Protein AF-0000000067803690 (afdb_homodimer)

Solvent-accessible surface area (backbone atoms only — not comparable to full-atom values): 45561 Å² total; per-residue (Å²): 141,76,80,72,77,78,73,77,78,78,71,78,72,67,68,57,68,39,46,37,79,93,49,88,48,45,44,51,63,52,48,53,53,52,41,44,42,42,36,65,80,57,32,68,56,40,72,75,34,67,67,48,54,52,50,51,50,52,50,36,63,46,26,74,36,67,56,51,33,51,54,39,54,74,66,46,42,67,60,34,46,52,67,36,52,83,74,57,81,52,63,69,59,50,25,46,53,40,39,30,51,28,44,35,26,72,36,65,71,44,38,58,54,52,74,70,32,62,68,47,50,51,59,59,54,56,48,62,75,54,86,52,58,64,39,39,35,24,48,40,51,25,53,40,37,38,55,76,66,46,52,73,70,51,47,51,52,49,55,52,51,35,61,75,63,42,42,48,62,43,51,43,48,45,27,54,69,56,82,51,61,70,39,43,53,43,50,51,51,31,52,37,43,46,50,69,68,41,53,36,90,92,35,35,68,62,36,41,73,58,59,63,52,67,59,46,63,50,16,51,38,43,33,50,44,44,46,69,60,76,38,35,88,80,46,52,69,69,57,50,52,48,50,51,52,44,52,51,50,42,50,47,58,56,59,68,37,79,81,36,44,74,53,37,56,85,36,46,65,50,53,44,51,50,51,25,53,51,44,48,52,52,32,43,34,43,67,72,66,63,44,89,56,79,64,53,42,58,50,37,48,49,46,43,52,44,36,63,66,67,62,63,74,75,63,52,72,45,56,42,45,42,39,51,53,46,49,50,48,50,51,51,52,57,50,40,58,73,72,69,53,87,64,57,70,77,56,43,57,56,47,50,53,48,46,64,59,38,46,34,40,37,26,41,43,46,49,51,49,58,60,66,46,54,69,74,55,31,55,63,56,41,65,75,41,55,89,49,39,68,61,39,56,70,43,45,87,44,68,70,61,50,51,51,38,50,51,52,50,49,52,61,73,66,48,82,81,125,141,76,80,73,76,79,74,79,79,78,71,78,74,68,69,58,69,40,45,37,80,94,49,87,49,45,43,52,64,53,47,52,52,52,42,43,45,42,36,64,79,57,32,70,58,42,74,74,35,66,67,47,54,52,50,52,50,52,48,36,63,46,26,74,36,66,57,50,33,51,54,40,55,75,66,45,43,66,60,36,46,52,66,35,52,82,75,58,80,51,63,68,61,51,25,45,53,38,39,30,52,27,44,35,25,71,35,64,70,45,38,60,54,51,74,69,32,62,66,48,49,52,58,58,54,55,46,63,74,53,88,51,58,66,38,38,37,25,48,40,50,28,52,38,37,39,55,75,66,45,52,72,72,52,48,51,51,48,53,53,51,34,61,74,62,42,40,46,61,42,50,42,47,46,26,52,68,56,81,51,61,69,39,43,54,43,50,50,51,30,53,34,43,45,51,68,65,39,53,36,90,91,35,34,68,61,34,42,75,59,59,64,52,66,57,45,63,48,17,50,40,44,32,48,43,43,46,68,61,76,38,37,88,80,45,52,68,68,58,50,52,48,51,51,52,45,52,50,51,41,51,48,58,56,58,66,36,78,81,36,45,74,52,38,54,86,36,46,64,51,52,44,52,51,50,24,56,50,44,48,53,51,32,42,35,44,67,72,65,63,44,88,56,77,64,54,42,56,50,38,48,49,48,44,52,44,36,62,66,68,61,62,70,75,62,53,72,43,58,41,46,44,38,50,51,45,49,51,48,51,53,51,51,58,49,40,56,73,76,70,54,86,65,57,69,79,55,45,56,56,46,51,54,48,48,62,58,38,46,33,40,38,26,41,41,45,49,52,50,57,59,66,46,54,71,74,55,33,55,62,54,42,66,73,41,55,88,50,40,70,64,38,58,71,42,45,88,46,66,70,60,50,50,51,39,50,51,54,50,49,53,61,74,65,48,83,80,126

pLDDT: mean 91.1, std 14.08, range [20.89, 98.88]

Foldseek 3Di:
DDPPPPPPPPVPPPVPDQDQDPDPDGPVLVVVLLVLLQDQVNVLVLLPDVVNLVSLQVVLVVLLDPRSLVVCVVVVSLVSCLSRVVSRDDLSVLLSVLSSLLSSLLDLVSLVVVLPVVSSLLVLLLCLQPPDLSSLLSSLSSLLSSLVNDDPVSLVSVLVSCVVNLNQVSLLCCLQPPLDLSSLLSSLVSLLSCLVRQCDPVRVVSCCVRHQALCNLVSLLNNLCSDVPVVVVVDDPVSNLVSLLSSLSSLLSNLPDLVSLVSNLVVLVSVLQSLLSSLVVVLCCCQVVVDFDLVLLVSLVSVLSNCVSNVDEDDCSSHVVSLVSVLVSLVVVVVVVVVPDDDDPVRVVVSVVSSLSNLLSSLSVNLSRLLRDDLVVNLVVCVVCVVCNVVSLVSYPDVVSSVSSVVSVVCNVPPPPD/DDPPPPPPPPPPPPVPDQDQDPDPDGPVLVVVLLVLLQDQVNVLVLLPDVVNLVSLQVVLVVLLDPRSLVVCVVVVSLVSCLSRVVSRDDLSVLLSVLSSLLSSLLDLVSLVVVLPVVSSLLVLLLCLQPPDLSSLLSSLSSLLSSLVNDDPVSLVSVLVSCVVNLNQVSLLCCLQPPLDLSSLLSSLVSLLSCLVRQCDPVRVVSCCVRHQALCNLVSLLNNLCSPVPVVVVVDDPVSNLSSLLSSLSSLLSNLPDLVSLVSNLVVLVSVLQSLLSSLVVVLCCCQVVVDFDLVLLVSLVSVLSNCVSNVDEDDCSSHVVSLVSVLVSLVVVVVVVVVPDDDPPVRVVVSVVSSLSNLLSSLSVNLSHLLRDDLVVNLVVCVVCVVCNVVSLVSYPDVVSSVSSVVSVVCNVPDPDD

Sequence (836 aa):
MKAEQMEDAETQNQVAGDVIGDTAYSERFVLKILLKLANLDTLKEDIKEKSFEDDICILWDMTTEKDVVLFLQKHEVLKLINFALPVIETSRIVEIFIGIIGNMCCQKEVVNVLMKMDDLLAILMCYINTDDSLVLVQLLRLVSSCLFLANDEEIETWMNLFATVEYSSALYFILKNSSHKDLLVTALENLNTLCSYCNTEKFRTKFYSHFVVEEALDCLTAAFTEITVNRKATCSKSKLERVQIVSLQIVLNFVGFENSLEMYESSKDNVTTLINIILRYYEEKLIVNKEIDSDLIDILVSTNTIVDALKITGSPENYFEPTYNMWNATSSIMKTDKDGSSFEENDKEELKDFIAKVRNPLAMLMCYYLANITEDNFYKVFEVVETIYEEVASWVNDEPLETNMSQRVTNYRTRPKDMKAEQMEDAETQNQVAGDVIGDTAYSERFVLKILLKLANLDTLKEDIKEKSFEDDICILWDMTTEKDVVLFLQKHEVLKLINFALPVIETSRIVEIFIGIIGNMCCQKEVVNVLMKMDDLLAILMCYINTDDSLVLVQLLRLVSSCLFLANDEEIETWMNLFATVEYSSALYFILKNSSHKDLLVTALENLNTLCSYCNTEKFRTKFYSHFVVEEALDCLTAAFTEITVNRKATCSKSKLERVQIVSLQIVLNFVGFENSLEMYESSKDNVTTLINIILRYYEEKLIVNKEIDSDLIDILVSTNTIVDALKITGSPENYFEPTYNMWNATSSIMKTDKDGSSFEENDKEELKDFIAKVRNPLAMLMCYYLANITEDNFYKVFEVVETIYEEVASWVNDEPLETNMSQRVTNYRTRPKD

InterPro domains:
  IPR016024 Armadillo-type fold [SSF48371] (92-282)
  IPR052464 Synovial Proliferation Regulator [PTHR23424] (16-212)

Structure (mmCIF, N/CA/C/O backbone):
data_AF-0000000067803690-model_v1
#
loop_
_entity.id
_entity.type
_entity.pdbx_description
1 polymer 'Uncharacterized protein LOC118273117'
#
loop_
_atom_site.group_PDB
_atom_site.id
_atom_site.type_symbol
_atom_site.label_atom_id
_atom_site.label_alt_id
_atom_site.label_comp_id
_atom_site.label_asym_id
_atom_site.label_entity_id
_atom_site.label_seq_id
_atom_site.pdbx_PDB_ins_code
_atom_site.Cartn_x
_atom_site.Cartn_y
_atom_site.Cartn_z
_atom_site.occupancy
_atom_site.B_iso_or_equiv
_atom_site.auth_seq_id
_atom_site.auth_comp_id
_atom_site.auth_asym_id
_atom_site.auth_atom_id
_atom_site.pdbx_PDB_model_num
ATOM 1 N N . MET A 1 1 ? 20.047 43.812 -13.383 1 24.41 1 MET A N 1
ATOM 2 C CA . MET A 1 1 ? 19.453 42.75 -12.609 1 24.41 1 MET A CA 1
ATOM 3 C C . MET A 1 1 ? 18.141 42.281 -13.234 1 24.41 1 MET A C 1
ATOM 5 O O . MET A 1 1 ? 17.078 42.844 -12.93 1 24.41 1 MET A O 1
ATOM 9 N N . LYS A 1 2 ? 18 41.781 -14.383 1 21.31 2 LYS A N 1
ATOM 10 C CA . LYS A 1 2 ? 17.078 41.75 -15.516 1 21.31 2 LYS A CA 1
ATOM 11 C C . LYS A 1 2 ? 16.031 40.656 -15.359 1 21.31 2 LYS A C 1
ATOM 13 O O . LYS A 1 2 ? 16.312 39.594 -14.797 1 21.31 2 LYS A O 1
ATOM 18 N N . ALA A 1 3 ? 14.789 41.062 -15.5 1 26.69 3 ALA A N 1
ATOM 19 C CA . ALA A 1 3 ? 13.516 40.344 -15.562 1 26.69 3 ALA A CA 1
ATOM 20 C C . ALA A 1 3 ? 13.633 39.062 -16.406 1 26.69 3 ALA A C 1
ATOM 22 O O . ALA A 1 3 ? 13.68 39.125 -17.625 1 26.69 3 ALA A O 1
ATOM 23 N N . GLU A 1 4 ? 14.547 38.25 -16.266 1 26.81 4 GLU A N 1
ATOM 24 C CA . GLU A 1 4 ? 14.484 37.188 -17.25 1 26.81 4 GLU A CA 1
ATOM 25 C C . GLU A 1 4 ? 13.062 36.656 -17.406 1 26.81 4 GLU A C 1
ATOM 27 O O . GLU A 1 4 ? 12.328 36.531 -16.422 1 26.81 4 GLU A O 1
ATOM 32 N N . GLN A 1 5 ? 12.414 36.812 -18.484 1 26.3 5 GLN A N 1
ATOM 33 C CA . GLN A 1 5 ? 11.109 36.5 -19.047 1 26.3 5 GLN A CA 1
ATOM 34 C C . GLN A 1 5 ? 10.664 35.094 -18.672 1 26.3 5 GLN A C 1
ATOM 36 O O . GLN A 1 5 ? 11.359 34.125 -18.953 1 26.3 5 GLN A O 1
ATOM 41 N N . MET A 1 6 ? 10.094 34.938 -17.531 1 28.81 6 MET A N 1
ATOM 42 C CA . MET A 1 6 ? 9.375 33.75 -17.078 1 28.81 6 MET A CA 1
ATOM 43 C C . MET A 1 6 ? 8.484 33.188 -18.188 1 28.81 6 MET A C 1
ATOM 45 O O . MET A 1 6 ? 7.484 33.812 -18.547 1 28.81 6 MET A O 1
ATOM 49 N N . GLU A 1 7 ? 9.016 32.781 -19.281 1 29.25 7 GLU A N 1
ATOM 50 C CA . GLU A 1 7 ? 8.336 32.094 -20.375 1 29.25 7 GLU A CA 1
ATOM 51 C C . GLU A 1 7 ? 7.207 31.203 -19.859 1 29.25 7 GLU A C 1
ATOM 53 O O . GLU A 1 7 ? 7.355 30.547 -18.828 1 29.25 7 GLU A O 1
ATOM 58 N N . ASP A 1 8 ? 5.941 31.375 -20.156 1 29.36 8 ASP A N 1
ATOM 59 C CA . ASP A 1 8 ? 4.59 30.828 -20.109 1 29.36 8 ASP A CA 1
ATOM 60 C C . ASP A 1 8 ? 4.582 29.344 -20.469 1 29.36 8 ASP A C 1
ATOM 62 O O . ASP A 1 8 ? 4.684 28.984 -21.641 1 29.36 8 ASP A O 1
ATOM 66 N N . ALA A 1 9 ? 5.402 28.484 -20 1 29.31 9 ALA A N 1
ATOM 67 C CA . ALA A 1 9 ? 5.23 27.078 -20.375 1 29.31 9 ALA A CA 1
ATOM 68 C C . ALA A 1 9 ? 3.752 26.703 -20.422 1 29.31 9 ALA A C 1
ATOM 70 O O . ALA A 1 9 ? 3.104 26.594 -19.375 1 29.31 9 ALA A O 1
ATOM 71 N N . GLU A 1 10 ? 2.83 27.047 -21.234 1 31.2 10 GLU A N 1
ATOM 72 C CA . GLU A 1 10 ? 1.603 26.484 -21.781 1 31.2 10 GLU A CA 1
ATOM 73 C C . GLU A 1 10 ? 1.677 24.969 -21.844 1 31.2 10 GLU A C 1
ATOM 75 O O . GLU A 1 10 ? 2.098 24.406 -22.859 1 31.2 10 GLU A O 1
ATOM 80 N N . THR A 1 11 ? 2.438 24.219 -21.125 1 33.41 11 THR A N 1
ATOM 81 C CA . THR A 1 11 ? 2.521 22.766 -21.094 1 33.41 11 THR A CA 1
ATOM 82 C C . THR A 1 11 ? 1.132 22.141 -21.188 1 33.41 11 THR A C 1
ATOM 84 O O . THR A 1 11 ? 0.309 22.312 -20.281 1 33.41 11 THR A O 1
ATOM 87 N N . GLN A 1 12 ? 0.449 22.125 -22.25 1 35.75 12 GLN A N 1
ATOM 88 C CA . GLN A 1 12 ? -0.685 21.297 -22.672 1 35.75 12 GLN A CA 1
ATOM 89 C C . GLN A 1 12 ? -0.687 19.953 -21.953 1 35.75 12 GLN A C 1
ATOM 91 O O . GLN A 1 12 ? 0.163 19.109 -22.203 1 35.75 12 GLN A O 1
ATOM 96 N N . ASN A 1 13 ? -0.812 19.797 -20.734 1 38.59 13 ASN A N 1
ATOM 97 C CA . ASN A 1 13 ? -0.945 18.656 -19.828 1 38.59 13 ASN A CA 1
ATOM 98 C C . ASN A 1 13 ? -1.802 17.562 -20.422 1 38.59 13 ASN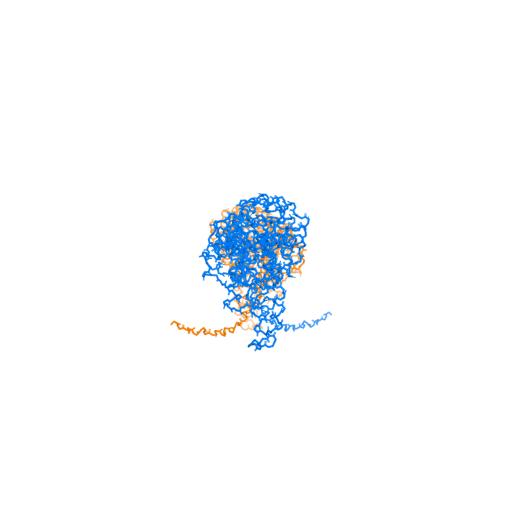 A C 1
ATOM 100 O O . ASN A 1 13 ? -3.031 17.609 -20.359 1 38.59 13 ASN A O 1
ATOM 104 N N . GLN A 1 14 ? -1.599 17.172 -21.547 1 43.47 14 GLN A N 1
ATOM 105 C CA . GLN A 1 14 ? -2.199 15.961 -22.078 1 43.47 14 GLN A CA 1
ATOM 106 C C . GLN A 1 14 ? -2.371 14.906 -20.984 1 43.47 14 GLN A C 1
ATOM 108 O O . GLN A 1 14 ? -1.399 14.523 -20.328 1 43.47 14 GLN A O 1
ATOM 113 N N . VAL A 1 15 ? -3.496 14.969 -20.312 1 53.59 15 VAL A N 1
ATOM 114 C CA . VAL A 1 15 ? -3.877 13.984 -19.312 1 53.59 15 VAL A CA 1
ATOM 115 C C . VAL A 1 15 ? -3.381 12.594 -19.719 1 53.59 15 VAL A C 1
ATOM 117 O O . VAL A 1 15 ? -3.75 12.094 -20.781 1 53.59 15 VAL A O 1
ATOM 120 N N . ALA A 1 16 ? -2.205 12.219 -19.406 1 63.28 16 ALA A N 1
ATOM 121 C CA . ALA A 1 16 ? -1.697 10.883 -19.703 1 63.28 16 ALA A CA 1
ATOM 122 C C . ALA A 1 16 ? -2.768 9.828 -19.469 1 63.28 16 ALA A C 1
ATOM 124 O O . ALA A 1 16 ? -3.572 9.945 -18.531 1 63.28 16 ALA A O 1
ATOM 125 N N . GLY A 1 17 ? -3.125 9 -20.5 1 78.19 17 GLY A N 1
ATOM 126 C CA . GLY A 1 17 ? -4.094 7.926 -20.375 1 78.19 17 GLY A CA 1
ATOM 127 C C . GLY A 1 17 ? -3.787 6.977 -19.234 1 78.19 17 GLY A C 1
ATOM 128 O O . GLY A 1 17 ? -2.627 6.824 -18.844 1 78.19 17 GLY A O 1
ATOM 129 N N . ASP A 1 18 ? -4.703 6.582 -18.5 1 87.06 18 ASP A N 1
ATOM 130 C CA . ASP A 1 18 ? -4.59 5.609 -17.422 1 87.06 18 ASP A CA 1
ATOM 131 C C . ASP A 1 18 ? -4.48 4.188 -17.969 1 87.06 18 ASP A C 1
ATOM 133 O O . ASP A 1 18 ? -5.438 3.418 -17.906 1 87.06 18 ASP A O 1
ATOM 137 N N . VAL A 1 19 ? -3.295 3.793 -18.594 1 88.56 19 VAL A N 1
ATOM 138 C CA . VAL A 1 19 ? -3.154 2.457 -19.156 1 88.56 19 VAL A CA 1
ATOM 139 C C . VAL A 1 19 ? -1.788 1.882 -18.797 1 88.56 19 VAL A C 1
ATOM 141 O O . VAL A 1 19 ? -0.837 2.629 -18.547 1 88.56 19 VAL A O 1
ATOM 144 N N . ILE A 1 20 ? -1.674 0.572 -18.797 1 92.44 20 ILE A N 1
ATOM 145 C CA . ILE A 1 20 ? -0.434 -0.141 -18.5 1 92.44 20 ILE A CA 1
ATOM 146 C C . ILE A 1 20 ? 0.258 -0.522 -19.812 1 92.44 20 ILE A C 1
ATOM 148 O O . ILE A 1 20 ? -0.232 -1.375 -20.562 1 92.44 20 ILE A O 1
ATOM 152 N N . GLY A 1 21 ? 1.359 0.07 -20.031 1 90.5 21 GLY A N 1
ATOM 153 C CA . GLY A 1 21 ? 2.088 -0.251 -21.25 1 90.5 21 GLY A CA 1
ATOM 154 C C . GLY A 1 21 ? 1.214 -0.238 -22.484 1 90.5 21 GLY A C 1
ATOM 155 O O . GLY A 1 21 ? 0.507 0.738 -22.75 1 90.5 21 GLY A O 1
ATOM 156 N N . ASP A 1 22 ? 1.166 -1.373 -23.219 1 88.31 22 ASP A N 1
ATOM 157 C CA . ASP A 1 22 ? 0.437 -1.455 -24.469 1 88.31 22 ASP A CA 1
ATOM 158 C C . ASP A 1 22 ? -0.917 -2.135 -24.281 1 88.31 22 ASP A C 1
ATOM 160 O O . ASP A 1 22 ? -1.544 -2.564 -25.25 1 88.31 22 ASP A O 1
ATOM 164 N N . THR A 1 23 ? -1.321 -2.232 -23.047 1 91.69 23 THR A N 1
ATOM 165 C CA . THR A 1 23 ? -2.611 -2.861 -22.797 1 91.69 23 THR A CA 1
ATOM 166 C C . THR A 1 23 ? -3.705 -1.81 -22.641 1 91.69 23 THR A C 1
ATOM 168 O O . THR A 1 23 ? -3.428 -0.608 -22.672 1 91.69 23 THR A O 1
ATOM 171 N N . ALA A 1 24 ? -4.91 -2.256 -22.484 1 89.38 24 ALA A N 1
ATOM 172 C CA . ALA A 1 24 ? -6.043 -1.365 -22.25 1 89.38 24 ALA A CA 1
ATOM 173 C C . ALA A 1 24 ? -6.406 -1.31 -20.766 1 89.38 24 ALA A C 1
ATOM 175 O O . ALA A 1 24 ? -7.352 -0.615 -20.391 1 89.38 24 ALA A O 1
ATOM 176 N N . TYR A 1 25 ? -5.586 -1.965 -19.969 1 91.94 25 TYR A N 1
ATOM 177 C CA . TYR A 1 25 ? -5.957 -2.072 -18.562 1 91.94 25 TYR A CA 1
ATOM 178 C C . TYR A 1 25 ? -5.535 -0.825 -17.797 1 91.94 25 TYR A C 1
ATOM 180 O O . TYR A 1 25 ? -4.477 -0.25 -18.062 1 91.94 25 TYR A O 1
ATOM 188 N N . SER A 1 26 ? -6.242 -0.423 -16.812 1 91.31 26 SER A N 1
ATOM 189 C CA . SER A 1 26 ? -6.039 0.778 -16.016 1 91.31 26 SER A CA 1
ATOM 190 C C . SER A 1 26 ? -4.953 0.563 -14.961 1 91.31 26 SER A C 1
ATOM 192 O O . SER A 1 26 ? -5.039 -0.365 -14.156 1 91.31 26 SER A O 1
ATOM 194 N N . GLU A 1 27 ? -4.02 1.468 -14.898 1 93.25 27 GLU A N 1
ATOM 195 C CA . GLU A 1 27 ? -3.004 1.441 -13.852 1 93.25 27 GLU A CA 1
ATOM 196 C C . GLU A 1 27 ? -3.613 1.728 -12.484 1 93.25 27 GLU A C 1
ATOM 198 O O . GLU A 1 27 ? -3.258 1.086 -11.492 1 93.25 27 GLU A O 1
ATOM 203 N N . ARG A 1 28 ? -4.492 2.684 -12.461 1 92.69 28 ARG A N 1
ATOM 204 C CA . ARG A 1 28 ? -5.129 3.092 -11.211 1 92.69 28 ARG A CA 1
ATOM 205 C C . ARG A 1 28 ? -5.871 1.926 -10.57 1 92.69 28 ARG A C 1
ATOM 207 O O . ARG A 1 28 ? -5.844 1.762 -9.352 1 92.69 28 ARG A O 1
ATOM 214 N N . PHE A 1 29 ? -6.547 1.227 -11.484 1 94.44 29 PHE A N 1
ATOM 215 C CA . PHE A 1 29 ? -7.305 0.079 -11 1 94.44 29 PHE A CA 1
ATOM 216 C C . PHE A 1 29 ? -6.402 -0.893 -10.25 1 94.44 29 PHE A C 1
ATOM 218 O O . PHE A 1 29 ? -6.719 -1.307 -9.133 1 94.44 29 PHE A O 1
ATOM 225 N N . VAL A 1 30 ? -5.273 -1.207 -10.805 1 96.88 30 VAL A N 1
ATOM 226 C CA . VAL A 1 30 ? -4.34 -2.172 -10.234 1 96.88 30 VAL A CA 1
ATOM 227 C C . VAL A 1 30 ? -3.717 -1.599 -8.969 1 96.88 30 VAL A C 1
ATOM 229 O O . VAL A 1 30 ? -3.621 -2.289 -7.949 1 96.88 30 VAL A O 1
ATOM 232 N N . LEU A 1 31 ? -3.314 -0.367 -8.953 1 95.62 31 LEU A N 1
ATOM 233 C CA . LEU A 1 31 ? -2.668 0.27 -7.809 1 95.62 31 LEU A CA 1
ATOM 234 C C . LEU A 1 31 ? -3.604 0.303 -6.602 1 95.62 31 LEU A C 1
ATOM 236 O O . LEU A 1 31 ? -3.158 0.158 -5.461 1 95.62 31 LEU A O 1
ATOM 240 N N . LYS A 1 32 ? -4.809 0.522 -6.863 1 94.56 32 LYS A N 1
ATOM 241 C CA . LYS A 1 32 ? -5.777 0.522 -5.773 1 94.56 32 LYS A CA 1
ATOM 242 C C . LYS A 1 32 ? -5.844 -0.844 -5.098 1 94.56 32 LYS A C 1
ATOM 244 O O . LYS A 1 32 ? -5.953 -0.931 -3.871 1 94.56 32 LYS A O 1
ATOM 249 N N . ILE A 1 33 ? -5.82 -1.893 -5.852 1 96.19 33 ILE A N 1
ATOM 250 C CA . ILE A 1 33 ? -5.816 -3.244 -5.301 1 96.19 33 ILE A CA 1
ATOM 251 C C . ILE A 1 33 ? -4.555 -3.459 -4.469 1 96.19 33 ILE A C 1
ATOM 253 O O . ILE A 1 33 ? -4.617 -4.004 -3.363 1 96.19 33 ILE A O 1
ATOM 257 N N . LEU A 1 34 ? -3.414 -3.045 -5.07 1 96.31 34 LEU A N 1
ATOM 258 C CA . LEU A 1 34 ? -2.146 -3.229 -4.367 1 96.31 34 LEU A CA 1
ATOM 259 C C . LEU A 1 34 ? -2.148 -2.482 -3.039 1 96.31 34 LEU A C 1
ATOM 261 O O . LEU A 1 34 ? -1.613 -2.979 -2.043 1 96.31 34 LEU A O 1
ATOM 265 N N . LEU A 1 35 ? -2.693 -1.34 -3.047 1 94.44 35 LEU A N 1
ATOM 266 C CA . LEU A 1 35 ? -2.773 -0.552 -1.821 1 94.44 35 LEU A CA 1
ATOM 267 C C . LEU A 1 35 ? -3.607 -1.269 -0.766 1 94.44 35 LEU A C 1
ATOM 269 O O . LEU A 1 35 ? -3.271 -1.244 0.42 1 94.44 35 LEU A O 1
ATOM 273 N N . LYS A 1 36 ? -4.691 -1.87 -1.193 1 93 36 LYS A N 1
ATOM 274 C CA . LYS A 1 36 ? -5.516 -2.645 -0.27 1 93 36 LYS A CA 1
ATOM 275 C C . LYS A 1 36 ? -4.734 -3.818 0.313 1 93 36 LYS A C 1
ATOM 277 O O . LYS A 1 36 ? -4.895 -4.156 1.488 1 93 36 LYS A O 1
ATOM 282 N N . LEU A 1 37 ? -3.885 -4.445 -0.464 1 93.75 37 LEU A N 1
ATOM 283 C CA . LEU A 1 37 ? -3.082 -5.578 -0.012 1 93.75 37 LEU A CA 1
ATOM 284 C C . LEU A 1 37 ? -2.023 -5.125 0.99 1 93.75 37 LEU A C 1
ATOM 286 O O . LEU A 1 37 ? -1.613 -5.902 1.856 1 93.75 37 LEU A O 1
ATOM 290 N N . ALA A 1 38 ? -1.619 -3.906 0.855 1 90.75 38 ALA A N 1
ATOM 291 C CA . ALA A 1 38 ? -0.505 -3.396 1.65 1 90.75 38 ALA A CA 1
ATOM 292 C C . ALA A 1 38 ? -0.966 -3 3.051 1 90.75 38 ALA A C 1
ATOM 294 O O . ALA A 1 38 ? -0.149 -2.852 3.961 1 90.75 38 ALA A O 1
ATOM 295 N N . ASN A 1 39 ? -2.229 -2.748 3.234 1 86.56 39 ASN A N 1
ATOM 296 C CA . ASN A 1 39 ? -2.779 -2.363 4.531 1 86.56 39 ASN A CA 1
ATOM 297 C C . ASN A 1 39 ? -3.557 -3.51 5.172 1 86.56 39 ASN A C 1
ATOM 299 O O . ASN A 1 39 ? -4.762 -3.648 4.949 1 86.56 39 ASN A O 1
ATOM 303 N N . LEU A 1 40 ? -2.967 -4.238 6.121 1 84.56 40 LEU A N 1
ATOM 304 C CA . LEU A 1 40 ? -3.525 -5.457 6.688 1 84.56 40 LEU A CA 1
ATOM 305 C C . LEU A 1 40 ? -4.793 -5.156 7.48 1 84.56 40 LEU A C 1
ATOM 307 O O . LEU A 1 40 ? -5.723 -5.969 7.504 1 84.56 40 LEU A O 1
ATOM 311 N N . ASP A 1 41 ? -4.836 -4.027 8.102 1 82.56 41 ASP A N 1
ATOM 312 C CA . ASP A 1 41 ? -5.996 -3.688 8.922 1 82.56 41 ASP A CA 1
ATOM 313 C C . ASP A 1 41 ? -7.25 -3.541 8.062 1 82.56 41 ASP A C 1
ATOM 315 O O . ASP A 1 41 ? -8.328 -4 8.445 1 82.56 41 ASP A O 1
ATOM 319 N N . THR A 1 42 ? -7.031 -2.994 6.973 1 85.69 42 THR A N 1
ATOM 320 C CA . THR A 1 42 ? -8.188 -2.797 6.102 1 85.69 42 THR A CA 1
ATOM 321 C C . THR A 1 42 ? -8.438 -4.039 5.25 1 85.69 42 THR A C 1
ATOM 323 O O . THR A 1 42 ? -9.578 -4.297 4.848 1 85.69 42 THR A O 1
ATOM 326 N N . LEU A 1 43 ? -7.398 -4.766 5.004 1 91.06 43 LEU A N 1
ATOM 327 C CA . LEU A 1 43 ? -7.523 -5.953 4.168 1 91.06 43 LEU A CA 1
ATOM 328 C C . LEU A 1 43 ? -8.453 -6.977 4.816 1 91.06 43 LEU A C 1
ATOM 330 O O . LEU A 1 43 ? -9.234 -7.637 4.125 1 91.06 43 LEU A O 1
ATOM 334 N N . LYS A 1 44 ? -8.414 -7.09 6.094 1 91.31 44 LYS A N 1
ATOM 335 C CA . LYS A 1 44 ? -9.234 -8.039 6.84 1 91.31 44 LYS A CA 1
ATOM 336 C C . LYS A 1 44 ? -10.719 -7.805 6.578 1 91.31 44 LYS A C 1
ATOM 338 O O . LYS A 1 44 ? -11.508 -8.758 6.551 1 91.31 44 LYS A O 1
ATOM 343 N N . GLU A 1 45 ? -11.008 -6.574 6.352 1 91.38 45 GLU A N 1
ATOM 344 C CA . GLU A 1 45 ? -12.398 -6.242 6.047 1 91.38 45 GLU A CA 1
ATOM 345 C C . GLU A 1 45 ? -12.688 -6.371 4.555 1 91.38 45 GLU A C 1
ATOM 347 O O . GLU A 1 45 ? -13.773 -6.793 4.16 1 91.38 45 GLU A O 1
ATOM 352 N N . ASP A 1 46 ? -11.766 -5.988 3.732 1 92.31 46 ASP A N 1
ATOM 353 C CA . ASP A 1 46 ? -11.93 -6.016 2.283 1 92.31 46 ASP A CA 1
ATOM 354 C C . ASP A 1 46 ? -12.164 -7.441 1.786 1 92.31 46 ASP A C 1
ATOM 356 O O . ASP A 1 46 ? -12.953 -7.66 0.864 1 92.31 46 ASP A O 1
ATOM 360 N N . ILE A 1 47 ? -11.5 -8.422 2.377 1 93.69 47 ILE A N 1
ATOM 361 C CA . ILE A 1 47 ? -11.539 -9.797 1.89 1 93.69 47 ILE A CA 1
ATOM 362 C C . ILE A 1 47 ? -12.93 -10.383 2.102 1 93.69 47 ILE A C 1
ATOM 364 O O . ILE A 1 47 ? -13.289 -11.383 1.476 1 93.69 47 ILE A O 1
ATOM 368 N N . LYS A 1 48 ? -13.727 -9.766 2.998 1 93.94 48 LYS A N 1
ATOM 369 C CA . LYS A 1 48 ? -15.086 -10.227 3.264 1 93.94 48 LYS A CA 1
ATOM 370 C C . LYS A 1 48 ? -16.062 -9.672 2.234 1 93.94 48 LYS A C 1
ATOM 372 O O . LYS A 1 48 ? -17.188 -10.148 2.129 1 93.94 48 LYS A O 1
ATOM 377 N N . GLU A 1 49 ? -15.617 -8.773 1.46 1 93.94 49 GLU A N 1
ATOM 378 C CA . GLU A 1 49 ? -16.484 -8.109 0.498 1 93.94 49 GLU A CA 1
ATOM 379 C C . GLU A 1 49 ? -16.391 -8.758 -0.879 1 93.94 49 GLU A C 1
ATOM 381 O O . GLU A 1 49 ? -15.289 -9.023 -1.371 1 93.94 49 GLU A O 1
ATOM 386 N N . LYS A 1 50 ? -17.516 -8.945 -1.531 1 95.12 50 LYS A N 1
ATOM 387 C CA . LYS A 1 50 ? -17.562 -9.516 -2.875 1 95.12 50 LYS A CA 1
ATOM 388 C C . LYS A 1 50 ? -16.859 -8.617 -3.883 1 95.12 50 LYS A C 1
ATOM 390 O O . LYS A 1 50 ? -16.25 -9.102 -4.836 1 95.12 50 LYS A O 1
ATOM 395 N N . SER A 1 51 ? -16.922 -7.324 -3.611 1 95.19 51 SER A N 1
ATOM 396 C CA . SER A 1 51 ? -16.312 -6.375 -4.531 1 95.19 51 SER A CA 1
ATOM 397 C C . SER A 1 51 ? -14.797 -6.574 -4.613 1 95.19 51 SER A C 1
ATOM 399 O O . SER A 1 51 ? -14.203 -6.438 -5.684 1 95.19 51 SER A O 1
ATOM 401 N N . PHE A 1 52 ? -14.227 -6.859 -3.521 1 96.25 52 PHE A N 1
ATOM 402 C CA . PHE A 1 52 ? -12.789 -7.117 -3.521 1 96.25 52 PHE A CA 1
ATOM 403 C C . PHE A 1 52 ? -12.469 -8.367 -4.328 1 96.25 52 PHE A C 1
ATOM 405 O O . PHE A 1 52 ? -11.539 -8.367 -5.141 1 96.25 52 PHE A O 1
ATOM 412 N N . GLU A 1 53 ? -13.227 -9.422 -4.051 1 96.81 53 GLU A N 1
ATOM 413 C CA . GLU A 1 53 ? -13.039 -10.656 -4.809 1 96.81 53 GLU A CA 1
ATOM 414 C C . GLU A 1 53 ? -13.164 -10.406 -6.309 1 96.81 53 GLU A C 1
ATOM 416 O O . GLU A 1 53 ? -12.344 -10.906 -7.09 1 96.81 53 GLU A O 1
ATOM 421 N N . ASP A 1 54 ? -14.164 -9.641 -6.688 1 97.19 54 ASP A N 1
ATOM 422 C CA . ASP A 1 54 ? -14.359 -9.312 -8.094 1 97.19 54 ASP A CA 1
ATOM 423 C C . ASP A 1 54 ? -13.141 -8.578 -8.664 1 97.19 54 ASP A C 1
ATOM 425 O O . ASP A 1 54 ? -12.711 -8.859 -9.781 1 97.19 54 ASP A O 1
ATOM 429 N N . ASP A 1 55 ? -12.641 -7.68 -7.887 1 96.75 55 ASP A N 1
ATOM 430 C CA . ASP A 1 55 ? -11.484 -6.898 -8.32 1 96.75 55 ASP A CA 1
ATOM 431 C C . ASP A 1 55 ? -10.273 -7.793 -8.547 1 96.75 55 ASP A C 1
ATOM 433 O O . ASP A 1 55 ? -9.578 -7.664 -9.562 1 96.75 55 ASP A O 1
ATOM 437 N N . ILE A 1 56 ? -9.977 -8.656 -7.625 1 98.12 56 ILE A N 1
ATOM 438 C CA . ILE A 1 56 ? -8.773 -9.477 -7.762 1 98.12 56 ILE A CA 1
ATOM 439 C C . ILE A 1 56 ? -8.992 -10.531 -8.844 1 98.12 56 ILE A C 1
ATOM 441 O O . ILE A 1 56 ? -8.031 -10.992 -9.469 1 98.12 56 ILE A O 1
ATOM 445 N N . CYS A 1 57 ? -10.211 -10.922 -9.109 1 97.81 57 CYS A N 1
ATOM 446 C CA . CYS A 1 57 ? -10.492 -11.781 -10.25 1 97.81 57 CYS A CA 1
ATOM 447 C C . CYS A 1 57 ? -10.117 -11.094 -11.555 1 97.81 57 CYS A C 1
ATOM 449 O O . CYS A 1 57 ? -9.531 -11.719 -12.445 1 97.81 57 CYS A O 1
ATOM 451 N N . ILE A 1 58 ? -10.531 -9.891 -11.633 1 97.75 58 ILE A N 1
ATOM 452 C CA . ILE A 1 58 ? -10.172 -9.109 -12.812 1 97.75 58 ILE A CA 1
ATOM 453 C C . ILE A 1 58 ? -8.648 -9.031 -12.938 1 97.75 58 ILE A C 1
ATOM 455 O O . ILE A 1 58 ? -8.102 -9.227 -14.023 1 97.75 58 ILE A O 1
ATOM 459 N N . LEU A 1 59 ? -8 -8.75 -11.812 1 98.19 59 LEU A N 1
ATOM 460 C CA . LEU A 1 59 ? -6.543 -8.688 -11.812 1 98.19 59 LEU A CA 1
ATOM 461 C C . LEU A 1 59 ? -5.941 -10.008 -12.289 1 98.19 59 LEU A C 1
ATOM 463 O O . LEU A 1 59 ? -4.969 -10.016 -13.047 1 98.19 59 LEU A O 1
ATOM 467 N N . TRP A 1 60 ? -6.488 -11.102 -11.875 1 98.25 60 TRP A N 1
ATOM 468 C CA . TRP A 1 60 ? -6.059 -12.43 -12.289 1 98.25 60 TRP A CA 1
ATOM 469 C C . TRP A 1 60 ? -6.078 -12.555 -13.812 1 98.25 60 TRP A C 1
ATOM 471 O O . TRP A 1 60 ? -5.086 -12.969 -14.414 1 98.25 60 TRP A O 1
ATOM 481 N N . ASP A 1 61 ? -7.129 -12.141 -14.367 1 97.38 61 ASP A N 1
ATOM 482 C CA . ASP A 1 61 ? -7.25 -12.188 -15.828 1 97.38 61 ASP A CA 1
ATOM 483 C C . ASP A 1 61 ? -6.207 -11.297 -16.484 1 97.38 61 ASP A C 1
ATOM 485 O O . ASP A 1 61 ? -5.641 -11.656 -17.531 1 97.38 61 ASP A O 1
ATOM 489 N N . MET A 1 62 ? -5.98 -10.219 -15.891 1 96.94 62 MET A N 1
ATOM 490 C CA . MET A 1 62 ? -5.043 -9.258 -16.453 1 96.94 62 MET A CA 1
ATOM 491 C C . MET A 1 62 ? -3.627 -9.82 -16.469 1 96.94 62 MET A C 1
ATOM 493 O O . MET A 1 62 ? -2.822 -9.461 -17.344 1 96.94 62 MET A O 1
ATOM 497 N N . THR A 1 63 ? -3.244 -10.641 -15.555 1 97.94 63 THR A N 1
ATOM 498 C CA . THR A 1 63 ? -1.869 -11.094 -15.359 1 97.94 63 THR A CA 1
ATOM 499 C C . THR A 1 63 ? -1.46 -12.078 -16.453 1 97.94 63 THR A C 1
ATOM 501 O O . THR A 1 63 ? -0.317 -12.539 -16.484 1 97.94 63 THR A O 1
ATOM 504 N N . THR A 1 64 ? -2.408 -12.453 -17.359 1 96.62 64 THR A N 1
ATOM 505 C CA . THR A 1 64 ? -2.018 -13.211 -18.547 1 96.62 64 THR A CA 1
ATOM 506 C C . THR A 1 64 ? -1.192 -12.344 -19.5 1 96.62 64 THR A C 1
ATOM 508 O O . THR A 1 64 ? -0.501 -12.867 -20.375 1 96.62 64 THR A O 1
ATOM 511 N N . GLU A 1 65 ? -1.25 -11.008 -19.312 1 95.25 65 GLU A N 1
ATOM 512 C CA . GLU A 1 65 ? -0.515 -10.055 -20.141 1 95.25 65 GLU A CA 1
ATOM 513 C C . GLU A 1 65 ? 0.849 -9.734 -19.547 1 95.25 65 GLU A C 1
ATOM 515 O O . GLU A 1 65 ? 0.937 -9.32 -18.391 1 95.25 65 GLU A O 1
ATOM 520 N N . LYS A 1 66 ? 1.785 -9.789 -20.406 1 96.25 66 LYS A N 1
ATOM 521 C CA . LYS A 1 66 ? 3.16 -9.594 -19.969 1 96.25 66 LYS A CA 1
ATOM 522 C C . LYS A 1 66 ? 3.35 -8.203 -19.359 1 96.25 66 LYS A C 1
ATOM 524 O O . LYS A 1 66 ? 4.008 -8.055 -18.328 1 96.25 66 LYS A O 1
ATOM 529 N N . ASP A 1 67 ? 2.822 -7.219 -19.953 1 96.5 67 ASP A N 1
ATOM 530 C CA . ASP A 1 67 ? 3 -5.848 -19.469 1 96.5 67 ASP A CA 1
ATOM 531 C C . ASP A 1 67 ? 2.418 -5.676 -18.078 1 96.5 67 ASP A C 1
ATOM 533 O O . ASP A 1 67 ? 2.955 -4.922 -17.266 1 96.5 67 ASP A O 1
ATOM 537 N N . VAL A 1 68 ? 1.307 -6.266 -17.812 1 97.12 68 VAL A N 1
ATOM 538 C CA . VAL A 1 68 ? 0.701 -6.195 -16.484 1 97.12 68 VAL A CA 1
ATOM 539 C C . VAL A 1 68 ? 1.613 -6.871 -15.469 1 97.12 68 VAL A C 1
ATOM 541 O O . VAL A 1 68 ? 1.818 -6.352 -14.367 1 97.12 68 VAL A O 1
ATOM 544 N N . VAL A 1 69 ? 2.184 -8.023 -15.875 1 97.75 69 VAL A N 1
ATOM 545 C CA . VAL A 1 69 ? 3.08 -8.773 -15 1 97.75 69 VAL A CA 1
ATOM 546 C C . VAL A 1 69 ? 4.289 -7.914 -14.641 1 97.75 69 VAL A C 1
ATOM 548 O O . VAL A 1 69 ? 4.684 -7.84 -13.477 1 97.75 69 VAL A O 1
ATOM 551 N N . LEU A 1 70 ? 4.828 -7.254 -15.625 1 96.88 70 LEU A N 1
ATOM 552 C CA . LEU A 1 70 ? 5.988 -6.402 -15.391 1 96.88 70 LEU A CA 1
ATOM 553 C C . LEU A 1 70 ? 5.625 -5.219 -14.5 1 96.88 70 LEU A C 1
ATOM 555 O O . LEU A 1 70 ? 6.422 -4.805 -13.656 1 96.88 70 LEU A O 1
ATOM 559 N N . PHE A 1 71 ? 4.543 -4.648 -14.742 1 96.81 71 PHE A N 1
ATOM 560 C CA . PHE A 1 71 ? 4.043 -3.559 -13.914 1 96.81 71 PHE A CA 1
ATOM 561 C C . PHE A 1 71 ? 3.918 -4 -12.461 1 96.81 71 PHE A C 1
ATOM 563 O O . PHE A 1 71 ? 4.32 -3.277 -11.547 1 96.81 71 PHE A O 1
ATOM 570 N N . LEU A 1 72 ? 3.318 -5.172 -12.188 1 97.75 72 LEU A N 1
ATOM 571 C CA . LEU A 1 72 ? 3.174 -5.719 -10.844 1 97.75 72 LEU A CA 1
ATOM 572 C C . LEU A 1 72 ? 4.535 -5.957 -10.203 1 97.75 72 LEU A C 1
ATOM 574 O O . LEU A 1 72 ? 4.723 -5.688 -9.008 1 97.75 72 LEU A O 1
ATOM 578 N N . GLN A 1 73 ? 5.445 -6.453 -11.016 1 96.12 73 GLN A N 1
ATOM 579 C CA . GLN A 1 73 ? 6.797 -6.695 -10.516 1 96.12 73 GLN A CA 1
ATOM 580 C C . GLN A 1 73 ? 7.457 -5.398 -10.062 1 96.12 73 GLN A C 1
ATOM 582 O O . GLN A 1 73 ? 8.18 -5.379 -9.062 1 96.12 73 GLN A O 1
ATOM 587 N N . LYS A 1 74 ? 7.262 -4.363 -10.836 1 93.75 74 LYS A N 1
ATOM 588 C CA . LYS A 1 74 ? 7.812 -3.053 -10.508 1 93.75 74 LYS A CA 1
ATOM 589 C C . LYS A 1 74 ? 7.344 -2.59 -9.133 1 93.75 74 LYS A C 1
ATOM 591 O O . LYS A 1 74 ? 8.07 -1.88 -8.43 1 93.75 74 LYS A O 1
ATOM 596 N N . HIS A 1 75 ? 6.188 -3.018 -8.75 1 93.44 75 HIS A N 1
ATOM 597 C CA . HIS A 1 75 ? 5.621 -2.594 -7.477 1 93.44 75 HIS A CA 1
ATOM 598 C C . HIS A 1 75 ? 5.738 -3.693 -6.426 1 93.44 75 HIS A C 1
ATOM 600 O O . HIS A 1 75 ? 5.031 -3.672 -5.414 1 93.44 75 HIS A O 1
ATOM 606 N N . GLU A 1 76 ? 6.555 -4.703 -6.625 1 94.25 76 GLU A N 1
ATOM 607 C CA . GLU A 1 76 ? 6.918 -5.75 -5.672 1 94.25 76 GLU A CA 1
ATOM 608 C C . GLU A 1 76 ? 5.676 -6.457 -5.133 1 94.25 76 GLU A C 1
ATOM 610 O O . GLU A 1 76 ? 5.527 -6.617 -3.918 1 94.25 76 GLU A O 1
ATOM 615 N N . VAL A 1 77 ? 4.848 -6.852 -6.004 1 96.62 77 VAL A N 1
ATOM 616 C CA . VAL A 1 77 ? 3.547 -7.414 -5.66 1 96.62 77 VAL A CA 1
ATOM 617 C C . VAL A 1 77 ? 3.734 -8.695 -4.855 1 96.62 77 VAL A C 1
ATOM 619 O O . VAL A 1 77 ? 2.93 -9.008 -3.973 1 96.62 77 VAL A O 1
ATOM 622 N N . LEU A 1 78 ? 4.75 -9.484 -5.133 1 97.38 78 LEU A N 1
ATOM 623 C CA . LEU A 1 78 ? 4.957 -10.734 -4.41 1 97.38 78 LEU A CA 1
ATOM 624 C C . LEU A 1 78 ? 5.172 -10.477 -2.922 1 97.38 78 LEU A C 1
ATOM 626 O O . LEU A 1 78 ? 4.723 -11.258 -2.082 1 97.38 78 LEU A O 1
ATOM 630 N N . LYS A 1 79 ? 5.914 -9.406 -2.615 1 94.94 79 LYS A N 1
ATOM 631 C CA . LYS A 1 79 ? 6.07 -9.031 -1.214 1 94.94 79 LYS A CA 1
ATOM 632 C C . LYS A 1 79 ? 4.723 -8.695 -0.579 1 94.94 79 LYS A C 1
ATOM 634 O O . LYS A 1 79 ? 4.465 -9.062 0.569 1 94.94 79 LYS A O 1
ATOM 639 N N . LEU A 1 80 ? 3.93 -7.969 -1.33 1 94.69 80 LEU A N 1
ATOM 640 C CA . LEU A 1 80 ? 2.609 -7.602 -0.832 1 94.69 80 LEU A CA 1
ATOM 641 C C . LEU A 1 80 ? 1.756 -8.844 -0.592 1 94.69 80 LEU A C 1
ATOM 643 O O . LEU A 1 80 ? 1.066 -8.938 0.426 1 94.69 80 LEU A O 1
ATOM 647 N N . ILE A 1 81 ? 1.809 -9.805 -1.493 1 96.69 81 ILE A N 1
ATOM 648 C CA . ILE A 1 81 ? 1.042 -11.039 -1.357 1 96.69 81 ILE A CA 1
ATOM 649 C C . ILE A 1 81 ? 1.564 -11.844 -0.169 1 96.69 81 ILE A C 1
ATOM 651 O O . ILE A 1 81 ? 0.783 -12.422 0.588 1 96.69 81 ILE A O 1
ATOM 655 N N . ASN A 1 82 ? 2.896 -11.891 -0.052 1 96.06 82 ASN A N 1
ATOM 656 C CA . ASN A 1 82 ? 3.506 -12.57 1.082 1 96.06 82 ASN A CA 1
ATOM 657 C C . ASN A 1 82 ? 2.98 -12.039 2.41 1 96.06 82 ASN A C 1
ATOM 659 O O . ASN A 1 82 ? 2.752 -12.805 3.348 1 96.06 82 ASN A O 1
ATOM 663 N N . PHE A 1 83 ? 2.777 -10.758 2.424 1 91.81 83 PHE A N 1
ATOM 664 C CA . PHE A 1 83 ? 2.279 -10.102 3.627 1 91.81 83 PHE A CA 1
ATOM 665 C C . PHE A 1 83 ? 0.798 -10.391 3.828 1 91.81 83 PHE A C 1
ATOM 667 O O . PHE A 1 83 ? 0.326 -10.477 4.965 1 91.81 83 PHE A O 1
ATOM 674 N N . ALA A 1 84 ? 0.067 -10.531 2.826 1 93.62 84 ALA A N 1
ATOM 675 C CA . ALA A 1 84 ? -1.391 -10.594 2.867 1 93.62 84 ALA A CA 1
ATOM 676 C C . ALA A 1 84 ? -1.867 -12.031 3.066 1 93.62 84 ALA A C 1
ATOM 678 O O . ALA A 1 84 ? -2.881 -12.273 3.729 1 93.62 84 ALA A O 1
ATOM 679 N N . LEU A 1 85 ? -1.231 -13.031 2.555 1 95.12 85 LEU A N 1
ATOM 680 C CA . LEU A 1 85 ? -1.698 -14.406 2.439 1 95.12 85 LEU A CA 1
ATOM 681 C C . LEU A 1 85 ? -2.002 -14.992 3.814 1 95.12 85 LEU A C 1
ATOM 683 O O . LEU A 1 85 ? -3.012 -15.68 3.992 1 95.12 85 LEU A O 1
ATOM 687 N N . PRO A 1 86 ? -1.172 -14.672 4.824 1 93.69 86 PRO A N 1
ATOM 688 C CA . PRO A 1 86 ? -1.423 -15.273 6.137 1 93.69 86 PRO A CA 1
ATOM 689 C C . PRO A 1 86 ? -2.754 -14.836 6.742 1 93.69 86 PRO A C 1
ATOM 691 O O . PRO A 1 86 ? -3.316 -15.539 7.586 1 93.69 86 PRO A O 1
ATOM 694 N N . VAL A 1 87 ? -3.285 -13.727 6.32 1 92.25 87 VAL A N 1
ATOM 695 C CA . VAL A 1 87 ? -4.52 -13.227 6.918 1 92.25 87 VAL A CA 1
ATOM 696 C C . VAL A 1 87 ? -5.715 -13.672 6.086 1 92.25 87 VAL A C 1
ATOM 698 O O . VAL A 1 87 ? -6.855 -13.633 6.555 1 92.25 87 VAL A O 1
ATOM 701 N N . ILE A 1 88 ? -5.469 -14.164 4.941 1 94.12 88 ILE A N 1
ATOM 702 C CA . ILE A 1 88 ? -6.523 -14.609 4.043 1 94.12 88 ILE A CA 1
ATOM 703 C C . ILE A 1 88 ? -6.953 -16.031 4.414 1 94.12 88 ILE A C 1
ATOM 705 O O . ILE A 1 88 ? -6.152 -16.969 4.344 1 94.12 88 ILE A O 1
ATOM 709 N N . GLU A 1 89 ? -8.172 -16.219 4.711 1 89.38 89 GLU A N 1
ATOM 710 C CA . GLU A 1 89 ? -8.633 -17.516 5.211 1 89.38 89 GLU A CA 1
ATOM 711 C C . GLU A 1 89 ? -9.562 -18.188 4.203 1 89.38 89 GLU A C 1
ATOM 713 O O . GLU A 1 89 ? -9.852 -19.375 4.328 1 89.38 89 GLU A O 1
ATOM 718 N N . THR A 1 90 ? -10.039 -17.531 3.24 1 93.88 90 THR A N 1
ATOM 719 C CA . THR A 1 90 ? -10.992 -18.078 2.287 1 93.88 90 THR A CA 1
ATOM 720 C C . THR A 1 90 ? -10.266 -18.734 1.117 1 93.88 90 THR A C 1
ATOM 722 O O . THR A 1 90 ? -9.383 -18.141 0.512 1 93.88 90 THR A O 1
ATOM 725 N N . SER A 1 91 ? -10.672 -19.906 0.781 1 96.5 91 SER A N 1
ATOM 726 C CA . SER A 1 91 ? -10.016 -20.703 -0.248 1 96.5 91 SER A CA 1
ATOM 727 C C . SER A 1 91 ? -10.102 -20.031 -1.611 1 96.5 91 SER A C 1
ATOM 729 O O . SER A 1 91 ? -9.156 -20.109 -2.406 1 96.5 91 SER A O 1
ATOM 731 N N . ARG A 1 92 ? -11.227 -19.375 -1.781 1 97.69 92 ARG A N 1
ATOM 732 C CA . ARG A 1 92 ? -11.43 -18.734 -3.078 1 97.69 92 ARG A CA 1
ATOM 733 C C . ARG A 1 92 ? -10.398 -17.641 -3.314 1 97.69 92 ARG A C 1
ATOM 735 O O . ARG A 1 92 ? -9.828 -17.531 -4.406 1 97.69 92 ARG A O 1
ATOM 742 N N . ILE A 1 93 ? -10.125 -16.859 -2.338 1 98.12 93 ILE A N 1
ATOM 743 C CA . ILE A 1 93 ? -9.164 -15.773 -2.467 1 98.12 93 ILE A CA 1
ATOM 744 C C . ILE A 1 93 ? -7.754 -16.344 -2.605 1 98.12 93 ILE A C 1
ATOM 746 O O . ILE A 1 93 ? -6.949 -15.852 -3.398 1 98.12 93 ILE A O 1
ATOM 750 N N . VAL A 1 94 ? -7.469 -17.406 -1.871 1 98.31 94 VAL A N 1
ATOM 751 C CA . VAL A 1 94 ? -6.172 -18.078 -1.974 1 98.31 94 VAL A CA 1
ATOM 752 C C . VAL A 1 94 ? -5.969 -18.594 -3.396 1 98.31 94 VAL A C 1
ATOM 754 O O . VAL A 1 94 ? -4.906 -18.391 -3.99 1 98.31 94 VAL A O 1
ATOM 757 N N . GLU A 1 95 ? -7.027 -19.219 -3.92 1 98.69 95 GLU A N 1
ATOM 758 C CA . GLU A 1 95 ? -6.992 -19.719 -5.293 1 98.69 95 GLU A CA 1
ATOM 759 C C . GLU A 1 95 ? -6.59 -18.609 -6.27 1 98.69 95 GLU A C 1
ATOM 761 O O . GLU A 1 95 ? -5.711 -18.812 -7.109 1 98.69 95 GLU A O 1
ATOM 766 N N . ILE A 1 96 ? -7.211 -17.469 -6.078 1 98.56 96 ILE A N 1
ATOM 767 C CA . ILE A 1 96 ? -7.004 -16.359 -6.988 1 98.56 96 ILE A CA 1
ATOM 768 C C . ILE A 1 96 ? -5.551 -15.883 -6.902 1 98.56 96 ILE A C 1
ATOM 770 O O . ILE A 1 96 ? -4.891 -15.695 -7.926 1 98.56 96 ILE A O 1
ATOM 774 N N . PHE A 1 97 ? -5.062 -15.719 -5.73 1 98.56 97 PHE A N 1
ATOM 775 C CA . PHE A 1 97 ? -3.717 -15.18 -5.578 1 98.56 97 PHE A CA 1
ATOM 776 C C . PHE A 1 97 ? -2.678 -16.172 -6.078 1 98.56 97 PHE A C 1
ATOM 778 O O . PHE A 1 97 ? -1.682 -15.789 -6.691 1 98.56 97 PHE A O 1
ATOM 785 N N . ILE A 1 98 ? -2.889 -17.469 -5.863 1 98.75 98 ILE A N 1
ATOM 786 C CA . ILE A 1 98 ? -1.958 -18.469 -6.398 1 98.75 98 ILE A CA 1
ATOM 787 C C . ILE A 1 98 ? -2.021 -18.453 -7.926 1 98.75 98 ILE A C 1
ATOM 789 O O . ILE A 1 98 ? -0.997 -18.609 -8.594 1 98.75 98 ILE A O 1
ATOM 793 N N . GLY A 1 99 ? -3.242 -18.297 -8.445 1 98.69 99 GLY A N 1
ATOM 794 C CA . GLY A 1 99 ? -3.391 -18.156 -9.883 1 98.69 99 GLY A CA 1
ATOM 795 C C . GLY A 1 99 ? -2.635 -16.969 -10.453 1 98.69 99 GLY A C 1
ATOM 796 O O . GLY A 1 99 ? -1.989 -17.078 -11.5 1 98.69 99 GLY A O 1
ATOM 797 N N . ILE A 1 100 ? -2.717 -15.875 -9.727 1 98.69 100 ILE A N 1
ATOM 798 C CA . ILE A 1 100 ? -1.997 -14.672 -10.141 1 98.69 100 ILE A CA 1
ATOM 799 C C . ILE A 1 100 ? -0.496 -14.953 -10.164 1 98.69 100 ILE A C 1
ATOM 801 O O . ILE A 1 100 ? 0.18 -14.688 -11.156 1 98.69 100 ILE A O 1
ATOM 805 N N . ILE A 1 101 ? 0.044 -15.508 -9.125 1 98.75 101 ILE A N 1
ATOM 806 C CA . ILE A 1 101 ? 1.467 -15.812 -9.031 1 98.75 101 ILE A CA 1
ATOM 807 C C . ILE A 1 101 ? 1.865 -16.766 -10.148 1 98.75 101 ILE A C 1
ATOM 809 O O . ILE A 1 101 ? 2.918 -16.609 -10.773 1 98.75 101 ILE A O 1
ATOM 813 N N . GLY A 1 102 ? 0.955 -17.797 -10.391 1 98.38 102 GLY A N 1
ATOM 814 C CA . GLY A 1 102 ? 1.223 -18.734 -11.461 1 98.38 102 GLY A CA 1
ATOM 815 C C . GLY A 1 102 ? 1.386 -18.062 -12.82 1 98.38 102 GLY A C 1
ATOM 816 O O . GLY A 1 102 ? 2.316 -18.391 -13.562 1 98.38 102 GLY A O 1
ATOM 817 N N . ASN A 1 103 ? 0.46 -17.141 -13.148 1 97.81 103 ASN A N 1
ATOM 818 C CA . ASN A 1 103 ? 0.564 -16.406 -14.398 1 97.81 103 ASN A CA 1
ATOM 819 C C . ASN A 1 103 ? 1.84 -15.562 -14.453 1 97.81 103 ASN A C 1
ATOM 821 O O . ASN A 1 103 ? 2.492 -15.484 -15.5 1 97.81 103 ASN A O 1
ATOM 825 N N . MET A 1 104 ? 2.176 -14.984 -13.336 1 98.12 104 MET A N 1
ATOM 826 C CA . MET A 1 104 ? 3.357 -14.133 -13.297 1 98.12 104 MET A CA 1
ATOM 827 C C . MET A 1 104 ? 4.629 -14.953 -13.492 1 98.12 104 MET A C 1
ATOM 829 O O . MET A 1 104 ? 5.598 -14.477 -14.086 1 98.12 104 MET A O 1
ATOM 833 N N . CYS A 1 105 ? 4.66 -16.172 -13.062 1 97.62 105 CYS A N 1
ATOM 834 C CA . CYS A 1 105 ? 5.844 -17.016 -13.078 1 97.62 105 CYS A CA 1
ATOM 835 C C . CYS A 1 105 ? 6.074 -17.609 -14.461 1 97.62 105 CYS A C 1
ATOM 837 O O . CYS A 1 105 ? 6.957 -18.453 -14.641 1 97.62 105 CYS A O 1
ATOM 839 N N . CYS A 1 106 ? 5.289 -17.219 -15.375 1 96.38 106 CYS A N 1
ATOM 840 C CA . CYS A 1 106 ? 5.617 -17.516 -16.766 1 96.38 106 CYS A CA 1
ATOM 841 C C . CYS A 1 106 ? 6.766 -16.641 -17.266 1 96.38 106 CYS A C 1
ATOM 843 O O . CYS A 1 106 ? 7.352 -16.922 -18.312 1 96.38 106 CYS A O 1
ATOM 845 N N . GLN A 1 107 ? 7.125 -15.602 -16.484 1 94.94 107 GLN A N 1
ATOM 846 C CA . GLN A 1 107 ? 8.289 -14.766 -16.75 1 94.94 107 GLN A CA 1
ATOM 847 C C . GLN A 1 107 ? 9.469 -15.156 -15.867 1 94.94 107 GLN A C 1
ATOM 849 O O . GLN A 1 107 ? 9.336 -15.219 -14.641 1 94.94 107 GLN A O 1
ATOM 854 N N . LYS A 1 108 ? 10.633 -15.289 -16.484 1 96.12 108 LYS A N 1
ATOM 855 C CA . LYS A 1 108 ? 11.82 -15.75 -15.773 1 96.12 108 LYS A CA 1
ATOM 856 C C . LYS A 1 108 ? 12.203 -14.766 -14.672 1 96.12 108 LYS A C 1
ATOM 858 O O . LYS A 1 108 ? 12.656 -15.18 -13.602 1 96.12 108 LYS A O 1
ATOM 863 N N . GLU A 1 109 ? 12.008 -13.555 -14.938 1 95.38 109 GLU A N 1
ATOM 864 C CA . GLU A 1 109 ? 12.359 -12.531 -13.961 1 95.38 109 GLU A CA 1
ATOM 865 C C . GLU A 1 109 ? 11.562 -12.695 -12.672 1 95.38 109 GLU A C 1
ATOM 867 O O . GLU A 1 109 ? 12.086 -12.484 -11.578 1 95.38 109 GLU A O 1
ATOM 872 N N . VAL A 1 110 ? 10.312 -13.07 -12.812 1 97.25 110 VAL A N 1
ATOM 873 C CA . VAL A 1 110 ? 9.445 -13.234 -11.648 1 97.25 110 VAL A CA 1
ATOM 874 C C . VAL A 1 110 ? 9.844 -14.492 -10.875 1 97.25 110 VAL A C 1
ATOM 876 O O . VAL A 1 110 ? 9.891 -14.484 -9.648 1 97.25 110 VAL A O 1
ATOM 879 N N . VAL A 1 111 ? 10.18 -15.57 -11.617 1 97.38 111 VAL A N 1
ATOM 880 C CA . VAL A 1 111 ? 10.633 -16.812 -10.984 1 97.38 111 VAL A CA 1
ATOM 881 C C . VAL A 1 111 ? 11.875 -16.531 -10.148 1 97.38 111 VAL A C 1
ATOM 883 O O . VAL A 1 111 ? 11.984 -17 -9.008 1 97.38 111 VAL A O 1
ATOM 886 N N . ASN A 1 112 ? 12.789 -15.719 -10.688 1 96.56 112 ASN A N 1
ATOM 887 C CA . ASN A 1 112 ? 14.016 -15.375 -9.977 1 96.56 112 ASN A CA 1
ATOM 888 C C . ASN A 1 112 ? 13.727 -14.68 -8.656 1 96.56 112 ASN A C 1
ATOM 890 O O . ASN A 1 112 ? 14.391 -14.93 -7.652 1 96.56 112 ASN A O 1
ATOM 894 N N . VAL A 1 113 ? 12.773 -13.82 -8.664 1 96.5 113 VAL A N 1
ATOM 895 C CA . VAL A 1 113 ? 12.406 -13.078 -7.461 1 96.5 113 VAL A CA 1
ATOM 896 C C . VAL A 1 113 ? 11.719 -14.016 -6.465 1 96.5 113 VAL A C 1
ATOM 898 O O . VAL A 1 113 ? 12.047 -14.008 -5.273 1 96.5 113 VAL A O 1
ATOM 901 N N . LEU A 1 114 ? 10.789 -14.844 -6.93 1 97.94 114 LEU A N 1
ATOM 902 C CA . LEU A 1 114 ? 10.047 -15.758 -6.07 1 97.94 114 LEU A CA 1
ATOM 903 C C . LEU A 1 114 ? 10.992 -16.734 -5.367 1 97.94 114 LEU A C 1
ATOM 905 O O . LEU A 1 114 ? 10.828 -17.016 -4.18 1 97.94 114 LEU A O 1
ATOM 909 N N . MET A 1 115 ? 11.992 -17.156 -6.094 1 97.5 115 MET A N 1
ATOM 910 C CA . MET A 1 115 ? 12.906 -18.188 -5.59 1 97.5 115 MET A CA 1
ATOM 911 C C . MET A 1 115 ? 13.742 -17.641 -4.438 1 97.5 115 MET A C 1
ATOM 913 O O . MET A 1 115 ? 14.336 -18.406 -3.678 1 97.5 115 MET A O 1
ATOM 917 N N . LYS A 1 116 ? 13.773 -16.344 -4.316 1 96.56 116 LYS A N 1
ATOM 918 C CA . LYS A 1 116 ? 14.531 -15.719 -3.232 1 96.56 116 LYS A CA 1
ATOM 919 C C . LYS A 1 116 ? 13.625 -15.406 -2.041 1 96.56 116 LYS A C 1
ATOM 921 O O . LYS A 1 116 ? 14.102 -14.914 -1.015 1 96.56 116 LYS A O 1
ATOM 926 N N . MET A 1 117 ? 12.375 -15.742 -2.176 1 96.94 117 MET A N 1
ATOM 927 C CA . MET A 1 117 ? 11.43 -15.453 -1.106 1 96.94 117 MET A CA 1
ATOM 928 C C . MET A 1 117 ? 11.047 -16.719 -0.356 1 96.94 117 MET A C 1
ATOM 930 O O . MET A 1 117 ? 9.945 -17.25 -0.523 1 96.94 117 MET A O 1
ATOM 934 N N . ASP A 1 118 ? 11.828 -17.125 0.609 1 96.94 118 ASP A N 1
ATOM 935 C CA . ASP A 1 118 ? 11.695 -18.391 1.326 1 96.94 118 ASP A CA 1
ATOM 936 C C . ASP A 1 118 ? 10.352 -18.484 2.045 1 96.94 118 ASP A C 1
ATOM 938 O O . ASP A 1 118 ? 9.703 -19.531 2.025 1 96.94 118 ASP A O 1
ATOM 942 N N . ASP A 1 119 ? 9.977 -17.391 2.609 1 96.69 119 ASP A N 1
ATOM 943 C CA . ASP A 1 119 ? 8.742 -17.406 3.379 1 96.69 119 ASP A CA 1
ATOM 944 C C . ASP A 1 119 ? 7.531 -17.641 2.473 1 96.69 119 ASP A C 1
ATOM 946 O O . ASP A 1 119 ? 6.664 -18.469 2.789 1 96.69 119 ASP A O 1
ATOM 950 N N . LEU A 1 120 ? 7.516 -16.906 1.417 1 97.88 120 LEU A N 1
ATOM 951 C CA . LEU A 1 120 ? 6.395 -17.062 0.496 1 97.88 120 LEU A CA 1
ATOM 952 C C . LEU A 1 120 ? 6.359 -18.469 -0.099 1 97.88 120 LEU A C 1
ATOM 954 O O . LEU A 1 120 ? 5.289 -19.062 -0.219 1 97.88 120 LEU A O 1
ATOM 958 N N . LEU A 1 121 ? 7.496 -18.984 -0.471 1 98.25 121 LEU A N 1
ATOM 959 C CA . LEU A 1 121 ? 7.582 -20.328 -1.021 1 98.25 121 LEU A CA 1
ATOM 960 C C . LEU A 1 121 ? 7.062 -21.359 -0.021 1 98.25 121 LEU A C 1
ATOM 962 O O . LEU A 1 121 ? 6.316 -22.266 -0.391 1 98.25 121 LEU A O 1
ATOM 966 N N . ALA A 1 122 ? 7.477 -21.156 1.188 1 97.31 122 ALA A N 1
ATOM 967 C CA . ALA A 1 122 ? 7.043 -22.078 2.234 1 97.31 122 ALA A CA 1
ATOM 968 C C . ALA A 1 122 ? 5.527 -22.047 2.4 1 97.31 122 ALA A C 1
ATOM 970 O O . ALA A 1 122 ? 4.887 -23.109 2.518 1 97.31 122 ALA A O 1
ATOM 971 N N . ILE A 1 123 ? 4.973 -20.875 2.406 1 97.56 123 ILE A N 1
ATOM 972 C CA . ILE A 1 123 ? 3.529 -20.719 2.555 1 97.56 123 ILE A CA 1
ATOM 973 C C . ILE A 1 123 ? 2.814 -21.391 1.384 1 97.56 123 ILE A C 1
ATOM 975 O O . ILE A 1 123 ? 1.861 -22.141 1.58 1 97.56 123 ILE A O 1
ATOM 979 N N . LEU A 1 124 ? 3.283 -21.141 0.184 1 98.44 124 LEU A N 1
ATOM 980 C CA . LEU A 1 124 ? 2.666 -21.688 -1.018 1 98.44 124 LEU A CA 1
ATOM 981 C C . LEU A 1 124 ? 2.715 -23.219 -1.001 1 98.44 124 LEU A C 1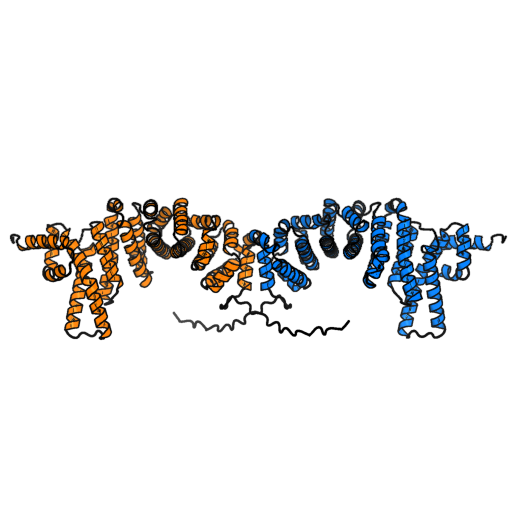
ATOM 983 O O . LEU A 1 124 ? 1.706 -23.875 -1.264 1 98.44 124 LEU A O 1
ATOM 987 N N . MET A 1 125 ? 3.818 -23.766 -0.65 1 98.25 125 MET A N 1
ATOM 988 C CA . MET A 1 125 ? 4.008 -25.203 -0.724 1 98.25 125 MET A CA 1
ATOM 989 C C . MET A 1 125 ? 3.158 -25.922 0.319 1 98.25 125 MET A C 1
ATOM 991 O O . MET A 1 125 ? 2.748 -27.062 0.114 1 98.25 125 MET A O 1
ATOM 995 N N . CYS A 1 126 ? 2.812 -25.234 1.341 1 97.5 126 CYS A N 1
ATOM 996 C CA . CYS A 1 126 ? 1.979 -25.828 2.379 1 97.5 126 CYS A CA 1
ATOM 997 C C . CYS A 1 126 ? 0.571 -26.094 1.86 1 97.5 126 CYS A C 1
ATOM 999 O O . CYS A 1 126 ? -0.121 -26.984 2.359 1 97.5 126 CYS A O 1
ATOM 1001 N N . TYR A 1 127 ? 0.198 -25.422 0.793 1 97.94 127 TYR A N 1
ATOM 1002 C CA . TYR A 1 127 ? -1.15 -25.562 0.257 1 97.94 127 TYR A CA 1
ATOM 1003 C C . TYR A 1 127 ? -1.309 -26.906 -0.459 1 97.94 127 TYR A C 1
ATOM 1005 O O . TYR A 1 127 ? -2.424 -27.312 -0.799 1 97.94 127 TYR A O 1
ATOM 1013 N N . ILE A 1 128 ? -0.232 -27.703 -0.621 1 98.62 128 ILE A N 1
ATOM 1014 C CA . ILE A 1 128 ? -0.325 -29.016 -1.251 1 98.62 128 ILE A CA 1
ATOM 1015 C C . ILE A 1 128 ? -1.166 -29.938 -0.381 1 98.62 128 ILE A C 1
ATOM 1017 O O . ILE A 1 128 ? -1.718 -30.922 -0.872 1 98.62 128 ILE A O 1
ATOM 1021 N N . ASN A 1 129 ? -1.339 -29.578 0.824 1 97.12 129 ASN A N 1
ATOM 1022 C CA . ASN A 1 129 ? -2.062 -30.438 1.759 1 97.12 129 ASN A CA 1
ATOM 1023 C C . ASN A 1 129 ? -3.482 -29.922 1.994 1 97.12 129 ASN A C 1
ATOM 1025 O O . ASN A 1 129 ? -4.176 -30.406 2.895 1 97.12 129 ASN A O 1
ATOM 1029 N N . THR A 1 130 ? -3.891 -28.953 1.242 1 97 130 THR A N 1
ATOM 1030 C CA . THR A 1 130 ? -5.254 -28.453 1.359 1 97 130 THR A CA 1
ATOM 1031 C C . THR A 1 130 ? -6.246 -29.422 0.733 1 97 130 THR A C 1
ATOM 1033 O O . THR A 1 130 ? -5.867 -30.266 -0.077 1 97 130 THR A O 1
ATOM 1036 N N . ASP A 1 131 ? -7.5 -29.328 1.164 1 96.12 131 ASP A N 1
ATOM 1037 C CA . ASP A 1 131 ? -8.547 -30.172 0.585 1 96.12 131 ASP A CA 1
ATOM 1038 C C . ASP A 1 131 ? -9.289 -29.438 -0.525 1 96.12 131 ASP A C 1
ATOM 1040 O O . ASP A 1 131 ? -10.195 -30 -1.147 1 96.12 131 ASP A O 1
ATOM 1044 N N . ASP A 1 132 ? -8.906 -28.203 -0.781 1 97.69 132 ASP A N 1
ATOM 1045 C CA . ASP A 1 132 ? -9.586 -27.422 -1.812 1 97.69 132 ASP A CA 1
ATOM 1046 C C . ASP A 1 132 ? -8.992 -27.703 -3.191 1 97.69 132 ASP A C 1
ATOM 1048 O O . ASP A 1 132 ? -7.867 -27.312 -3.484 1 97.69 132 ASP A O 1
ATOM 1052 N N . SER A 1 133 ? -9.75 -28.328 -4.098 1 98.31 133 SER A N 1
ATOM 1053 C CA . SER A 1 133 ? -9.273 -28.797 -5.398 1 98.31 133 SER A CA 1
ATOM 1054 C C . SER A 1 133 ? -8.828 -27.625 -6.27 1 98.31 133 SER A C 1
ATOM 1056 O O . SER A 1 133 ? -7.855 -27.734 -7.02 1 98.31 133 SER A O 1
ATOM 1058 N N . LEU A 1 134 ? -9.516 -26.5 -6.176 1 98.25 134 LEU A N 1
ATOM 1059 C CA . LEU A 1 134 ? -9.203 -25.359 -7.035 1 98.25 134 LEU A CA 1
ATOM 1060 C C . LEU A 1 134 ? -7.883 -24.719 -6.629 1 98.25 134 LEU A C 1
ATOM 1062 O O . LEU A 1 134 ? -7.117 -24.266 -7.484 1 98.25 134 LEU A O 1
ATOM 1066 N N . VAL A 1 135 ? -7.617 -24.672 -5.344 1 98.62 135 VAL A N 1
ATOM 1067 C CA . VAL A 1 135 ? -6.336 -24.172 -4.855 1 98.62 135 VAL A CA 1
ATOM 1068 C C . VAL A 1 135 ? -5.211 -25.094 -5.32 1 98.62 135 VAL A C 1
ATOM 1070 O O . VAL A 1 135 ? -4.168 -24.625 -5.785 1 98.62 135 VAL A O 1
ATOM 1073 N N . LEU A 1 136 ? -5.465 -26.375 -5.242 1 98.88 136 LEU A N 1
ATOM 1074 C CA . LEU A 1 136 ? -4.477 -27.359 -5.652 1 98.88 136 LEU A CA 1
ATOM 1075 C C . LEU A 1 136 ? -4.168 -27.234 -7.141 1 98.88 136 LEU A C 1
ATOM 1077 O O . LEU A 1 136 ? -3.01 -27.344 -7.551 1 98.88 136 LEU A O 1
ATOM 1081 N N . VAL A 1 137 ? -5.219 -27.031 -7.922 1 98.81 137 VAL A N 1
ATOM 1082 C CA . VAL A 1 137 ? -5.02 -26.875 -9.359 1 98.81 137 VAL A CA 1
ATOM 1083 C C . VAL A 1 137 ? -4.047 -25.719 -9.617 1 98.81 137 VAL A C 1
ATOM 1085 O O . VAL A 1 137 ? -3.096 -25.875 -10.391 1 98.81 137 VAL A O 1
ATOM 1088 N N . GLN A 1 138 ? -4.254 -24.609 -8.953 1 98.69 138 GLN A N 1
ATOM 1089 C CA . GLN A 1 138 ? -3.41 -23.438 -9.164 1 98.69 138 GLN A CA 1
ATOM 1090 C C . GLN A 1 138 ? -1.994 -23.672 -8.648 1 98.69 138 GLN A C 1
ATOM 1092 O O . GLN A 1 138 ? -1.02 -23.234 -9.258 1 98.69 138 GLN A O 1
ATOM 1097 N N . LEU A 1 139 ? -1.885 -24.344 -7.516 1 98.81 139 LEU A N 1
ATOM 1098 C CA . LEU A 1 139 ? -0.572 -24.625 -6.945 1 98.81 139 LEU A CA 1
ATOM 1099 C C . LEU A 1 139 ? 0.256 -25.5 -7.879 1 98.81 139 LEU A C 1
ATOM 1101 O O . LEU A 1 139 ? 1.433 -25.219 -8.117 1 98.81 139 LEU A O 1
ATOM 1105 N N . LEU A 1 140 ? -0.358 -26.531 -8.391 1 98.88 140 LEU A N 1
ATOM 1106 C CA . LEU A 1 140 ? 0.35 -27.453 -9.281 1 98.88 140 LEU A CA 1
ATOM 1107 C C . LEU A 1 140 ? 0.776 -26.75 -10.562 1 98.88 140 LEU A C 1
ATOM 1109 O O . LEU A 1 140 ? 1.875 -26.984 -11.07 1 98.88 140 LEU A O 1
ATOM 1113 N N . ARG A 1 141 ? -0.129 -25.922 -11.062 1 98.5 141 ARG A N 1
ATOM 1114 C CA . ARG A 1 141 ? 0.221 -25.125 -12.242 1 98.5 141 ARG A CA 1
ATOM 1115 C C . ARG A 1 141 ? 1.412 -24.219 -11.953 1 98.5 141 ARG A C 1
ATOM 1117 O O . ARG A 1 141 ? 2.312 -24.078 -12.789 1 98.5 141 ARG A O 1
ATOM 1124 N N . LEU A 1 142 ? 1.38 -23.578 -10.812 1 98.69 142 LEU A N 1
ATOM 1125 C CA . LEU A 1 142 ? 2.457 -22.688 -10.414 1 98.69 142 LEU A CA 1
ATOM 1126 C C . LEU A 1 142 ? 3.787 -23.422 -10.344 1 98.69 142 LEU A C 1
ATOM 1128 O O . LEU A 1 142 ? 4.793 -22.953 -10.883 1 98.69 142 LEU A O 1
ATOM 1132 N N . VAL A 1 143 ? 3.799 -24.578 -9.711 1 98.69 143 VAL A N 1
ATOM 1133 C CA . VAL A 1 143 ? 5.008 -25.391 -9.555 1 98.69 143 VAL A CA 1
ATOM 1134 C C . VAL A 1 143 ? 5.551 -25.781 -10.93 1 98.69 143 VAL A C 1
ATOM 1136 O O . VAL A 1 143 ? 6.75 -25.656 -11.188 1 98.69 143 VAL A O 1
ATOM 1139 N N . SER A 1 144 ? 4.656 -26.203 -11.805 1 98.31 144 SER A N 1
ATOM 1140 C CA . SER A 1 144 ? 5.07 -26.594 -13.141 1 98.31 144 SER A CA 1
ATOM 1141 C C . SER A 1 144 ? 5.684 -25.422 -13.906 1 98.31 144 SER A C 1
ATOM 1143 O O . SER A 1 144 ? 6.715 -25.578 -14.562 1 98.31 144 SER A O 1
ATOM 1145 N N . SER A 1 145 ? 5.047 -24.266 -13.812 1 97.06 145 SER A N 1
ATOM 1146 C CA . SER A 1 145 ? 5.543 -23.078 -14.5 1 97.06 145 SER A CA 1
ATOM 1147 C C . SER A 1 145 ? 6.945 -22.703 -14.023 1 97.06 145 SER A C 1
ATOM 1149 O O . SER A 1 145 ? 7.805 -22.344 -14.828 1 97.06 145 SER A O 1
ATOM 1151 N N . CYS A 1 146 ? 7.18 -22.812 -12.797 1 97.69 146 CYS A N 1
ATOM 1152 C CA . CYS A 1 146 ? 8.477 -22.484 -12.227 1 97.69 146 CYS A CA 1
ATOM 1153 C C . CYS A 1 146 ? 9.539 -23.484 -12.648 1 97.69 146 CYS A C 1
ATOM 1155 O O . CYS A 1 146 ? 10.664 -23.109 -12.977 1 97.69 146 CYS A O 1
ATOM 1157 N N . LEU A 1 147 ? 9.211 -24.766 -12.68 1 97.5 147 LEU A N 1
ATOM 1158 C CA . LEU A 1 147 ? 10.164 -25.797 -13.055 1 97.5 147 LEU A CA 1
ATOM 1159 C C . LEU A 1 147 ? 10.594 -25.641 -14.516 1 97.5 147 LEU A C 1
ATOM 1161 O O . LEU A 1 147 ? 11.758 -25.875 -14.852 1 97.5 147 LEU A O 1
ATOM 1165 N N . PHE A 1 148 ? 9.672 -25.203 -15.305 1 96.06 148 PHE A N 1
ATOM 1166 C CA . PHE A 1 148 ? 9.945 -25.016 -16.734 1 96.06 148 PHE A CA 1
ATOM 1167 C C . PHE A 1 148 ? 11.062 -24 -16.938 1 96.06 148 PHE A C 1
ATOM 1169 O O . PHE A 1 148 ? 11.852 -24.125 -17.875 1 96.06 148 PHE A O 1
ATOM 1176 N N . LEU A 1 149 ? 11.164 -23.094 -16.016 1 95.81 149 LEU A N 1
ATOM 1177 C CA . LEU A 1 149 ? 12.086 -21.984 -16.203 1 95.81 149 LEU A CA 1
ATOM 1178 C C . LEU A 1 149 ? 13.25 -22.078 -15.219 1 95.81 149 LEU A C 1
ATOM 1180 O O . LEU A 1 149 ? 14.133 -21.219 -15.219 1 95.81 149 LEU A O 1
ATOM 1184 N N . ALA A 1 150 ? 13.344 -23.109 -14.438 1 95.62 150 ALA A N 1
ATOM 1185 C CA . ALA A 1 150 ? 14.273 -23.188 -13.312 1 95.62 150 ALA A CA 1
ATOM 1186 C C . ALA A 1 150 ? 15.672 -23.594 -13.789 1 95.62 150 ALA A C 1
ATOM 1188 O O . ALA A 1 150 ? 15.812 -24.422 -14.688 1 95.62 150 ALA A O 1
ATOM 1189 N N . ASN A 1 151 ? 16.688 -22.953 -13.281 1 95.75 151 ASN A N 1
ATOM 1190 C CA . ASN A 1 151 ? 18.047 -23.438 -13.43 1 95.75 151 ASN A CA 1
ATOM 1191 C C . ASN A 1 151 ? 18.391 -24.5 -12.391 1 95.75 151 ASN A C 1
ATOM 1193 O O . ASN A 1 151 ? 17.531 -24.859 -11.57 1 95.75 151 ASN A O 1
ATOM 1197 N N . ASP A 1 152 ? 19.547 -24.984 -12.398 1 96.12 152 ASP A N 1
ATOM 1198 C CA . ASP A 1 152 ? 19.922 -26.109 -11.547 1 96.12 152 ASP A CA 1
ATOM 1199 C C . ASP A 1 152 ? 19.797 -25.734 -10.07 1 96.12 152 ASP A C 1
ATOM 1201 O O . ASP A 1 152 ? 19.328 -26.547 -9.258 1 96.12 152 ASP A O 1
ATOM 1205 N N . GLU A 1 153 ? 20.25 -24.578 -9.75 1 96.19 153 GLU A N 1
ATOM 1206 C CA . GLU A 1 153 ? 20.172 -24.141 -8.359 1 96.19 153 GLU A CA 1
ATOM 1207 C C . GLU A 1 153 ? 18.734 -24.047 -7.883 1 96.19 153 GLU A C 1
ATOM 1209 O O . GLU A 1 153 ? 18.422 -24.438 -6.754 1 96.19 153 GLU A O 1
ATOM 1214 N N . GLU A 1 154 ? 17.922 -23.562 -8.742 1 96.75 154 GLU A N 1
ATOM 1215 C CA . GLU A 1 154 ? 16.5 -23.422 -8.406 1 96.75 154 GLU A CA 1
ATOM 1216 C C . GLU A 1 154 ? 15.82 -24.781 -8.297 1 96.75 154 GLU A C 1
ATOM 1218 O O . GLU A 1 154 ? 14.953 -24.984 -7.449 1 96.75 154 GLU A O 1
ATOM 1223 N N . ILE A 1 155 ? 16.203 -25.75 -9.18 1 97.56 155 ILE A N 1
ATOM 1224 C CA . ILE A 1 155 ? 15.648 -27.094 -9.102 1 97.56 155 ILE A CA 1
ATOM 1225 C C . ILE A 1 155 ? 16.016 -27.719 -7.758 1 97.56 155 ILE A C 1
ATOM 1227 O O . ILE A 1 155 ? 15.18 -28.391 -7.133 1 97.56 155 ILE A O 1
ATOM 1231 N N . GLU A 1 156 ? 17.203 -27.438 -7.312 1 96.62 156 GLU A N 1
ATOM 1232 C CA . GLU A 1 156 ? 17.625 -27.953 -6.008 1 96.62 156 GLU A CA 1
ATOM 1233 C C . GLU A 1 156 ? 16.734 -27.391 -4.895 1 96.62 156 GLU A C 1
ATOM 1235 O O . GLU A 1 156 ? 16.328 -28.125 -3.992 1 96.62 156 GLU A O 1
ATOM 1240 N N . THR A 1 157 ? 16.469 -26.125 -4.988 1 97 157 THR A N 1
ATOM 1241 C CA . THR A 1 157 ? 15.602 -25.484 -4.004 1 97 157 THR A CA 1
ATOM 1242 C C . THR A 1 157 ? 14.211 -26.109 -4.012 1 97 157 THR A C 1
ATOM 1244 O O . THR A 1 157 ? 13.656 -26.406 -2.953 1 97 157 THR A O 1
ATOM 1247 N N . TRP A 1 158 ? 13.711 -26.359 -5.203 1 97.56 158 TRP A N 1
ATOM 1248 C CA . TRP A 1 158 ? 12.398 -26.969 -5.336 1 97.56 158 TRP A CA 1
ATOM 1249 C C . TRP A 1 158 ? 12.406 -28.375 -4.742 1 97.56 158 TRP A C 1
ATOM 1251 O O . TRP A 1 158 ? 11.477 -28.766 -4.023 1 97.56 158 TRP A O 1
ATOM 1261 N N . MET A 1 159 ? 13.43 -29.141 -5.004 1 97.31 159 MET A N 1
ATOM 1262 C CA . MET A 1 159 ? 13.531 -30.5 -4.508 1 97.31 159 MET A CA 1
ATOM 1263 C C . MET A 1 159 ? 13.531 -30.531 -2.982 1 97.31 159 MET A C 1
ATOM 1265 O O . MET A 1 159 ? 12.93 -31.406 -2.371 1 97.31 159 MET A O 1
ATOM 1269 N N . ASN A 1 160 ? 14.227 -29.578 -2.42 1 97 160 ASN A N 1
ATOM 1270 C CA . ASN A 1 160 ? 14.242 -29.469 -0.964 1 97 160 ASN A CA 1
ATOM 1271 C C . ASN A 1 160 ? 12.867 -29.109 -0.412 1 97 160 ASN A C 1
ATOM 1273 O O . ASN A 1 160 ? 12.453 -29.641 0.621 1 97 160 ASN A O 1
ATOM 1277 N N . LEU A 1 161 ? 12.156 -28.266 -1.08 1 97.62 161 LEU A N 1
ATOM 1278 C CA . LEU A 1 161 ? 10.812 -27.875 -0.668 1 97.62 161 LEU A CA 1
ATOM 1279 C C . LEU A 1 161 ? 9.852 -29.062 -0.771 1 97.62 161 LEU A C 1
ATOM 1281 O O . LEU A 1 161 ? 9 -29.234 0.099 1 97.62 161 LEU A O 1
ATOM 1285 N N . PHE A 1 162 ? 9.992 -29.828 -1.816 1 98.06 162 PHE A N 1
ATOM 1286 C CA . PHE A 1 162 ? 9.156 -31.016 -1.994 1 98.06 162 PHE A CA 1
ATOM 1287 C C . PHE A 1 162 ? 9.305 -31.969 -0.814 1 98.06 162 PHE A C 1
ATOM 1289 O O . PHE A 1 162 ? 8.32 -32.5 -0.322 1 98.06 162 PHE A O 1
ATOM 1296 N N . ALA A 1 163 ? 10.539 -32.125 -0.441 1 96.88 163 ALA A N 1
ATOM 1297 C CA . ALA A 1 163 ? 10.812 -33 0.679 1 96.88 163 ALA A CA 1
ATOM 1298 C C . ALA A 1 163 ? 10.195 -32.469 1.97 1 96.88 163 ALA A C 1
ATOM 1300 O O . ALA A 1 163 ? 9.633 -33.25 2.758 1 96.88 163 ALA A O 1
ATOM 1301 N N . THR A 1 164 ? 10.258 -31.234 2.166 1 96.94 164 THR A N 1
ATOM 1302 C CA . THR A 1 164 ? 9.82 -30.594 3.406 1 96.94 164 THR A CA 1
ATOM 1303 C C . THR A 1 164 ? 8.32 -30.766 3.604 1 96.94 164 THR A C 1
ATOM 1305 O O . THR A 1 164 ? 7.855 -30.984 4.727 1 96.94 164 THR A O 1
ATOM 1308 N N . VAL A 1 165 ? 7.535 -30.734 2.529 1 97.75 165 VAL A N 1
ATOM 1309 C CA . VAL A 1 165 ? 6.086 -30.75 2.678 1 97.75 165 VAL A CA 1
ATOM 1310 C C . VAL A 1 165 ? 5.535 -32.125 2.271 1 97.75 165 VAL A C 1
ATOM 1312 O O . VAL A 1 165 ? 4.324 -32.281 2.148 1 97.75 165 VAL A O 1
ATOM 1315 N N . GLU A 1 166 ? 6.406 -33.062 1.98 1 97.69 166 GLU A N 1
ATOM 1316 C CA . GLU A 1 166 ? 6.004 -34.375 1.49 1 97.69 166 GLU A CA 1
ATOM 1317 C C . GLU A 1 166 ? 5.133 -34.25 0.241 1 97.69 166 GLU A C 1
ATOM 1319 O O . GLU A 1 166 ? 4.035 -34.812 0.187 1 97.69 166 GLU A O 1
ATOM 1324 N N . TYR A 1 167 ? 5.641 -33.625 -0.676 1 98.38 167 TYR A N 1
ATOM 1325 C CA . TYR A 1 167 ? 4.941 -33.25 -1.9 1 98.38 167 TYR A CA 1
ATOM 1326 C C . TYR A 1 167 ? 4.504 -34.5 -2.672 1 98.38 167 TYR A C 1
ATOM 1328 O O . TYR A 1 167 ? 3.385 -34.562 -3.182 1 98.38 167 TYR A O 1
ATOM 1336 N N . SER A 1 168 ? 5.375 -35.5 -2.789 1 98.38 168 SER A N 1
ATOM 1337 C CA . SER A 1 168 ? 5.07 -36.719 -3.535 1 98.38 168 SER A CA 1
ATOM 1338 C C . SER A 1 168 ? 3.893 -37.469 -2.916 1 98.38 168 SER A C 1
ATOM 1340 O O . SER A 1 168 ? 2.979 -37.875 -3.625 1 98.38 168 SER A O 1
ATOM 1342 N N . SER A 1 169 ? 3.914 -37.531 -1.634 1 98.19 169 SER A N 1
ATOM 1343 C CA . SER A 1 169 ? 2.82 -38.219 -0.946 1 98.19 169 SER A CA 1
ATOM 1344 C C . SER A 1 169 ? 1.487 -37.531 -1.206 1 98.19 169 SER A C 1
ATOM 1346 O O . SER A 1 169 ? 0.468 -38.188 -1.419 1 98.19 169 SER A O 1
ATOM 1348 N N . ALA A 1 170 ? 1.557 -36.25 -1.104 1 98.44 170 ALA A N 1
ATOM 1349 C CA . ALA A 1 170 ? 0.343 -35.469 -1.344 1 98.44 170 ALA A CA 1
ATOM 1350 C C . ALA A 1 170 ? -0.129 -35.625 -2.787 1 98.44 170 ALA A C 1
ATOM 1352 O O . ALA A 1 170 ? -1.326 -35.781 -3.043 1 98.44 170 ALA A O 1
ATOM 1353 N N . LEU A 1 171 ? 0.757 -35.594 -3.707 1 98.62 171 LEU A N 1
ATOM 1354 C CA . LEU A 1 171 ? 0.438 -35.719 -5.125 1 98.62 171 LEU A CA 1
ATOM 1355 C C . LEU A 1 171 ? -0.181 -37.062 -5.43 1 98.62 171 LEU A C 1
ATOM 1357 O O . LEU A 1 171 ? -1.187 -37.156 -6.141 1 98.62 171 LEU A O 1
ATOM 1361 N N . TYR A 1 172 ? 0.374 -38.125 -4.902 1 98.62 172 TYR A N 1
ATOM 1362 C CA . TYR A 1 172 ? -0.151 -39.469 -5.137 1 98.62 172 TYR A CA 1
ATOM 1363 C C . TYR A 1 172 ? -1.501 -39.656 -4.453 1 98.62 172 TYR A C 1
ATOM 1365 O O . TYR A 1 172 ? -2.371 -40.344 -4.965 1 98.62 172 TYR A O 1
ATOM 1373 N N . PHE A 1 173 ? -1.637 -39.031 -3.34 1 98.44 173 PHE A N 1
ATOM 1374 C CA . PHE A 1 173 ? -2.941 -39.031 -2.689 1 98.44 173 PHE A CA 1
ATOM 1375 C C . PHE A 1 173 ? -4.004 -38.406 -3.59 1 98.44 173 PHE A C 1
ATOM 1377 O O . PHE A 1 173 ? -5.109 -38.938 -3.709 1 98.44 173 PHE A O 1
ATOM 1384 N N . ILE A 1 174 ? -3.695 -37.312 -4.188 1 98.56 174 ILE A N 1
ATOM 1385 C CA . ILE A 1 174 ? -4.598 -36.625 -5.102 1 98.56 174 ILE A CA 1
ATOM 1386 C C . ILE A 1 174 ? -4.938 -37.562 -6.277 1 98.56 174 ILE A C 1
ATOM 1388 O O . ILE A 1 174 ? -6.109 -37.719 -6.613 1 98.56 174 ILE A O 1
ATOM 1392 N N . LEU A 1 175 ? -3.973 -38.156 -6.891 1 98.62 175 LEU A N 1
ATOM 1393 C CA . LEU A 1 175 ? -4.152 -39 -8.07 1 98.62 175 LEU A CA 1
ATOM 1394 C C . LEU A 1 175 ? -5.023 -40.188 -7.746 1 98.62 175 LEU A C 1
ATOM 1396 O O . LEU A 1 175 ? -5.84 -40.625 -8.57 1 98.62 175 LEU A O 1
ATOM 1400 N N . LYS A 1 176 ? -4.887 -40.656 -6.586 1 98.12 176 LYS A N 1
ATOM 1401 C CA . LYS A 1 176 ? -5.574 -41.906 -6.207 1 98.12 176 LYS A CA 1
ATOM 1402 C C . LYS A 1 176 ? -7.008 -41.625 -5.773 1 98.12 176 LYS A C 1
ATOM 1404 O O . LYS A 1 176 ? -7.906 -42.438 -6.02 1 98.12 176 LYS A O 1
ATOM 1409 N N . ASN A 1 177 ? -7.215 -40.438 -5.172 1 96.81 177 ASN A N 1
ATOM 1410 C CA . ASN A 1 177 ? -8.461 -40.312 -4.418 1 96.81 177 ASN A CA 1
ATOM 1411 C C . ASN A 1 177 ? -9.344 -39.188 -5 1 96.81 177 ASN A C 1
ATOM 1413 O O . ASN A 1 177 ? -10.523 -39.094 -4.66 1 96.81 177 ASN A O 1
ATOM 1417 N N . SER A 1 178 ? -8.867 -38.406 -5.871 1 95.88 178 SER A N 1
ATOM 1418 C CA . SER A 1 178 ? -9.664 -37.281 -6.387 1 95.88 178 SER A CA 1
ATOM 1419 C C . SER A 1 178 ? -10.57 -37.75 -7.523 1 95.88 178 SER A C 1
ATOM 1421 O O . SER A 1 178 ? -10.258 -38.688 -8.234 1 95.88 178 SER A O 1
ATOM 1423 N N . SER A 1 179 ? -11.664 -37.094 -7.629 1 93.56 179 SER A N 1
ATOM 1424 C CA . SER A 1 179 ? -12.539 -37.281 -8.789 1 93.56 179 SER A CA 1
ATOM 1425 C C . SER A 1 179 ? -12.68 -36 -9.586 1 93.56 179 SER A C 1
ATOM 1427 O O . SER A 1 179 ? -13.445 -35.938 -10.547 1 93.56 179 SER A O 1
ATOM 1429 N N . HIS A 1 180 ? -12.039 -35.031 -9.156 1 94.75 180 HIS A N 1
ATOM 1430 C CA . HIS A 1 180 ? -12.07 -33.75 -9.844 1 94.75 180 HIS A CA 1
ATOM 1431 C C . HIS A 1 180 ? -11.227 -33.781 -11.117 1 94.75 180 HIS A C 1
ATOM 1433 O O . HIS A 1 180 ? -9.992 -33.75 -11.047 1 94.75 180 HIS A O 1
ATOM 1439 N N . LYS A 1 181 ? -11.836 -33.688 -12.172 1 95.44 181 LYS A N 1
ATOM 1440 C CA . LYS A 1 181 ? -11.203 -33.938 -13.461 1 95.44 181 LYS A CA 1
ATOM 1441 C C . LYS A 1 181 ? -10.039 -32.969 -13.688 1 95.44 181 LYS A C 1
ATOM 1443 O O . LYS A 1 181 ? -8.93 -33.406 -14.023 1 95.44 181 LYS A O 1
ATOM 1448 N N . ASP A 1 182 ? -10.32 -31.703 -13.523 1 95.62 182 ASP A N 1
ATOM 1449 C CA . ASP A 1 182 ? -9.289 -30.703 -13.789 1 95.62 182 ASP A CA 1
ATOM 1450 C C . ASP A 1 182 ? -8.102 -30.875 -12.852 1 95.62 182 ASP A C 1
ATOM 1452 O O . ASP A 1 182 ? -6.953 -30.641 -13.242 1 95.62 182 ASP A O 1
ATOM 1456 N N . LEU A 1 183 ? -8.383 -31.234 -11.609 1 98.12 183 LEU A N 1
ATOM 1457 C CA . LEU A 1 183 ? -7.297 -31.469 -10.664 1 98.12 183 LEU A CA 1
ATOM 1458 C C . LEU A 1 183 ? -6.465 -32.688 -11.094 1 98.12 183 LEU A C 1
ATOM 1460 O O . LEU A 1 183 ? -5.234 -32.625 -11.055 1 98.12 183 LEU A O 1
ATOM 1464 N N . LEU A 1 184 ? -7.117 -33.688 -11.5 1 98.25 184 LEU A N 1
ATOM 1465 C CA . LEU A 1 184 ? -6.422 -34.906 -11.922 1 98.25 184 LEU A CA 1
ATOM 1466 C C . LEU A 1 184 ? -5.547 -34.625 -13.141 1 98.25 184 LEU A C 1
ATOM 1468 O O . LEU A 1 184 ? -4.398 -35.062 -13.195 1 98.25 184 LEU A O 1
ATOM 1472 N N . VAL A 1 185 ? -6.121 -33.938 -14.125 1 97.94 185 VAL A N 1
ATOM 1473 C CA . VAL A 1 185 ? -5.363 -33.625 -15.328 1 97.94 185 VAL A CA 1
ATOM 1474 C C . VAL A 1 185 ? -4.137 -32.781 -14.969 1 97.94 185 VAL A C 1
ATOM 1476 O O . VAL A 1 185 ? -3.025 -33.094 -15.422 1 97.94 185 VAL A O 1
ATOM 1479 N N . THR A 1 186 ? -4.352 -31.797 -14.148 1 98.25 186 THR A N 1
ATOM 1480 C CA . THR A 1 186 ? -3.258 -30.906 -13.758 1 98.25 186 THR A CA 1
ATOM 1481 C C . THR A 1 186 ? -2.217 -31.672 -12.938 1 98.25 186 THR A C 1
ATOM 1483 O O . THR A 1 186 ? -1.018 -31.406 -13.055 1 98.25 186 THR A O 1
ATOM 1486 N N . ALA A 1 187 ? -2.664 -32.594 -12.086 1 98.75 187 ALA A N 1
ATOM 1487 C CA . ALA A 1 187 ? -1.761 -33.375 -11.273 1 98.75 187 ALA A CA 1
ATOM 1488 C C . ALA A 1 187 ? -0.896 -34.281 -12.141 1 98.75 187 ALA A C 1
ATOM 1490 O O . ALA A 1 187 ? 0.306 -34.438 -11.906 1 98.75 187 ALA A O 1
ATOM 1491 N N . LEU A 1 188 ? -1.499 -34.875 -13.133 1 98.69 188 LEU A N 1
ATOM 1492 C CA . LEU A 1 188 ? -0.742 -35.719 -14.055 1 98.69 188 LEU A CA 1
ATOM 1493 C C . LEU A 1 188 ? 0.282 -34.875 -14.828 1 98.69 188 LEU A C 1
ATOM 1495 O O . LEU A 1 188 ? 1.428 -35.312 -14.992 1 98.69 188 LEU A O 1
ATOM 1499 N N . GLU A 1 189 ? -0.158 -33.781 -15.242 1 98.38 189 GLU A N 1
ATOM 1500 C CA . GLU A 1 189 ? 0.751 -32.906 -15.969 1 98.38 189 GLU A CA 1
ATOM 1501 C C . GLU A 1 189 ? 1.897 -32.438 -15.07 1 98.38 189 GLU A C 1
ATOM 1503 O O . GLU A 1 189 ? 3.039 -32.344 -15.523 1 98.38 189 GLU A O 1
ATOM 1508 N N . ASN A 1 190 ? 1.572 -32.125 -13.883 1 98.75 190 ASN A N 1
ATOM 1509 C CA . ASN A 1 190 ? 2.611 -31.719 -12.938 1 98.75 190 ASN A CA 1
ATOM 1510 C C . ASN A 1 190 ? 3.611 -32.844 -12.695 1 98.75 190 ASN A C 1
ATOM 1512 O O . ASN A 1 190 ? 4.82 -32.625 -12.672 1 98.75 190 ASN A O 1
ATOM 1516 N N . LEU A 1 191 ? 3.109 -34.062 -12.469 1 98.81 191 LEU A N 1
ATOM 1517 C CA . LEU A 1 191 ? 3.99 -35.188 -12.273 1 98.81 191 LEU A CA 1
ATOM 1518 C C . LEU A 1 191 ? 4.895 -35.406 -13.484 1 98.81 191 LEU A C 1
ATOM 1520 O O . LEU A 1 191 ? 6.074 -35.719 -13.344 1 98.81 191 LEU A O 1
ATOM 1524 N N . ASN A 1 192 ? 4.332 -35.25 -14.641 1 98.5 192 ASN A N 1
ATOM 1525 C CA . ASN A 1 192 ? 5.133 -35.344 -15.859 1 98.5 192 ASN A CA 1
ATOM 1526 C C . ASN A 1 192 ? 6.223 -34.281 -15.898 1 98.5 192 ASN A C 1
ATOM 1528 O O . ASN A 1 192 ? 7.344 -34.562 -16.344 1 98.5 192 ASN A O 1
ATOM 1532 N N . THR A 1 193 ? 5.875 -33.094 -15.516 1 98.31 193 THR A N 1
ATOM 1533 C CA . THR A 1 193 ? 6.848 -32 -15.453 1 98.31 193 THR A CA 1
ATOM 1534 C C . THR A 1 193 ? 7.965 -32.344 -14.469 1 98.31 193 THR A C 1
ATOM 1536 O O . THR A 1 193 ? 9.141 -32.094 -14.75 1 98.31 193 THR A O 1
ATOM 1539 N N . LEU A 1 194 ? 7.59 -32.875 -13.336 1 98.62 194 LEU A N 1
ATOM 1540 C CA . LEU A 1 194 ? 8.578 -33.312 -12.344 1 98.62 194 LEU A CA 1
ATOM 1541 C C . LEU A 1 194 ? 9.516 -34.344 -12.93 1 98.62 194 LEU A C 1
ATOM 1543 O O . LEU A 1 194 ? 10.734 -34.25 -12.75 1 98.62 194 LEU A O 1
ATOM 1547 N N . CYS A 1 195 ? 8.977 -35.281 -13.656 1 98.19 195 CYS A N 1
ATOM 1548 C CA . CYS A 1 195 ? 9.781 -36.312 -14.305 1 98.19 195 CYS A CA 1
ATOM 1549 C C . CYS A 1 195 ? 10.75 -35.688 -15.312 1 98.19 195 CYS A C 1
ATOM 1551 O O . CYS A 1 195 ? 11.906 -36.094 -15.398 1 98.19 195 CYS A O 1
ATOM 1553 N N . SER A 1 196 ? 10.281 -34.719 -16 1 97.12 196 SER A N 1
ATOM 1554 C CA . SER A 1 196 ? 11.055 -34.156 -17.094 1 97.12 196 SER A CA 1
ATOM 1555 C C . SER A 1 196 ? 12.164 -33.25 -16.562 1 97.12 196 SER A C 1
ATOM 1557 O O . SER A 1 196 ? 13.25 -33.188 -17.141 1 97.12 196 SER A O 1
ATOM 1559 N N . TYR A 1 197 ? 11.914 -32.594 -15.438 1 96.81 197 TYR A N 1
ATOM 1560 C CA . TYR A 1 197 ? 12.836 -31.531 -15.055 1 96.81 197 TYR A CA 1
ATOM 1561 C C . TYR A 1 197 ? 13.594 -31.906 -13.789 1 96.81 197 TYR A C 1
ATOM 1563 O O . TYR A 1 197 ? 14.672 -31.359 -13.516 1 96.81 197 TYR A O 1
ATOM 1571 N N . CYS A 1 198 ? 13.07 -32.812 -13.078 1 97.38 198 CYS A N 1
ATOM 1572 C CA . CYS A 1 198 ? 13.727 -33.188 -11.82 1 97.38 198 CYS A CA 1
ATOM 1573 C C . CYS A 1 198 ? 14.453 -34.5 -11.945 1 97.38 198 CYS A C 1
ATOM 1575 O O . CYS A 1 198 ? 15.32 -34.844 -11.125 1 97.38 198 CYS A O 1
ATOM 1577 N N . ASN A 1 199 ? 14.094 -35.312 -12.914 1 96.69 199 ASN A N 1
ATOM 1578 C CA . ASN A 1 199 ? 14.805 -36.562 -13.18 1 96.69 199 ASN A CA 1
ATOM 1579 C C . ASN A 1 199 ? 15.938 -36.375 -14.172 1 96.69 199 ASN A C 1
ATOM 1581 O O . ASN A 1 199 ? 15.891 -36.875 -15.289 1 96.69 199 ASN A O 1
ATOM 1585 N N . THR A 1 200 ? 16.875 -35.656 -13.758 1 95.38 200 THR A N 1
ATOM 1586 C CA . THR A 1 200 ? 18.094 -35.406 -14.531 1 95.38 200 THR A CA 1
ATOM 1587 C C . THR A 1 200 ? 19.297 -36.094 -13.891 1 95.38 200 THR A C 1
ATOM 1589 O O . THR A 1 200 ? 19.203 -36.594 -12.758 1 95.38 200 THR A O 1
ATOM 1592 N N . GLU A 1 201 ? 20.375 -36.094 -14.602 1 94.25 201 GLU A N 1
ATOM 1593 C CA . GLU A 1 201 ? 21.578 -36.719 -14.086 1 94.25 201 GLU A CA 1
ATOM 1594 C C . GLU A 1 201 ? 21.969 -36.156 -12.727 1 94.25 201 GLU A C 1
ATOM 1596 O O . GLU A 1 201 ? 22.359 -36.906 -11.82 1 94.25 201 GLU A O 1
ATOM 1601 N N . LYS A 1 202 ? 21.812 -34.906 -12.57 1 95.62 202 LYS A N 1
ATOM 1602 C CA . LYS A 1 202 ? 22.25 -34.188 -11.367 1 95.62 202 LYS A CA 1
ATOM 1603 C C . LYS A 1 202 ? 21.328 -34.5 -10.188 1 95.62 202 LYS A C 1
ATOM 1605 O O . LYS A 1 202 ? 21.766 -34.531 -9.039 1 95.62 202 LYS A O 1
ATOM 1610 N N . PHE A 1 203 ? 20.031 -34.75 -10.508 1 96.75 203 PHE A N 1
ATOM 1611 C CA . PHE A 1 203 ? 19.062 -34.812 -9.414 1 96.75 203 PHE A CA 1
ATOM 1612 C C . PHE A 1 203 ? 18.391 -36.188 -9.391 1 96.75 203 PHE A C 1
ATOM 1614 O O . PHE A 1 203 ? 17.422 -36.406 -8.664 1 96.75 203 PHE A O 1
ATOM 1621 N N . ARG A 1 204 ? 18.844 -37.156 -10.07 1 95.44 204 ARG A N 1
ATOM 1622 C CA . ARG A 1 204 ? 18.234 -38.469 -10.281 1 95.44 204 ARG A CA 1
ATOM 1623 C C . ARG A 1 204 ? 18.047 -39.188 -8.961 1 95.44 204 ARG A C 1
ATOM 1625 O O . ARG A 1 204 ? 17 -39.781 -8.719 1 95.44 204 ARG A O 1
ATOM 1632 N N . THR A 1 205 ? 19.062 -39.125 -8.094 1 95.31 205 THR A N 1
ATOM 1633 C CA . THR A 1 205 ? 19.016 -39.812 -6.812 1 95.31 205 THR A CA 1
ATOM 1634 C C . THR A 1 205 ? 17.938 -39.219 -5.91 1 95.31 205 THR A C 1
ATOM 1636 O O . THR A 1 205 ? 17.172 -39.938 -5.277 1 95.31 205 THR A O 1
ATOM 1639 N N . LYS A 1 206 ? 17.922 -37.938 -5.883 1 95.75 206 LYS A N 1
ATOM 1640 C CA . LYS A 1 206 ? 16.922 -37.25 -5.07 1 95.75 206 LYS A CA 1
ATOM 1641 C C . LYS A 1 206 ? 15.516 -37.5 -5.605 1 95.75 206 LYS A C 1
ATOM 1643 O O . LYS A 1 206 ? 14.578 -37.719 -4.832 1 95.75 206 LYS A O 1
ATOM 1648 N N . PHE A 1 207 ? 15.414 -37.469 -6.898 1 97.62 207 PHE A N 1
ATOM 1649 C CA . PHE A 1 207 ? 14.133 -37.719 -7.531 1 97.62 207 PHE A CA 1
ATOM 1650 C C . PHE A 1 207 ? 13.648 -39.125 -7.191 1 97.62 207 PHE A C 1
ATOM 1652 O O . PHE A 1 207 ? 12.484 -39.344 -6.832 1 97.62 207 PHE A O 1
ATOM 1659 N N . TYR A 1 208 ? 14.531 -40.062 -7.316 1 96.69 208 TYR A N 1
ATOM 1660 C CA . TYR A 1 208 ? 14.219 -41.438 -7.012 1 96.69 208 TYR A CA 1
ATOM 1661 C C . TYR A 1 208 ? 13.719 -41.594 -5.578 1 96.69 208 TYR A C 1
ATOM 1663 O O . TYR A 1 208 ? 12.695 -42.219 -5.328 1 96.69 208 TYR A O 1
ATOM 1671 N N . SER A 1 209 ? 14.414 -40.969 -4.664 1 95.44 209 SER A N 1
ATOM 1672 C CA . SER A 1 209 ? 14.094 -41.094 -3.244 1 95.44 209 SER A CA 1
ATOM 1673 C C . SER A 1 209 ? 12.734 -40.5 -2.926 1 95.44 209 SER A C 1
ATOM 1675 O O . SER A 1 209 ? 12.016 -41 -2.049 1 95.44 209 SER A O 1
ATOM 1677 N N . HIS A 1 210 ? 12.312 -39.531 -3.682 1 96 210 HIS A N 1
ATOM 1678 C CA . HIS A 1 210 ? 11.117 -38.781 -3.32 1 96 210 HIS A CA 1
ATOM 1679 C C . HIS A 1 210 ? 9.898 -39.25 -4.109 1 96 210 HIS A C 1
ATOM 1681 O O . HIS A 1 210 ? 8.781 -39.281 -3.584 1 96 210 HIS A O 1
ATOM 1687 N N . PHE A 1 211 ? 10.125 -39.594 -5.367 1 97.62 211 PHE A N 1
ATOM 1688 C CA . PHE A 1 211 ? 8.961 -39.75 -6.238 1 97.62 211 PHE A CA 1
ATOM 1689 C C . PHE A 1 211 ? 8.797 -41.188 -6.695 1 97.62 211 PHE A C 1
ATOM 1691 O O . PHE A 1 211 ? 7.715 -41.594 -7.125 1 97.62 211 PHE A O 1
ATOM 1698 N N . VAL A 1 212 ? 9.844 -41.938 -6.664 1 97.38 212 VAL A N 1
ATOM 1699 C CA . VAL A 1 212 ? 9.758 -43.344 -7.098 1 97.38 212 VAL A CA 1
ATOM 1700 C C . VAL A 1 212 ? 9.398 -44.219 -5.91 1 97.38 212 VAL A C 1
ATOM 1702 O O . VAL A 1 212 ? 10.273 -44.688 -5.176 1 97.38 212 VAL A O 1
ATOM 1705 N N . VAL A 1 213 ? 8.18 -44.469 -5.762 1 96.19 213 VAL A N 1
ATOM 1706 C CA . VAL A 1 213 ? 7.676 -45.25 -4.652 1 96.19 213 VAL A CA 1
ATOM 1707 C C . VAL A 1 213 ? 6.781 -46.375 -5.188 1 96.19 213 VAL A C 1
ATOM 1709 O O . VAL A 1 213 ? 6.328 -46.312 -6.332 1 96.19 213 VAL A O 1
ATOM 1712 N N . GLU A 1 214 ? 6.441 -47.281 -4.414 1 95.56 214 GLU A N 1
ATOM 1713 C CA . GLU A 1 214 ? 5.758 -48.5 -4.816 1 95.56 214 GLU A CA 1
ATOM 1714 C C . GLU A 1 214 ? 4.371 -48.219 -5.375 1 95.56 214 GLU A C 1
ATOM 1716 O O . GLU A 1 214 ? 3.938 -48.844 -6.344 1 95.56 214 GLU A O 1
ATOM 1721 N N . GLU A 1 215 ? 3.678 -47.281 -4.82 1 96.62 215 GLU A N 1
ATOM 1722 C CA . GLU A 1 215 ? 2.283 -47.062 -5.184 1 96.62 215 GLU A CA 1
ATOM 1723 C C . GLU A 1 215 ? 2.166 -46.062 -6.332 1 96.62 215 GLU A C 1
ATOM 1725 O O . GLU A 1 215 ? 1.067 -45.812 -6.828 1 96.62 215 GLU A O 1
ATOM 1730 N N . ALA A 1 216 ? 3.25 -45.531 -6.797 1 97.75 216 ALA A N 1
ATOM 1731 C CA . ALA A 1 216 ? 3.238 -44.438 -7.758 1 97.75 216 ALA A CA 1
ATOM 1732 C C . ALA A 1 216 ? 2.457 -44.812 -9.016 1 97.75 216 ALA A C 1
ATOM 1734 O O . ALA A 1 216 ? 1.56 -44.062 -9.438 1 97.75 216 ALA A O 1
ATOM 1735 N N . LEU A 1 217 ? 2.729 -45.969 -9.594 1 98.06 217 LEU A N 1
ATOM 1736 C CA . LEU A 1 217 ? 2.088 -46.375 -10.836 1 98.06 217 LEU A CA 1
ATOM 1737 C C . LEU A 1 217 ? 0.614 -46.688 -10.609 1 98.06 217 LEU A C 1
ATOM 1739 O O . LEU A 1 217 ? -0.219 -46.469 -11.492 1 98.06 217 LEU A O 1
ATOM 1743 N N . ASP A 1 218 ? 0.301 -47.219 -9.438 1 98.19 218 ASP A N 1
ATOM 1744 C CA . ASP A 1 218 ? -1.097 -47.469 -9.109 1 98.19 218 ASP A CA 1
ATOM 1745 C C . ASP A 1 218 ? -1.896 -46.156 -9.023 1 98.19 218 ASP A C 1
ATOM 1747 O O . ASP A 1 218 ? -3.033 -46.094 -9.492 1 98.19 218 ASP A O 1
ATOM 1751 N N . CYS A 1 219 ? -1.308 -45.219 -8.383 1 98.38 219 CYS A N 1
ATOM 1752 C CA . CYS A 1 219 ? -1.954 -43.906 -8.266 1 98.38 219 CYS A CA 1
ATOM 1753 C C . CYS A 1 219 ? -2.133 -43.25 -9.633 1 98.38 219 CYS A C 1
ATOM 1755 O O . CYS A 1 219 ? -3.191 -42.719 -9.93 1 98.38 219 CYS A O 1
ATOM 1757 N N . LEU A 1 220 ? -1.102 -43.375 -10.445 1 98.5 220 LEU A N 1
ATOM 1758 C CA . LEU A 1 220 ? -1.146 -42.844 -11.805 1 98.5 220 LEU A CA 1
ATOM 1759 C C . LEU A 1 220 ? -2.268 -43.5 -12.602 1 98.5 220 LEU A C 1
ATOM 1761 O O . LEU A 1 220 ? -3.061 -42.812 -13.25 1 98.5 220 LEU A O 1
ATOM 1765 N N . THR A 1 221 ? -2.369 -44.812 -12.539 1 98.25 221 THR A N 1
ATOM 1766 C CA . THR A 1 221 ? -3.357 -45.531 -13.328 1 98.25 221 THR A CA 1
ATOM 1767 C C . THR A 1 221 ? -4.77 -45.25 -12.82 1 98.25 221 THR A C 1
ATOM 1769 O O . THR A 1 221 ? -5.719 -45.188 -13.602 1 98.25 221 THR A O 1
ATOM 1772 N N . ALA A 1 222 ? -4.848 -45.094 -11.531 1 98.19 222 ALA A N 1
ATOM 1773 C CA . ALA A 1 222 ? -6.148 -44.75 -10.969 1 98.19 222 ALA A CA 1
ATOM 1774 C C . ALA A 1 222 ? -6.66 -43.438 -11.539 1 98.19 222 ALA A C 1
ATOM 1776 O O . ALA A 1 222 ? -7.816 -43.344 -11.953 1 98.19 222 ALA A O 1
ATOM 1777 N N . ALA A 1 223 ? -5.844 -42.438 -11.539 1 98.25 223 ALA A N 1
ATOM 1778 C CA . ALA A 1 223 ? -6.207 -41.125 -12.078 1 98.25 223 ALA A CA 1
ATOM 1779 C C . ALA A 1 223 ? -6.508 -41.219 -13.57 1 98.25 223 ALA A C 1
ATOM 1781 O O . ALA A 1 223 ? -7.492 -40.656 -14.047 1 98.25 223 ALA A O 1
ATOM 1782 N N . PHE A 1 224 ? -5.68 -41.938 -14.273 1 98.06 224 PHE A N 1
ATOM 1783 C CA . PHE A 1 224 ? -5.84 -42.156 -15.711 1 98.06 224 PHE A CA 1
ATOM 1784 C C . PHE A 1 224 ? -7.191 -42.812 -16.016 1 98.06 224 PHE A C 1
ATOM 1786 O O . PHE A 1 224 ? -7.922 -42.344 -16.891 1 98.06 224 PHE A O 1
ATOM 1793 N N . THR A 1 225 ? -7.477 -43.812 -15.289 1 97.31 225 THR A N 1
ATOM 1794 C CA . THR A 1 225 ? -8.719 -44.531 -15.516 1 97.31 225 THR A CA 1
ATOM 1795 C C . THR A 1 225 ? -9.93 -43.656 -15.188 1 97.31 225 THR A C 1
ATOM 1797 O O . THR A 1 225 ? -10.938 -43.688 -15.898 1 97.31 225 THR A O 1
ATOM 1800 N N . GLU A 1 226 ? -9.789 -42.906 -14.18 1 96.81 226 GLU A N 1
ATOM 1801 C CA . GLU A 1 226 ? -10.875 -42 -13.805 1 96.81 226 GLU A CA 1
ATOM 1802 C C . GLU A 1 226 ? -11.195 -41.031 -14.938 1 96.81 226 GLU A C 1
ATOM 1804 O O . GLU A 1 226 ? -12.367 -40.781 -15.234 1 96.81 226 GLU A O 1
ATOM 1809 N N . ILE A 1 227 ? -10.227 -40.5 -15.625 1 96.88 227 ILE A N 1
ATOM 1810 C CA . ILE A 1 227 ? -10.398 -39.5 -16.656 1 96.88 227 ILE A CA 1
ATOM 1811 C C . ILE A 1 227 ? -10.844 -40.156 -17.953 1 96.88 227 ILE A C 1
ATOM 1813 O O . ILE A 1 227 ? -11.789 -39.688 -18.594 1 96.88 227 ILE A O 1
ATOM 1817 N N . THR A 1 228 ? -10.211 -41.25 -18.375 1 96.31 228 THR A N 1
ATOM 1818 C CA . THR A 1 228 ? -10.328 -41.812 -19.719 1 96.31 228 THR A CA 1
ATOM 1819 C C . THR A 1 228 ? -11.484 -42.812 -19.797 1 96.31 228 THR A C 1
ATOM 1821 O O . THR A 1 228 ? -11.961 -43.125 -20.891 1 96.31 228 THR A O 1
ATOM 1824 N N . VAL A 1 229 ? -11.891 -43.281 -18.609 1 95.19 229 VAL A N 1
ATOM 1825 C CA . VAL A 1 229 ? -12.945 -44.281 -18.625 1 95.19 229 VAL A CA 1
ATOM 1826 C C . VAL A 1 229 ? -14.188 -43.75 -17.922 1 95.19 229 VAL A C 1
ATOM 1828 O O . VAL A 1 229 ? -15.242 -43.594 -18.531 1 95.19 229 VAL A O 1
ATOM 1831 N N . ASN A 1 230 ? -14.008 -43.375 -16.688 1 94.62 230 ASN A N 1
ATOM 1832 C CA . ASN A 1 230 ? -15.164 -43 -15.875 1 94.62 230 ASN A CA 1
ATOM 1833 C C . ASN A 1 230 ? -15.711 -41.625 -16.281 1 94.62 230 ASN A C 1
ATOM 1835 O O . ASN A 1 230 ? -16.922 -41.406 -16.219 1 94.62 230 ASN A O 1
ATOM 1839 N N . ARG A 1 231 ? -14.852 -40.781 -16.734 1 91.75 231 ARG A N 1
ATOM 1840 C CA . ARG A 1 231 ? -15.281 -39.406 -17.047 1 91.75 231 ARG A CA 1
ATOM 1841 C C . ARG A 1 231 ? -14.977 -39.062 -18.5 1 91.75 231 ARG A C 1
ATOM 1843 O O . ARG A 1 231 ? -14.75 -37.906 -18.828 1 91.75 231 ARG A O 1
ATOM 1850 N N . LYS A 1 232 ? -14.914 -39.969 -19.328 1 90.31 232 LYS A N 1
ATOM 1851 C CA . LYS A 1 232 ? -14.539 -39.812 -20.734 1 90.31 232 LYS A CA 1
ATOM 1852 C C . LYS A 1 232 ? -15.484 -38.844 -21.453 1 90.31 232 LYS A C 1
ATOM 1854 O O . LYS A 1 232 ? -15.055 -38 -22.25 1 90.31 232 LYS A O 1
ATOM 1859 N N . ALA A 1 233 ? -16.719 -38.875 -21.094 1 90 233 ALA A N 1
ATOM 1860 C CA . ALA A 1 233 ? -17.75 -38.125 -21.781 1 90 233 ALA A CA 1
ATOM 1861 C C . ALA A 1 233 ? -17.609 -36.625 -21.516 1 90 233 ALA A C 1
ATOM 1863 O O . ALA A 1 233 ? -18.031 -35.781 -22.328 1 90 233 ALA A O 1
ATOM 1864 N N . THR A 1 234 ? -17 -36.281 -20.453 1 90.06 234 THR A N 1
ATOM 1865 C CA . THR A 1 234 ? -16.906 -34.906 -20.062 1 90.06 234 THR A CA 1
ATOM 1866 C C . THR A 1 234 ? -15.539 -34.312 -20.453 1 90.06 234 THR A C 1
ATOM 1868 O O . THR A 1 234 ? -15.242 -33.156 -20.172 1 90.06 234 THR A O 1
ATOM 1871 N N . CYS A 1 235 ? -14.766 -35.094 -21.141 1 90.56 235 CYS A N 1
ATOM 1872 C CA . CYS A 1 235 ? -13.422 -34.656 -21.516 1 90.56 235 CYS A CA 1
ATOM 1873 C C . CYS A 1 235 ? -13.336 -34.375 -23 1 90.56 235 CYS A C 1
ATOM 1875 O O . CYS A 1 235 ? -13.852 -35.125 -23.828 1 90.56 235 CYS A O 1
ATOM 1877 N N . SER A 1 236 ? -12.805 -33.281 -23.312 1 92.69 236 SER A N 1
ATOM 1878 C CA . SER A 1 236 ? -12.555 -33 -24.719 1 92.69 236 SER A CA 1
ATOM 1879 C C . SER A 1 236 ? -11.555 -33.969 -25.328 1 92.69 236 SER A C 1
ATOM 1881 O O . SER A 1 236 ? -10.734 -34.531 -24.609 1 92.69 236 SER A O 1
ATOM 1883 N N . LYS A 1 237 ? -11.602 -34.062 -26.578 1 93.25 237 LYS A N 1
ATOM 1884 C CA . LYS A 1 237 ? -10.688 -34.969 -27.297 1 93.25 237 LYS A CA 1
ATOM 1885 C C . LYS A 1 237 ? -9.234 -34.562 -27.031 1 93.25 237 LYS A C 1
ATOM 1887 O O . LYS A 1 237 ? -8.391 -35.438 -26.797 1 93.25 237 LYS A O 1
ATOM 1892 N N . SER A 1 238 ? -8.945 -33.344 -27.125 1 93.5 238 SER A N 1
ATOM 1893 C CA . SER A 1 238 ? -7.582 -32.875 -26.953 1 93.5 238 SER A CA 1
ATOM 1894 C C . SER A 1 238 ? -7.059 -33.156 -25.562 1 93.5 238 SER A C 1
ATOM 1896 O O . SER A 1 238 ? -5.906 -33.562 -25.391 1 93.5 238 SER A O 1
ATOM 1898 N N . LYS A 1 239 ? -7.891 -33 -24.594 1 93.94 239 LYS A N 1
ATOM 1899 C CA . LYS A 1 239 ? -7.504 -33.25 -23.203 1 93.94 239 LYS A CA 1
ATOM 1900 C C . LYS A 1 239 ? -7.289 -34.75 -22.984 1 93.94 239 LYS A C 1
ATOM 1902 O O . LYS A 1 239 ? -6.363 -35.156 -22.266 1 93.94 239 LYS A O 1
ATOM 1907 N N . LEU A 1 240 ? -8.172 -35.469 -23.516 1 95.19 240 LEU A N 1
ATOM 1908 C CA . LEU A 1 240 ? -8.086 -36.938 -23.406 1 95.19 240 LEU A CA 1
ATOM 1909 C C . LEU A 1 240 ? -6.777 -37.438 -24 1 95.19 240 LEU A C 1
ATOM 1911 O O . LEU A 1 240 ? -6.09 -38.281 -23.391 1 95.19 240 LEU A O 1
ATOM 1915 N N . GLU A 1 241 ? -6.426 -37 -25.141 1 96.31 241 GLU A N 1
ATOM 1916 C CA . GLU A 1 241 ? -5.195 -37.406 -25.797 1 96.31 241 GLU A CA 1
ATOM 1917 C C . GLU A 1 241 ? -3.965 -36.969 -25.031 1 96.31 241 GLU A C 1
ATOM 1919 O O . GLU A 1 241 ? -2.973 -37.688 -24.938 1 96.31 241 GLU A O 1
ATOM 1924 N N . ARG A 1 242 ? -4.082 -35.812 -24.5 1 95.31 242 ARG A N 1
ATOM 1925 C CA . ARG A 1 242 ? -2.979 -35.281 -23.688 1 95.31 242 ARG A CA 1
ATOM 1926 C C . ARG A 1 242 ? -2.734 -36.156 -22.469 1 95.31 242 ARG A C 1
ATOM 1928 O O . ARG A 1 242 ? -1.588 -36.469 -22.141 1 95.31 242 ARG A O 1
ATOM 1935 N N . VAL A 1 243 ? -3.791 -36.531 -21.797 1 97.31 243 VAL A N 1
ATOM 1936 C CA . VAL A 1 243 ? -3.699 -37.344 -20.609 1 97.31 243 VAL A CA 1
ATOM 1937 C C . VAL A 1 243 ? -3.066 -38.688 -20.953 1 97.31 243 VAL A C 1
ATOM 1939 O O . VAL A 1 243 ? -2.252 -39.219 -20.203 1 97.31 243 VAL A O 1
ATOM 1942 N N . GLN A 1 244 ? -3.449 -39.25 -22.078 1 97.31 244 GLN A N 1
ATOM 1943 C CA . GLN A 1 244 ? -2.91 -40.531 -22.516 1 97.31 244 GLN A CA 1
ATOM 1944 C C . GLN A 1 244 ? -1.406 -40.438 -22.75 1 97.31 244 GLN A C 1
ATOM 1946 O O . GLN A 1 244 ? -0.646 -41.281 -22.281 1 97.31 244 GLN A O 1
ATOM 1951 N N . ILE A 1 245 ? -1.019 -39.406 -23.406 1 96.62 245 ILE A N 1
ATOM 1952 C CA . ILE A 1 245 ? 0.388 -39.219 -23.75 1 96.62 245 ILE A CA 1
ATOM 1953 C C . ILE A 1 245 ? 1.202 -38.969 -22.484 1 96.62 245 ILE A C 1
ATOM 1955 O O . ILE A 1 245 ? 2.236 -39.625 -22.266 1 96.62 245 ILE A O 1
ATOM 1959 N N . VAL A 1 246 ? 0.726 -38.156 -21.641 1 97.88 246 VAL A N 1
ATOM 1960 C CA . VAL A 1 246 ? 1.425 -37.781 -20.422 1 97.88 246 VAL A CA 1
ATOM 1961 C C . VAL A 1 246 ? 1.554 -38.969 -19.5 1 97.88 246 VAL A C 1
ATOM 1963 O O . VAL A 1 246 ? 2.611 -39.188 -18.906 1 97.88 246 VAL A O 1
ATOM 1966 N N . SER A 1 247 ? 0.493 -39.719 -19.359 1 98.38 247 SER A N 1
ATOM 1967 C CA . SER A 1 247 ? 0.502 -40.906 -18.484 1 98.38 247 SER A CA 1
ATOM 1968 C C . SER A 1 247 ? 1.521 -41.938 -18.953 1 98.38 247 SER A C 1
ATOM 1970 O O . SER A 1 247 ? 2.25 -42.5 -18.141 1 98.38 247 SER A O 1
ATOM 1972 N N . LEU A 1 248 ? 1.546 -42.094 -20.219 1 97.88 248 LEU A N 1
ATOM 1973 C CA . LEU A 1 248 ? 2.494 -43.062 -20.781 1 97.88 248 LEU A CA 1
ATOM 1974 C C . LEU A 1 248 ? 3.93 -42.594 -20.547 1 97.88 248 LEU A C 1
ATOM 1976 O O . LEU A 1 248 ? 4.805 -43.406 -20.234 1 97.88 248 LEU A O 1
ATOM 1980 N N . GLN A 1 249 ? 4.156 -41.344 -20.703 1 97.19 249 GLN A N 1
ATOM 1981 C CA . GLN A 1 249 ? 5.477 -40.781 -20.484 1 97.19 249 GLN A CA 1
ATOM 1982 C C . GLN A 1 249 ? 5.918 -40.938 -19.031 1 97.19 249 GLN A C 1
ATOM 1984 O O . GLN A 1 249 ? 7.094 -41.188 -18.766 1 97.19 249 GLN A O 1
ATOM 1989 N N . ILE A 1 250 ? 5.027 -40.781 -18.141 1 98.44 250 ILE A N 1
ATOM 1990 C CA . ILE A 1 250 ? 5.332 -40.938 -16.719 1 98.44 250 ILE A CA 1
ATOM 1991 C C . ILE A 1 250 ? 5.73 -42.375 -16.438 1 98.44 250 ILE A C 1
ATOM 1993 O O . ILE A 1 250 ? 6.723 -42.625 -15.742 1 98.44 250 ILE A O 1
ATOM 1997 N N . VAL A 1 251 ? 4.969 -43.344 -16.984 1 98.12 251 VAL A N 1
ATOM 1998 C CA . VAL A 1 251 ? 5.297 -44.75 -16.797 1 98.12 251 VAL A CA 1
ATOM 1999 C C . VAL A 1 251 ? 6.703 -45.031 -17.328 1 98.12 251 VAL A C 1
ATOM 2001 O O . VAL A 1 251 ? 7.504 -45.688 -16.672 1 98.12 251 VAL A O 1
ATOM 2004 N N . LEU A 1 252 ? 6.914 -44.5 -18.5 1 97.06 252 LEU A N 1
ATOM 2005 C CA . LEU A 1 252 ? 8.219 -44.719 -19.125 1 97.06 252 LEU A CA 1
ATOM 2006 C C . LEU A 1 252 ? 9.336 -44.188 -18.234 1 97.06 252 LEU A C 1
ATOM 2008 O O . LEU A 1 252 ? 10.383 -44.844 -18.109 1 97.06 252 LEU A O 1
ATOM 2012 N N . ASN A 1 253 ? 9.141 -43.062 -17.625 1 96.69 253 ASN A N 1
ATOM 2013 C CA . ASN A 1 253 ? 10.125 -42.469 -16.719 1 96.69 253 ASN A CA 1
ATOM 2014 C C . ASN A 1 253 ? 10.352 -43.375 -15.492 1 96.69 253 ASN A C 1
ATOM 2016 O O . ASN A 1 253 ? 11.492 -43.594 -15.086 1 96.69 253 ASN A O 1
ATOM 2020 N N . PHE A 1 254 ? 9.297 -43.875 -14.914 1 97.31 254 PHE A N 1
ATOM 2021 C CA . PHE A 1 254 ? 9.383 -44.594 -13.664 1 97.31 254 PHE A CA 1
ATOM 2022 C C . PHE A 1 254 ? 10 -45.969 -13.891 1 97.31 254 PHE A C 1
ATOM 2024 O O . PHE A 1 254 ? 10.742 -46.469 -13.039 1 97.31 254 PHE A O 1
ATOM 2031 N N . VAL A 1 255 ? 9.789 -46.594 -15.039 1 94.81 255 VAL A N 1
ATOM 2032 C CA . VAL A 1 255 ? 10.328 -47.906 -15.297 1 94.81 255 VAL A CA 1
ATOM 2033 C C . VAL A 1 255 ? 11.781 -47.781 -15.758 1 94.81 255 VAL A C 1
ATOM 2035 O O . VAL A 1 255 ? 12.477 -48.812 -15.914 1 94.81 255 VAL A O 1
ATOM 2038 N N . GLY A 1 256 ? 12.234 -46.594 -15.984 1 93.5 256 GLY A N 1
ATOM 2039 C CA . GLY A 1 256 ? 13.602 -46.344 -16.406 1 93.5 256 GLY A CA 1
ATOM 2040 C C . GLY A 1 256 ? 14.617 -46.5 -15.297 1 93.5 256 GLY A C 1
ATOM 2041 O O . GLY A 1 256 ? 15.828 -46.531 -15.547 1 93.5 256 GLY A O 1
ATOM 2042 N N . PHE A 1 257 ? 14.094 -46.656 -14.109 1 93.06 257 PHE A N 1
ATOM 2043 C CA . PHE A 1 257 ? 14.984 -46.938 -12.984 1 93.06 257 PHE A CA 1
ATOM 2044 C C . PHE A 1 257 ? 15.195 -48.438 -12.789 1 93.06 257 PHE A C 1
ATOM 2046 O O . PHE A 1 257 ? 14.227 -49.188 -12.719 1 93.06 257 PHE A O 1
ATOM 2053 N N . GLU A 1 258 ? 16.391 -48.875 -12.805 1 82.88 258 GLU A N 1
ATOM 2054 C CA . GLU A 1 258 ? 16.703 -50.312 -12.719 1 82.88 258 GLU A CA 1
ATOM 2055 C C . GLU A 1 258 ? 16.109 -50.906 -11.445 1 82.88 258 GLU A C 1
ATOM 2057 O O . GLU A 1 258 ? 15.523 -52 -11.477 1 82.88 258 GLU A O 1
ATOM 2062 N N . ASN A 1 259 ? 16.25 -50.281 -10.367 1 86.5 259 ASN A N 1
ATOM 2063 C CA . ASN A 1 259 ? 15.797 -50.812 -9.086 1 86.5 259 ASN A CA 1
ATOM 2064 C C . ASN A 1 259 ? 14.281 -50.688 -8.922 1 86.5 259 ASN A C 1
ATOM 2066 O O . ASN A 1 259 ? 13.711 -51.188 -7.961 1 86.5 259 ASN A O 1
ATOM 2070 N N . SER A 1 260 ? 13.656 -50.062 -9.93 1 88.06 260 SER A N 1
ATOM 2071 C CA . SER A 1 260 ? 12.227 -49.812 -9.781 1 88.06 260 SER A CA 1
ATOM 2072 C C . SER A 1 260 ? 11.406 -50.969 -10.312 1 88.06 260 SER A C 1
ATOM 2074 O O . SER A 1 260 ? 10.227 -51.125 -9.992 1 88.06 260 SER A O 1
ATOM 2076 N N . LEU A 1 261 ? 11.906 -51.844 -11.07 1 90.38 261 LEU A N 1
ATOM 2077 C CA . LEU A 1 261 ? 11.18 -52.906 -11.75 1 90.38 261 LEU A CA 1
ATOM 2078 C C . LEU A 1 261 ? 10.617 -53.906 -10.742 1 90.38 261 LEU A C 1
ATOM 2080 O O . LEU A 1 261 ? 9.469 -54.344 -10.867 1 90.38 261 LEU A O 1
ATOM 2084 N N . GLU A 1 262 ? 11.453 -54.219 -9.805 1 92 262 GLU A N 1
ATOM 2085 C CA . GLU A 1 262 ? 10.977 -55.125 -8.766 1 92 262 GLU A CA 1
ATOM 2086 C C . GLU A 1 262 ? 9.859 -54.469 -7.949 1 92 262 GLU A C 1
ATOM 2088 O O . GLU A 1 262 ? 8.891 -55.125 -7.578 1 92 262 GLU A O 1
ATOM 2093 N N . MET A 1 263 ? 10 -53.25 -7.793 1 93.69 263 MET A N 1
ATOM 2094 C CA . MET A 1 263 ? 9.055 -52.469 -6.992 1 93.69 263 MET A CA 1
ATOM 2095 C C . MET A 1 263 ? 7.695 -52.406 -7.68 1 93.69 263 MET A C 1
ATOM 2097 O O . MET A 1 263 ? 6.656 -52.438 -7.012 1 93.69 263 MET A O 1
ATOM 2101 N N . TYR A 1 264 ? 7.699 -52.375 -8.977 1 95.31 264 TYR A N 1
ATOM 2102 C CA . TYR A 1 264 ? 6.465 -52.156 -9.719 1 95.31 264 TYR A CA 1
ATOM 2103 C C . TYR A 1 264 ? 5.895 -53.469 -10.219 1 95.31 264 TYR A C 1
ATOM 2105 O O . TYR A 1 264 ? 4.996 -53.5 -11.07 1 95.31 264 TYR A O 1
ATOM 2113 N N . GLU A 1 265 ? 6.352 -54.594 -9.719 1 93.56 265 GLU A N 1
ATOM 2114 C CA . GLU A 1 265 ? 5.844 -55.906 -10.109 1 93.56 265 GLU A CA 1
ATOM 2115 C C . GLU A 1 265 ? 4.352 -56.031 -9.812 1 93.56 265 GLU A C 1
ATOM 2117 O O . GLU A 1 265 ? 3.596 -56.594 -10.609 1 93.56 265 GLU A O 1
ATOM 2122 N N . SER A 1 266 ? 3.973 -55.5 -8.719 1 94 266 SER A N 1
ATOM 2123 C CA . SER A 1 266 ? 2.578 -55.594 -8.305 1 94 266 SER A CA 1
ATOM 2124 C C . SER A 1 266 ? 1.694 -54.656 -9.102 1 94 266 SER A C 1
ATOM 2126 O O . SER A 1 266 ? 0.47 -54.812 -9.117 1 94 266 SER A O 1
ATOM 2128 N N . SER A 1 267 ? 2.33 -53.719 -9.766 1 95.56 267 SER A N 1
ATOM 2129 C CA . SER A 1 267 ? 1.575 -52.688 -10.508 1 95.56 267 SER A CA 1
ATOM 2130 C C . SER A 1 267 ? 1.453 -53.062 -11.977 1 95.56 267 SER A C 1
ATOM 2132 O O . SER A 1 267 ? 0.845 -52.344 -12.766 1 95.56 267 SER A O 1
ATOM 2134 N N . LYS A 1 268 ? 1.938 -54.188 -12.398 1 94.81 268 LYS A N 1
ATOM 2135 C CA . LYS A 1 268 ? 2.01 -54.594 -13.789 1 94.81 268 LYS A CA 1
ATOM 2136 C C . LYS A 1 268 ? 0.623 -54.656 -14.422 1 94.81 268 LYS A C 1
ATOM 2138 O O . LYS A 1 268 ? 0.442 -54.25 -15.57 1 94.81 268 LYS A O 1
ATOM 2143 N N . ASP A 1 269 ? -0.285 -55.156 -13.703 1 95.19 269 ASP A N 1
ATOM 2144 C CA . ASP A 1 269 ? -1.64 -55.281 -14.227 1 95.19 269 ASP A CA 1
ATOM 2145 C C . ASP A 1 269 ? -2.244 -53.906 -14.523 1 95.19 269 ASP A C 1
ATOM 2147 O O . ASP A 1 269 ? -2.93 -53.719 -15.531 1 95.19 269 ASP A O 1
ATOM 2151 N N . ASN A 1 270 ? -2.018 -53.062 -13.586 1 96.5 270 ASN A N 1
ATOM 2152 C CA . ASN A 1 270 ? -2.531 -51.719 -13.766 1 96.5 270 ASN A CA 1
ATOM 2153 C C . ASN A 1 270 ? -1.897 -51.031 -14.969 1 96.5 270 ASN A C 1
ATOM 2155 O O . ASN A 1 270 ? -2.586 -50.344 -15.742 1 96.5 270 ASN A O 1
ATOM 2159 N N . VAL A 1 271 ? -0.623 -51.188 -15.148 1 97.25 271 VAL A N 1
ATOM 2160 C CA . VAL A 1 271 ? 0.082 -50.594 -16.281 1 97.25 271 VAL A CA 1
ATOM 2161 C C . VAL A 1 271 ? -0.417 -51.219 -17.578 1 97.25 271 VAL A C 1
ATOM 2163 O O . VAL A 1 271 ? -0.583 -50.531 -18.594 1 97.25 271 VAL A O 1
ATOM 2166 N N . THR A 1 272 ? -0.701 -52.531 -17.547 1 96.69 272 THR A N 1
ATOM 2167 C CA . THR A 1 272 ? -1.241 -53.219 -18.703 1 96.69 272 THR A CA 1
ATOM 2168 C C . THR A 1 272 ? -2.59 -52.625 -19.109 1 96.69 272 THR A C 1
ATOM 2170 O O . THR A 1 272 ? -2.848 -52.438 -20.297 1 96.69 272 THR A O 1
ATOM 2173 N N . THR A 1 273 ? -3.373 -52.406 -18.125 1 96.12 273 THR A N 1
ATOM 2174 C CA . THR A 1 273 ? -4.68 -51.812 -18.375 1 96.12 273 THR A CA 1
ATOM 2175 C C . THR A 1 273 ? -4.531 -50.438 -19.016 1 96.12 273 THR A C 1
ATOM 2177 O O . THR A 1 273 ? -5.266 -50.125 -19.953 1 96.12 273 THR A O 1
ATOM 2180 N N . LEU A 1 274 ? -3.617 -49.656 -18.484 1 97.56 274 LEU A N 1
ATOM 2181 C CA . LEU A 1 274 ? -3.346 -48.344 -19.016 1 97.56 274 LEU A CA 1
ATOM 2182 C C . LEU A 1 274 ? -2.941 -48.406 -20.484 1 97.56 274 LEU A C 1
ATOM 2184 O O . LEU A 1 274 ? -3.496 -47.688 -21.328 1 97.56 274 LEU A O 1
ATOM 2188 N N . ILE A 1 275 ? -2.041 -49.312 -20.812 1 97.38 275 ILE A N 1
ATOM 2189 C CA . ILE A 1 275 ? -1.552 -49.5 -22.172 1 97.38 275 ILE A CA 1
ATOM 2190 C C . ILE A 1 275 ? -2.703 -49.938 -23.078 1 97.38 275 ILE A C 1
ATOM 2192 O O . ILE A 1 275 ? -2.844 -49.406 -24.203 1 97.38 275 ILE A O 1
ATOM 2196 N N . ASN A 1 276 ? -3.512 -50.781 -22.625 1 97.31 276 ASN A N 1
ATOM 2197 C CA . ASN A 1 276 ? -4.645 -51.281 -23.391 1 97.31 276 ASN A CA 1
ATOM 2198 C C . ASN A 1 276 ? -5.602 -50.156 -23.781 1 97.31 276 ASN A C 1
ATOM 2200 O O . ASN A 1 276 ? -6.023 -50.062 -24.938 1 97.31 276 ASN A O 1
ATOM 2204 N N . ILE A 1 277 ? -5.918 -49.406 -22.797 1 97.19 277 ILE A N 1
ATOM 2205 C CA . ILE A 1 277 ? -6.852 -48.312 -23.031 1 97.19 277 ILE A CA 1
ATOM 2206 C C . ILE A 1 277 ? -6.293 -47.344 -24.078 1 97.19 277 ILE A C 1
ATOM 2208 O O . ILE A 1 277 ? -7.016 -46.938 -24.984 1 97.19 277 ILE A O 1
ATOM 2212 N N . ILE A 1 278 ? -5.008 -47.031 -24.016 1 97.88 278 ILE A N 1
ATOM 2213 C CA . ILE A 1 278 ? -4.367 -46.125 -24.938 1 97.88 278 ILE A CA 1
ATOM 2214 C C . ILE A 1 278 ? -4.352 -46.719 -26.344 1 97.88 278 ILE A C 1
ATOM 2216 O O . ILE A 1 278 ? -4.738 -46.062 -27.312 1 97.88 278 ILE A O 1
ATOM 2220 N N . LEU A 1 279 ? -3.979 -47.969 -26.469 1 97.56 279 LEU A N 1
ATOM 2221 C CA . LEU A 1 279 ? -3.873 -48.594 -27.781 1 97.56 279 LEU A CA 1
ATOM 2222 C C . LEU A 1 279 ? -5.25 -48.75 -28.406 1 97.56 279 LEU A C 1
ATOM 2224 O O . LEU A 1 279 ? -5.398 -48.594 -29.625 1 97.56 279 LEU A O 1
ATOM 2228 N N . ARG A 1 280 ? -6.246 -49.094 -27.641 1 96.88 280 ARG A N 1
ATOM 2229 C CA . ARG A 1 280 ? -7.598 -49.188 -28.188 1 96.88 280 ARG A CA 1
ATOM 2230 C C . ARG A 1 280 ? -8.094 -47.844 -28.719 1 96.88 280 ARG A C 1
ATOM 2232 O O . ARG A 1 280 ? -8.789 -47.812 -29.734 1 96.88 280 ARG A O 1
ATOM 2239 N N . TYR A 1 281 ? -7.797 -46.844 -28 1 96.06 281 TYR A N 1
ATOM 2240 C CA . TYR A 1 281 ? -8.18 -45.5 -28.422 1 96.06 281 TYR A CA 1
ATOM 2241 C C . TYR A 1 281 ? -7.578 -45.188 -29.781 1 96.06 281 TYR A C 1
ATOM 2243 O O . TYR A 1 281 ? -8.281 -44.719 -30.688 1 96.06 281 TYR A O 1
ATOM 2251 N N . TYR A 1 282 ? -6.344 -45.438 -29.984 1 95.94 282 TYR A N 1
ATOM 2252 C CA . TYR A 1 282 ? -5.672 -45.062 -31.219 1 95.94 282 TYR A CA 1
ATOM 2253 C C . TYR A 1 282 ? -5.977 -46.094 -32.312 1 95.94 282 TYR A C 1
ATOM 2255 O O . TYR A 1 282 ? -5.902 -45.75 -33.5 1 95.94 282 TYR A O 1
ATOM 2263 N N . GLU A 1 283 ? -6.277 -47.281 -31.922 1 96.62 283 GLU A N 1
ATOM 2264 C CA . GLU A 1 283 ? -6.816 -48.219 -32.875 1 96.62 283 GLU A CA 1
ATOM 2265 C C . GLU A 1 283 ? -8.094 -47.688 -33.531 1 96.62 283 GLU A C 1
ATOM 2267 O O . GLU A 1 283 ? -8.219 -47.719 -34.75 1 96.62 283 GLU A O 1
ATOM 2272 N N . GLU A 1 284 ? -8.977 -47.344 -32.688 1 95.38 284 GLU A N 1
ATOM 2273 C CA . GLU A 1 284 ? -10.234 -46.781 -33.156 1 95.38 284 GLU A CA 1
ATOM 2274 C C . GLU A 1 284 ? -9.992 -45.531 -34.031 1 95.38 284 GLU A C 1
ATOM 2276 O O . GLU A 1 284 ? -10.641 -45.344 -35.062 1 95.38 284 GLU A O 1
ATOM 2281 N N . LYS A 1 285 ? -9.133 -44.719 -33.562 1 94.31 285 LYS A N 1
ATOM 2282 C CA . LYS A 1 285 ? -8.812 -43.5 -34.312 1 94.31 285 LYS A CA 1
ATOM 2283 C C . LYS A 1 285 ? -8.273 -43.812 -35.688 1 94.31 285 LYS A C 1
ATOM 2285 O O . LYS A 1 285 ? -8.641 -43.156 -36.656 1 94.31 285 LYS A O 1
ATOM 2290 N N . LEU A 1 286 ? -7.441 -44.812 -35.812 1 92.75 286 LEU A N 1
ATOM 2291 C CA . LEU A 1 286 ? -6.805 -45.156 -37.062 1 92.75 286 LEU A CA 1
ATOM 2292 C C . LEU A 1 286 ? -7.777 -45.938 -37.969 1 92.75 286 LEU A C 1
ATOM 2294 O O . LEU A 1 286 ? -7.871 -45.656 -39.156 1 92.75 286 LEU A O 1
ATOM 2298 N N . ILE A 1 287 ? -8.555 -46.844 -37.375 1 93.62 287 ILE A N 1
ATOM 2299 C CA . ILE A 1 287 ? -9.32 -47.781 -38.188 1 93.62 287 ILE A CA 1
ATOM 2300 C C . ILE A 1 287 ? -10.727 -47.25 -38.438 1 93.62 287 ILE A C 1
ATOM 2302 O O . ILE A 1 287 ? -11.219 -47.281 -39.562 1 93.62 287 ILE A O 1
ATOM 2306 N N . VAL A 1 288 ? -11.305 -46.812 -37.406 1 92.56 288 VAL A N 1
ATOM 2307 C CA . VAL A 1 288 ? -12.695 -46.344 -37.531 1 92.56 288 VAL A CA 1
ATOM 2308 C C . VAL A 1 288 ? -12.742 -44.906 -38 1 92.56 288 VAL A C 1
ATOM 2310 O O . VAL A 1 288 ? -13.43 -44.594 -38.969 1 92.56 288 VAL A O 1
ATOM 2313 N N . ASN A 1 289 ? -12.031 -44.062 -37.344 1 91.81 289 ASN A N 1
ATOM 2314 C CA . ASN A 1 289 ? -12.094 -42.625 -37.688 1 91.81 289 ASN A CA 1
ATOM 2315 C C . ASN A 1 289 ? -11.227 -42.312 -38.906 1 91.81 289 ASN A C 1
ATOM 2317 O O . ASN A 1 289 ? -11.352 -41.219 -39.5 1 91.81 289 ASN A O 1
ATOM 2321 N N . LYS A 1 290 ? -10.336 -43.188 -39.25 1 89 290 LYS A N 1
ATOM 2322 C CA . LYS A 1 290 ? -9.438 -43.031 -40.406 1 89 290 LYS A CA 1
ATOM 2323 C C . LYS A 1 290 ? -8.594 -41.75 -40.25 1 89 290 LYS A C 1
ATOM 2325 O O . LYS A 1 290 ? -8.461 -41 -41.219 1 89 290 LYS A O 1
ATOM 2330 N N . GLU A 1 291 ? -8.219 -41.562 -39.031 1 90.75 291 GLU A N 1
ATOM 2331 C CA . GLU A 1 291 ? -7.387 -40.406 -38.688 1 90.75 291 GLU A CA 1
ATOM 2332 C C . GLU A 1 291 ? -5.953 -40.812 -38.406 1 90.75 291 GLU A C 1
ATOM 2334 O O . GLU A 1 291 ? -5.719 -41.688 -37.562 1 90.75 291 GLU A O 1
ATOM 2339 N N . ILE A 1 292 ? -5.055 -40.125 -39.031 1 89.25 292 ILE A N 1
ATOM 2340 C CA . ILE A 1 292 ? -3.639 -40.375 -38.781 1 89.25 292 ILE A CA 1
ATOM 2341 C C . ILE A 1 292 ? -3.129 -39.406 -37.688 1 89.25 292 ILE A C 1
ATOM 2343 O O . ILE A 1 292 ? -3.377 -38.219 -37.75 1 89.25 292 ILE A O 1
ATOM 2347 N N . ASP A 1 293 ? -2.504 -39.938 -36.781 1 92.5 293 ASP A N 1
ATOM 2348 C CA . ASP A 1 293 ? -1.956 -39.188 -35.656 1 92.5 293 ASP A CA 1
ATOM 2349 C C . ASP A 1 293 ? -0.499 -39.562 -35.406 1 92.5 293 ASP A C 1
ATOM 2351 O O . ASP A 1 293 ? -0.205 -40.688 -35 1 92.5 293 ASP A O 1
ATOM 2355 N N . SER A 1 294 ? 0.356 -38.656 -35.562 1 93 294 SER A N 1
ATOM 2356 C CA . SER A 1 294 ? 1.787 -38.906 -35.438 1 93 294 SER A CA 1
ATOM 2357 C C . SER A 1 294 ? 2.146 -39.281 -34 1 93 294 SER A C 1
ATOM 2359 O O . SER A 1 294 ? 3.191 -39.906 -33.75 1 93 294 SER A O 1
ATOM 2361 N N . ASP A 1 295 ? 1.267 -39 -33.031 1 95.06 295 ASP A N 1
ATOM 2362 C CA . ASP A 1 295 ? 1.517 -39.375 -31.625 1 95.06 295 ASP A CA 1
ATOM 2363 C C . ASP A 1 295 ? 1.55 -40.875 -31.453 1 95.06 295 ASP A C 1
ATOM 2365 O O . ASP A 1 295 ? 2.137 -41.375 -30.5 1 95.06 295 ASP A O 1
ATOM 2369 N N . LEU A 1 296 ? 0.864 -41.562 -32.406 1 96.19 296 LEU A N 1
ATOM 2370 C CA . LEU A 1 296 ? 0.8 -43 -32.312 1 96.19 296 LEU A CA 1
ATOM 2371 C C . LEU A 1 296 ? 2.195 -43.625 -32.406 1 96.19 296 LEU A C 1
ATOM 2373 O O . LEU A 1 296 ? 2.465 -44.625 -31.766 1 96.19 296 LEU A O 1
ATOM 2377 N N . ILE A 1 297 ? 3.074 -43 -33.125 1 96 297 ILE A N 1
ATOM 2378 C CA . ILE A 1 297 ? 4.438 -43.5 -33.281 1 96 297 ILE A CA 1
ATOM 2379 C C . ILE A 1 297 ? 5.125 -43.531 -31.906 1 96 297 ILE A C 1
ATOM 2381 O O . ILE A 1 297 ? 5.645 -44.562 -31.484 1 96 297 ILE A O 1
ATOM 2385 N N . ASP A 1 298 ? 5.09 -42.438 -31.25 1 96 298 ASP A N 1
ATOM 2386 C CA . ASP A 1 298 ? 5.723 -42.312 -29.938 1 96 298 ASP A CA 1
ATOM 2387 C C . ASP A 1 298 ? 5.055 -43.25 -28.922 1 96 298 ASP A C 1
ATOM 2389 O O . ASP A 1 298 ? 5.715 -43.781 -28.031 1 96 298 ASP A O 1
ATOM 2393 N N . ILE A 1 299 ? 3.762 -43.312 -29.016 1 97.38 299 ILE A N 1
ATOM 2394 C CA . ILE A 1 299 ? 2.998 -44.188 -28.109 1 97.38 299 ILE A CA 1
ATOM 2395 C C . ILE A 1 299 ? 3.463 -45.625 -28.266 1 97.38 299 ILE A C 1
ATOM 2397 O O . ILE A 1 299 ? 3.709 -46.312 -27.266 1 97.38 299 ILE A O 1
ATOM 2401 N N . LEU A 1 300 ? 3.637 -46.031 -29.5 1 97.56 300 LEU A N 1
ATOM 2402 C CA . LEU A 1 300 ? 4.051 -47.406 -29.766 1 97.56 300 LEU A CA 1
ATOM 2403 C C . LEU A 1 300 ? 5.48 -47.656 -29.297 1 97.56 300 LEU A C 1
ATOM 2405 O O . LEU A 1 300 ? 5.781 -48.688 -28.703 1 97.56 300 LEU A O 1
ATOM 2409 N N . VAL A 1 301 ? 6.309 -46.75 -29.594 1 96.69 301 VAL A N 1
ATOM 2410 C CA . VAL A 1 301 ? 7.703 -46.875 -29.188 1 96.69 301 VAL A CA 1
ATOM 2411 C C . VAL A 1 301 ? 7.793 -46.938 -27.656 1 96.69 301 VAL A C 1
ATOM 2413 O O . VAL A 1 301 ? 8.5 -47.781 -27.109 1 96.69 301 VAL A O 1
ATOM 2416 N N . SER A 1 302 ? 7.102 -46.062 -26.969 1 97 302 SER A N 1
ATOM 2417 C CA . SER A 1 302 ? 7.082 -46.062 -25.516 1 97 302 SER A CA 1
ATOM 2418 C C . SER A 1 302 ? 6.504 -47.344 -24.953 1 97 302 SER A C 1
ATOM 2420 O O . SER A 1 302 ? 7.02 -47.906 -23.969 1 97 302 SER A O 1
ATOM 2422 N N . THR A 1 303 ? 5.426 -47.812 -25.578 1 97.31 303 THR A N 1
ATOM 2423 C CA . THR A 1 303 ? 4.793 -49.031 -25.141 1 97.31 303 THR A CA 1
ATOM 2424 C C . THR A 1 303 ? 5.762 -50.219 -25.266 1 97.31 303 THR A C 1
ATOM 2426 O O . THR A 1 303 ? 5.828 -51.062 -24.375 1 97.31 303 THR A O 1
ATOM 2429 N N . ASN A 1 304 ? 6.52 -50.25 -26.375 1 96.44 304 ASN A N 1
ATOM 2430 C CA . ASN A 1 304 ? 7.527 -51.281 -26.562 1 96.44 304 ASN A CA 1
ATOM 2431 C C . ASN A 1 304 ? 8.523 -51.312 -25.406 1 96.44 304 ASN A C 1
ATOM 2433 O O . ASN A 1 304 ? 8.828 -52.375 -24.875 1 96.44 304 ASN A O 1
ATOM 2437 N N . THR A 1 305 ? 8.969 -50.188 -25.031 1 95.94 305 THR A N 1
ATOM 2438 C CA . THR A 1 305 ? 9.961 -50.062 -23.969 1 95.94 305 THR A CA 1
ATOM 2439 C C . THR A 1 305 ? 9.367 -50.5 -22.625 1 95.94 305 THR A C 1
ATOM 2441 O O . THR A 1 305 ? 10.016 -51.219 -21.859 1 95.94 305 THR A O 1
ATOM 2444 N N . ILE A 1 306 ? 8.148 -50.094 -22.359 1 96.38 306 ILE A N 1
ATOM 2445 C CA . ILE A 1 306 ? 7.496 -50.375 -21.078 1 96.38 306 ILE A CA 1
ATOM 2446 C C . ILE A 1 306 ? 7.23 -51.875 -20.984 1 96.38 306 ILE A C 1
ATOM 2448 O O . ILE A 1 306 ? 7.504 -52.5 -19.938 1 96.38 306 ILE A O 1
ATOM 2452 N N . VAL A 1 307 ? 6.707 -52.469 -22.047 1 95.19 307 VAL A N 1
ATOM 2453 C CA . VAL A 1 307 ? 6.367 -53.875 -22.078 1 95.19 307 VAL A CA 1
ATOM 2454 C C . VAL A 1 307 ? 7.629 -54.719 -21.891 1 95.19 307 VAL A C 1
ATOM 2456 O O . VAL A 1 307 ? 7.609 -55.719 -21.188 1 95.19 307 VAL A O 1
ATOM 2459 N N . ASP A 1 308 ? 8.664 -54.312 -22.516 1 93.06 308 ASP A N 1
ATOM 2460 C CA . ASP A 1 308 ? 9.938 -55 -22.375 1 93.06 308 ASP A CA 1
ATOM 2461 C C . ASP A 1 308 ? 10.492 -54.875 -20.953 1 93.06 308 ASP A C 1
ATOM 2463 O O . ASP A 1 308 ? 10.953 -55.875 -20.375 1 93.06 308 ASP A O 1
ATOM 2467 N N . ALA A 1 309 ? 10.422 -53.719 -20.391 1 93.62 309 ALA A N 1
ATOM 2468 C CA . ALA A 1 309 ? 10.984 -53.438 -19.078 1 93.62 309 ALA A CA 1
ATOM 2469 C C . ALA A 1 309 ? 10.227 -54.219 -17.984 1 93.62 309 ALA A C 1
ATOM 2471 O O . ALA A 1 309 ? 10.844 -54.812 -17.094 1 93.62 309 ALA A O 1
ATOM 2472 N N . LEU A 1 310 ? 8.945 -54.188 -18.078 1 93.44 310 LEU A N 1
ATOM 2473 C CA . LEU A 1 310 ? 8.133 -54.781 -17.016 1 93.44 310 LEU A CA 1
ATOM 2474 C C . LEU A 1 310 ? 7.812 -56.25 -17.328 1 93.44 310 LEU A C 1
ATOM 2476 O O . LEU A 1 310 ? 7.203 -56.938 -16.516 1 93.44 310 LEU A O 1
ATOM 2480 N N . LYS A 1 311 ? 8.18 -56.688 -18.547 1 90.88 311 LYS A N 1
ATOM 2481 C CA . LYS A 1 311 ? 7.926 -58.062 -19 1 90.88 311 LYS A CA 1
ATOM 2482 C C . LYS A 1 311 ? 6.438 -58.375 -18.953 1 90.88 311 LYS A C 1
ATOM 2484 O O . LYS A 1 311 ? 6.031 -59.375 -18.359 1 90.88 311 LYS A O 1
ATOM 2489 N N . ILE A 1 312 ? 5.758 -57.5 -19.531 1 91.81 312 ILE A N 1
ATOM 2490 C CA . ILE A 1 312 ? 4.305 -57.625 -19.547 1 91.81 312 ILE A CA 1
ATOM 2491 C C . ILE A 1 312 ? 3.902 -58.656 -20.594 1 91.81 312 ILE A C 1
ATOM 2493 O O . ILE A 1 312 ? 4.273 -58.562 -21.766 1 91.81 312 ILE A O 1
ATOM 2497 N N . THR A 1 313 ? 3.203 -59.562 -20.141 1 85.38 313 THR A N 1
ATOM 2498 C CA . THR A 1 313 ? 2.598 -60.594 -20.984 1 85.38 313 THR A CA 1
ATOM 2499 C C . THR A 1 313 ? 1.143 -60.812 -20.578 1 85.38 313 THR A C 1
ATOM 2501 O O . THR A 1 313 ? 0.548 -60 -19.875 1 85.38 313 THR A O 1
ATOM 2504 N N . GLY A 1 314 ? 0.399 -61.656 -21.062 1 82.69 314 GLY A N 1
ATOM 2505 C CA . GLY A 1 314 ? -0.989 -61.906 -20.719 1 82.69 314 GLY A CA 1
ATOM 2506 C C . GLY A 1 314 ? -1.863 -62.188 -21.938 1 82.69 314 GLY A C 1
ATOM 2507 O O . GLY A 1 314 ? -1.422 -62.812 -22.891 1 82.69 314 GLY A O 1
ATOM 2508 N N . SER A 1 315 ? -3.049 -61.719 -21.688 1 90.69 315 SER A N 1
ATOM 2509 C CA . SER A 1 315 ? -4.004 -62 -22.75 1 90.69 315 SER A CA 1
ATOM 2510 C C . SER A 1 315 ? -3.674 -61.188 -24.016 1 90.69 315 SER A C 1
ATOM 2512 O O . SER A 1 315 ? -3.244 -60.031 -23.922 1 90.69 315 SER A O 1
ATOM 2514 N N . PRO A 1 316 ? -3.771 -61.812 -25.125 1 91.81 316 PRO A N 1
ATOM 2515 C CA . PRO A 1 316 ? -3.514 -61.094 -26.375 1 91.81 316 PRO A CA 1
ATOM 2516 C C . PRO A 1 316 ? -4.371 -59.812 -26.516 1 91.81 316 PRO A C 1
ATOM 2518 O O . PRO A 1 316 ? -3.996 -58.906 -27.234 1 91.81 316 PRO A O 1
ATOM 2521 N N . GLU A 1 317 ? -5.418 -59.812 -25.781 1 91.75 317 GLU A N 1
ATOM 2522 C CA . GLU A 1 317 ? -6.324 -58.656 -25.859 1 91.75 317 GLU A CA 1
ATOM 2523 C C . GLU A 1 317 ? -5.691 -57.406 -25.25 1 91.75 317 GLU A C 1
ATOM 2525 O O . GLU A 1 317 ? -6.102 -56.281 -25.547 1 91.75 317 GLU A O 1
ATOM 2530 N N . ASN A 1 318 ? -4.723 -57.594 -24.375 1 90.06 318 ASN A N 1
ATOM 2531 C CA . ASN A 1 318 ? -4.125 -56.5 -23.625 1 90.06 318 ASN A CA 1
ATOM 2532 C C . ASN A 1 318 ? -3.439 -55.5 -24.562 1 90.06 318 ASN A C 1
ATOM 2534 O O . ASN A 1 318 ? -3.758 -54.312 -24.547 1 90.06 318 ASN A O 1
ATOM 2538 N N . TYR A 1 319 ? -2.51 -56.062 -25.328 1 93.62 319 TYR A N 1
ATOM 2539 C CA . TYR A 1 319 ? -1.883 -55.094 -26.234 1 93.62 319 TYR A CA 1
ATOM 2540 C C . TYR A 1 319 ? -1.595 -55.719 -27.594 1 93.62 319 TYR A C 1
ATOM 2542 O O . TYR A 1 319 ? -1.418 -55.031 -28.578 1 93.62 319 TYR A O 1
ATOM 2550 N N . PHE A 1 320 ? -1.644 -57 -27.75 1 95.69 320 PHE A N 1
ATOM 2551 C CA . PHE A 1 320 ? -1.341 -57.656 -29.016 1 95.69 320 PHE A CA 1
ATOM 2552 C C . PHE A 1 320 ? -2.457 -57.438 -30.016 1 95.69 320 PHE A C 1
ATOM 2554 O O . PHE A 1 320 ? -2.193 -57.062 -31.172 1 95.69 320 PHE A O 1
ATOM 2561 N N . GLU A 1 321 ? -3.662 -57.656 -29.609 1 96 321 GLU A N 1
ATOM 2562 C CA . GLU A 1 321 ? -4.801 -57.594 -30.516 1 96 321 GLU A CA 1
ATOM 2563 C C . GLU A 1 321 ? -4.902 -56.188 -31.141 1 96 321 GLU A C 1
ATOM 2565 O O . GLU A 1 321 ? -5.008 -56.062 -32.375 1 96 321 GLU A O 1
ATOM 2570 N N . PRO A 1 322 ? -4.879 -55.188 -30.297 1 96.94 322 PRO A N 1
ATOM 2571 C CA . PRO A 1 322 ? -4.93 -53.875 -30.922 1 96.94 322 PRO A CA 1
ATOM 2572 C C . PRO A 1 322 ? -3.734 -53.625 -31.828 1 96.94 322 PRO A C 1
ATOM 2574 O O . PRO A 1 322 ? -3.875 -52.938 -32.875 1 96.94 322 PRO A O 1
ATOM 2577 N N . THR A 1 323 ? -2.586 -54.062 -31.484 1 97.12 323 THR A N 1
ATOM 2578 C CA . THR A 1 323 ? -1.393 -53.906 -32.312 1 97.12 323 THR A CA 1
ATOM 2579 C C . THR A 1 323 ? -1.559 -54.625 -33.625 1 97.12 323 THR A C 1
ATOM 2581 O O . THR A 1 323 ? -1.245 -54.062 -34.688 1 97.12 323 THR A O 1
ATOM 2584 N N . TYR A 1 324 ? -2.086 -55.781 -33.562 1 96.94 324 TYR A N 1
ATOM 2585 C CA . TYR A 1 324 ? -2.35 -56.594 -34.75 1 96.94 324 TYR A CA 1
ATOM 2586 C C . TYR A 1 324 ? -3.354 -55.906 -35.656 1 96.94 324 TYR A C 1
ATOM 2588 O O . TYR A 1 324 ? -3.162 -55.844 -36.875 1 96.94 324 TYR A O 1
ATOM 2596 N N . ASN A 1 325 ? -4.359 -55.438 -35.094 1 96.75 325 ASN A N 1
ATOM 2597 C CA . ASN A 1 325 ? -5.387 -54.75 -35.875 1 96.75 325 ASN A CA 1
ATOM 2598 C C . ASN A 1 325 ? -4.828 -53.531 -36.562 1 96.75 325 ASN A C 1
ATOM 2600 O O . ASN A 1 325 ? -5.168 -53.25 -37.719 1 96.75 325 ASN A O 1
ATOM 2604 N N . MET A 1 326 ? -4.02 -52.812 -35.844 1 96.31 326 MET A N 1
ATOM 2605 C CA . MET A 1 326 ? -3.418 -51.625 -36.438 1 96.31 326 MET A CA 1
ATOM 2606 C C . MET A 1 326 ? -2.436 -52 -37.562 1 96.31 326 MET A C 1
ATOM 2608 O O . MET A 1 326 ? -2.338 -51.312 -38.562 1 96.31 326 MET A O 1
ATOM 2612 N N . TRP A 1 327 ? -1.72 -53.062 -37.344 1 96.06 327 TRP A N 1
ATOM 2613 C CA . TRP A 1 327 ? -0.841 -53.594 -38.375 1 96.06 327 TRP A CA 1
ATOM 2614 C C . TRP A 1 327 ? -1.626 -53.875 -39.656 1 96.06 327 TRP A C 1
ATOM 2616 O O . TRP A 1 327 ? -1.235 -53.469 -40.75 1 96.06 327 TRP A O 1
ATOM 2626 N N . ASN A 1 328 ? -2.736 -54.531 -39.531 1 95.19 328 ASN A N 1
ATOM 2627 C CA . ASN A 1 328 ? -3.574 -54.906 -40.656 1 95.19 328 ASN A CA 1
ATOM 2628 C C . ASN A 1 328 ? -4.121 -53.656 -41.375 1 95.19 328 ASN A C 1
ATOM 2630 O O . ASN A 1 328 ? -4.219 -53.625 -42.594 1 95.19 328 ASN A O 1
ATOM 2634 N N . ALA A 1 329 ? -4.445 -52.781 -40.562 1 93.69 329 ALA A N 1
ATOM 2635 C CA . ALA A 1 329 ? -4.961 -51.562 -41.125 1 93.69 329 ALA A CA 1
ATOM 2636 C C . ALA A 1 329 ? -3.904 -50.844 -41.969 1 93.69 329 ALA A C 1
ATOM 2638 O O . ALA A 1 329 ? -4.207 -50.344 -43.062 1 93.69 329 ALA A O 1
ATOM 2639 N N . THR A 1 330 ? -2.729 -50.812 -41.5 1 92.5 330 THR A N 1
ATOM 2640 C CA . THR A 1 330 ? -1.659 -50.156 -42.25 1 92.5 330 THR A CA 1
ATOM 2641 C C . THR A 1 330 ? -1.369 -50.938 -43.531 1 92.5 330 THR A C 1
ATOM 2643 O O . THR A 1 330 ? -1.053 -50.344 -44.562 1 92.5 330 THR A O 1
ATOM 2646 N N . SER A 1 331 ? -1.484 -52.219 -43.5 1 90 331 SER A N 1
ATOM 2647 C CA . SER A 1 331 ? -1.292 -53.062 -44.688 1 90 331 SER A CA 1
ATOM 2648 C C . SER A 1 331 ? -2.383 -52.781 -45.719 1 90 331 SER A C 1
ATOM 2650 O O . SER A 1 331 ? -2.104 -52.719 -46.938 1 90 331 SER A O 1
ATOM 2652 N N . SER A 1 332 ? -3.561 -52.656 -45.312 1 88.31 332 SER A N 1
ATOM 2653 C CA . SER A 1 332 ? -4.691 -52.406 -46.188 1 88.31 332 SER A CA 1
ATOM 2654 C C . SER A 1 332 ? -4.57 -51.031 -46.844 1 88.31 332 SER A C 1
ATOM 2656 O O . SER A 1 332 ? -4.977 -50.875 -48 1 88.31 332 SER A O 1
ATOM 2658 N N . ILE A 1 333 ? -4.117 -50.125 -46.062 1 83.75 333 ILE A N 1
ATOM 2659 C CA . ILE A 1 333 ? -3.951 -48.781 -46.562 1 83.75 333 ILE A CA 1
ATOM 2660 C C . ILE A 1 333 ? -2.869 -48.75 -47.656 1 83.75 333 ILE A C 1
ATOM 2662 O O . ILE A 1 333 ? -3.01 -48.094 -48.688 1 83.75 333 ILE A O 1
ATOM 2666 N N . MET A 1 334 ? -1.834 -49.438 -47.406 1 79.44 334 MET A N 1
ATOM 2667 C CA . MET A 1 334 ? -0.74 -49.531 -48.375 1 79.44 334 MET A CA 1
ATOM 2668 C C . MET A 1 334 ? -1.204 -50.219 -49.656 1 79.44 334 MET A C 1
ATOM 2670 O O . MET A 1 334 ? -0.802 -49.812 -50.75 1 79.44 334 MET A O 1
ATOM 2674 N N . LYS A 1 335 ? -2.102 -51.125 -49.625 1 80.12 335 LYS A N 1
ATOM 2675 C CA . LYS A 1 335 ? -2.604 -51.812 -50.812 1 80.12 335 LYS A CA 1
ATOM 2676 C C . LYS A 1 335 ? -3.576 -50.969 -51.594 1 80.12 335 LYS A C 1
ATOM 2678 O O . LYS A 1 335 ? -3.562 -50.969 -52.844 1 80.12 335 LYS A O 1
ATOM 2683 N N . THR A 1 336 ? -4.441 -50.25 -50.938 1 70.88 336 THR A N 1
ATOM 2684 C CA . THR A 1 336 ? -5.402 -49.406 -51.625 1 70.88 336 THR A CA 1
ATOM 2685 C C . THR A 1 336 ? -4.691 -48.25 -52.344 1 70.88 336 THR A C 1
ATOM 2687 O O . THR A 1 336 ? -5.125 -47.812 -53.406 1 70.88 336 THR A O 1
ATOM 2690 N N . ASP A 1 337 ? -3.74 -47.688 -51.75 1 62.38 337 ASP A N 1
ATOM 2691 C CA . ASP A 1 337 ? -2.979 -46.594 -52.375 1 62.38 337 ASP A CA 1
ATOM 2692 C C . ASP A 1 337 ? -2.311 -47.094 -53.656 1 62.38 337 ASP A C 1
ATOM 2694 O O . ASP A 1 337 ? -2.223 -46.375 -54.656 1 62.38 337 ASP A O 1
ATOM 2698 N N . LYS A 1 338 ? -1.865 -48.312 -53.688 1 59.81 338 LYS A N 1
ATOM 2699 C CA . LYS A 1 338 ? -1.271 -48.875 -54.875 1 59.81 338 LYS A CA 1
ATOM 2700 C C . LYS A 1 338 ? -2.322 -49.094 -55.969 1 59.81 338 LYS A C 1
ATOM 2702 O O . LYS A 1 338 ? -2.039 -48.906 -57.156 1 59.81 338 LYS A O 1
ATOM 2707 N N . ASP A 1 339 ? -3.609 -49.344 -55.531 1 55.59 339 ASP A N 1
ATOM 2708 C CA . ASP A 1 339 ? -4.652 -49.625 -56.531 1 55.59 339 ASP A CA 1
ATOM 2709 C C . ASP A 1 339 ? -5.449 -48.375 -56.875 1 55.59 339 ASP A C 1
ATOM 2711 O O . ASP A 1 339 ? -6.469 -48.438 -57.562 1 55.59 339 ASP A O 1
ATOM 2715 N N . GLY A 1 340 ? -5.008 -46.938 -56.688 1 52.12 340 GLY A N 1
ATOM 2716 C CA . GLY A 1 340 ? -5.594 -45.719 -57.188 1 52.12 340 GLY A CA 1
ATOM 2717 C C . GLY A 1 340 ? -6.488 -45.031 -56.156 1 52.12 340 GLY A C 1
ATOM 2718 O O . GLY A 1 340 ? -7.395 -44.281 -56.5 1 52.12 340 GLY A O 1
ATOM 2719 N N . SER A 1 341 ? -6.484 -45.312 -54.906 1 48.34 341 SER A N 1
ATOM 2720 C CA . SER A 1 341 ? -7.52 -44.812 -54 1 48.34 341 SER A CA 1
ATOM 2721 C C . SER A 1 341 ? -7.395 -43.312 -53.812 1 48.34 341 SER A C 1
ATOM 2723 O O . SER A 1 341 ? -6.352 -42.719 -54.094 1 48.34 341 SER A O 1
ATOM 2725 N N . SER A 1 342 ? -8.594 -42.625 -53.219 1 49.41 342 SER A N 1
ATOM 2726 C CA . SER A 1 342 ? -9.227 -41.312 -53.125 1 49.41 342 SER A CA 1
ATOM 2727 C C . SER A 1 342 ? -8.383 -40.344 -52.281 1 49.41 342 SER A C 1
ATOM 2729 O O . SER A 1 342 ? -8.812 -39.219 -52 1 49.41 342 SER A O 1
ATOM 2731 N N . PHE A 1 343 ? -7.32 -40.719 -51.656 1 51.56 343 PHE A N 1
ATOM 2732 C CA . PHE A 1 343 ? -6.734 -39.656 -50.844 1 51.56 343 PHE A CA 1
ATOM 2733 C C . PHE A 1 343 ? -6.004 -38.656 -51.75 1 51.56 343 PHE A C 1
ATOM 2735 O O . PHE A 1 343 ? -5.469 -39 -52.781 1 51.56 343 PHE A O 1
ATOM 2742 N N . GLU A 1 344 ? -6.297 -37.375 -51.688 1 53.72 344 GLU A N 1
ATOM 2743 C CA . GLU A 1 344 ? -5.559 -36.344 -52.406 1 53.72 344 GLU A CA 1
ATOM 2744 C C . GLU A 1 344 ? -4.055 -36.562 -52.312 1 53.72 344 GLU A C 1
ATOM 2746 O O . GLU A 1 344 ? -3.574 -37.125 -51.312 1 53.72 344 GLU A O 1
ATOM 2751 N N . GLU A 1 345 ? -3.234 -36.406 -53.312 1 52.53 345 GLU A N 1
ATOM 2752 C CA . GLU A 1 345 ? -1.814 -36.656 -53.531 1 52.53 345 GLU A CA 1
ATOM 2753 C C . GLU A 1 345 ? -0.98 -36.312 -52.312 1 52.53 345 GLU A C 1
ATOM 2755 O O . GLU A 1 345 ? -0.089 -37.062 -51.906 1 52.53 345 GLU A O 1
ATOM 2760 N N . ASN A 1 346 ? -1.079 -35.062 -51.875 1 53.72 346 ASN A N 1
ATOM 2761 C CA . ASN A 1 346 ? -0.322 -34.562 -50.719 1 53.72 346 ASN A CA 1
ATOM 2762 C C . ASN A 1 346 ? -0.603 -35.375 -49.469 1 53.72 346 ASN A C 1
ATOM 2764 O O . ASN A 1 346 ? 0.299 -35.625 -48.656 1 53.72 346 ASN A O 1
ATOM 2768 N N . ASP A 1 347 ? -1.812 -35.938 -49.438 1 67.88 347 ASP A N 1
ATOM 2769 C CA . ASP A 1 347 ? -2.271 -36.75 -48.312 1 67.88 347 ASP A CA 1
ATOM 2770 C C . ASP A 1 347 ? -1.686 -38.156 -48.375 1 67.88 347 ASP A C 1
ATOM 2772 O O . ASP A 1 347 ? -1.39 -38.781 -47.344 1 67.88 347 ASP A O 1
ATOM 2776 N N . LYS A 1 348 ? -1.093 -38.375 -49.469 1 71.38 348 LYS A N 1
ATOM 2777 C CA . LYS A 1 348 ? -0.575 -39.719 -49.688 1 71.38 348 LYS A CA 1
ATOM 2778 C C . LYS A 1 348 ? 0.853 -39.844 -49.188 1 71.38 348 LYS A C 1
ATOM 2780 O O . LYS A 1 348 ? 1.204 -40.875 -48.594 1 71.38 348 LYS A O 1
ATOM 2785 N N . GLU A 1 349 ? 1.641 -38.875 -49.469 1 79.38 349 GLU A N 1
ATOM 2786 C CA . GLU A 1 349 ? 3.023 -38.906 -49 1 79.38 349 GLU A CA 1
ATOM 2787 C C . GLU A 1 349 ? 3.09 -38.938 -47.5 1 79.38 349 GLU A C 1
ATOM 2789 O O . GLU A 1 349 ? 3.902 -39.656 -46.906 1 79.38 349 GLU A O 1
ATOM 2794 N N . GLU A 1 350 ? 2.275 -38.156 -46.875 1 83.44 350 GLU A N 1
ATOM 2795 C CA . GLU A 1 350 ? 2.234 -38.094 -45.438 1 83.44 350 GLU A CA 1
ATOM 2796 C C . GLU A 1 350 ? 1.781 -39.438 -44.844 1 83.44 350 GLU A C 1
ATOM 2798 O O . GLU A 1 350 ? 2.285 -39.875 -43.812 1 83.44 350 GLU A O 1
ATOM 2803 N N . LEU A 1 351 ? 0.929 -39.969 -45.625 1 85.12 351 LEU A N 1
ATOM 2804 C CA . LEU A 1 351 ? 0.407 -41.281 -45.188 1 85.12 351 LEU A CA 1
ATOM 2805 C C . LEU A 1 351 ? 1.474 -42.344 -45.312 1 85.12 351 LEU A C 1
ATOM 2807 O O . LEU A 1 351 ? 1.625 -43.188 -44.438 1 85.12 351 LEU A O 1
ATOM 2811 N N . LYS A 1 352 ? 2.207 -42.312 -46.344 1 86.38 352 LYS A N 1
ATOM 2812 C CA . LYS A 1 352 ? 3.281 -43.281 -46.531 1 86.38 352 LYS A CA 1
ATOM 2813 C C . LYS A 1 352 ? 4.367 -43.125 -45.469 1 86.38 352 LYS A C 1
ATOM 2815 O O . LYS A 1 352 ? 4.895 -44.125 -45 1 86.38 352 LYS A O 1
ATOM 2820 N N . ASP A 1 353 ? 4.652 -41.969 -45.25 1 91.25 353 ASP A N 1
ATOM 2821 C CA . ASP A 1 353 ? 5.66 -41.719 -44.25 1 91.25 353 ASP A CA 1
ATOM 2822 C C . ASP A 1 353 ? 5.199 -42.188 -42.875 1 91.25 353 ASP A C 1
ATOM 2824 O O . ASP A 1 353 ? 5.984 -42.75 -42.094 1 91.25 353 ASP A O 1
ATOM 2828 N N . PHE A 1 354 ? 3.965 -41.938 -42.594 1 92.5 354 PHE A N 1
ATOM 2829 C CA . PHE A 1 354 ? 3.377 -42.375 -41.344 1 92.5 354 PHE A CA 1
ATOM 2830 C C . PHE A 1 354 ? 3.43 -43.906 -41.219 1 92.5 354 PHE A C 1
ATOM 2832 O O . PHE A 1 354 ? 3.852 -44.438 -40.219 1 92.5 354 PHE A O 1
ATOM 2839 N N . ILE A 1 355 ? 3.031 -44.562 -42.188 1 91 355 ILE A N 1
ATOM 2840 C CA . ILE A 1 355 ? 2.979 -46 -42.188 1 91 355 ILE A CA 1
ATOM 2841 C C . ILE A 1 355 ? 4.387 -46.562 -42.031 1 91 355 ILE A C 1
ATOM 2843 O O . ILE A 1 355 ? 4.602 -47.531 -41.281 1 91 355 ILE A O 1
ATOM 2847 N N . ALA A 1 356 ? 5.277 -45.969 -42.656 1 90.56 356 ALA A N 1
ATOM 2848 C CA . ALA A 1 356 ? 6.668 -46.438 -42.562 1 90.56 356 ALA A CA 1
ATOM 2849 C C . ALA A 1 356 ? 7.184 -46.312 -41.125 1 90.56 356 ALA A C 1
ATOM 2851 O O . ALA A 1 356 ? 7.973 -47.156 -40.688 1 90.56 356 ALA A O 1
ATOM 2852 N N . LYS A 1 357 ? 6.73 -45.375 -40.469 1 94.69 357 LYS A N 1
ATOM 2853 C CA . LYS A 1 357 ? 7.254 -45.094 -39.125 1 94.69 357 LYS A CA 1
ATOM 2854 C C . LYS A 1 357 ? 6.543 -45.938 -38.062 1 94.69 357 LYS A C 1
ATOM 2856 O O . LYS A 1 357 ? 7.102 -46.219 -37 1 94.69 357 LYS A O 1
ATOM 2861 N N . VAL A 1 358 ? 5.309 -46.375 -38.375 1 95.75 358 VAL A N 1
ATOM 2862 C CA . VAL A 1 358 ? 4.547 -47.094 -37.375 1 95.75 358 VAL A CA 1
ATOM 2863 C C . VAL A 1 358 ? 4.781 -48.594 -37.5 1 95.75 358 VAL A C 1
ATOM 2865 O O . VAL A 1 358 ? 4.57 -49.375 -36.562 1 95.75 358 VAL A O 1
ATOM 2868 N N . ARG A 1 359 ? 5.234 -49.062 -38.625 1 95.06 359 ARG A N 1
ATOM 2869 C CA . ARG A 1 359 ? 5.336 -50.469 -38.938 1 95.06 359 ARG A CA 1
ATOM 2870 C C . ARG A 1 359 ? 6.34 -51.156 -38 1 95.06 359 ARG A C 1
ATOM 2872 O O . ARG A 1 359 ? 6.059 -52.25 -37.469 1 95.06 359 ARG A O 1
ATOM 2879 N N . ASN A 1 360 ? 7.418 -50.531 -37.875 1 96.12 360 ASN A N 1
ATOM 2880 C CA . ASN A 1 360 ? 8.453 -51.125 -37.031 1 96.12 360 ASN A CA 1
ATOM 2881 C C . ASN A 1 360 ? 7.984 -51.281 -35.594 1 96.12 360 ASN A C 1
ATOM 2883 O O . ASN A 1 360 ? 8.023 -52.375 -35.031 1 96.12 360 ASN A O 1
ATOM 2887 N N . PRO A 1 361 ? 7.551 -50.219 -34.969 1 97.38 361 PRO A N 1
ATOM 2888 C CA . PRO A 1 361 ? 7.117 -50.375 -33.594 1 97.38 361 PRO A CA 1
ATOM 2889 C C . PRO A 1 361 ? 5.949 -51.375 -33.469 1 97.38 361 PRO A C 1
ATOM 2891 O O . PRO A 1 361 ? 5.836 -52.062 -32.438 1 97.38 361 PRO A O 1
ATOM 2894 N N . LEU A 1 362 ? 5.074 -51.406 -34.406 1 97.62 362 LEU A N 1
ATOM 2895 C CA . LEU A 1 362 ? 3.998 -52.406 -34.375 1 97.62 362 LEU A CA 1
ATOM 2896 C C . LEU A 1 362 ? 4.559 -53.812 -34.438 1 97.62 362 LEU A C 1
ATOM 2898 O O . LEU A 1 362 ? 4.141 -54.688 -33.656 1 97.62 362 LEU A O 1
ATOM 2902 N N . ALA A 1 363 ? 5.457 -54 -35.375 1 96.88 363 ALA A N 1
ATOM 2903 C CA . ALA A 1 363 ? 6.09 -55.312 -35.5 1 96.88 363 ALA A CA 1
ATOM 2904 C C . ALA A 1 363 ? 6.809 -55.719 -34.219 1 96.88 363 ALA A C 1
ATOM 2906 O O . ALA A 1 363 ? 6.711 -56.875 -33.812 1 96.88 363 ALA A O 1
ATOM 2907 N N . MET A 1 364 ? 7.508 -54.812 -33.688 1 96.25 364 MET A N 1
ATOM 2908 C CA . MET A 1 364 ? 8.25 -55.062 -32.469 1 96.25 364 MET A CA 1
ATOM 2909 C C . MET A 1 364 ? 7.32 -55.531 -31.344 1 96.25 364 MET A C 1
ATOM 2911 O O . MET A 1 364 ? 7.617 -56.469 -30.625 1 96.25 364 MET A O 1
ATOM 2915 N N . LEU A 1 365 ? 6.238 -54.844 -31.172 1 96.06 365 LEU A N 1
ATOM 2916 C CA . LEU A 1 365 ? 5.285 -55.156 -30.109 1 96.06 365 LEU A CA 1
ATOM 2917 C C . LEU A 1 365 ? 4.684 -56.531 -30.297 1 96.06 365 LEU A C 1
ATOM 2919 O O . LEU A 1 365 ? 4.531 -57.312 -29.344 1 96.06 365 LEU A O 1
ATOM 2923 N N . MET A 1 366 ? 4.34 -56.781 -31.516 1 95.62 366 MET A N 1
ATOM 2924 C CA . MET A 1 366 ? 3.76 -58.094 -31.812 1 95.62 366 MET A CA 1
ATOM 2925 C C . MET A 1 366 ? 4.758 -59.219 -31.547 1 95.62 366 MET A C 1
ATOM 2927 O O . MET A 1 366 ? 4.414 -60.219 -30.906 1 95.62 366 MET A O 1
ATOM 2931 N N . CYS A 1 367 ? 5.941 -59.031 -32.031 1 94.81 367 CYS A N 1
ATOM 2932 C CA . CYS A 1 367 ? 6.965 -60.062 -31.859 1 94.81 367 CYS A CA 1
ATOM 2933 C C . CYS A 1 367 ? 7.359 -60.219 -30.391 1 94.81 367 CYS A C 1
ATOM 2935 O O . CYS A 1 367 ? 7.652 -61.312 -29.938 1 94.81 367 CYS A O 1
ATOM 2937 N N . TYR A 1 368 ? 7.363 -59.125 -29.703 1 93.81 368 TYR A N 1
ATOM 2938 C CA . TYR A 1 368 ? 7.648 -59.219 -28.281 1 93.81 368 TYR A CA 1
ATOM 2939 C C . TYR A 1 368 ? 6.617 -60.094 -27.562 1 93.81 368 TYR A C 1
ATOM 2941 O O . TYR A 1 368 ? 6.969 -60.938 -26.719 1 93.81 368 TYR A O 1
ATOM 2949 N N . TYR A 1 369 ? 5.371 -59.844 -27.875 1 94.75 369 TYR A N 1
ATOM 2950 C CA . TYR A 1 369 ? 4.305 -60.625 -27.266 1 94.75 369 TYR A CA 1
ATOM 2951 C C . TYR A 1 369 ? 4.48 -62.125 -27.578 1 94.75 369 TYR A C 1
ATOM 2953 O O . TYR A 1 369 ? 4.441 -62.938 -26.672 1 94.75 369 TYR A O 1
ATOM 2961 N N . LEU A 1 370 ? 4.738 -62.406 -28.812 1 94.12 370 LEU A N 1
ATOM 2962 C CA . LEU A 1 370 ? 4.836 -63.781 -29.281 1 94.12 370 LEU A CA 1
ATOM 2963 C C . LEU A 1 370 ? 6.066 -64.5 -28.688 1 94.12 370 LEU A C 1
ATOM 2965 O O . LEU A 1 370 ? 6.047 -65.688 -28.422 1 94.12 370 LEU A O 1
ATOM 2969 N N . ALA A 1 371 ? 7.047 -63.719 -28.469 1 93.06 371 ALA A N 1
ATOM 2970 C CA . ALA A 1 371 ? 8.297 -64.25 -27.953 1 93.06 371 ALA A CA 1
ATOM 2971 C C . ALA A 1 371 ? 8.188 -64.625 -26.469 1 93.06 371 ALA A C 1
ATOM 2973 O O . ALA A 1 371 ? 8.945 -65.438 -25.969 1 93.06 371 ALA A O 1
ATOM 2974 N N . ASN A 1 372 ? 7.211 -64.062 -25.766 1 91.06 372 ASN A N 1
ATOM 2975 C CA . ASN A 1 372 ? 7.254 -64.125 -24.312 1 91.06 372 ASN A CA 1
ATOM 2976 C C . ASN A 1 372 ? 6.02 -64.875 -23.766 1 91.06 372 ASN A C 1
ATOM 2978 O O . ASN A 1 372 ? 5.918 -65.062 -22.547 1 91.06 372 ASN A O 1
ATOM 2982 N N . ILE A 1 373 ? 5.09 -65.25 -24.578 1 90.75 373 ILE A N 1
ATOM 2983 C CA . ILE A 1 373 ? 3.912 -66 -24.109 1 90.75 373 ILE A CA 1
ATOM 2984 C C . ILE A 1 373 ? 4.23 -67.5 -24.016 1 90.75 373 ILE A C 1
ATOM 2986 O O . ILE A 1 373 ? 5.246 -67.938 -24.531 1 90.75 373 ILE A O 1
ATOM 2990 N N . THR A 1 374 ? 3.381 -68.188 -23.297 1 89.25 374 THR A N 1
ATOM 2991 C CA . THR A 1 374 ? 3.576 -69.625 -23.109 1 89.25 374 THR A CA 1
ATOM 2992 C C . THR A 1 374 ? 3.447 -70.312 -24.453 1 89.25 374 THR A C 1
ATOM 2994 O O . THR A 1 374 ? 2.811 -69.812 -25.375 1 89.25 374 THR A O 1
ATOM 2997 N N . GLU A 1 375 ? 3.969 -71.5 -24.562 1 88.81 375 GLU A N 1
ATOM 2998 C CA . GLU A 1 375 ? 3.994 -72.25 -25.797 1 88.81 375 GLU A CA 1
ATOM 2999 C C . GLU A 1 375 ? 2.58 -72.562 -26.281 1 88.81 375 GLU A C 1
ATOM 3001 O O . GLU A 1 375 ? 2.289 -72.5 -27.469 1 88.81 375 GLU A O 1
ATOM 3006 N N . ASP A 1 376 ? 1.768 -73 -25.422 1 88.06 376 ASP A N 1
ATOM 3007 C CA . ASP A 1 376 ? 0.394 -73.312 -25.812 1 88.06 376 ASP A CA 1
ATOM 3008 C C . ASP A 1 376 ? -0.321 -72.062 -26.359 1 88.06 376 ASP A C 1
ATOM 3010 O O . ASP A 1 376 ? -1.046 -72.188 -27.359 1 88.06 376 ASP A O 1
ATOM 3014 N N . ASN A 1 377 ? -0.042 -71 -25.75 1 90.5 377 ASN A N 1
ATOM 3015 C CA . ASN A 1 377 ? -0.666 -69.75 -26.188 1 90.5 377 ASN A CA 1
ATOM 3016 C C . ASN A 1 377 ? -0.033 -69.25 -27.484 1 90.5 377 ASN A C 1
ATOM 3018 O O . ASN A 1 377 ? -0.712 -68.688 -28.312 1 90.5 377 ASN A O 1
ATOM 3022 N N . PHE A 1 378 ? 1.193 -69.562 -27.562 1 93.44 378 PHE A N 1
ATOM 3023 C CA . PHE A 1 378 ? 1.899 -69.188 -28.781 1 93.44 378 PHE A CA 1
ATOM 3024 C C . PHE A 1 378 ? 1.273 -69.812 -30 1 93.44 378 PHE A C 1
ATOM 3026 O O . PHE A 1 378 ? 1.021 -69.188 -31.016 1 93.44 378 PHE A O 1
ATOM 3033 N N . TYR A 1 379 ? 0.948 -71 -29.938 1 91.75 379 TYR A N 1
ATOM 3034 C CA . TYR A 1 379 ? 0.399 -71.75 -31.078 1 91.75 379 TYR A CA 1
ATOM 3035 C C . TYR A 1 379 ? -0.966 -71.188 -31.469 1 91.75 379 TYR A C 1
ATOM 3037 O O . TYR A 1 379 ? -1.259 -71.062 -32.656 1 91.75 379 TYR A O 1
ATOM 3045 N N . LYS A 1 380 ? -1.685 -70.875 -30.516 1 91.62 380 LYS A N 1
ATOM 3046 C CA . LYS A 1 380 ? -3.025 -70.375 -30.766 1 91.62 380 LYS A CA 1
ATOM 3047 C C . LYS A 1 380 ? -2.965 -69 -31.438 1 91.62 380 LYS A C 1
ATOM 3049 O O . LYS A 1 380 ? -3.674 -68.75 -32.406 1 91.62 380 LYS A O 1
ATOM 3054 N N . VAL A 1 381 ? -2.082 -68.125 -30.938 1 93.75 381 VAL A N 1
ATOM 3055 C CA . VAL A 1 381 ? -2.008 -66.75 -31.438 1 93.75 381 VAL A CA 1
ATOM 3056 C C . VAL A 1 381 ? -1.271 -66.75 -32.781 1 93.75 381 VAL A C 1
ATOM 3058 O O . VAL A 1 381 ? -1.64 -66 -33.688 1 93.75 381 VAL A O 1
ATOM 3061 N N . PHE A 1 382 ? -0.312 -67.625 -32.875 1 94.06 382 PHE A N 1
ATOM 3062 C CA . PHE A 1 382 ? 0.506 -67.625 -34.094 1 94.06 382 PHE A CA 1
ATOM 3063 C C . PHE A 1 382 ? -0.292 -68.125 -35.281 1 94.06 382 PHE A C 1
ATOM 3065 O O . PHE A 1 382 ? -0.057 -67.688 -36.406 1 94.06 382 PHE A O 1
ATOM 3072 N N . GLU A 1 383 ? -1.222 -68.938 -35.062 1 92.62 383 GLU A N 1
ATOM 3073 C CA . GLU A 1 383 ? -2.07 -69.438 -36.125 1 92.62 383 GLU A CA 1
ATOM 3074 C C . GLU A 1 383 ? -2.766 -68.312 -36.875 1 92.62 383 GLU A C 1
ATOM 3076 O O . GLU A 1 383 ? -2.947 -68.375 -38.094 1 92.62 383 GLU A O 1
ATOM 3081 N N . VAL A 1 384 ? -3.039 -67.312 -36.156 1 90.94 384 VAL A N 1
ATOM 3082 C CA . VAL A 1 384 ? -3.779 -66.188 -36.688 1 90.94 384 VAL A CA 1
ATOM 3083 C C . VAL A 1 384 ? -2.834 -65.25 -37.469 1 90.94 384 VAL A C 1
ATOM 3085 O O . VAL A 1 384 ? -3.234 -64.625 -38.469 1 90.94 384 VAL A O 1
ATOM 3088 N N . VAL A 1 385 ? -1.569 -65.25 -37.062 1 93.31 385 VAL A N 1
ATOM 3089 C CA . VAL A 1 385 ? -0.681 -64.25 -37.656 1 93.31 385 VAL A CA 1
ATOM 3090 C C . VAL A 1 385 ? 0.313 -64.938 -38.594 1 93.31 385 VAL A C 1
ATOM 3092 O O . VAL A 1 385 ? 1.171 -64.25 -39.188 1 93.31 385 VAL A O 1
ATOM 3095 N N . GLU A 1 386 ? 0.115 -66.188 -38.781 1 93.25 386 GLU A N 1
ATOM 3096 C CA . GLU A 1 386 ? 1.077 -66.938 -39.562 1 93.25 386 GLU A CA 1
ATOM 3097 C C . GLU A 1 386 ? 1.217 -66.375 -40.969 1 93.25 386 GLU A C 1
ATOM 3099 O O . GLU A 1 386 ? 2.322 -66.312 -41.5 1 93.25 386 GLU A O 1
ATOM 3104 N N . THR A 1 387 ? 0.096 -65.875 -41.531 1 92.88 387 THR A N 1
ATOM 3105 C CA . THR A 1 387 ? 0.078 -65.438 -42.906 1 92.88 387 THR A CA 1
ATOM 3106 C C . THR A 1 387 ? 0.862 -64.125 -43.062 1 92.88 387 THR A C 1
ATOM 3108 O O . THR A 1 387 ? 1.356 -63.844 -44.156 1 92.88 387 THR A O 1
ATOM 3111 N N . ILE A 1 388 ? 1.004 -63.438 -42 1 93.5 388 ILE A N 1
ATOM 3112 C CA . ILE A 1 388 ? 1.653 -62.156 -42.156 1 93.5 388 ILE A CA 1
ATOM 3113 C C . ILE A 1 388 ? 2.996 -62.156 -41.406 1 93.5 388 ILE A C 1
ATOM 3115 O O . ILE A 1 388 ? 3.705 -61.156 -41.375 1 93.5 388 ILE A O 1
ATOM 3119 N N . TYR A 1 389 ? 3.361 -63.219 -40.844 1 94.44 389 TYR A N 1
ATOM 3120 C CA . TYR A 1 389 ? 4.516 -63.281 -39.969 1 94.44 389 TYR A CA 1
ATOM 3121 C C . TYR A 1 389 ? 5.793 -62.906 -40.688 1 94.44 389 TYR A C 1
ATOM 3123 O O . TYR A 1 389 ? 6.633 -62.188 -40.156 1 94.44 389 TYR A O 1
ATOM 3131 N N . GLU A 1 390 ? 5.949 -63.375 -41.938 1 92.88 390 GLU A N 1
ATOM 3132 C CA . GLU A 1 390 ? 7.18 -63.062 -42.688 1 92.88 390 GLU A CA 1
ATOM 3133 C C . GLU A 1 390 ? 7.352 -61.562 -42.906 1 92.88 390 GLU A C 1
ATOM 3135 O O . GLU A 1 390 ? 8.461 -61.062 -42.781 1 92.88 390 GLU A O 1
ATOM 3140 N N . GLU A 1 391 ? 6.316 -61 -43.188 1 94.19 391 GLU A N 1
ATOM 3141 C CA . GLU A 1 391 ? 6.363 -59.562 -43.344 1 94.19 391 GLU A CA 1
ATOM 3142 C C . GLU A 1 391 ? 6.668 -58.844 -42.031 1 94.19 391 GLU A C 1
ATOM 3144 O O . GLU A 1 391 ? 7.469 -57.906 -42 1 94.19 391 GLU A O 1
ATOM 3149 N N . VAL A 1 392 ? 5.973 -59.219 -40.969 1 95.25 392 VAL A N 1
ATOM 3150 C CA . VAL A 1 392 ? 6.168 -58.625 -39.656 1 95.25 392 VAL A CA 1
ATOM 3151 C C . VAL A 1 392 ? 7.625 -58.781 -39.219 1 95.25 392 VAL A C 1
ATOM 3153 O O . VAL A 1 392 ? 8.258 -57.844 -38.75 1 95.25 392 VAL A O 1
ATOM 3156 N N . ALA A 1 393 ? 8.133 -59.969 -39.375 1 93.69 393 ALA A N 1
ATOM 3157 C CA . ALA A 1 393 ? 9.5 -60.281 -38.969 1 93.69 393 ALA A CA 1
ATOM 3158 C C . ALA A 1 393 ? 10.508 -59.406 -39.719 1 93.69 393 ALA A C 1
ATOM 3160 O O . ALA A 1 393 ? 11.555 -59.062 -39.156 1 93.69 393 ALA A O 1
ATOM 3161 N N . SER A 1 394 ? 10.164 -59.031 -40.906 1 93.88 394 SER A N 1
ATOM 3162 C CA . SER A 1 394 ? 11.086 -58.25 -41.719 1 93.88 394 SER A CA 1
ATOM 3163 C C . SER A 1 394 ? 11.227 -56.844 -41.156 1 93.88 394 SER A C 1
ATOM 3165 O O . SER A 1 394 ? 12.18 -56.125 -41.5 1 93.88 394 SER A O 1
ATOM 3167 N N . TRP A 1 395 ? 10.32 -56.438 -40.344 1 94.12 395 TRP A N 1
ATOM 3168 C CA . TRP A 1 395 ? 10.328 -55.094 -39.812 1 94.12 395 TRP A CA 1
ATOM 3169 C C . TRP A 1 395 ? 10.961 -55.062 -38.406 1 94.12 395 TRP A C 1
ATOM 3171 O O . TRP A 1 395 ? 11.148 -54 -37.844 1 94.12 395 TRP A O 1
ATOM 3181 N N . VAL A 1 396 ? 11.297 -56.188 -37.844 1 94.06 396 VAL A N 1
ATOM 3182 C CA . VAL A 1 396 ? 11.891 -56.25 -36.531 1 94.06 396 VAL A CA 1
ATOM 3183 C C . VAL A 1 396 ? 13.398 -56.031 -36.625 1 94.06 396 VAL A C 1
ATOM 3185 O O . VAL A 1 396 ? 14.086 -56.688 -37.406 1 94.06 396 VAL A O 1
ATOM 3188 N N . ASN A 1 397 ? 13.875 -55.094 -35.969 1 91.06 397 ASN A N 1
ATOM 3189 C CA . ASN A 1 397 ? 15.305 -54.781 -35.969 1 91.06 397 ASN A CA 1
ATOM 3190 C C . ASN A 1 397 ? 15.961 -55.156 -34.656 1 91.06 397 ASN A C 1
ATOM 3192 O O . ASN A 1 397 ? 16.844 -54.438 -34.156 1 91.06 397 ASN A O 1
ATOM 3196 N N . ASP A 1 398 ? 15.617 -56.156 -34.031 1 91.5 398 ASP A N 1
ATOM 3197 C CA . ASP A 1 398 ? 16.156 -56.719 -32.781 1 91.5 398 ASP A CA 1
ATOM 3198 C C . ASP A 1 398 ? 16.562 -58.156 -32.938 1 91.5 398 ASP A C 1
ATOM 3200 O O . ASP A 1 398 ? 15.719 -59.062 -32.906 1 91.5 398 ASP A O 1
ATOM 3204 N N . GLU A 1 399 ? 17.828 -58.406 -32.906 1 89.88 399 GLU A N 1
ATOM 3205 C CA . GLU A 1 399 ? 18.391 -59.719 -33.281 1 89.88 399 GLU A CA 1
ATOM 3206 C C . GLU A 1 399 ? 17.969 -60.781 -32.281 1 89.88 399 GLU A C 1
ATOM 3208 O O . GLU A 1 399 ? 17.531 -61.875 -32.656 1 89.88 399 GLU A O 1
ATOM 3213 N N . PRO A 1 400 ? 18.141 -60.469 -31.062 1 92.12 400 PRO A N 1
ATOM 3214 C CA . PRO A 1 400 ? 17.719 -61.469 -30.094 1 92.12 400 PRO A CA 1
ATOM 3215 C C . PRO A 1 400 ? 16.234 -61.844 -30.219 1 92.12 400 PRO A C 1
ATOM 3217 O O . PRO A 1 400 ? 15.867 -63 -30.094 1 92.12 400 PRO A O 1
ATOM 3220 N N . LEU A 1 401 ? 15.453 -60.875 -30.391 1 91.88 401 LEU A N 1
ATOM 3221 C CA . LEU A 1 401 ? 14.016 -61.094 -30.531 1 91.88 401 LEU A CA 1
ATOM 3222 C C . LEU A 1 401 ? 13.727 -61.906 -31.797 1 91.88 401 LEU A C 1
ATOM 3224 O O . LEU A 1 401 ? 12.898 -62.812 -31.781 1 91.88 401 LEU A O 1
ATOM 3228 N N . GLU A 1 402 ? 14.422 -61.562 -32.844 1 90.81 402 GLU A N 1
ATOM 3229 C CA . GLU A 1 402 ? 14.25 -62.25 -34.125 1 90.81 402 GLU A CA 1
ATOM 3230 C C . GLU A 1 402 ? 14.641 -63.719 -34 1 90.81 402 GLU A C 1
ATOM 3232 O O . GLU A 1 402 ? 13.961 -64.625 -34.531 1 90.81 402 GLU A O 1
ATOM 3237 N N . THR A 1 403 ? 15.695 -63.938 -33.312 1 91.88 403 THR A N 1
ATOM 3238 C CA . THR A 1 403 ? 16.203 -65.312 -33.125 1 91.88 403 THR A CA 1
ATOM 3239 C C . THR A 1 403 ? 15.227 -66.125 -32.312 1 91.88 403 THR A C 1
ATOM 3241 O O . THR A 1 403 ? 14.93 -67.25 -32.656 1 91.88 403 THR A O 1
ATOM 3244 N N . ASN A 1 404 ? 14.82 -65.562 -31.312 1 92.06 404 ASN A N 1
ATOM 3245 C CA . ASN A 1 404 ? 13.852 -66.25 -30.453 1 92.06 404 ASN A CA 1
ATOM 3246 C C . ASN A 1 404 ? 12.57 -66.625 -31.203 1 92.06 404 ASN A C 1
ATOM 3248 O O . ASN A 1 404 ? 12.047 -67.75 -31.078 1 92.06 404 ASN A O 1
ATOM 3252 N N . MET A 1 405 ? 12.102 -65.625 -31.953 1 91.25 405 MET A N 1
ATOM 3253 C CA . MET A 1 405 ? 10.883 -65.875 -32.75 1 91.25 405 MET A CA 1
ATOM 3254 C C . MET A 1 405 ? 11.078 -66.938 -33.812 1 91.25 405 MET A C 1
ATOM 3256 O O . MET A 1 405 ? 10.203 -67.75 -34 1 91.25 405 MET A O 1
ATOM 3260 N N . SER A 1 406 ? 12.195 -66.812 -34.438 1 90.56 406 SER A N 1
ATOM 3261 C CA . SER A 1 406 ? 12.492 -67.812 -35.469 1 90.56 406 SER A CA 1
ATOM 3262 C C . SER A 1 406 ? 12.492 -69.188 -34.906 1 90.56 406 SER A C 1
ATOM 3264 O O . SER A 1 406 ? 12 -70.125 -35.562 1 90.56 406 SER A O 1
ATOM 3266 N N . GLN A 1 407 ? 13.039 -69.375 -33.781 1 93 407 GLN A N 1
ATOM 3267 C CA . GLN A 1 407 ? 13.078 -70.688 -33.156 1 93 407 GLN A CA 1
ATOM 3268 C C . GLN A 1 407 ? 11.68 -71.125 -32.781 1 93 407 GLN A C 1
ATOM 3270 O O . GLN A 1 407 ? 11.344 -72.312 -33.031 1 93 407 GLN A O 1
ATOM 3275 N N . ARG A 1 408 ? 10.875 -70.312 -32.281 1 93.38 408 ARG A N 1
ATOM 3276 C CA . ARG A 1 408 ? 9.516 -70.688 -31.891 1 93.38 408 ARG A CA 1
ATOM 3277 C C . ARG A 1 408 ? 8.672 -71 -33.125 1 93.38 408 ARG A C 1
ATOM 3279 O O . ARG A 1 408 ? 7.852 -71.938 -33.062 1 93.38 408 ARG A O 1
ATOM 3286 N N . VAL A 1 409 ? 8.906 -70.25 -34.156 1 93 409 VAL A N 1
ATOM 3287 C CA . VAL A 1 409 ? 8.164 -70.5 -35.375 1 93 409 VAL A CA 1
ATOM 3288 C C . VAL A 1 409 ? 8.57 -71.812 -36 1 93 409 VAL A C 1
ATOM 3290 O O . VAL A 1 409 ? 7.719 -72.562 -36.5 1 93 409 VAL A O 1
ATOM 3293 N N . THR A 1 410 ? 9.883 -72.125 -35.906 1 92.5 410 THR A N 1
ATOM 3294 C CA . THR A 1 410 ? 10.375 -73.375 -36.406 1 92.5 410 THR A CA 1
ATOM 3295 C C . THR A 1 410 ? 9.766 -74.562 -35.625 1 92.5 410 THR A C 1
ATOM 3297 O O . THR A 1 410 ? 9.352 -75.562 -36.219 1 92.5 410 THR A O 1
ATOM 3300 N N . ASN A 1 411 ? 9.719 -74.375 -34.375 1 91.62 411 ASN A N 1
ATOM 3301 C CA . ASN A 1 411 ? 9.109 -75.438 -33.531 1 91.62 411 ASN A CA 1
ATOM 3302 C C . ASN A 1 411 ? 7.629 -75.625 -33.844 1 91.62 411 ASN A C 1
ATOM 3304 O O . ASN A 1 411 ? 7.121 -76.75 -33.812 1 91.62 411 ASN A O 1
ATOM 3308 N N . TYR A 1 412 ? 6.973 -74.5 -34.094 1 91.94 412 TYR A N 1
ATOM 3309 C CA . TYR A 1 412 ? 5.559 -74.5 -34.469 1 91.94 412 TYR A CA 1
ATOM 3310 C C . TYR A 1 412 ? 5.344 -75.25 -35.781 1 91.94 412 TYR A C 1
ATOM 3312 O O . TYR A 1 412 ? 4.434 -76.062 -35.906 1 91.94 412 TYR A O 1
ATOM 3320 N N . ARG A 1 413 ? 6.133 -75 -36.719 1 90.75 413 ARG A N 1
ATOM 3321 C CA . ARG A 1 413 ? 5.957 -75.5 -38.062 1 90.75 413 ARG A CA 1
ATOM 3322 C C . ARG A 1 413 ? 6.375 -76.938 -38.156 1 90.75 413 ARG A C 1
ATOM 3324 O O . ARG A 1 413 ? 5.887 -77.688 -39 1 90.75 413 ARG A O 1
ATOM 3331 N N . THR A 1 414 ? 7.227 -77.5 -37.188 1 89.81 414 THR A N 1
ATOM 3332 C CA . THR A 1 414 ? 7.73 -78.875 -37.25 1 89.81 414 THR A CA 1
ATOM 3333 C C . THR A 1 414 ? 6.98 -79.75 -36.25 1 89.81 414 THR A C 1
ATOM 3335 O O . THR A 1 414 ? 7.277 -80.938 -36.125 1 89.81 414 THR A O 1
ATOM 3338 N N . ARG A 1 415 ? 6.082 -79.25 -35.625 1 84.44 415 ARG A N 1
ATOM 3339 C CA . ARG A 1 415 ? 5.359 -80 -34.625 1 84.44 415 ARG A CA 1
ATOM 3340 C C . ARG A 1 415 ? 4.492 -81.125 -35.281 1 84.44 415 ARG A C 1
ATOM 3342 O O . ARG A 1 415 ? 3.969 -80.875 -36.375 1 84.44 415 ARG A O 1
ATOM 3349 N N . PRO A 1 416 ? 4.453 -82.375 -34.656 1 76.12 416 PRO A N 1
ATOM 3350 C CA . PRO A 1 416 ? 3.586 -83.438 -35.188 1 76.12 416 PRO A CA 1
ATOM 3351 C C . PRO A 1 416 ? 2.111 -83 -35.219 1 76.12 416 PRO A C 1
ATOM 3353 O O . PRO A 1 416 ? 1.631 -82.438 -34.25 1 76.12 416 PRO A O 1
ATOM 3356 N N . LYS A 1 417 ? 1.591 -82.75 -36.375 1 65.31 417 LYS A N 1
ATOM 3357 C CA . LYS A 1 417 ? 0.172 -82.438 -36.531 1 65.31 417 LYS A CA 1
ATOM 3358 C C . LYS A 1 417 ? -0.699 -83.562 -35.938 1 65.31 417 LYS A C 1
ATOM 3360 O O . LYS A 1 417 ? -0.53 -84.75 -36.281 1 65.31 417 LYS A O 1
ATOM 3365 N N . ASP A 1 418 ? -1.062 -83.5 -34.594 1 48.12 418 ASP A N 1
ATOM 3366 C CA . ASP A 1 418 ? -2.045 -84.5 -34.25 1 48.12 418 ASP A CA 1
ATOM 3367 C C . ASP A 1 418 ? -3.279 -84.375 -35.125 1 48.12 418 ASP A C 1
ATOM 3369 O O . ASP A 1 418 ? -3.672 -83.312 -35.531 1 48.12 418 ASP A O 1
ATOM 3373 N N . MET B 1 1 ? -33.875 -23.75 -28.766 1 24.2 1 MET B N 1
ATOM 3374 C CA . MET B 1 1 ? -32.719 -23.484 -27.938 1 24.2 1 MET B CA 1
ATOM 3375 C C . MET B 1 1 ? -31.797 -22.438 -28.594 1 24.2 1 MET B C 1
ATOM 3377 O O . MET B 1 1 ? -30.906 -22.781 -29.375 1 24.2 1 MET B O 1
ATOM 3381 N N . LYS B 1 2 ? -32.156 -21.234 -28.812 1 20.89 2 LYS B N 1
ATOM 3382 C CA . LYS B 1 2 ? -31.891 -20.172 -29.766 1 20.89 2 LYS B CA 1
ATOM 3383 C C . LYS B 1 2 ? -30.656 -19.359 -29.391 1 20.89 2 LYS B C 1
ATOM 3385 O O . LYS B 1 2 ? -30.375 -19.172 -28.203 1 20.89 2 LYS B O 1
ATOM 3390 N N . ALA B 1 3 ? -29.766 -19.188 -30.328 1 27.47 3 ALA B N 1
ATOM 3391 C CA . ALA B 1 3 ? -28.578 -18.359 -30.438 1 27.47 3 ALA B CA 1
ATOM 3392 C C . ALA B 1 3 ? -28.828 -16.969 -29.859 1 27.47 3 ALA B C 1
ATOM 3394 O O . ALA B 1 3 ? -29.516 -16.141 -30.453 1 27.47 3 ALA B O 1
ATOM 3395 N N . GLU B 1 4 ? -29.328 -16.75 -28.719 1 26.89 4 GLU B N 1
ATOM 3396 C CA . GLU B 1 4 ? -29.531 -15.328 -28.469 1 26.89 4 GLU B CA 1
ATOM 3397 C C . GLU B 1 4 ? -28.297 -14.523 -28.844 1 26.89 4 GLU B C 1
ATOM 3399 O O . GLU B 1 4 ? -27.172 -14.953 -28.594 1 26.89 4 GLU B O 1
ATOM 3404 N N . GLN B 1 5 ? -28.297 -13.688 -29.797 1 26.55 5 GLN B N 1
ATOM 3405 C CA . GLN B 1 5 ? -27.422 -12.758 -30.484 1 26.55 5 GLN B CA 1
ATOM 3406 C C . GLN B 1 5 ? -26.578 -11.969 -29.5 1 26.55 5 GLN B C 1
ATOM 3408 O O . GLN B 1 5 ? -27.109 -11.289 -28.625 1 26.55 5 GLN B O 1
ATOM 3413 N N . MET B 1 6 ? -25.516 -12.516 -29.031 1 29.16 6 MET B N 1
ATOM 3414 C CA . MET B 1 6 ? -24.484 -11.859 -28.219 1 29.16 6 MET B CA 1
ATOM 3415 C C . MET B 1 6 ? -24.156 -10.484 -28.766 1 29.16 6 MET B C 1
ATOM 3417 O O . MET B 1 6 ? -23.594 -10.375 -29.859 1 29.16 6 MET B O 1
ATOM 3421 N N . GLU B 1 7 ? -25.016 -9.531 -28.672 1 29.33 7 GLU B N 1
ATOM 3422 C CA . GLU B 1 7 ? -24.844 -8.141 -29.062 1 29.33 7 GLU B CA 1
ATOM 3423 C C . GLU B 1 7 ? -23.438 -7.652 -28.766 1 29.33 7 GLU B C 1
ATOM 3425 O O . GLU B 1 7 ? -22.859 -7.984 -27.734 1 29.33 7 GLU B O 1
ATOM 3430 N N . ASP B 1 8 ? -22.578 -7.234 -29.672 1 29.75 8 ASP B N 1
ATOM 3431 C CA . ASP B 1 8 ? -21.312 -6.551 -29.938 1 29.75 8 ASP B CA 1
ATOM 3432 C C . ASP B 1 8 ? -21.203 -5.281 -29.094 1 29.75 8 ASP B C 1
ATOM 3434 O O . ASP B 1 8 ? -21.766 -4.246 -29.438 1 29.75 8 ASP B O 1
ATOM 3438 N N . ALA B 1 9 ? -21.531 -5.207 -27.828 1 29.95 9 ALA B N 1
ATOM 3439 C CA . ALA B 1 9 ? -21.344 -3.957 -27.094 1 29.95 9 ALA B CA 1
ATOM 3440 C C . ALA B 1 9 ? -20.016 -3.289 -27.469 1 29.95 9 ALA B C 1
ATOM 3442 O O . ALA B 1 9 ? -18.938 -3.803 -27.156 1 29.95 9 ALA B O 1
ATOM 3443 N N . GLU B 1 10 ? -19.719 -2.596 -28.5 1 31.36 10 GLU B N 1
ATOM 3444 C CA . GLU B 1 10 ? -18.812 -1.534 -28.922 1 31.36 10 GLU B CA 1
ATOM 3445 C C . GLU B 1 10 ? -18.484 -0.593 -27.766 1 31.36 10 GLU B C 1
ATOM 3447 O O . GLU B 1 10 ? -19.188 0.401 -27.547 1 31.36 10 GLU B O 1
ATOM 3452 N N . THR B 1 11 ? -18.516 -0.891 -26.5 1 33.31 11 THR B N 1
ATOM 3453 C CA . THR B 1 11 ? -18.156 -0.038 -25.375 1 33.31 11 THR B CA 1
ATOM 3454 C C . THR B 1 11 ? -16.891 0.767 -25.688 1 33.31 11 THR B C 1
ATOM 3456 O O . THR B 1 11 ? -15.812 0.198 -25.859 1 33.31 11 THR B O 1
ATOM 3459 N N . GLN B 1 12 ? -16.875 1.753 -26.484 1 35.53 12 GLN B N 1
ATOM 3460 C CA . GLN B 1 12 ? -15.945 2.863 -26.641 1 35.53 12 GLN B CA 1
ATOM 3461 C C . GLN B 1 12 ? -15.242 3.166 -25.312 1 35.53 12 GLN B C 1
ATOM 3463 O O . GLN B 1 12 ? -15.852 3.674 -24.375 1 35.53 12 GLN B O 1
ATOM 3468 N N . ASN B 1 13 ? -14.469 2.402 -24.703 1 38.47 13 ASN B N 1
ATOM 3469 C CA . ASN B 1 13 ? -13.602 2.469 -23.531 1 38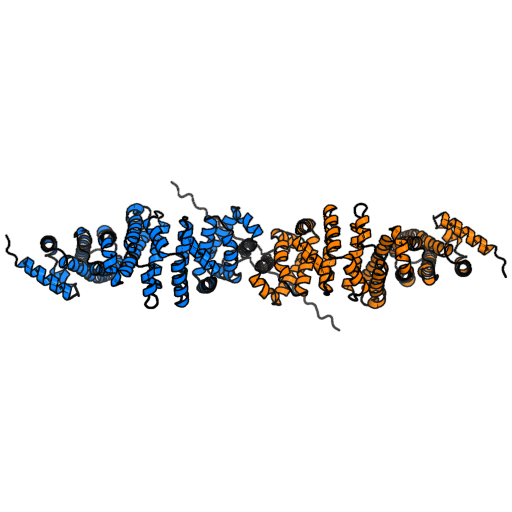.47 13 ASN B CA 1
ATOM 3470 C C . ASN B 1 13 ? -12.914 3.826 -23.422 1 38.47 13 ASN B C 1
ATOM 3472 O O . ASN B 1 13 ? -11.875 4.051 -24.047 1 38.47 13 ASN B O 1
ATOM 3476 N N . GLN B 1 14 ? -13.555 4.867 -23.547 1 43.59 14 GLN B N 1
ATOM 3477 C CA . GLN B 1 14 ? -13 6.176 -23.203 1 43.59 14 GLN B CA 1
ATOM 3478 C C . GLN B 1 14 ? -12.055 6.082 -22.016 1 43.59 14 GLN B C 1
ATOM 3480 O O . GLN B 1 14 ? -12.438 5.598 -20.953 1 43.59 14 GLN B O 1
ATOM 3485 N N . VAL B 1 15 ? -10.805 5.871 -22.297 1 53.66 15 VAL B N 1
ATOM 3486 C CA . VAL B 1 15 ? -9.734 5.84 -21.297 1 53.66 15 VAL B CA 1
ATOM 3487 C C . VAL B 1 15 ? -9.992 6.887 -20.219 1 53.66 15 VAL B C 1
ATOM 3489 O O . VAL B 1 15 ? -10.109 8.078 -20.516 1 53.66 15 VAL B O 1
ATOM 3492 N N . ALA B 1 16 ? -10.703 6.602 -19.203 1 63.72 16 ALA B N 1
ATOM 3493 C CA . ALA B 1 16 ? -10.938 7.535 -18.094 1 63.72 16 ALA B CA 1
ATOM 3494 C C . ALA B 1 16 ? -9.664 8.312 -17.766 1 63.72 16 ALA B C 1
ATOM 3496 O O . ALA B 1 16 ? -8.562 7.77 -17.844 1 63.72 16 ALA B O 1
ATOM 3497 N N . GLY B 1 17 ? -9.711 9.703 -17.812 1 78.38 17 GLY B N 1
ATOM 3498 C CA . GLY B 1 17 ? -8.57 10.547 -17.484 1 78.38 17 GLY B CA 1
ATOM 3499 C C . GLY B 1 17 ? -7.996 10.258 -16.109 1 78.38 17 GLY B C 1
ATOM 3500 O O . GLY B 1 17 ? -8.703 9.781 -15.219 1 78.38 17 GLY B O 1
ATOM 3501 N N . ASP B 1 18 ? -6.77 10.211 -15.961 1 87.06 18 ASP B N 1
ATOM 3502 C CA . ASP B 1 18 ? -6.055 10.023 -14.695 1 87.06 18 ASP B CA 1
ATOM 3503 C C . ASP B 1 18 ? -6.062 11.312 -13.867 1 87.06 18 ASP B C 1
ATOM 3505 O O . ASP B 1 18 ? -5.047 12 -13.773 1 87.06 18 ASP B O 1
ATOM 3509 N N . VAL B 1 19 ? -7.242 11.719 -13.258 1 88.62 19 VAL B N 1
ATOM 3510 C CA . VAL B 1 19 ? -7.309 12.953 -12.484 1 88.62 19 VAL B CA 1
ATOM 3511 C C . VAL B 1 19 ? -8.094 12.719 -11.195 1 88.62 19 VAL B C 1
ATOM 3513 O O . VAL B 1 19 ? -8.938 11.82 -11.133 1 88.62 19 VAL B O 1
ATOM 3516 N N . ILE B 1 20 ? -7.855 13.539 -10.203 1 92.44 20 ILE B N 1
ATOM 3517 C CA . ILE B 1 20 ? -8.539 13.477 -8.914 1 92.44 20 ILE B CA 1
ATOM 3518 C C . ILE B 1 20 ? -9.68 14.484 -8.883 1 92.44 20 ILE B C 1
ATOM 3520 O O . ILE B 1 20 ? -9.445 15.695 -8.867 1 92.44 20 ILE B O 1
ATOM 3524 N N . GLY B 1 21 ? -10.852 13.984 -8.844 1 90.56 21 GLY B N 1
ATOM 3525 C CA . GLY B 1 21 ? -11.992 14.883 -8.797 1 90.56 21 GLY B CA 1
ATOM 3526 C C . GLY B 1 21 ? -11.914 16 -9.828 1 90.56 21 GLY B C 1
ATOM 3527 O O . GLY B 1 21 ? -11.719 15.734 -11.016 1 90.56 21 GLY B O 1
ATOM 3528 N N . ASP B 1 22 ? -11.953 17.25 -9.359 1 88.31 22 ASP B N 1
ATOM 3529 C CA . ASP B 1 22 ? -11.984 18.406 -10.258 1 88.31 22 ASP B CA 1
ATOM 3530 C C . ASP B 1 22 ? -10.602 19.047 -10.375 1 88.31 22 ASP B C 1
ATOM 3532 O O . ASP B 1 22 ? -10.477 20.188 -10.836 1 88.31 22 ASP B O 1
ATOM 3536 N N . THR B 1 23 ? -9.609 18.312 -9.945 1 91.62 23 THR B N 1
ATOM 3537 C CA . THR B 1 23 ? -8.258 18.859 -10.031 1 91.62 23 THR B CA 1
ATOM 3538 C C . THR B 1 23 ? -7.551 18.344 -11.281 1 91.62 23 THR B C 1
ATOM 3540 O O . THR B 1 23 ? -8.094 17.531 -12.023 1 91.62 23 THR B O 1
ATOM 3543 N N . ALA B 1 24 ? -6.359 18.844 -11.508 1 89.38 24 ALA B N 1
ATOM 3544 C CA . ALA B 1 24 ? -5.539 18.391 -12.625 1 89.38 24 ALA B CA 1
ATOM 3545 C C . ALA B 1 24 ? -4.5 17.375 -12.164 1 89.38 24 ALA B C 1
ATOM 3547 O O . ALA B 1 24 ? -3.703 16.891 -12.969 1 89.38 24 ALA B O 1
ATOM 3548 N N . TYR B 1 25 ? -4.598 17 -10.906 1 91.94 25 TYR B N 1
ATOM 3549 C CA . TYR B 1 25 ? -3.545 16.141 -10.367 1 91.94 25 TYR B CA 1
ATOM 3550 C C . TYR B 1 25 ? -3.811 14.68 -10.695 1 91.94 25 TYR B C 1
ATOM 3552 O O . TYR B 1 25 ? -4.961 14.234 -10.695 1 91.94 25 TYR B O 1
ATOM 3560 N N . SER B 1 26 ? -2.838 13.906 -10.906 1 91.44 26 SER B N 1
ATOM 3561 C CA . SER B 1 26 ? -2.895 12.5 -11.297 1 91.44 26 SER B CA 1
ATOM 3562 C C . SER B 1 26 ? -3.191 11.609 -10.102 1 91.44 26 SER B C 1
ATOM 3564 O O . SER B 1 26 ? -2.469 11.633 -9.102 1 91.44 26 SER B O 1
ATOM 3566 N N . GLU B 1 27 ? -4.152 10.742 -10.25 1 93.19 27 GLU B N 1
ATOM 3567 C CA . GLU B 1 27 ? -4.445 9.742 -9.227 1 93.19 27 GLU B CA 1
ATOM 3568 C C . GLU B 1 27 ? -3.318 8.719 -9.117 1 93.19 27 GLU B C 1
ATOM 3570 O O . GLU B 1 27 ? -2.939 8.32 -8.016 1 93.19 27 GLU B O 1
ATOM 3575 N N . ARG B 1 28 ? -2.824 8.312 -10.25 1 92.69 28 ARG B N 1
ATOM 3576 C CA . ARG B 1 28 ? -1.77 7.305 -10.297 1 92.69 28 ARG B CA 1
ATOM 3577 C C . ARG B 1 28 ? -0.532 7.773 -9.539 1 92.69 28 ARG B C 1
ATOM 3579 O O . ARG B 1 28 ? 0.113 6.984 -8.844 1 92.69 28 ARG B O 1
ATOM 3586 N N . PHE B 1 29 ? -0.267 9.055 -9.797 1 94.5 29 PHE B N 1
ATOM 3587 C CA . PHE B 1 29 ? 0.894 9.633 -9.133 1 94.5 29 PHE B CA 1
ATOM 3588 C C . PHE B 1 29 ? 0.78 9.484 -7.621 1 94.5 29 PHE B C 1
ATOM 3590 O O . PHE B 1 29 ? 1.717 9.023 -6.965 1 94.5 29 PHE B O 1
ATOM 3597 N N . VAL B 1 30 ? -0.347 9.797 -7.074 1 96.88 30 VAL B N 1
ATOM 3598 C CA . VAL B 1 30 ? -0.579 9.766 -5.633 1 96.88 30 VAL B CA 1
ATOM 3599 C C . VAL B 1 30 ? -0.586 8.32 -5.141 1 96.88 30 VAL B C 1
ATOM 3601 O O . VAL B 1 30 ? 0.031 8 -4.121 1 96.88 30 VAL B O 1
ATOM 3604 N N . LEU B 1 31 ? -1.22 7.418 -5.828 1 95.62 31 LEU B N 1
ATOM 3605 C CA . LEU B 1 31 ? -1.328 6.016 -5.43 1 95.62 31 LEU B CA 1
ATOM 3606 C C . LEU B 1 31 ? 0.047 5.359 -5.379 1 95.62 31 LEU B C 1
ATOM 3608 O O . LEU B 1 31 ? 0.302 4.516 -4.52 1 95.62 31 LEU B O 1
ATOM 3612 N N . LYS B 1 32 ? 0.847 5.707 -6.27 1 94.56 32 LYS B N 1
ATOM 3613 C CA . LYS B 1 32 ? 2.201 5.164 -6.262 1 94.56 32 LYS B CA 1
ATOM 3614 C C . LYS B 1 32 ? 2.949 5.566 -4.996 1 94.56 32 LYS B C 1
ATOM 3616 O O . LYS B 1 32 ? 3.688 4.762 -4.422 1 94.56 32 LYS B O 1
ATOM 3621 N N . ILE B 1 33 ? 2.809 6.781 -4.57 1 96.19 33 ILE B N 1
ATOM 3622 C CA . ILE B 1 33 ? 3.432 7.25 -3.336 1 96.19 33 ILE B CA 1
ATOM 3623 C C . ILE B 1 33 ? 2.875 6.465 -2.148 1 96.19 33 ILE B C 1
ATOM 3625 O O . ILE B 1 33 ? 3.629 6.027 -1.277 1 96.19 33 ILE B O 1
ATOM 3629 N N . LEU B 1 34 ? 1.532 6.348 -2.143 1 96.31 34 LEU B N 1
ATOM 3630 C CA . LEU B 1 34 ? 0.896 5.641 -1.037 1 96.31 34 LEU B CA 1
ATOM 3631 C C . LEU B 1 34 ? 1.386 4.195 -0.962 1 96.31 34 LEU B C 1
ATOM 3633 O O . LEU B 1 34 ? 1.58 3.658 0.13 1 96.31 34 LEU B O 1
ATOM 3637 N N . LEU B 1 35 ? 1.541 3.604 -2.072 1 94.44 35 LEU B N 1
ATOM 3638 C CA . LEU B 1 35 ? 2.029 2.23 -2.119 1 94.44 35 LEU B CA 1
ATOM 3639 C C . LEU B 1 35 ? 3.436 2.135 -1.537 1 94.44 35 LEU B C 1
ATOM 3641 O O . LEU B 1 35 ? 3.758 1.174 -0.833 1 94.44 35 LEU B O 1
ATOM 3645 N N . LYS B 1 36 ? 4.262 3.098 -1.861 1 93.06 36 LYS B N 1
ATOM 3646 C CA . LYS B 1 36 ? 5.605 3.133 -1.296 1 93.06 36 LYS B CA 1
ATOM 3647 C C . LYS B 1 36 ? 5.562 3.268 0.223 1 93.06 36 LYS B C 1
ATOM 3649 O O . LYS B 1 36 ? 6.383 2.674 0.929 1 93.06 36 LYS B O 1
ATOM 3654 N N . LEU B 1 37 ? 4.621 4.02 0.752 1 93.75 37 LEU B N 1
ATOM 3655 C CA . LEU B 1 37 ? 4.48 4.215 2.191 1 93.75 37 LEU B CA 1
ATOM 3656 C C . LEU B 1 37 ? 4.008 2.934 2.869 1 93.75 37 LEU B C 1
ATOM 3658 O O . LEU B 1 37 ? 4.312 2.697 4.039 1 93.75 37 LEU B O 1
ATOM 3662 N N . ALA B 1 38 ? 3.299 2.148 2.137 1 90.81 38 ALA B N 1
ATOM 3663 C CA . ALA B 1 38 ? 2.662 0.963 2.705 1 90.81 38 ALA B CA 1
ATOM 3664 C C . ALA B 1 38 ? 3.656 -0.188 2.828 1 90.81 38 ALA B C 1
ATOM 3666 O O . ALA B 1 38 ? 3.418 -1.146 3.566 1 90.81 38 ALA B O 1
ATOM 3667 N N . ASN B 1 39 ? 4.715 -0.161 2.074 1 86.69 39 ASN B N 1
ATOM 3668 C CA . ASN B 1 39 ? 5.73 -1.208 2.111 1 86.69 39 ASN B CA 1
ATOM 3669 C C . ASN B 1 39 ? 6.988 -0.744 2.842 1 86.69 39 ASN B C 1
ATOM 3671 O O . ASN B 1 39 ? 7.902 -0.201 2.225 1 86.69 39 ASN B O 1
ATOM 3675 N N . LEU B 1 40 ? 7.172 -1.132 4.109 1 84.31 40 LEU B N 1
ATOM 3676 C CA . LEU B 1 40 ? 8.234 -0.622 4.973 1 84.31 40 LEU B CA 1
ATOM 3677 C C . LEU B 1 40 ? 9.602 -1.071 4.473 1 84.31 40 LEU B C 1
ATOM 3679 O O . LEU B 1 40 ? 10.586 -0.335 4.598 1 84.31 40 LEU B O 1
ATOM 3683 N N . ASP B 1 41 ? 9.664 -2.227 3.918 1 82.38 41 ASP B N 1
ATOM 3684 C CA . ASP B 1 41 ? 10.953 -2.748 3.459 1 82.38 41 ASP B CA 1
ATOM 3685 C C . ASP B 1 41 ? 11.508 -1.901 2.316 1 82.38 41 ASP B C 1
ATOM 3687 O O . ASP B 1 41 ? 12.711 -1.617 2.275 1 82.38 41 ASP B O 1
ATOM 3691 N N . THR B 1 42 ? 10.633 -1.502 1.533 1 85.69 42 THR B N 1
ATOM 3692 C CA . THR B 1 42 ? 11.086 -0.705 0.397 1 85.69 42 THR B CA 1
ATOM 3693 C C . THR B 1 42 ? 11.172 0.771 0.775 1 85.69 42 THR B C 1
ATOM 3695 O O . THR B 1 42 ? 11.961 1.517 0.194 1 85.69 42 THR B O 1
ATOM 3698 N N . LEU B 1 43 ? 10.375 1.143 1.723 1 91.06 43 LEU B N 1
ATOM 3699 C CA . LEU B 1 43 ? 10.352 2.541 2.137 1 91.06 43 LEU B CA 1
ATOM 3700 C C . LEU B 1 43 ? 11.711 2.963 2.695 1 91.06 43 LEU B C 1
ATOM 3702 O O . LEU B 1 43 ? 12.164 4.082 2.453 1 91.06 43 LEU B O 1
ATOM 3706 N N . LYS B 1 44 ? 12.359 2.104 3.383 1 91.31 44 LYS B N 1
ATOM 3707 C CA . LYS B 1 44 ? 13.656 2.379 3.992 1 91.31 44 LYS B CA 1
ATOM 3708 C C . LYS B 1 44 ? 14.688 2.791 2.939 1 91.31 44 LYS B C 1
ATOM 3710 O O . LYS B 1 44 ? 15.562 3.617 3.209 1 91.31 44 LYS B O 1
ATOM 3715 N N . GLU B 1 45 ? 14.5 2.24 1.799 1 91.44 45 GLU B N 1
ATOM 3716 C CA . GLU B 1 45 ? 15.398 2.594 0.705 1 91.44 45 GLU B CA 1
ATOM 3717 C C . GLU B 1 45 ? 14.906 3.832 -0.036 1 91.44 45 GLU B C 1
ATOM 3719 O O . GLU B 1 45 ? 15.703 4.664 -0.471 1 91.44 45 GLU B O 1
ATOM 3724 N N . ASP B 1 46 ? 13.625 3.941 -0.225 1 92.31 46 ASP B N 1
ATOM 3725 C CA . ASP B 1 46 ? 13.031 5.055 -0.96 1 92.31 46 ASP B CA 1
ATOM 3726 C C . ASP B 1 46 ? 13.336 6.387 -0.278 1 92.31 46 ASP B C 1
ATOM 3728 O O . ASP B 1 46 ? 13.57 7.395 -0.949 1 92.31 46 ASP B O 1
ATOM 3732 N N . ILE B 1 47 ? 13.336 6.414 1.044 1 93.56 47 ILE B N 1
ATOM 3733 C CA . ILE B 1 47 ? 13.469 7.656 1.796 1 93.56 47 ILE B CA 1
ATOM 3734 C C . ILE B 1 47 ? 14.875 8.227 1.607 1 93.56 47 ILE B C 1
ATOM 3736 O O . ILE B 1 47 ? 15.109 9.414 1.852 1 93.56 47 ILE B O 1
ATOM 3740 N N . LYS B 1 48 ? 15.82 7.387 1.173 1 93.88 48 LYS B N 1
ATOM 3741 C CA . LYS B 1 48 ? 17.188 7.832 0.935 1 93.88 48 LYS B CA 1
ATOM 3742 C C . LYS B 1 48 ? 17.328 8.469 -0.443 1 93.88 48 LYS B C 1
ATOM 3744 O O . LYS B 1 48 ? 18.328 9.141 -0.724 1 93.88 48 LYS B O 1
ATOM 3749 N N . GLU B 1 49 ? 16.344 8.336 -1.229 1 93.94 49 GLU B N 1
ATOM 3750 C CA . GLU B 1 49 ? 16.391 8.828 -2.602 1 93.94 49 GLU B CA 1
ATOM 3751 C C . GLU B 1 49 ? 15.781 10.219 -2.715 1 93.94 49 GLU B C 1
ATOM 3753 O O . GLU B 1 49 ? 14.695 10.469 -2.189 1 93.94 49 GLU B O 1
ATOM 3758 N N . LYS B 1 50 ? 16.406 11.102 -3.457 1 95.12 50 LYS B N 1
ATOM 3759 C CA . LYS B 1 50 ? 15.914 12.453 -3.688 1 95.12 50 LYS B CA 1
ATOM 3760 C C . LYS B 1 50 ? 14.586 12.438 -4.441 1 95.12 50 LYS B C 1
ATOM 3762 O O . LYS B 1 50 ? 13.727 13.281 -4.219 1 95.12 50 LYS B O 1
ATOM 3767 N N . SER B 1 51 ? 14.453 11.422 -5.289 1 95.12 51 SER B N 1
ATOM 3768 C CA . SER B 1 51 ? 13.234 11.328 -6.09 1 95.12 51 SER B CA 1
ATOM 3769 C C . SER B 1 51 ? 12.008 11.141 -5.207 1 95.12 51 SER B C 1
ATOM 3771 O O . SER B 1 51 ? 10.938 11.68 -5.496 1 95.12 51 SER B O 1
ATOM 3773 N N . PHE B 1 52 ? 12.156 10.383 -4.203 1 96.25 52 PHE B N 1
ATOM 3774 C CA . PHE B 1 52 ? 11.047 10.188 -3.279 1 96.25 52 PHE B CA 1
ATOM 3775 C C . PHE B 1 52 ? 10.688 11.492 -2.582 1 96.25 52 PHE B C 1
ATOM 3777 O O . PHE B 1 52 ? 9.516 11.852 -2.484 1 96.25 52 PHE B O 1
ATOM 3784 N N . GLU B 1 53 ? 11.734 12.164 -2.076 1 96.88 53 GLU B N 1
ATOM 3785 C CA . GLU B 1 53 ? 11.508 13.461 -1.436 1 96.88 53 GLU B CA 1
ATOM 3786 C C . GLU B 1 53 ? 10.773 14.414 -2.369 1 96.88 53 GLU B C 1
ATOM 3788 O O . GLU B 1 53 ? 9.836 15.094 -1.955 1 96.88 53 GLU B O 1
ATOM 3793 N N . ASP B 1 54 ? 11.195 14.445 -3.619 1 97.25 54 ASP B N 1
ATOM 3794 C CA . ASP B 1 54 ? 10.555 15.305 -4.605 1 97.25 54 ASP B CA 1
ATOM 3795 C C . ASP B 1 54 ? 9.078 14.945 -4.773 1 97.25 54 ASP B C 1
ATOM 3797 O O . ASP B 1 54 ? 8.227 15.828 -4.863 1 97.25 54 ASP B O 1
ATOM 3801 N N . ASP B 1 55 ? 8.836 13.68 -4.816 1 96.75 55 ASP B N 1
ATOM 3802 C CA . ASP B 1 55 ? 7.469 13.203 -4.992 1 96.75 55 ASP B CA 1
ATOM 3803 C C . ASP B 1 55 ? 6.586 13.633 -3.822 1 96.75 55 ASP B C 1
ATOM 3805 O O . ASP B 1 55 ? 5.465 14.109 -4.027 1 96.75 55 ASP B O 1
ATOM 3809 N N . ILE B 1 56 ? 7.039 13.445 -2.621 1 98.12 56 ILE B N 1
ATOM 3810 C CA . ILE B 1 56 ? 6.191 13.766 -1.478 1 98.12 56 ILE B CA 1
ATOM 3811 C C . ILE B 1 56 ? 6.086 15.281 -1.32 1 98.12 56 ILE B C 1
ATOM 3813 O O . ILE B 1 56 ? 5.102 15.789 -0.78 1 98.12 56 ILE B O 1
ATOM 3817 N N . CYS B 1 57 ? 7.059 16.031 -1.789 1 97.81 57 CYS B N 1
ATOM 3818 C CA . CYS B 1 57 ? 6.926 17.469 -1.838 1 97.81 57 CYS B CA 1
ATOM 3819 C C . CYS B 1 57 ? 5.77 17.891 -2.744 1 97.81 57 CYS B C 1
ATOM 3821 O O . CYS B 1 57 ? 4.996 18.781 -2.402 1 97.81 57 CYS B O 1
ATOM 3823 N N . ILE B 1 58 ? 5.766 17.266 -3.861 1 97.75 58 ILE B N 1
ATOM 3824 C CA . ILE B 1 58 ? 4.668 17.547 -4.785 1 97.75 58 ILE B CA 1
ATOM 3825 C C . ILE B 1 58 ? 3.338 17.203 -4.117 1 97.75 58 ILE B C 1
ATOM 3827 O O . ILE B 1 58 ? 2.381 17.969 -4.195 1 97.75 58 ILE B O 1
ATOM 3831 N N . LEU B 1 59 ? 3.305 16.047 -3.471 1 98.25 59 LEU B N 1
ATOM 3832 C CA . LEU B 1 59 ? 2.092 15.641 -2.768 1 98.25 59 LEU B CA 1
ATOM 3833 C C . LEU B 1 59 ? 1.694 16.672 -1.725 1 98.25 59 LEU B C 1
ATOM 3835 O O . LEU B 1 59 ? 0.51 16.984 -1.57 1 98.25 59 LEU B O 1
ATOM 3839 N N . TRP B 1 60 ? 2.639 17.203 -1.024 1 98.25 60 TRP B N 1
ATOM 3840 C CA . TRP B 1 60 ? 2.414 18.25 -0.033 1 98.25 60 TRP B CA 1
ATOM 3841 C C . TRP B 1 60 ? 1.687 19.438 -0.651 1 98.25 60 TRP B C 1
ATOM 3843 O O . TRP B 1 60 ? 0.67 19.906 -0.124 1 98.25 60 TRP B O 1
ATOM 3853 N N . ASP B 1 61 ? 2.156 19.859 -1.754 1 97.31 61 ASP B N 1
ATOM 3854 C CA . ASP B 1 61 ? 1.528 20.969 -2.455 1 97.31 61 ASP B CA 1
ATOM 3855 C C . ASP B 1 61 ? 0.102 20.625 -2.875 1 97.31 61 ASP B C 1
ATOM 3857 O O . ASP B 1 61 ? -0.794 21.469 -2.805 1 97.31 61 ASP B O 1
ATOM 3861 N N . MET B 1 62 ? -0.053 19.438 -3.25 1 96.94 62 MET B N 1
ATOM 3862 C CA . MET B 1 62 ? -1.359 19 -3.73 1 96.94 62 MET B CA 1
ATOM 3863 C C . MET B 1 62 ? -2.389 19.016 -2.605 1 96.94 62 MET B C 1
ATOM 3865 O O . MET B 1 62 ? -3.58 19.203 -2.854 1 96.94 62 MET B O 1
ATOM 3869 N N . THR B 1 63 ? -2.023 18.781 -1.398 1 97.94 63 THR B N 1
ATOM 3870 C CA . THR B 1 63 ? -2.938 18.578 -0.28 1 97.94 63 THR B CA 1
ATOM 3871 C C . THR B 1 63 ? -3.58 19.891 0.141 1 97.94 63 THR B C 1
ATOM 3873 O O . THR B 1 63 ? -4.418 19.922 1.045 1 97.94 63 THR B O 1
ATOM 3876 N N . THR B 1 64 ? -3.17 21.031 -0.49 1 96.56 64 THR B N 1
ATOM 3877 C CA . THR B 1 64 ? -3.902 22.281 -0.285 1 96.56 64 THR B CA 1
ATOM 3878 C C . THR B 1 64 ? -5.285 22.203 -0.923 1 96.56 64 THR B C 1
ATOM 3880 O O . THR B 1 64 ? -6.172 23 -0.593 1 96.56 64 THR B O 1
ATOM 3883 N N . GLU B 1 65 ? -5.496 21.234 -1.839 1 95.25 65 GLU B N 1
ATOM 3884 C CA . GLU B 1 65 ? -6.77 21.047 -2.533 1 95.25 65 GLU B CA 1
ATOM 3885 C C . GLU B 1 65 ? -7.66 20.062 -1.786 1 95.25 65 GLU B C 1
ATOM 3887 O O . GLU B 1 65 ? -7.242 18.938 -1.497 1 95.25 65 GLU B O 1
ATOM 3892 N N . LYS B 1 66 ? -8.859 20.484 -1.676 1 96.19 66 LYS B N 1
ATOM 3893 C CA . LYS B 1 66 ? -9.812 19.688 -0.905 1 96.19 66 LYS B CA 1
ATOM 3894 C C . LYS B 1 66 ? -10.008 18.297 -1.53 1 96.19 66 LYS B C 1
ATOM 3896 O O . LYS B 1 66 ? -10.055 17.297 -0.822 1 96.19 66 LYS B O 1
ATOM 3901 N N . ASP B 1 67 ? -10.141 18.234 -2.781 1 96.44 67 ASP B N 1
ATOM 3902 C CA . ASP B 1 67 ? -10.391 16.969 -3.461 1 96.44 67 ASP B CA 1
ATOM 3903 C C . ASP B 1 67 ? -9.242 15.992 -3.234 1 96.44 67 ASP B C 1
ATOM 3905 O O . ASP B 1 67 ? -9.461 14.781 -3.129 1 96.44 67 ASP B O 1
ATOM 3909 N N . VAL B 1 68 ? -8.039 16.469 -3.264 1 97.06 68 VAL B N 1
ATOM 3910 C CA . VAL B 1 68 ? -6.879 15.609 -3.012 1 97.06 68 VAL B CA 1
ATOM 3911 C C . VAL B 1 68 ? -6.934 15.07 -1.584 1 97.06 68 VAL B C 1
ATOM 3913 O O . VAL B 1 68 ? -6.676 13.891 -1.35 1 97.06 68 VAL B O 1
ATOM 3916 N N . VAL B 1 69 ? -7.316 15.961 -0.65 1 97.75 69 VAL B N 1
ATOM 3917 C CA . VAL B 1 69 ? -7.414 15.578 0.755 1 97.75 69 VAL B CA 1
ATOM 3918 C C . VAL B 1 69 ? -8.445 14.469 0.919 1 97.75 69 VAL B C 1
ATOM 3920 O O . VAL B 1 69 ? -8.188 13.469 1.604 1 97.75 69 VAL B O 1
ATOM 3923 N N . LEU B 1 70 ? -9.555 14.609 0.269 1 96.69 70 LEU B N 1
ATOM 3924 C CA . LEU B 1 70 ? -10.609 13.609 0.355 1 96.69 70 LEU B CA 1
ATOM 3925 C C . LEU B 1 70 ? -10.164 12.297 -0.278 1 96.69 70 LEU B C 1
ATOM 3927 O O . LEU B 1 70 ? -10.484 11.219 0.224 1 96.69 70 LEU B O 1
ATOM 3931 N N . PHE B 1 71 ? -9.547 12.375 -1.353 1 96.75 71 PHE B N 1
ATOM 3932 C CA . PHE B 1 71 ? -8.992 11.203 -2.014 1 96.75 71 PHE B CA 1
ATOM 3933 C C . PHE B 1 71 ? -8.031 10.461 -1.089 1 96.75 71 PHE B C 1
ATOM 3935 O O . PHE B 1 71 ? -8.078 9.234 -0.985 1 96.75 71 PHE B O 1
ATOM 3942 N N . LEU B 1 72 ? -7.098 11.18 -0.431 1 97.75 72 LEU B N 1
ATOM 3943 C CA . LEU B 1 72 ? -6.152 10.586 0.511 1 97.75 72 LEU B CA 1
ATOM 3944 C C . LEU B 1 72 ? -6.883 9.93 1.676 1 97.75 72 LEU B C 1
ATOM 3946 O O . LEU B 1 72 ? -6.496 8.844 2.123 1 97.75 72 LEU B O 1
ATOM 3950 N N . GLN B 1 73 ? -7.918 10.602 2.129 1 96 73 GLN B N 1
ATOM 3951 C CA . GLN B 1 73 ? -8.711 10.055 3.227 1 96 73 GLN B CA 1
ATOM 3952 C C . GLN B 1 73 ? -9.352 8.727 2.834 1 96 73 GLN B C 1
ATOM 3954 O O . GLN B 1 73 ? -9.445 7.809 3.65 1 96 73 GLN B O 1
ATOM 3959 N N . LYS B 1 74 ? -9.852 8.664 1.635 1 93.69 74 LYS B N 1
ATOM 3960 C CA . LYS B 1 74 ? -10.469 7.449 1.12 1 93.69 74 LYS B CA 1
ATOM 3961 C C . LYS B 1 74 ? -9.5 6.273 1.177 1 93.69 74 LYS B C 1
ATOM 3963 O O . LYS B 1 74 ? -9.914 5.125 1.355 1 93.69 74 LYS B O 1
ATOM 3968 N N . HIS B 1 75 ? -8.25 6.574 1.065 1 93.38 75 HIS B N 1
ATOM 3969 C CA . HIS B 1 75 ? -7.238 5.52 1.057 1 93.38 75 HIS B CA 1
ATOM 3970 C C . HIS B 1 75 ? -6.52 5.434 2.398 1 93.38 75 HIS B C 1
ATOM 3972 O O . HIS B 1 75 ? -5.43 4.867 2.486 1 93.38 75 HIS B O 1
ATOM 3978 N N . GLU B 1 76 ? -7.039 6.012 3.459 1 94.12 76 GLU B N 1
ATOM 3979 C CA . GLU B 1 76 ? -6.582 5.902 4.84 1 94.12 76 GLU B CA 1
ATOM 3980 C C . GLU B 1 76 ? -5.105 6.277 4.965 1 94.12 76 GLU B C 1
ATOM 3982 O O . GLU B 1 76 ? -4.32 5.539 5.566 1 94.12 76 GLU B O 1
ATOM 3987 N N . VAL B 1 77 ? -4.77 7.371 4.422 1 96.56 77 VAL B N 1
ATOM 3988 C CA . VAL B 1 77 ? -3.381 7.812 4.32 1 96.56 77 VAL B CA 1
ATOM 3989 C C . VAL B 1 77 ? -2.795 8 5.719 1 96.56 77 VAL B C 1
ATOM 3991 O O . VAL B 1 77 ? -1.604 7.766 5.938 1 96.56 77 VAL B O 1
ATOM 3994 N N . LEU B 1 78 ? -3.57 8.453 6.684 1 97.38 78 LEU B N 1
ATOM 3995 C CA . LEU B 1 78 ? -3.055 8.688 8.031 1 97.38 78 LEU B CA 1
ATOM 3996 C C . LEU B 1 78 ? -2.531 7.391 8.641 1 97.38 78 LEU B C 1
ATOM 3998 O O . LEU B 1 78 ? -1.533 7.398 9.367 1 97.38 78 LEU B O 1
ATOM 4002 N N . LYS B 1 79 ? -3.25 6.289 8.383 1 94.88 79 LYS B N 1
ATOM 4003 C CA . LYS B 1 79 ? -2.758 4.992 8.844 1 94.88 79 LYS B CA 1
ATOM 4004 C C . LYS B 1 79 ? -1.414 4.656 8.203 1 94.88 79 LYS B C 1
ATOM 4006 O O . LYS B 1 79 ? -0.521 4.125 8.867 1 94.88 79 LYS B O 1
ATOM 4011 N N . LEU B 1 80 ? -1.329 4.93 6.922 1 94.56 80 LEU B N 1
ATOM 4012 C CA . LEU B 1 80 ? -0.083 4.668 6.211 1 94.56 80 LEU B CA 1
ATOM 4013 C C . LEU B 1 80 ? 1.056 5.504 6.781 1 94.56 80 LEU B C 1
ATOM 4015 O O . LEU B 1 80 ? 2.168 5.004 6.969 1 94.56 80 LEU B O 1
ATOM 4019 N N . ILE B 1 81 ? 0.792 6.77 7.098 1 96.62 81 ILE B N 1
ATOM 4020 C CA . ILE B 1 81 ? 1.805 7.656 7.66 1 96.62 81 ILE B CA 1
ATOM 4021 C C . ILE B 1 81 ? 2.188 7.176 9.062 1 96.62 81 ILE B C 1
ATOM 4023 O O . ILE B 1 81 ? 3.365 7.199 9.43 1 96.62 81 ILE B O 1
ATOM 4027 N N . ASN B 1 82 ? 1.169 6.773 9.82 1 96.06 82 ASN B N 1
ATOM 4028 C CA . ASN B 1 82 ? 1.422 6.238 11.148 1 96.06 82 ASN B CA 1
ATOM 4029 C C . ASN B 1 82 ? 2.398 5.066 11.109 1 96.06 82 ASN B C 1
ATOM 4031 O O . ASN B 1 82 ? 3.256 4.938 11.984 1 96.06 82 ASN B O 1
ATOM 4035 N N . PHE B 1 83 ? 2.254 4.293 10.086 1 91.75 83 PHE B N 1
ATOM 4036 C CA . PHE B 1 83 ? 3.113 3.129 9.914 1 91.75 83 PHE B CA 1
ATOM 4037 C C . PHE B 1 83 ? 4.508 3.547 9.461 1 91.75 83 PHE B C 1
ATOM 4039 O O . PHE B 1 83 ? 5.496 2.898 9.797 1 91.75 83 PHE B O 1
ATOM 4046 N N . ALA B 1 84 ? 4.625 4.539 8.711 1 93.62 84 ALA B N 1
ATOM 4047 C CA . ALA B 1 84 ? 5.855 4.926 8.031 1 93.62 84 ALA B CA 1
ATOM 4048 C C . ALA B 1 84 ? 6.719 5.82 8.922 1 93.62 84 ALA B C 1
ATOM 4050 O O . ALA B 1 84 ? 7.949 5.75 8.875 1 93.62 84 ALA B O 1
ATOM 4051 N N . LEU B 1 85 ? 6.184 6.664 9.734 1 95.12 85 LEU B N 1
ATOM 4052 C CA . LEU B 1 85 ? 6.859 7.746 10.438 1 95.12 85 LEU B CA 1
ATOM 4053 C C . LEU B 1 85 ? 7.961 7.199 11.344 1 95.12 85 LEU B C 1
ATOM 4055 O O . LEU B 1 85 ? 9.055 7.766 11.406 1 95.12 85 LEU B O 1
ATOM 4059 N N . PRO B 1 86 ? 7.719 6.047 12 1 93.62 86 PRO B N 1
ATOM 4060 C CA . PRO B 1 86 ? 8.75 5.539 12.906 1 93.62 86 PRO B CA 1
ATOM 4061 C C . PRO B 1 86 ? 10.039 5.152 12.188 1 93.62 86 PRO B C 1
ATOM 4063 O O . PRO B 1 86 ? 11.109 5.137 12.797 1 93.62 86 PRO B O 1
ATOM 4066 N N . VAL B 1 87 ? 9.969 4.887 10.922 1 92.12 87 VAL B N 1
ATOM 4067 C CA . VAL B 1 87 ? 11.156 4.441 10.195 1 92.12 87 VAL B CA 1
ATOM 4068 C C . VAL B 1 87 ? 11.828 5.637 9.523 1 92.12 87 VAL B C 1
ATOM 4070 O O . VAL B 1 87 ? 12.992 5.555 9.125 1 92.12 87 VAL B O 1
ATOM 4073 N N . ILE B 1 88 ? 11.164 6.719 9.477 1 94.06 88 ILE B N 1
ATOM 4074 C CA . ILE B 1 88 ? 11.688 7.926 8.852 1 94.06 88 ILE B CA 1
ATOM 4075 C C . ILE B 1 88 ? 12.594 8.672 9.828 1 94.06 88 ILE B C 1
ATOM 4077 O O . ILE B 1 88 ? 12.141 9.117 10.883 1 94.06 88 ILE B O 1
ATOM 4081 N N . GLU B 1 89 ? 13.789 8.875 9.469 1 89.31 89 GLU B N 1
ATOM 4082 C CA . GLU B 1 89 ? 14.758 9.461 10.398 1 89.31 89 GLU B CA 1
ATOM 4083 C C . GLU B 1 89 ? 15.18 10.859 9.953 1 89.31 89 GLU B C 1
ATOM 4085 O O . GLU B 1 89 ? 15.789 11.602 10.719 1 89.31 89 GLU B O 1
ATOM 4090 N N . THR B 1 90 ? 14.898 11.266 8.789 1 93.94 90 THR B N 1
ATOM 4091 C CA . THR B 1 90 ? 15.344 12.555 8.266 1 93.94 90 THR B CA 1
ATOM 4092 C C . THR B 1 90 ? 14.312 13.641 8.57 1 93.94 90 THR B C 1
ATOM 4094 O O . THR B 1 90 ? 13.125 13.469 8.312 1 93.94 90 THR B O 1
ATOM 4097 N N . SER B 1 91 ? 14.781 14.734 9.055 1 96.5 91 SER B N 1
ATOM 4098 C CA . SER B 1 91 ? 13.922 15.828 9.492 1 96.5 91 SER B CA 1
ATOM 4099 C C . SER B 1 91 ? 13.125 16.406 8.328 1 96.5 91 SER B C 1
ATOM 4101 O O . SER B 1 91 ? 11.969 16.797 8.492 1 96.5 91 SER B O 1
ATOM 4103 N N . ARG B 1 92 ? 13.797 16.391 7.203 1 97.69 92 ARG B N 1
ATOM 4104 C CA . ARG B 1 92 ? 13.141 16.969 6.035 1 97.69 92 ARG B CA 1
ATOM 4105 C C . ARG B 1 92 ? 11.891 16.172 5.66 1 97.69 92 ARG B C 1
ATOM 4107 O O . ARG B 1 92 ? 10.844 16.766 5.371 1 97.69 92 ARG B O 1
ATOM 4114 N N . ILE B 1 93 ? 11.969 14.906 5.68 1 98.12 93 ILE B N 1
ATOM 4115 C CA . ILE B 1 93 ? 10.828 14.062 5.328 1 98.12 93 ILE B CA 1
ATOM 4116 C C . ILE B 1 93 ? 9.75 14.18 6.402 1 98.12 93 ILE B C 1
ATOM 4118 O O . ILE B 1 93 ? 8.555 14.234 6.086 1 98.12 93 ILE B O 1
ATOM 4122 N N . VAL B 1 94 ? 10.172 14.242 7.66 1 98.31 94 VAL B N 1
ATOM 4123 C CA . VAL B 1 94 ? 9.227 14.422 8.758 1 98.31 94 VAL B CA 1
ATOM 4124 C C . VAL B 1 94 ? 8.461 15.734 8.578 1 98.31 94 VAL B C 1
ATOM 4126 O O . VAL B 1 94 ? 7.234 15.766 8.703 1 98.31 94 VAL B O 1
ATOM 4129 N N . GLU B 1 95 ? 9.211 16.781 8.242 1 98.69 95 GLU B N 1
ATOM 4130 C CA . GLU B 1 95 ? 8.609 18.094 7.988 1 98.69 95 GLU B CA 1
ATOM 4131 C C . GLU B 1 95 ? 7.5 17.984 6.945 1 98.69 95 GLU B C 1
ATOM 4133 O O . GLU B 1 95 ? 6.398 18.5 7.148 1 98.69 95 GLU B O 1
ATOM 4138 N N . ILE B 1 96 ? 7.812 17.281 5.891 1 98.56 96 ILE B N 1
ATOM 4139 C CA . ILE B 1 96 ? 6.891 17.172 4.766 1 98.56 96 ILE B CA 1
ATOM 4140 C C . ILE B 1 96 ? 5.625 16.438 5.207 1 98.56 96 ILE B C 1
ATOM 4142 O O . ILE B 1 96 ? 4.512 16.891 4.934 1 98.56 96 ILE B O 1
ATOM 4146 N N . PHE B 1 97 ? 5.789 15.352 5.879 1 98.56 97 PHE B N 1
ATOM 4147 C CA . PHE B 1 97 ? 4.625 14.562 6.254 1 98.56 97 PHE B CA 1
ATOM 4148 C C . PHE B 1 97 ? 3.768 15.305 7.273 1 98.56 97 PHE B C 1
ATOM 4150 O O . PHE B 1 97 ? 2.537 15.25 7.215 1 98.56 97 PHE B O 1
ATOM 4157 N N . ILE B 1 98 ? 4.379 16.031 8.211 1 98.75 98 ILE B N 1
ATOM 4158 C CA . ILE B 1 98 ? 3.594 16.812 9.156 1 98.75 98 ILE B CA 1
ATOM 4159 C C . ILE B 1 98 ? 2.865 17.938 8.414 1 98.75 98 ILE B C 1
ATOM 4161 O O . ILE B 1 98 ? 1.723 18.25 8.734 1 98.75 98 ILE B O 1
ATOM 4165 N N . GLY B 1 99 ? 3.561 18.516 7.422 1 98.69 99 GLY B N 1
ATOM 4166 C CA . GLY B 1 99 ? 2.912 19.516 6.582 1 98.69 99 GLY B CA 1
ATOM 4167 C C . GLY B 1 99 ? 1.698 18.969 5.852 1 98.69 99 GLY B C 1
ATOM 4168 O O . GLY B 1 99 ? 0.665 19.641 5.773 1 98.69 99 GLY B O 1
ATOM 4169 N N . ILE B 1 100 ? 1.854 17.766 5.352 1 98.69 100 ILE B N 1
ATOM 4170 C CA . ILE B 1 100 ? 0.742 17.125 4.664 1 98.69 100 ILE B CA 1
ATOM 4171 C C . ILE B 1 100 ? -0.428 16.938 5.625 1 98.69 100 ILE B C 1
ATOM 4173 O O . ILE B 1 100 ? -1.559 17.328 5.32 1 98.69 100 ILE B O 1
ATOM 4177 N N . ILE B 1 101 ? -0.209 16.391 6.781 1 98.75 101 ILE B N 1
ATOM 4178 C CA . ILE B 1 101 ? -1.249 16.172 7.777 1 98.75 101 ILE B CA 1
ATOM 4179 C C . ILE B 1 101 ? -1.902 17.5 8.156 1 98.75 101 ILE B C 1
ATOM 4181 O O . ILE B 1 101 ? -3.125 17.578 8.289 1 98.75 101 ILE B O 1
ATOM 4185 N N . GLY B 1 102 ? -1.007 18.547 8.328 1 98.38 102 GLY B N 1
ATOM 4186 C CA . GLY B 1 102 ? -1.533 19.859 8.648 1 98.38 102 GLY B CA 1
ATOM 4187 C C . GLY B 1 102 ? -2.527 20.375 7.625 1 98.38 102 GLY B C 1
ATOM 4188 O O . GLY B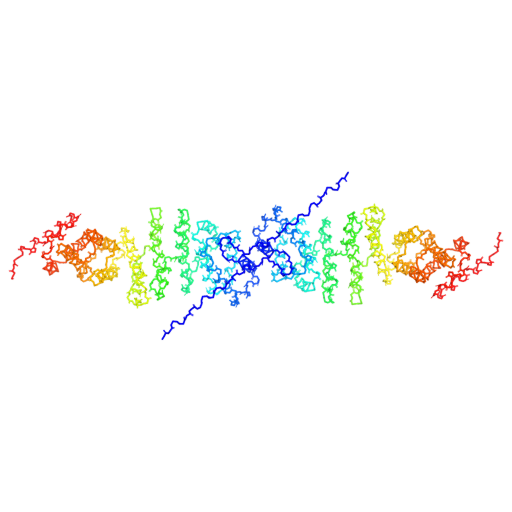 1 102 ? -3.588 20.891 7.984 1 98.38 102 GLY B O 1
ATOM 4189 N N . ASN B 1 103 ? -2.176 20.25 6.324 1 97.75 103 ASN B N 1
ATOM 4190 C CA . ASN B 1 103 ? -3.092 20.656 5.262 1 97.75 103 ASN B CA 1
ATOM 4191 C C . ASN B 1 103 ? -4.383 19.844 5.293 1 97.75 103 ASN B C 1
ATOM 4193 O O . ASN B 1 103 ? -5.469 20.391 5.09 1 97.75 103 ASN B O 1
ATOM 4197 N N . MET B 1 104 ? -4.234 18.578 5.57 1 98.06 104 MET B N 1
ATOM 4198 C CA . MET B 1 104 ? -5.406 17.719 5.578 1 98.06 104 MET B CA 1
ATOM 4199 C C . MET B 1 104 ? -6.336 18.062 6.734 1 98.06 104 MET B C 1
ATOM 4201 O O . MET B 1 104 ? -7.555 17.938 6.609 1 98.06 104 MET B O 1
ATOM 4205 N N . CYS B 1 105 ? -5.832 18.516 7.82 1 97.62 105 CYS B N 1
ATOM 4206 C CA . CYS B 1 105 ? -6.59 18.781 9.039 1 97.62 105 CYS B CA 1
ATOM 4207 C C . CYS B 1 105 ? -7.332 20.109 8.953 1 97.62 105 CYS B C 1
ATOM 4209 O O . CYS B 1 105 ? -7.926 20.562 9.938 1 97.62 105 CYS B O 1
ATOM 4211 N N . CYS B 1 106 ? -7.254 20.719 7.836 1 96.44 106 CYS B N 1
ATOM 4212 C CA . CYS B 1 106 ? -8.148 21.828 7.582 1 96.44 106 CYS B CA 1
ATOM 4213 C C . CYS B 1 106 ? -9.57 21.344 7.32 1 96.44 106 CYS B C 1
ATOM 4215 O O . CYS B 1 106 ? -10.516 22.141 7.336 1 96.44 106 CYS B O 1
ATOM 4217 N N . GLN B 1 107 ? -9.742 20.031 7.117 1 94.94 107 GLN B N 1
ATOM 4218 C CA . GLN B 1 107 ? -11.047 19.391 6.98 1 94.94 107 GLN B CA 1
ATOM 4219 C C . GLN B 1 107 ? -11.461 18.703 8.273 1 94.94 107 GLN B C 1
ATOM 4221 O O . GLN B 1 107 ? -10.711 17.891 8.82 1 94.94 107 GLN B O 1
ATOM 4226 N N . LYS B 1 108 ? -12.703 18.953 8.672 1 96.06 108 LYS B N 1
ATOM 4227 C CA . LYS B 1 108 ? -13.195 18.422 9.945 1 96.06 108 LYS B CA 1
ATOM 4228 C C . LYS B 1 108 ? -13.195 16.891 9.945 1 96.06 108 LYS B C 1
ATOM 4230 O O . LYS B 1 108 ? -12.906 16.266 10.969 1 96.06 108 LYS B O 1
ATOM 4235 N N . GLU B 1 109 ? -13.484 16.359 8.852 1 95.38 109 GLU B N 1
ATOM 4236 C CA . GLU B 1 109 ? -13.531 14.906 8.742 1 95.38 109 GLU B CA 1
ATOM 4237 C C . GLU B 1 109 ? -12.172 14.281 9.055 1 95.38 109 GLU B C 1
ATOM 4239 O O . GLU B 1 109 ? -12.094 13.219 9.68 1 95.38 109 GLU B O 1
ATOM 4244 N N . VAL B 1 110 ? -11.125 14.938 8.602 1 97.19 110 VAL B N 1
ATOM 4245 C CA . VAL B 1 110 ? -9.781 14.422 8.812 1 97.19 110 VAL B CA 1
ATOM 4246 C C . VAL B 1 110 ? -9.391 14.57 10.281 1 97.19 110 VAL B C 1
ATOM 4248 O O . VAL B 1 110 ? -8.797 13.664 10.867 1 97.19 110 VAL B O 1
ATOM 4251 N N . VAL B 1 111 ? -9.773 15.711 10.898 1 97.38 111 VAL B N 1
ATOM 4252 C CA . VAL B 1 111 ? -9.5 15.93 12.312 1 97.38 111 VAL B CA 1
ATOM 4253 C C . VAL B 1 111 ? -10.164 14.836 13.141 1 97.38 111 VAL B C 1
ATOM 4255 O O . VAL B 1 111 ? -9.547 14.281 14.055 1 97.38 111 VAL B O 1
ATOM 4258 N N . ASN B 1 112 ? -11.398 14.469 12.766 1 96.56 112 ASN B N 1
ATOM 4259 C CA . ASN B 1 112 ? -12.133 13.43 13.477 1 96.56 112 ASN B CA 1
ATOM 4260 C C . ASN B 1 112 ? -11.398 12.094 13.43 1 96.56 112 ASN B C 1
ATOM 4262 O O . ASN B 1 112 ? -11.367 11.359 14.422 1 96.56 112 ASN B O 1
ATOM 4266 N N . VAL B 1 113 ? -10.836 11.789 12.328 1 96.56 113 VAL B N 1
ATOM 4267 C CA . VAL B 1 113 ? -10.117 10.531 12.156 1 96.56 113 VAL B CA 1
ATOM 4268 C C . VAL B 1 113 ? -8.805 10.578 12.938 1 96.56 113 VAL B C 1
ATOM 4270 O O . VAL B 1 113 ? -8.469 9.633 13.656 1 96.56 113 VAL B O 1
ATOM 4273 N N . LEU B 1 114 ? -8.062 11.68 12.844 1 97.94 114 LEU B N 1
ATOM 4274 C CA . LEU B 1 114 ? -6.781 11.828 13.523 1 97.94 114 LEU B CA 1
ATOM 4275 C C . LEU B 1 114 ? -6.949 11.711 15.031 1 97.94 114 LEU B C 1
ATOM 4277 O O . LEU B 1 114 ? -6.133 11.07 15.703 1 97.94 114 LEU B O 1
ATOM 4281 N N . MET B 1 115 ? -8.023 12.258 15.523 1 97.44 115 MET B N 1
ATOM 4282 C CA . MET B 1 115 ? -8.25 12.312 16.953 1 97.44 115 MET B CA 1
ATOM 4283 C C . MET B 1 115 ? -8.492 10.922 17.531 1 97.44 115 MET B C 1
ATOM 4285 O O . MET B 1 115 ? -8.391 10.711 18.734 1 97.44 115 MET B O 1
ATOM 4289 N N . LYS B 1 116 ? -8.789 10 16.672 1 96.5 116 LYS B N 1
ATOM 4290 C CA . LYS B 1 116 ? -9.016 8.625 17.109 1 96.5 116 LYS B CA 1
ATOM 4291 C C . LYS B 1 116 ? -7.75 7.789 16.969 1 96.5 116 LYS B C 1
ATOM 4293 O O . LYS B 1 116 ? -7.738 6.609 17.328 1 96.5 116 LYS B O 1
ATOM 4298 N N . MET B 1 117 ? -6.707 8.414 16.5 1 96.94 117 MET B N 1
ATOM 4299 C CA . MET B 1 117 ? -5.453 7.688 16.297 1 96.94 117 MET B CA 1
ATOM 4300 C C . MET B 1 117 ? -4.434 8.055 17.375 1 96.94 117 MET B C 1
ATOM 4302 O O . MET B 1 117 ? -3.475 8.781 17.094 1 96.94 117 MET B O 1
ATOM 4306 N N . ASP B 1 118 ? -4.477 7.422 18.516 1 96.88 118 ASP B N 1
ATOM 4307 C CA . ASP B 1 118 ? -3.674 7.742 19.688 1 96.88 118 ASP B CA 1
ATOM 4308 C C . ASP B 1 118 ? -2.182 7.613 19.391 1 96.88 118 ASP B C 1
ATOM 4310 O O . ASP B 1 118 ? -1.385 8.461 19.812 1 96.88 118 ASP B O 1
ATOM 4314 N N . ASP B 1 119 ? -1.868 6.609 18.672 1 96.62 119 ASP B N 1
ATOM 4315 C CA . ASP B 1 119 ? -0.456 6.363 18.391 1 96.62 119 ASP B CA 1
ATOM 4316 C C . ASP B 1 119 ? 0.133 7.477 17.531 1 96.62 119 ASP B C 1
ATOM 4318 O O . ASP B 1 119 ? 1.222 7.98 17.812 1 96.62 119 ASP B O 1
ATOM 4322 N N . LEU B 1 120 ? -0.58 7.766 16.5 1 97.88 120 LEU B N 1
ATOM 4323 C CA . LEU B 1 120 ? -0.091 8.805 15.609 1 97.88 120 LEU B CA 1
ATOM 4324 C C . LEU B 1 120 ? -0.003 10.148 16.328 1 97.88 120 LEU B C 1
ATOM 4326 O O . LEU B 1 120 ? 0.968 10.891 16.156 1 97.88 120 LEU B O 1
ATOM 4330 N N . LEU B 1 121 ? -0.992 10.461 17.125 1 98.25 121 LEU B N 1
ATOM 4331 C CA . LEU B 1 121 ? -0.998 11.703 17.891 1 98.25 121 LEU B CA 1
ATOM 4332 C C . LEU B 1 121 ? 0.203 11.773 18.828 1 98.25 121 LEU B C 1
ATOM 4334 O O . LEU B 1 121 ? 0.859 12.812 18.938 1 98.25 121 LEU B O 1
ATOM 4338 N N . ALA B 1 122 ? 0.431 10.672 19.453 1 97.25 122 ALA B N 1
ATOM 4339 C CA . ALA B 1 122 ? 1.559 10.609 20.391 1 97.25 122 ALA B CA 1
ATOM 4340 C C . ALA B 1 122 ? 2.879 10.852 19.656 1 97.25 122 ALA B C 1
ATOM 4342 O O . ALA B 1 122 ? 3.732 11.602 20.141 1 97.25 122 ALA B O 1
ATOM 4343 N N . ILE B 1 123 ? 3.035 10.227 18.516 1 97.56 123 ILE B N 1
ATOM 4344 C CA . ILE B 1 123 ? 4.254 10.391 17.734 1 97.56 123 ILE B CA 1
ATOM 4345 C C . ILE B 1 123 ? 4.41 11.844 17.312 1 97.56 123 ILE B C 1
ATOM 4347 O O . ILE B 1 123 ? 5.488 12.43 17.469 1 97.56 123 ILE B O 1
ATOM 4351 N N . LEU B 1 124 ? 3.346 12.43 16.812 1 98.44 124 LEU B N 1
ATOM 4352 C CA . LEU B 1 124 ? 3.379 13.812 16.344 1 98.44 124 LEU B CA 1
ATOM 4353 C C . LEU B 1 124 ? 3.74 14.766 17.484 1 98.44 124 LEU B C 1
ATOM 4355 O O . LEU B 1 124 ? 4.602 15.633 17.312 1 98.44 124 LEU B O 1
ATOM 4359 N N . MET B 1 125 ? 3.152 14.578 18.609 1 98.25 125 MET B N 1
ATOM 4360 C CA . MET B 1 125 ? 3.328 15.508 19.719 1 98.25 125 MET B CA 1
ATOM 4361 C C . MET B 1 125 ? 4.746 15.43 20.281 1 98.25 125 MET B C 1
ATOM 4363 O O . MET B 1 125 ? 5.266 16.406 20.812 1 98.25 125 MET B O 1
ATOM 4367 N N . CYS B 1 126 ? 5.375 14.344 20.078 1 97.38 126 CYS B N 1
ATOM 4368 C CA . CYS B 1 126 ? 6.742 14.18 20.562 1 97.38 126 CYS B CA 1
ATOM 4369 C C . CYS B 1 126 ? 7.699 15.086 19.781 1 97.38 126 CYS B C 1
ATOM 4371 O O . CYS B 1 126 ? 8.75 15.469 20.297 1 97.38 126 CYS B O 1
ATOM 4373 N N . TYR B 1 127 ? 7.289 15.516 18.625 1 97.94 127 TYR B N 1
ATOM 4374 C CA . TYR B 1 127 ? 8.156 16.344 17.797 1 97.94 127 TYR B CA 1
ATOM 4375 C C . TYR B 1 127 ? 8.266 17.75 18.344 1 97.94 127 TYR B C 1
ATOM 4377 O O . TYR B 1 127 ? 9.109 18.531 17.906 1 97.94 127 TYR B O 1
ATOM 4385 N N . ILE B 1 128 ? 7.496 18.109 19.391 1 98.62 128 ILE B N 1
ATOM 4386 C CA . ILE B 1 128 ? 7.582 19.438 20 1 98.62 128 ILE B CA 1
ATOM 4387 C C . ILE B 1 128 ? 8.953 19.609 20.641 1 98.62 128 ILE B C 1
ATOM 4389 O O . ILE B 1 128 ? 9.406 20.75 20.844 1 98.62 128 ILE B O 1
ATOM 4393 N N . ASN B 1 129 ? 9.625 18.547 20.844 1 97.06 129 ASN B N 1
ATOM 4394 C CA . ASN B 1 129 ? 10.914 18.609 21.531 1 97.06 129 ASN B CA 1
ATOM 4395 C C . ASN B 1 129 ? 12.07 18.484 20.547 1 97.06 129 ASN B C 1
ATOM 4397 O O . ASN B 1 129 ? 13.227 18.312 20.953 1 97.06 129 ASN B O 1
ATOM 4401 N N . THR B 1 130 ? 11.773 18.5 19.281 1 96.94 130 THR B N 1
ATOM 4402 C CA . THR B 1 130 ? 12.82 18.438 18.266 1 96.94 130 THR B CA 1
ATOM 4403 C C . THR B 1 130 ? 13.562 19.766 18.172 1 96.94 130 THR B C 1
ATOM 4405 O O . THR B 1 130 ? 13.055 20.797 18.609 1 96.94 130 THR B O 1
ATOM 4408 N N . ASP B 1 131 ? 14.789 19.703 17.656 1 96.06 131 ASP B N 1
ATOM 4409 C CA . ASP B 1 131 ? 15.562 20.922 17.469 1 96.06 131 ASP B CA 1
ATOM 4410 C C . ASP B 1 131 ? 15.422 21.453 16.047 1 96.06 131 ASP B C 1
ATOM 4412 O O . ASP B 1 131 ? 15.984 22.484 15.695 1 96.06 131 ASP B O 1
ATOM 4416 N N . ASP B 1 132 ? 14.664 20.75 15.234 1 97.69 132 ASP B N 1
ATOM 4417 C CA . ASP B 1 132 ? 14.492 21.172 13.844 1 97.69 132 ASP B CA 1
ATOM 4418 C C . ASP B 1 132 ? 13.367 22.203 13.719 1 97.69 132 ASP B C 1
ATOM 4420 O O . ASP B 1 132 ? 12.195 21.875 13.875 1 97.69 132 ASP B O 1
ATOM 4424 N N . SER B 1 133 ? 13.688 23.453 13.359 1 98.38 133 SER B N 1
ATOM 4425 C CA . SER B 1 133 ? 12.75 24.562 13.336 1 98.38 133 SER B CA 1
ATOM 4426 C C . SER B 1 133 ? 11.641 24.344 12.312 1 98.38 133 SER B C 1
ATOM 4428 O O . SER B 1 133 ? 10.492 24.703 12.547 1 98.38 133 SER B O 1
ATOM 4430 N N . LEU B 1 134 ? 11.969 23.719 11.195 1 98.25 134 LEU B N 1
ATOM 4431 C CA . LEU B 1 134 ? 10.977 23.531 10.133 1 98.25 134 LEU B CA 1
ATOM 4432 C C . LEU B 1 134 ? 9.938 22.484 10.539 1 98.25 134 LEU B C 1
ATOM 4434 O O . LEU B 1 134 ? 8.758 22.625 10.211 1 98.25 134 LEU B O 1
ATOM 4438 N N . VAL B 1 135 ? 10.367 21.453 11.219 1 98.62 135 VAL B N 1
ATOM 4439 C CA . VAL B 1 135 ? 9.438 20.469 11.75 1 98.62 135 VAL B CA 1
ATOM 4440 C C . VAL B 1 135 ? 8.508 21.109 12.773 1 98.62 135 VAL B C 1
ATOM 4442 O O . VAL B 1 135 ? 7.301 20.875 12.758 1 98.62 135 VAL B O 1
ATOM 4445 N N . LEU B 1 136 ? 9.086 21.938 13.602 1 98.88 136 LEU B N 1
ATOM 4446 C CA . LEU B 1 136 ? 8.32 22.609 14.641 1 98.88 136 LEU B CA 1
ATOM 4447 C C . LEU B 1 136 ? 7.273 23.531 14.023 1 98.88 136 LEU B C 1
ATOM 4449 O O . LEU B 1 136 ? 6.141 23.609 14.508 1 98.88 136 LEU B O 1
ATOM 4453 N N . VAL B 1 137 ? 7.68 24.234 12.977 1 98.81 137 VAL B N 1
ATOM 4454 C CA . VAL B 1 137 ? 6.738 25.125 12.297 1 98.81 137 VAL B CA 1
ATOM 4455 C C . VAL B 1 137 ? 5.516 24.328 11.844 1 98.81 137 VAL B C 1
ATOM 4457 O O . VAL B 1 137 ? 4.375 24.75 12.086 1 98.81 137 VAL B O 1
ATOM 4460 N N . GLN B 1 138 ? 5.742 23.188 11.25 1 98.69 138 GLN B N 1
ATOM 4461 C CA . GLN B 1 138 ? 4.645 22.375 10.734 1 98.69 138 GLN B CA 1
ATOM 4462 C C . GLN B 1 138 ? 3.812 21.797 11.875 1 98.69 138 GLN B C 1
ATOM 4464 O O . GLN B 1 138 ? 2.588 21.703 11.773 1 98.69 138 GLN B O 1
ATOM 4469 N N . LEU B 1 139 ? 4.473 21.375 12.922 1 98.81 139 LEU B N 1
ATOM 4470 C CA . LEU B 1 139 ? 3.762 20.797 14.062 1 98.81 139 LEU B CA 1
ATOM 4471 C C . LEU B 1 139 ? 2.826 21.828 14.688 1 98.81 139 LEU B C 1
ATOM 4473 O O . LEU B 1 139 ? 1.668 21.531 14.984 1 98.81 139 LEU B O 1
ATOM 4477 N N . LEU B 1 140 ? 3.33 23.031 14.891 1 98.88 140 LEU B N 1
ATOM 4478 C CA . LEU B 1 140 ? 2.531 24.078 15.508 1 98.88 140 LEU B CA 1
ATOM 4479 C C . LEU B 1 140 ? 1.344 24.453 14.625 1 98.88 140 LEU B C 1
ATOM 4481 O O . LEU B 1 140 ? 0.242 24.688 15.125 1 98.88 140 LEU B O 1
ATOM 4485 N N . ARG B 1 141 ? 1.611 24.516 13.336 1 98.5 141 ARG B N 1
ATOM 4486 C CA . ARG B 1 141 ? 0.52 24.766 12.406 1 98.5 141 ARG B CA 1
ATOM 4487 C C . ARG B 1 141 ? -0.543 23.688 12.492 1 98.5 141 ARG B C 1
ATOM 4489 O O . ARG B 1 141 ? -1.741 23.969 12.469 1 98.5 141 ARG B O 1
ATOM 4496 N N . LEU B 1 142 ? -0.094 22.453 12.539 1 98.69 142 LEU B N 1
ATOM 4497 C CA . LEU B 1 142 ? -1.003 21.312 12.625 1 98.69 142 LEU B CA 1
ATOM 4498 C C . LEU B 1 142 ? -1.865 21.391 13.883 1 98.69 142 LEU B C 1
ATOM 4500 O O . LEU B 1 142 ? -3.086 21.234 13.812 1 98.69 142 LEU B O 1
ATOM 4504 N N . VAL B 1 143 ? -1.25 21.688 15.016 1 98.69 143 VAL B N 1
ATOM 4505 C CA . VAL B 1 143 ? -1.959 21.781 16.281 1 98.69 143 VAL B CA 1
ATOM 4506 C C . VAL B 1 143 ? -3.006 22.891 16.219 1 98.69 143 VAL B C 1
ATOM 4508 O O . VAL B 1 143 ? -4.152 22.703 16.625 1 98.69 143 VAL B O 1
ATOM 4511 N N . SER B 1 144 ? -2.609 24.016 15.656 1 98.31 144 SER B N 1
ATOM 4512 C CA . SER B 1 144 ? -3.533 25.141 15.539 1 98.31 144 SER B CA 1
ATOM 4513 C C . SER B 1 144 ? -4.723 24.781 14.648 1 98.31 144 SER B C 1
ATOM 4515 O O . SER B 1 144 ? -5.867 25.094 14.992 1 98.31 144 SER B O 1
ATOM 4517 N N . SER B 1 145 ? -4.457 24.141 13.531 1 97.06 145 SER B N 1
ATOM 4518 C CA . SER B 1 145 ? -5.52 23.75 12.609 1 97.06 145 SER B CA 1
ATOM 4519 C C . SER B 1 145 ? -6.52 22.812 13.281 1 97.06 145 SER B C 1
ATOM 4521 O O . SER B 1 145 ? -7.73 22.953 13.086 1 97.06 145 SER B O 1
ATOM 4523 N N . CYS B 1 146 ? -6.059 21.938 14.055 1 97.69 146 CYS B N 1
ATOM 4524 C CA . CYS B 1 146 ? -6.922 20.984 14.742 1 97.69 146 CYS B CA 1
ATOM 4525 C C . CYS B 1 146 ? -7.754 21.656 15.812 1 97.69 146 CYS B C 1
ATOM 4527 O O . CYS B 1 146 ? -8.945 21.375 15.961 1 97.69 146 CYS B O 1
ATOM 4529 N N . LEU B 1 147 ? -7.168 22.578 16.547 1 97.5 147 LEU B N 1
ATOM 4530 C CA . LEU B 1 147 ? -7.875 23.281 17.625 1 97.5 147 LEU B CA 1
ATOM 4531 C C . LEU B 1 147 ? -9.008 24.125 17.062 1 97.5 147 LEU B C 1
ATOM 4533 O O . LEU B 1 147 ? -10.078 24.234 17.672 1 97.5 147 LEU B O 1
ATOM 4537 N N . PHE B 1 148 ? -8.781 24.656 15.898 1 96.12 148 PHE B N 1
ATOM 4538 C CA . PHE B 1 148 ? -9.773 25.5 15.242 1 96.12 148 PHE B CA 1
ATOM 4539 C C . PHE B 1 148 ? -11.062 24.719 14.992 1 96.12 148 PHE B C 1
ATOM 4541 O O . PHE B 1 148 ? -12.156 25.281 15.047 1 96.12 148 PHE B O 1
ATOM 4548 N N . LEU B 1 149 ? -10.898 23.453 14.82 1 95.75 149 LEU B N 1
ATOM 4549 C CA . LEU B 1 149 ? -12.031 22.641 14.398 1 95.75 149 LEU B CA 1
ATOM 4550 C C . LEU B 1 149 ? -12.469 21.688 15.508 1 95.75 149 LEU B C 1
ATOM 4552 O O . LEU B 1 149 ? -13.406 20.922 15.336 1 95.75 149 LEU B O 1
ATOM 4556 N N . ALA B 1 150 ? -11.867 21.75 16.656 1 95.62 150 ALA B N 1
ATOM 4557 C CA . ALA B 1 150 ? -12.047 20.75 17.703 1 95.62 150 ALA B CA 1
ATOM 4558 C C . ALA B 1 150 ? -13.328 21 18.5 1 95.62 150 ALA B C 1
ATOM 4560 O O . ALA B 1 150 ? -13.695 22.156 18.75 1 95.62 150 ALA B O 1
ATOM 4561 N N . ASN B 1 151 ? -14.062 19.984 18.797 1 95.81 151 ASN B N 1
ATOM 4562 C CA . ASN B 1 151 ? -15.141 20.047 19.766 1 95.81 151 ASN B CA 1
ATOM 4563 C C . ASN B 1 151 ? -14.609 19.906 21.203 1 95.81 151 ASN B C 1
ATOM 4565 O O . ASN B 1 151 ? -13.406 19.75 21.406 1 95.81 151 ASN B O 1
ATOM 4569 N N . ASP B 1 152 ? -15.453 19.922 22.125 1 96.12 152 ASP B N 1
ATOM 4570 C CA . ASP B 1 152 ? -15.031 19.922 23.531 1 96.12 152 ASP B CA 1
ATOM 4571 C C . ASP B 1 152 ? -14.266 18.656 23.875 1 96.12 152 ASP B C 1
ATOM 4573 O O . ASP B 1 152 ? -13.266 18.703 24.594 1 96.12 152 ASP B O 1
ATOM 4577 N N . GLU B 1 153 ? -14.766 17.562 23.422 1 96.25 153 GLU B N 1
ATOM 4578 C CA . GLU B 1 153 ? -14.109 16.297 23.719 1 96.25 153 GLU B CA 1
ATOM 4579 C C . GLU B 1 153 ? -12.703 16.25 23.125 1 96.25 153 GLU B C 1
ATOM 4581 O O . GLU B 1 153 ? -11.766 15.758 23.766 1 96.25 153 GLU B O 1
ATOM 4586 N N . GLU B 1 154 ? -12.609 16.766 21.969 1 96.75 154 GLU B N 1
ATOM 4587 C CA . GLU B 1 154 ? -11.312 16.797 21.281 1 96.75 154 GLU B CA 1
ATOM 4588 C C . GLU B 1 154 ? -10.352 17.766 21.969 1 96.75 154 GLU B C 1
ATOM 4590 O O . GLU B 1 154 ? -9.148 17.5 22.062 1 96.75 154 GLU B O 1
ATOM 4595 N N . ILE B 1 155 ? -10.852 18.906 22.469 1 97.56 155 ILE B N 1
ATOM 4596 C CA . ILE B 1 155 ? -10.016 19.859 23.188 1 97.56 155 ILE B CA 1
ATOM 4597 C C . ILE B 1 155 ? -9.469 19.203 24.453 1 97.56 155 ILE B C 1
ATOM 4599 O O . ILE B 1 155 ? -8.297 19.391 24.797 1 97.56 155 ILE B O 1
ATOM 4603 N N . GLU B 1 156 ? -10.297 18.391 25.062 1 96.56 156 GLU B N 1
ATOM 4604 C CA . GLU B 1 156 ? -9.836 17.672 26.25 1 96.56 156 GLU B CA 1
ATOM 4605 C C . GLU B 1 156 ? -8.688 16.734 25.906 1 96.56 156 GLU B C 1
ATOM 4607 O O . GLU B 1 156 ? -7.703 16.641 26.641 1 96.56 156 GLU B O 1
ATOM 4612 N N . THR B 1 157 ? -8.836 16.062 24.797 1 96.94 157 THR B N 1
ATOM 4613 C CA . THR B 1 157 ? -7.785 15.148 24.344 1 96.94 157 THR B CA 1
ATOM 4614 C C . THR B 1 157 ? -6.488 15.906 24.094 1 96.94 157 THR B C 1
ATOM 4616 O O . THR B 1 157 ? -5.414 15.469 24.5 1 96.94 157 THR B O 1
ATOM 4619 N N . TRP B 1 158 ? -6.621 17.047 23.453 1 97.56 158 TRP B N 1
ATOM 4620 C CA . TRP B 1 158 ? -5.453 17.875 23.172 1 97.56 158 TRP B CA 1
ATOM 4621 C C . TRP B 1 158 ? -4.793 18.344 24.469 1 97.56 158 TRP B C 1
ATOM 4623 O O . TRP B 1 158 ? -3.568 18.297 24.609 1 97.56 158 TRP B O 1
ATOM 4633 N N . MET B 1 159 ? -5.582 18.766 25.406 1 97.31 159 MET B N 1
ATOM 4634 C CA . MET B 1 159 ? -5.059 19.266 26.688 1 97.31 159 MET B CA 1
ATOM 4635 C C . MET B 1 159 ? -4.281 18.172 27.406 1 97.31 159 MET B C 1
ATOM 4637 O O . MET B 1 159 ? -3.248 18.438 28.031 1 97.31 159 MET B O 1
ATOM 4641 N N . ASN B 1 160 ? -4.812 16.969 27.328 1 97 160 ASN B N 1
ATOM 4642 C CA . ASN B 1 160 ? -4.109 15.844 27.938 1 97 160 ASN B CA 1
ATOM 4643 C C . ASN B 1 160 ? -2.785 15.562 27.234 1 97 160 ASN B C 1
ATOM 4645 O O . ASN B 1 160 ? -1.783 15.258 27.891 1 97 160 ASN B O 1
ATOM 4649 N N . LEU B 1 161 ? -2.76 15.68 25.953 1 97.62 161 LEU B N 1
ATOM 4650 C CA . LEU B 1 161 ? -1.545 15.469 25.172 1 97.62 161 LEU B CA 1
ATOM 4651 C C . LEU B 1 161 ? -0.506 16.547 25.484 1 97.62 161 LEU B C 1
ATOM 4653 O O . LEU B 1 161 ? 0.687 16.25 25.594 1 97.62 161 LEU B O 1
ATOM 4657 N N . PHE B 1 162 ? -0.956 17.766 25.641 1 98.06 162 PHE B N 1
ATOM 4658 C CA . PHE B 1 162 ? -0.06 18.859 25.984 1 98.06 162 PHE B CA 1
ATOM 4659 C C . PHE B 1 162 ? 0.664 18.578 27.297 1 98.06 162 PHE B C 1
ATOM 4661 O O . PHE B 1 162 ? 1.866 18.828 27.406 1 98.06 162 PHE B O 1
ATOM 4668 N N . ALA B 1 163 ? -0.113 18.094 28.203 1 96.88 163 ALA B N 1
ATOM 4669 C CA . ALA B 1 163 ? 0.464 17.781 29.516 1 96.88 163 ALA B CA 1
ATOM 4670 C C . ALA B 1 163 ? 1.494 16.672 29.406 1 96.88 163 ALA B C 1
ATOM 4672 O O . ALA B 1 163 ? 2.553 16.719 30.031 1 96.88 163 ALA B O 1
ATOM 4673 N N . THR B 1 164 ? 1.219 15.711 28.609 1 96.94 164 THR B N 1
ATOM 4674 C CA . THR B 1 164 ? 2.045 14.516 28.5 1 96.94 164 THR B CA 1
ATOM 4675 C C . THR B 1 164 ? 3.424 14.859 27.953 1 96.94 164 THR B C 1
ATOM 4677 O O . THR B 1 164 ? 4.434 14.297 28.391 1 96.94 164 THR B O 1
ATOM 4680 N N . VAL B 1 165 ? 3.512 15.812 27.031 1 97.69 165 VAL B N 1
ATOM 4681 C CA . VAL B 1 165 ? 4.781 16.078 26.359 1 97.69 165 VAL B CA 1
ATOM 4682 C C . VAL B 1 165 ? 5.371 17.391 26.891 1 97.69 165 VAL B C 1
ATOM 4684 O O . VAL B 1 165 ? 6.352 17.891 26.344 1 97.69 165 VAL B O 1
ATOM 4687 N N . GLU B 1 166 ? 4.746 18 27.891 1 97.62 166 GLU B N 1
ATOM 4688 C CA . GLU B 1 166 ? 5.16 19.297 28.406 1 97.62 166 GLU B CA 1
ATOM 4689 C C . GLU B 1 166 ? 5.203 20.344 27.297 1 97.62 166 GLU B C 1
ATOM 4691 O O . GLU B 1 166 ? 6.219 21.016 27.109 1 97.62 166 GLU B O 1
ATOM 4696 N N . TYR B 1 167 ? 4.16 20.469 26.656 1 98.44 167 TYR B N 1
ATOM 4697 C CA . TYR B 1 167 ? 4.016 21.297 25.469 1 98.44 167 TYR B CA 1
ATOM 4698 C C . TYR B 1 167 ? 4.293 22.766 25.797 1 98.44 167 TYR B C 1
ATOM 4700 O O . TYR B 1 167 ? 4.973 23.453 25.031 1 98.44 167 TYR B O 1
ATOM 4708 N N . SER B 1 168 ? 3.777 23.266 26.906 1 98.38 168 SER B N 1
ATOM 4709 C CA . SER B 1 168 ? 3.959 24.672 27.281 1 98.38 168 SER B CA 1
ATOM 4710 C C . SER B 1 168 ? 5.434 24.984 27.5 1 98.38 168 SER B C 1
ATOM 4712 O O . SER B 1 168 ? 5.93 26 27.016 1 98.38 168 SER B O 1
ATOM 4714 N N . SER B 1 169 ? 6.094 24.109 28.172 1 98.19 169 SER B N 1
ATOM 4715 C CA . SER B 1 169 ? 7.516 24.328 28.422 1 98.19 169 SER B CA 1
ATOM 4716 C C . SER B 1 169 ? 8.297 24.406 27.109 1 98.19 169 SER B C 1
ATOM 4718 O O . SER B 1 169 ? 9.195 25.234 26.969 1 98.19 169 SER B O 1
ATOM 4720 N N . ALA B 1 170 ? 7.969 23.484 26.266 1 98.44 170 ALA B N 1
ATOM 4721 C CA . ALA B 1 170 ? 8.641 23.469 24.969 1 98.44 170 ALA B CA 1
ATOM 4722 C C . ALA B 1 170 ? 8.328 24.734 24.172 1 98.44 170 ALA B C 1
ATOM 4724 O O . ALA B 1 170 ? 9.219 25.312 23.547 1 98.44 170 ALA B O 1
ATOM 4725 N N . LEU B 1 171 ? 7.121 25.156 24.188 1 98.69 171 LEU B N 1
ATOM 4726 C CA . LEU B 1 171 ? 6.688 26.344 23.453 1 98.69 171 LEU B CA 1
ATOM 4727 C C . LEU B 1 171 ? 7.387 27.594 23.984 1 98.69 171 LEU B C 1
ATOM 4729 O O . LEU B 1 171 ? 7.871 28.406 23.203 1 98.69 171 LEU B O 1
ATOM 4733 N N . TYR B 1 172 ? 7.473 27.734 25.266 1 98.62 172 TYR B N 1
ATOM 4734 C CA . TYR B 1 172 ? 8.125 28.891 25.859 1 98.62 172 TYR B CA 1
ATOM 4735 C C . TYR B 1 172 ? 9.633 28.859 25.609 1 98.62 172 TYR B C 1
ATOM 4737 O O . TYR B 1 172 ? 10.266 29.906 25.453 1 98.62 172 TYR B O 1
ATOM 4745 N N . PHE B 1 173 ? 10.148 27.688 25.609 1 98.44 173 PHE B N 1
ATOM 4746 C CA . PHE B 1 173 ? 11.562 27.547 25.25 1 98.44 173 PHE B CA 1
ATOM 4747 C C . PHE B 1 173 ? 11.812 28.078 23.844 1 98.44 173 PHE B C 1
ATOM 4749 O O . PHE B 1 173 ? 12.789 28.781 23.594 1 98.44 173 PHE B O 1
ATOM 4756 N N . ILE B 1 174 ? 10.977 27.734 22.938 1 98.56 174 ILE B N 1
ATOM 4757 C CA . ILE B 1 174 ? 11.078 28.188 21.547 1 98.56 174 ILE B CA 1
ATOM 4758 C C . ILE B 1 174 ? 10.984 29.703 21.5 1 98.56 174 ILE B C 1
ATOM 4760 O O . ILE B 1 174 ? 11.82 30.359 20.875 1 98.56 174 ILE B O 1
ATOM 4764 N N . LEU B 1 175 ? 10.031 30.281 22.141 1 98.62 175 LEU B N 1
ATOM 4765 C CA . LEU B 1 175 ? 9.797 31.719 22.109 1 98.62 175 LEU B CA 1
ATOM 4766 C C . LEU B 1 175 ? 10.984 32.5 22.688 1 98.62 175 LEU B C 1
ATOM 4768 O O . LEU B 1 175 ? 11.352 33.562 22.188 1 98.62 175 LEU B O 1
ATOM 4772 N N . LYS B 1 176 ? 11.578 31.922 23.641 1 98.12 176 LYS B N 1
ATOM 4773 C CA . LYS B 1 176 ? 12.656 32.625 24.359 1 98.12 176 LYS B CA 1
ATOM 4774 C C . LYS B 1 176 ? 13.984 32.469 23.609 1 98.12 176 LYS B C 1
ATOM 4776 O O . LYS B 1 176 ? 14.797 33.406 23.625 1 98.12 176 LYS B O 1
ATOM 4781 N N . ASN B 1 177 ? 14.156 31.328 22.938 1 96.81 177 ASN B N 1
ATOM 4782 C CA . ASN B 1 177 ? 15.523 31.016 22.547 1 96.81 177 ASN B CA 1
ATOM 4783 C C . ASN B 1 177 ? 15.672 30.953 21.031 1 96.81 177 ASN B C 1
ATOM 4785 O O . ASN B 1 177 ? 16.781 30.938 20.516 1 96.81 177 ASN B O 1
ATOM 4789 N N . SER B 1 178 ? 14.633 30.953 20.281 1 95.94 178 SER B N 1
ATOM 4790 C CA . SER B 1 178 ? 14.742 30.812 18.844 1 95.94 178 SER B CA 1
ATOM 4791 C C . SER B 1 178 ? 15.023 32.156 18.172 1 95.94 178 SER B C 1
ATOM 4793 O O . SER B 1 178 ? 14.664 33.219 18.719 1 95.94 178 SER B O 1
ATOM 4795 N N . SER B 1 179 ? 15.695 32.125 17.109 1 93.62 179 SER B N 1
ATOM 4796 C CA . SER B 1 179 ? 15.867 33.281 16.266 1 93.62 179 SER B CA 1
ATOM 4797 C C . SER B 1 179 ? 15.25 33.062 14.883 1 93.62 179 SER B C 1
ATOM 4799 O O . SER B 1 179 ? 15.383 33.938 14 1 93.62 179 SER B O 1
ATOM 4801 N N . HIS B 1 180 ? 14.695 31.969 14.695 1 94.81 180 HIS B N 1
ATOM 4802 C CA . HIS B 1 180 ? 14.039 31.656 13.43 1 94.81 180 HIS B CA 1
ATOM 4803 C C . HIS B 1 180 ? 12.703 32.375 13.305 1 94.81 180 HIS B C 1
ATOM 4805 O O . HIS B 1 180 ? 11.727 32 13.945 1 94.81 180 HIS B O 1
ATOM 4811 N N . LYS B 1 181 ? 12.656 33.25 12.453 1 95.5 181 LYS B N 1
ATOM 4812 C CA . LYS B 1 181 ?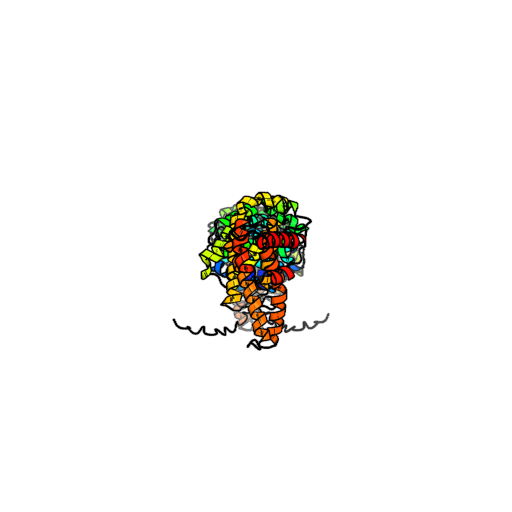 11.531 34.188 12.359 1 95.5 181 LYS B CA 1
ATOM 4813 C C . LYS B 1 181 ? 10.219 33.438 12.148 1 95.5 181 LYS B C 1
ATOM 4815 O O . LYS B 1 181 ? 9.242 33.688 12.875 1 95.5 181 LYS B O 1
ATOM 4820 N N . ASP B 1 182 ? 10.195 32.562 11.156 1 95.69 182 ASP B N 1
ATOM 4821 C CA . ASP B 1 182 ? 8.961 31.859 10.844 1 95.69 182 ASP B CA 1
ATOM 4822 C C . ASP B 1 182 ? 8.516 31 12.016 1 95.69 182 ASP B C 1
ATOM 4824 O O . ASP B 1 182 ? 7.312 30.844 12.258 1 95.69 182 ASP B O 1
A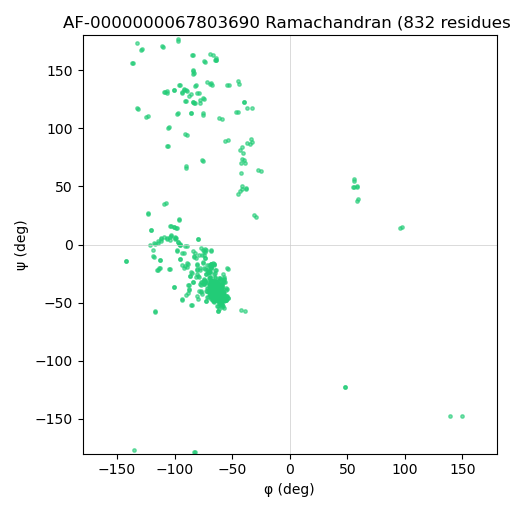TOM 4828 N N . LEU B 1 183 ? 9.469 30.391 12.688 1 98.12 183 LEU B N 1
ATOM 4829 C CA . LEU B 1 183 ? 9.125 29.594 13.859 1 98.12 183 LEU B CA 1
ATOM 4830 C C . LEU B 1 183 ? 8.531 30.469 14.961 1 98.12 183 LEU B C 1
ATOM 4832 O O . LEU B 1 183 ? 7.527 30.094 15.578 1 98.12 183 LEU B O 1
ATOM 4836 N N . LEU B 1 184 ? 9.117 31.562 15.172 1 98.25 184 LEU B N 1
ATOM 4837 C CA . LEU B 1 184 ? 8.641 32.469 16.203 1 98.25 184 LEU B CA 1
ATOM 4838 C C . LEU B 1 184 ? 7.234 32.969 15.898 1 98.25 184 LEU B C 1
ATOM 4840 O O . LEU B 1 184 ? 6.375 33 16.781 1 98.25 184 LEU B O 1
ATOM 4844 N N . VAL B 1 185 ? 7.02 33.375 14.656 1 98 185 VAL B N 1
ATOM 4845 C CA . VAL B 1 185 ? 5.703 33.875 14.258 1 98 185 VAL B CA 1
ATOM 4846 C C . VAL B 1 185 ? 4.664 32.75 14.461 1 98 185 VAL B C 1
ATOM 4848 O O . VAL B 1 185 ? 3.602 33 15.031 1 98 185 VAL B O 1
ATOM 4851 N N . THR B 1 186 ? 5.008 31.578 14.008 1 98.31 186 THR B N 1
ATOM 4852 C CA . THR B 1 186 ? 4.086 30.453 14.109 1 98.31 186 THR B CA 1
ATOM 4853 C C . THR B 1 186 ? 3.84 30.094 15.57 1 98.31 186 THR B C 1
ATOM 4855 O O . THR B 1 186 ? 2.729 29.719 15.945 1 98.31 186 THR B O 1
ATOM 4858 N N . ALA B 1 187 ? 4.879 30.156 16.375 1 98.75 187 ALA B N 1
ATOM 4859 C CA . ALA B 1 187 ? 4.762 29.859 17.797 1 98.75 187 ALA B CA 1
ATOM 4860 C C . ALA B 1 187 ? 3.84 30.859 18.5 1 98.75 187 ALA B C 1
ATOM 4862 O O . ALA B 1 187 ? 3.012 30.469 19.328 1 98.75 187 ALA B O 1
ATOM 4863 N N . LEU B 1 188 ? 3.977 32.094 18.156 1 98.69 188 LEU B N 1
ATOM 4864 C CA . LEU B 1 188 ? 3.098 33.125 18.719 1 98.69 188 LEU B CA 1
ATOM 4865 C C . LEU B 1 188 ? 1.653 32.875 18.297 1 98.69 188 LEU B C 1
ATOM 4867 O O . LEU B 1 188 ? 0.735 33 19.109 1 98.69 188 LEU B O 1
ATOM 4871 N N . GLU B 1 189 ? 1.515 32.594 17.094 1 98.38 189 GLU B N 1
ATOM 4872 C CA . GLU B 1 189 ? 0.172 32.312 16.578 1 98.38 189 GLU B CA 1
ATOM 4873 C C . GLU B 1 189 ? -0.429 31.094 17.25 1 98.38 189 GLU B C 1
ATOM 4875 O O . GLU B 1 189 ? -1.624 31.062 17.547 1 98.38 189 GLU B O 1
ATOM 4880 N N . ASN B 1 190 ? 0.366 30.109 17.406 1 98.75 190 ASN B N 1
ATOM 4881 C CA . ASN B 1 190 ? -0.106 28.906 18.078 1 98.75 190 ASN B CA 1
ATOM 4882 C C . ASN B 1 190 ? -0.512 29.188 19.516 1 98.75 190 ASN B C 1
ATOM 4884 O O . ASN B 1 190 ? -1.552 28.719 19.984 1 98.75 190 ASN B O 1
ATOM 4888 N N . LEU B 1 191 ? 0.336 29.922 20.234 1 98.81 191 LEU B N 1
ATOM 4889 C CA . LEU B 1 191 ? 0.005 30.297 21.609 1 98.81 191 LEU B CA 1
ATOM 4890 C C . LEU B 1 191 ? -1.304 31.078 21.656 1 98.81 191 LEU B C 1
ATOM 4892 O O . LEU B 1 191 ? -2.117 30.875 22.562 1 98.81 191 LEU B O 1
ATOM 4896 N N . ASN B 1 192 ? -1.479 31.969 20.719 1 98.56 192 ASN B N 1
ATOM 4897 C CA . ASN B 1 192 ? -2.73 32.719 20.656 1 98.56 192 ASN B CA 1
ATOM 4898 C C . ASN B 1 192 ? -3.922 31.781 20.422 1 98.56 192 ASN B C 1
ATOM 4900 O O . ASN B 1 192 ? -4.996 32 20.984 1 98.56 192 ASN B O 1
ATOM 4904 N N . THR B 1 193 ? -3.746 30.812 19.562 1 98.38 193 THR B N 1
ATOM 4905 C CA . THR B 1 193 ? -4.789 29.828 19.297 1 98.38 193 THR B CA 1
ATOM 4906 C C . THR B 1 193 ? -5.117 29.047 20.578 1 98.38 193 THR B C 1
ATOM 4908 O O . THR B 1 193 ? -6.289 28.797 20.875 1 98.38 193 THR B O 1
ATOM 4911 N N . LEU B 1 194 ? -4.086 28.672 21.297 1 98.62 194 LEU B N 1
ATOM 4912 C CA . LEU B 1 194 ? -4.281 27.984 22.562 1 98.62 194 LEU B CA 1
ATOM 4913 C C . LEU B 1 194 ? -5.086 28.844 23.531 1 98.62 194 LEU B C 1
ATOM 4915 O O . LEU B 1 194 ? -6.012 28.344 24.188 1 98.62 194 LEU B O 1
ATOM 4919 N N . CYS B 1 195 ? -4.773 30.094 23.594 1 98.25 195 CYS B N 1
ATOM 4920 C CA . CYS B 1 195 ? -5.5 31.016 24.453 1 98.25 195 CYS B CA 1
ATOM 4921 C C . CYS B 1 195 ? -6.965 31.109 24.047 1 98.25 195 CYS B C 1
ATOM 4923 O O . CYS B 1 195 ? -7.852 31.156 24.891 1 98.25 195 CYS B O 1
ATOM 4925 N N . SER B 1 196 ? -7.191 31.109 22.797 1 97.12 196 SER B N 1
ATOM 4926 C CA . SER B 1 196 ? -8.531 31.328 22.266 1 97.12 196 SER B CA 1
ATOM 4927 C C . SER B 1 196 ? -9.406 30.094 22.422 1 97.12 196 SER B C 1
ATOM 4929 O O . SER B 1 196 ? -10.602 30.188 22.672 1 97.12 196 SER B O 1
ATOM 4931 N N . TYR B 1 197 ? -8.797 28.922 22.344 1 96.88 197 TYR B N 1
ATOM 4932 C CA . TYR B 1 197 ? -9.625 27.734 22.219 1 96.88 197 TYR B CA 1
ATOM 4933 C C . TYR B 1 197 ? -9.5 26.859 23.469 1 96.88 197 TYR B C 1
ATOM 4935 O O . TYR B 1 197 ? -10.391 26.047 23.75 1 96.88 197 TYR B O 1
ATOM 4943 N N . CYS B 1 198 ? -8.469 27.062 24.188 1 97.44 198 CYS B N 1
ATOM 4944 C CA . CYS B 1 198 ? -8.266 26.219 25.359 1 97.44 198 CYS B CA 1
ATOM 4945 C C . CYS B 1 198 ? -8.594 26.969 26.641 1 97.44 198 CYS B C 1
ATOM 4947 O O . CYS B 1 198 ? -8.805 26.359 27.688 1 97.44 198 CYS B O 1
ATOM 4949 N N . ASN B 1 199 ? -8.586 28.281 26.594 1 96.81 199 ASN B N 1
ATOM 4950 C CA . ASN B 1 199 ? -8.992 29.094 27.734 1 96.81 199 ASN B CA 1
ATOM 4951 C C . ASN B 1 199 ? -10.484 29.391 27.703 1 96.81 199 ASN B C 1
ATOM 4953 O O . ASN B 1 199 ? -10.883 30.547 27.516 1 96.81 199 ASN B O 1
ATOM 4957 N N . THR B 1 200 ? -11.227 28.422 27.875 1 95.44 200 THR B N 1
ATOM 4958 C CA . THR B 1 200 ? -12.68 28.5 27.953 1 95.44 200 THR B CA 1
ATOM 4959 C C . THR B 1 200 ? -13.164 28.188 29.375 1 95.44 200 THR B C 1
ATOM 4961 O O . THR B 1 200 ? -12.398 27.703 30.203 1 95.44 200 THR B O 1
ATOM 4964 N N . GLU B 1 201 ? -14.414 28.406 29.578 1 94.38 201 GLU B N 1
ATOM 4965 C CA . GLU B 1 201 ? -14.977 28.156 30.906 1 94.38 201 GLU B CA 1
ATOM 4966 C C . GLU B 1 201 ? -14.75 26.703 31.328 1 94.38 201 GLU B C 1
ATOM 4968 O O . GLU B 1 201 ? -14.414 26.438 32.469 1 94.38 201 GLU B O 1
ATOM 4973 N N . LYS B 1 202 ? -14.867 25.828 30.406 1 95.62 202 LYS B N 1
ATOM 4974 C CA . LYS B 1 202 ? -14.789 24.391 30.672 1 95.62 202 LYS B CA 1
ATOM 4975 C C . LYS B 1 202 ? -13.352 23.969 30.969 1 95.62 202 LYS B C 1
ATOM 4977 O O . LYS B 1 202 ? -13.117 23.047 31.75 1 95.62 202 LYS B O 1
ATOM 4982 N N . PHE B 1 203 ? -12.391 24.688 30.344 1 96.75 203 PHE B N 1
ATOM 4983 C CA . PHE B 1 203 ? -11.023 24.188 30.406 1 96.75 203 PHE B CA 1
ATOM 4984 C C . PHE B 1 203 ? -10.109 25.219 31.062 1 96.75 203 PHE B C 1
ATOM 4986 O O . PHE B 1 203 ? -8.883 25.078 31.047 1 96.75 203 PHE B O 1
ATOM 4993 N N . ARG B 1 204 ? -10.578 26.219 31.672 1 95.44 204 ARG B N 1
ATOM 4994 C CA . ARG B 1 204 ? -9.852 27.359 32.219 1 95.44 204 ARG B CA 1
ATOM 4995 C C . ARG B 1 204 ? -8.836 26.922 33.25 1 95.44 204 ARG B C 1
ATOM 4997 O O . ARG B 1 204 ? -7.703 27.391 33.281 1 95.44 204 ARG B O 1
ATOM 5004 N N . THR B 1 205 ? -9.25 25.984 34.125 1 95.38 205 THR B N 1
ATOM 5005 C CA . THR B 1 205 ? -8.375 25.531 35.188 1 95.38 205 THR B CA 1
ATOM 5006 C C . THR B 1 205 ? -7.184 24.75 34.625 1 95.38 205 THR B C 1
ATOM 5008 O O . THR B 1 205 ? -6.047 24.969 35.062 1 95.38 205 THR B O 1
ATOM 5011 N N . LYS B 1 206 ? -7.484 23.906 33.719 1 95.81 206 LYS B N 1
ATOM 5012 C CA . LYS B 1 206 ? -6.422 23.141 33.062 1 95.81 206 LYS B CA 1
ATOM 5013 C C . LYS B 1 206 ? -5.477 24.047 32.281 1 95.81 206 LYS B C 1
ATOM 5015 O O . LYS B 1 206 ? -4.258 23.859 32.312 1 95.81 206 LYS B O 1
ATOM 5020 N N . PHE B 1 207 ? -6.074 24.969 31.594 1 97.62 207 PHE B N 1
ATOM 5021 C CA . PHE B 1 207 ? -5.273 25.938 30.844 1 97.62 207 PHE B CA 1
ATOM 5022 C C . PHE B 1 207 ? -4.344 26.703 31.766 1 97.62 207 PHE B C 1
ATOM 5024 O O . PHE B 1 207 ? -3.158 26.859 31.484 1 97.62 207 PHE B O 1
ATOM 5031 N N . TYR B 1 208 ? -4.887 27.172 32.844 1 96.75 208 TYR B N 1
ATOM 5032 C CA . TYR B 1 208 ? -4.113 27.922 33.812 1 96.75 208 TYR B CA 1
ATOM 5033 C C . TYR B 1 208 ? -2.934 27.094 34.344 1 96.75 208 TYR B C 1
ATOM 5035 O O . TYR B 1 208 ? -1.804 27.594 34.375 1 96.75 208 TYR B O 1
ATOM 5043 N N . SER B 1 209 ? -3.184 25.875 34.656 1 95.5 209 SER B N 1
ATOM 5044 C CA . SER B 1 209 ? -2.164 25 35.219 1 95.5 209 SER B CA 1
ATOM 5045 C C . SER B 1 209 ? -1.043 24.734 34.25 1 95.5 209 SER B C 1
ATOM 5047 O O . SER B 1 209 ? 0.118 24.594 34.625 1 95.5 209 SER B O 1
ATOM 5049 N N . HIS B 1 210 ? -1.333 24.766 32.969 1 96 210 HIS B N 1
ATOM 5050 C CA . HIS B 1 210 ? -0.366 24.312 31.984 1 96 210 HIS B CA 1
ATOM 5051 C C . HIS B 1 210 ? 0.349 25.5 31.344 1 96 210 HIS B C 1
ATOM 5053 O O . HIS B 1 210 ? 1.533 25.406 31.016 1 96 210 HIS B O 1
ATOM 5059 N N . PHE B 1 211 ? -0.394 26.578 31.141 1 97.69 211 PHE B N 1
ATOM 5060 C CA . PHE B 1 211 ? 0.148 27.594 30.234 1 97.69 211 PHE B CA 1
ATOM 5061 C C . PHE B 1 211 ? 0.423 28.891 30.984 1 97.69 211 PHE B C 1
ATOM 5063 O O . PHE B 1 211 ? 1.196 29.734 30.516 1 97.69 211 PHE B O 1
ATOM 5070 N N . VAL B 1 212 ? -0.219 29.078 32.094 1 97.38 212 VAL B N 1
ATOM 5071 C CA . VAL B 1 212 ? -0.01 30.312 32.844 1 97.38 212 VAL B CA 1
ATOM 5072 C C . VAL B 1 212 ? 1.124 30.109 33.844 1 97.38 212 VAL B C 1
ATOM 5074 O O . VAL B 1 212 ? 0.896 29.656 34.969 1 97.38 212 VAL B O 1
ATOM 5077 N N . VAL B 1 213 ? 2.252 30.469 33.469 1 96.19 213 VAL B N 1
ATOM 5078 C CA . VAL B 1 213 ? 3.441 30.297 34.281 1 96.19 213 VAL B CA 1
ATOM 5079 C C . VAL B 1 213 ? 4.188 31.625 34.375 1 96.19 213 VAL B C 1
ATOM 5081 O O . VAL B 1 213 ? 3.961 32.531 33.594 1 96.19 213 VAL B O 1
ATOM 5084 N N . GLU B 1 214 ? 5.098 31.734 35.219 1 95.5 214 GLU B N 1
ATOM 5085 C CA . GLU B 1 214 ? 5.762 32.969 35.562 1 95.5 214 GLU B CA 1
ATOM 5086 C C . GLU B 1 214 ? 6.539 33.531 34.375 1 95.5 214 GLU B C 1
ATOM 5088 O O . GLU B 1 214 ? 6.555 34.75 34.156 1 95.5 214 GLU B O 1
ATOM 5093 N N . GLU B 1 215 ? 7.148 32.719 33.625 1 96.56 215 GLU B N 1
ATOM 5094 C CA . GLU B 1 215 ? 8.047 33.188 32.562 1 96.56 215 GLU B CA 1
ATOM 5095 C C . GLU B 1 215 ? 7.301 33.406 31.266 1 96.56 215 GLU B C 1
ATOM 5097 O O . GLU B 1 215 ? 7.883 33.875 30.281 1 96.56 215 GLU B O 1
ATOM 5102 N N . ALA B 1 216 ? 6.047 33.156 31.234 1 97.75 216 ALA B N 1
ATOM 5103 C CA . ALA B 1 216 ? 5.281 33.125 29.984 1 97.75 216 ALA B CA 1
ATOM 5104 C C . ALA B 1 216 ? 5.379 34.5 29.281 1 97.75 216 ALA B C 1
ATOM 5106 O O . ALA B 1 216 ? 5.711 34.562 28.094 1 97.75 216 ALA B O 1
ATOM 5107 N N . LEU B 1 217 ? 5.148 35.562 29.984 1 98.06 217 LEU B N 1
ATOM 5108 C CA . LEU B 1 217 ? 5.141 36.906 29.391 1 98.06 217 LEU B CA 1
ATOM 5109 C C . LEU B 1 217 ? 6.547 37.312 28.969 1 98.06 217 LEU B C 1
ATOM 5111 O O . LEU B 1 217 ? 6.723 38 27.969 1 98.06 217 LEU B O 1
ATOM 5115 N N . ASP B 1 218 ? 7.543 36.875 29.719 1 98.19 218 ASP B N 1
ATOM 5116 C CA . ASP B 1 218 ? 8.922 37.156 29.344 1 98.19 218 ASP B CA 1
ATOM 5117 C C . ASP B 1 218 ? 9.297 36.469 28.031 1 98.19 218 ASP B C 1
ATOM 5119 O O . ASP B 1 218 ? 9.969 37.031 27.188 1 98.19 218 ASP B O 1
ATOM 5123 N N . CYS B 1 219 ? 8.891 35.219 27.938 1 98.38 219 CYS B N 1
ATOM 5124 C CA . CYS B 1 219 ? 9.148 34.469 26.719 1 98.38 219 CYS B CA 1
ATOM 5125 C C . CYS B 1 219 ? 8.43 35.094 25.516 1 98.38 219 CYS B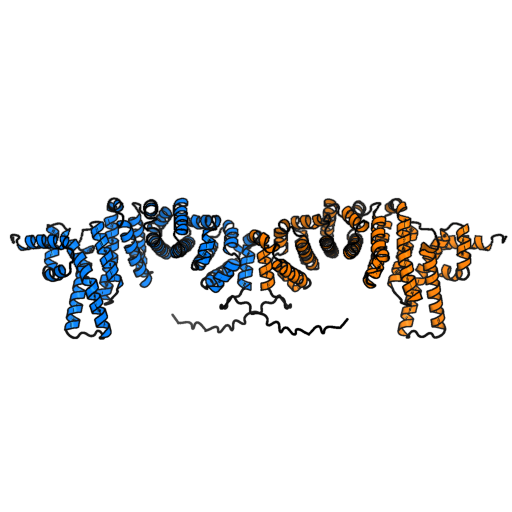 C 1
ATOM 5127 O O . CYS B 1 219 ? 9.008 35.219 24.438 1 98.38 219 CYS B O 1
ATOM 5129 N N . LEU B 1 220 ? 7.199 35.5 25.766 1 98.5 220 LEU B N 1
ATOM 5130 C CA . LEU B 1 220 ? 6.406 36.156 24.734 1 98.5 220 LEU B CA 1
ATOM 5131 C C . LEU B 1 220 ? 7.086 37.438 24.266 1 98.5 220 LEU B C 1
ATOM 5133 O O . LEU B 1 220 ? 7.234 37.656 23.062 1 98.5 220 LEU B O 1
ATOM 5137 N N . THR B 1 221 ? 7.523 38.25 25.172 1 98.25 221 THR B N 1
ATOM 5138 C CA . THR B 1 221 ? 8.125 39.531 24.844 1 98.25 221 THR B CA 1
ATOM 5139 C C . THR B 1 221 ? 9.469 39.344 24.141 1 98.25 221 THR B C 1
ATOM 5141 O O . THR B 1 221 ? 9.836 40.125 23.266 1 98.25 221 THR B O 1
ATOM 5144 N N . ALA B 1 222 ? 10.156 38.344 24.578 1 98.12 222 ALA B N 1
ATOM 5145 C CA . ALA B 1 222 ? 11.422 38.031 23.922 1 98.12 222 ALA B CA 1
ATOM 5146 C C . ALA B 1 222 ? 11.211 37.719 22.438 1 98.12 222 ALA B C 1
ATOM 5148 O O . ALA B 1 222 ? 11.93 38.25 21.594 1 98.12 222 ALA B O 1
ATOM 5149 N N . ALA B 1 223 ? 10.297 36.875 22.141 1 98.25 223 ALA B N 1
ATOM 5150 C CA . ALA B 1 223 ? 9.977 36.531 20.75 1 98.25 223 ALA B CA 1
ATOM 5151 C C . ALA B 1 223 ? 9.484 37.75 19.984 1 98.25 223 ALA B C 1
ATOM 5153 O O . ALA B 1 223 ? 9.906 37.969 18.844 1 98.25 223 ALA B O 1
ATOM 5154 N N . PHE B 1 224 ? 8.625 38.5 20.609 1 98.12 224 PHE B N 1
ATOM 5155 C CA . PHE B 1 224 ? 8.078 39.719 20.016 1 98.12 224 PHE B CA 1
ATOM 5156 C C . PHE B 1 224 ? 9.195 40.688 19.641 1 98.12 224 PHE B C 1
ATOM 5158 O O . PHE B 1 224 ? 9.227 41.219 18.531 1 98.12 224 PHE B O 1
ATOM 5165 N N . THR B 1 225 ? 10.055 40.875 20.562 1 97.31 225 THR B N 1
ATOM 5166 C CA . THR B 1 225 ? 11.148 41.844 20.344 1 97.31 225 THR B CA 1
ATOM 5167 C C . THR B 1 225 ? 12.078 41.344 19.234 1 97.31 225 THR B C 1
ATOM 5169 O O . THR B 1 225 ? 12.555 42.125 18.422 1 97.31 225 THR B O 1
ATOM 5172 N N . GLU B 1 226 ? 12.297 40.094 19.234 1 96.88 226 GLU B N 1
ATOM 5173 C CA . GLU B 1 226 ? 13.148 39.531 18.203 1 96.88 226 GLU B CA 1
ATOM 5174 C C . GLU B 1 226 ? 12.586 39.812 16.812 1 96.88 226 GLU B C 1
ATOM 5176 O O . GLU B 1 226 ? 13.328 40.156 15.883 1 96.88 226 GLU B O 1
ATOM 5181 N N . ILE B 1 227 ? 11.312 39.719 16.609 1 96.88 227 ILE B N 1
ATOM 5182 C CA . ILE B 1 227 ? 10.664 39.844 15.312 1 96.88 227 ILE B CA 1
ATOM 5183 C C . ILE B 1 227 ? 10.523 41.344 14.961 1 96.88 227 ILE B C 1
ATOM 5185 O O . ILE B 1 227 ? 10.852 41.75 13.844 1 96.88 227 ILE B O 1
ATOM 5189 N N . THR B 1 228 ? 10.094 42.188 15.914 1 96.31 228 THR B N 1
ATOM 5190 C CA . THR B 1 228 ? 9.641 43.531 15.625 1 96.31 228 THR B CA 1
ATOM 5191 C C . THR B 1 228 ? 10.805 44.531 15.719 1 96.31 228 THR B C 1
ATOM 5193 O O . THR B 1 228 ? 10.727 45.656 15.203 1 96.31 228 THR B O 1
ATOM 5196 N N . VAL B 1 229 ? 11.859 44.062 16.406 1 95.19 229 VAL B N 1
ATOM 5197 C CA . VAL B 1 229 ? 12.977 45 16.594 1 95.19 229 VAL B CA 1
ATOM 5198 C C . VAL B 1 229 ? 14.211 44.438 15.883 1 95.19 229 VAL B C 1
ATOM 5200 O O . VAL B 1 229 ? 14.711 45.062 14.938 1 95.19 229 VAL B O 1
ATOM 5203 N N . ASN B 1 230 ? 14.602 43.281 16.266 1 94.56 230 ASN B N 1
ATOM 5204 C CA . ASN B 1 230 ? 15.875 42.75 15.773 1 94.56 230 ASN B CA 1
ATOM 5205 C C . ASN B 1 230 ? 15.766 42.281 14.32 1 94.56 230 ASN B C 1
ATOM 5207 O O . ASN B 1 230 ? 16.719 42.406 13.555 1 94.56 230 ASN B O 1
ATOM 5211 N N . ARG B 1 231 ? 14.602 41.844 13.922 1 91.75 231 ARG B N 1
ATOM 5212 C CA . ARG B 1 231 ? 14.453 41.312 12.578 1 91.75 231 ARG B CA 1
ATOM 5213 C C . ARG B 1 231 ? 13.375 42.062 11.805 1 91.75 231 ARG B C 1
ATOM 5215 O O . ARG B 1 231 ? 12.719 41.5 10.93 1 91.75 231 ARG B O 1
ATOM 5222 N N . LYS B 1 232 ? 13.125 43.25 12.102 1 90.19 232 LYS B N 1
ATOM 5223 C CA . LYS B 1 232 ? 12.062 44.062 11.531 1 90.19 232 LYS B CA 1
ATOM 5224 C C . LYS B 1 232 ? 12.234 44.219 10.023 1 90.19 232 LYS B C 1
ATOM 5226 O O . LYS B 1 232 ? 11.258 44.156 9.273 1 90.19 232 LYS B O 1
ATOM 5231 N N . ALA B 1 233 ? 13.422 44.281 9.586 1 89.94 233 ALA B N 1
ATOM 5232 C CA . ALA B 1 233 ? 13.734 44.562 8.188 1 89.94 233 ALA B CA 1
ATOM 5233 C C . ALA B 1 233 ? 13.359 43.375 7.301 1 89.94 233 ALA B C 1
ATOM 5235 O O . ALA B 1 233 ? 13.086 43.531 6.109 1 89.94 233 ALA B O 1
ATOM 5236 N N . THR B 1 234 ? 13.32 42.219 7.863 1 89.94 234 THR B N 1
ATOM 5237 C CA . THR B 1 234 ? 13.07 41.031 7.074 1 89.94 234 THR B CA 1
ATOM 5238 C C . THR B 1 234 ? 11.609 40.594 7.176 1 89.94 234 THR B C 1
ATOM 5240 O O . THR B 1 234 ? 11.211 39.562 6.621 1 89.94 234 THR B O 1
ATOM 5243 N N . CYS B 1 235 ? 10.828 41.406 7.828 1 90.56 235 CYS B N 1
ATOM 5244 C CA . CYS B 1 235 ? 9.422 41.062 8.039 1 90.56 235 CYS B CA 1
ATOM 5245 C C . CYS B 1 235 ? 8.516 41.938 7.188 1 90.56 235 CYS B C 1
ATOM 5247 O O . CYS B 1 235 ? 8.719 43.156 7.094 1 90.56 235 CYS B O 1
ATOM 5249 N N . SER B 1 236 ? 7.637 41.312 6.535 1 92.69 236 SER B N 1
ATOM 5250 C CA . SER B 1 236 ? 6.633 42.094 5.805 1 92.69 236 SER B CA 1
ATOM 5251 C C . SER B 1 236 ? 5.754 42.906 6.754 1 92.69 236 SER B C 1
ATOM 5253 O O . SER B 1 236 ? 5.609 42.531 7.926 1 92.69 236 SER B O 1
ATOM 5255 N N . LYS B 1 237 ? 5.18 43.875 6.215 1 93.38 237 LYS B N 1
ATOM 5256 C CA . LYS B 1 237 ? 4.289 44.75 6.996 1 93.38 237 LYS B CA 1
ATOM 5257 C C . LYS B 1 237 ? 3.129 43.938 7.582 1 93.38 237 LYS B C 1
ATOM 5259 O O . LYS B 1 237 ? 2.783 44.125 8.75 1 93.38 237 LYS B O 1
ATOM 5264 N N . SER B 1 238 ? 2.537 43.156 6.801 1 93.56 238 SER B N 1
ATOM 5265 C CA . SER B 1 238 ? 1.379 42.375 7.227 1 93.56 238 SER B CA 1
ATOM 5266 C C . SER B 1 238 ? 1.741 41.438 8.359 1 93.56 238 SER B C 1
ATOM 5268 O O . SER B 1 238 ? 0.983 41.281 9.32 1 93.56 238 SER B O 1
ATOM 5270 N N . LYS B 1 239 ? 2.871 40.812 8.242 1 93.94 239 LYS B N 1
ATOM 5271 C CA . LYS B 1 239 ? 3.334 39.875 9.273 1 93.94 239 LYS B CA 1
ATOM 5272 C C . LYS B 1 239 ? 3.654 40.625 10.57 1 93.94 239 LYS B C 1
ATOM 5274 O O . LYS B 1 239 ? 3.355 40.125 11.664 1 93.94 239 LYS B O 1
ATOM 5279 N N . LEU B 1 240 ? 4.289 41.719 10.398 1 95.25 240 LEU B N 1
ATOM 5280 C CA . LEU B 1 240 ? 4.648 42.531 11.547 1 95.25 240 LEU B CA 1
ATOM 5281 C C . LEU B 1 240 ? 3.402 42.969 12.312 1 95.25 240 LEU B C 1
ATOM 5283 O O . LEU B 1 240 ? 3.359 42.875 13.539 1 95.25 240 LEU B O 1
ATOM 5287 N N . GLU B 1 241 ? 2.418 43.406 11.648 1 96.44 241 GLU B N 1
ATOM 5288 C CA . GLU B 1 241 ? 1.175 43.844 12.273 1 96.44 241 GLU B CA 1
ATOM 5289 C C . GLU B 1 241 ? 0.442 42.688 12.93 1 96.44 241 GLU B C 1
ATOM 5291 O O . GLU B 1 241 ? -0.145 42.844 14 1 96.44 241 GLU B O 1
ATOM 5296 N N . ARG B 1 242 ? 0.519 41.594 12.281 1 95.38 242 ARG B N 1
ATOM 5297 C CA . ARG B 1 242 ? -0.109 40.406 12.844 1 95.38 242 ARG B CA 1
ATOM 5298 C C . ARG B 1 242 ? 0.542 40 14.172 1 95.38 242 ARG B C 1
ATOM 5300 O O . ARG B 1 242 ? -0.15 39.688 15.133 1 95.38 242 ARG B O 1
ATOM 5307 N N . VAL B 1 243 ? 1.843 40.031 14.18 1 97.44 243 VAL B N 1
ATOM 5308 C CA . VAL B 1 243 ? 2.594 39.656 15.383 1 97.44 243 VAL B CA 1
ATOM 5309 C C . VAL B 1 243 ? 2.238 40.625 16.516 1 97.44 243 VAL B C 1
ATOM 5311 O O . VAL B 1 243 ? 2.094 40.219 17.672 1 97.44 243 VAL B O 1
ATOM 5314 N N . GLN B 1 244 ? 2.125 41.875 16.203 1 97.38 244 GLN B N 1
ATOM 5315 C CA . GLN B 1 244 ? 1.791 42.875 17.203 1 97.38 244 GLN B CA 1
ATOM 5316 C C . GLN B 1 244 ? 0.411 42.625 17.812 1 97.38 244 GLN B C 1
ATOM 5318 O O . GLN B 1 244 ? 0.244 42.625 19.031 1 97.38 244 GLN B O 1
ATOM 5323 N N . ILE B 1 245 ? -0.51 42.344 16.953 1 96.75 245 ILE B N 1
ATOM 5324 C CA . ILE B 1 245 ? -1.886 42.125 17.391 1 96.75 245 ILE B CA 1
ATOM 5325 C C . ILE B 1 245 ? -1.969 40.844 18.219 1 96.75 245 ILE B C 1
ATOM 5327 O O . ILE B 1 245 ? -2.547 40.812 19.312 1 96.75 245 ILE B O 1
ATOM 5331 N N . VAL B 1 246 ? -1.367 39.812 17.75 1 97.94 246 VAL B N 1
ATOM 5332 C CA . VAL B 1 246 ? -1.414 38.5 18.391 1 97.94 246 VAL B CA 1
ATOM 5333 C C . VAL B 1 246 ? -0.737 38.562 19.766 1 97.94 246 VAL B C 1
ATOM 5335 O O . VAL B 1 246 ? -1.241 38.031 20.734 1 97.94 246 VAL B O 1
ATOM 5338 N N . SER B 1 247 ? 0.401 39.2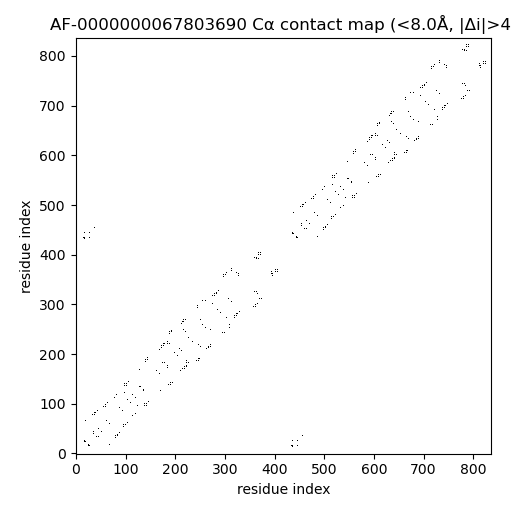19 19.828 1 98.38 247 SER B N 1
ATOM 5339 C CA . SER B 1 247 ? 1.139 39.344 21.078 1 98.38 247 SER B CA 1
ATOM 5340 C C . SER B 1 247 ? 0.327 40.062 22.141 1 98.38 247 SER B C 1
ATOM 5342 O O . SER B 1 247 ? 0.291 39.656 23.297 1 98.38 247 SER B O 1
ATOM 5344 N N . LEU B 1 248 ? -0.294 41.094 21.688 1 97.94 248 LEU B N 1
ATOM 5345 C CA . LEU B 1 248 ? -1.117 41.875 22.594 1 97.94 248 LEU B CA 1
ATOM 5346 C C . LEU B 1 248 ? -2.293 41.062 23.109 1 97.94 248 LEU B C 1
ATOM 5348 O O . LEU B 1 248 ? -2.643 41.125 24.281 1 97.94 248 LEU B O 1
ATOM 5352 N N . GLN B 1 249 ? -2.873 40.312 22.266 1 97.25 249 GLN B N 1
ATOM 5353 C CA . GLN B 1 249 ? -3.994 39.438 22.625 1 97.25 249 GLN B CA 1
ATOM 5354 C C . GLN B 1 249 ? -3.568 38.406 23.641 1 97.25 249 GLN B C 1
ATOM 5356 O O . GLN B 1 249 ? -4.328 38.062 24.547 1 97.25 249 GLN B O 1
ATOM 5361 N N . ILE B 1 250 ? -2.43 37.844 23.469 1 98.5 250 ILE B N 1
ATOM 5362 C CA . ILE B 1 250 ? -1.914 36.844 24.391 1 98.5 250 ILE B CA 1
ATOM 5363 C C . ILE B 1 250 ? -1.723 37.469 25.781 1 98.5 250 ILE B C 1
ATOM 5365 O O . ILE B 1 250 ? -2.113 36.875 26.781 1 98.5 250 ILE B O 1
ATOM 5369 N N . VAL B 1 251 ? -1.122 38.688 25.828 1 98.12 251 VAL B N 1
ATOM 5370 C CA . VAL B 1 251 ? -0.938 39.375 27.109 1 98.12 251 VAL B CA 1
ATOM 5371 C C . VAL B 1 251 ? -2.291 39.594 27.781 1 98.12 251 VAL B C 1
ATOM 5373 O O . VAL B 1 251 ? -2.439 39.312 28.984 1 98.12 251 VAL B O 1
ATOM 5376 N N . LEU B 1 252 ? -3.199 40.062 26.969 1 97.06 252 LEU B N 1
ATOM 5377 C CA . LEU B 1 252 ? -4.539 40.312 27.5 1 97.06 252 LEU B CA 1
ATOM 5378 C C . LEU B 1 252 ? -5.129 39.031 28.109 1 97.06 252 LEU B C 1
ATOM 5380 O O . LEU B 1 252 ? -5.754 39.094 29.172 1 97.06 252 LEU B O 1
ATOM 5384 N N . ASN B 1 253 ? -4.945 37.938 27.469 1 96.69 253 ASN B N 1
ATOM 5385 C CA . ASN B 1 253 ? -5.441 36.656 27.969 1 96.69 253 ASN B CA 1
ATOM 5386 C C . ASN B 1 253 ? -4.773 36.25 29.281 1 96.69 253 ASN B C 1
ATOM 5388 O O . ASN B 1 253 ? -5.445 35.844 30.219 1 96.69 253 ASN B O 1
ATOM 5392 N N . PHE B 1 254 ? -3.488 36.406 29.375 1 97.38 254 PHE B N 1
ATOM 5393 C CA . PHE B 1 254 ? -2.723 35.969 30.531 1 97.38 254 PHE B CA 1
ATOM 5394 C C . PHE B 1 254 ? -3.002 36.844 31.75 1 97.38 254 PHE B C 1
ATOM 5396 O O . PHE B 1 254 ? -3.035 36.375 32.875 1 97.38 254 PHE B O 1
ATOM 5403 N N . VAL B 1 255 ? -3.266 38.125 31.547 1 94.88 255 VAL B N 1
ATOM 5404 C CA . VAL B 1 255 ? -3.506 39.031 32.656 1 94.88 255 VAL B CA 1
ATOM 5405 C C . VAL B 1 255 ? -4.965 38.938 33.094 1 94.88 255 VAL B C 1
ATOM 5407 O O . VAL B 1 255 ? -5.355 39.531 34.125 1 94.88 255 VAL B O 1
ATOM 5410 N N . GLY B 1 256 ? -5.754 38.188 32.375 1 93.5 256 GLY B N 1
ATOM 5411 C CA . GLY B 1 256 ? -7.16 38 32.688 1 93.5 256 GLY B CA 1
ATOM 5412 C C . GLY B 1 256 ? -7.379 37.062 33.844 1 93.5 256 GLY B C 1
ATOM 5413 O O . GLY B 1 256 ? -8.492 36.938 34.375 1 93.5 256 GLY B O 1
ATOM 5414 N N . PHE B 1 257 ? -6.301 36.438 34.25 1 93.12 257 PHE B N 1
ATOM 5415 C CA . PHE B 1 257 ? -6.383 35.562 35.406 1 93.12 257 PHE B CA 1
ATOM 5416 C C . PHE B 1 257 ? -6.066 36.344 36.688 1 93.12 257 PHE B C 1
ATOM 5418 O O . PHE B 1 257 ? -5.031 37 36.781 1 93.12 257 PHE B O 1
ATOM 5425 N N . GLU B 1 258 ? -6.953 36.344 37.625 1 83.56 258 GLU B N 1
ATOM 5426 C CA . GLU B 1 258 ? -6.777 37.125 38.844 1 83.56 258 GLU B CA 1
ATOM 5427 C C . GLU B 1 258 ? -5.492 36.719 39.594 1 83.56 258 GLU B C 1
ATOM 5429 O O . GLU B 1 258 ? -4.742 37.594 40.031 1 83.56 258 GLU B O 1
ATOM 5434 N N . ASN B 1 259 ? -5.227 35.5 39.719 1 86.38 259 ASN B N 1
ATOM 5435 C CA . ASN B 1 259 ? -4.07 35.031 40.438 1 86.38 259 ASN B CA 1
ATOM 5436 C C . ASN B 1 259 ? -2.775 35.219 39.656 1 86.38 259 ASN B C 1
ATOM 5438 O O . ASN B 1 259 ? -1.684 35 40.188 1 86.38 259 ASN B O 1
ATOM 5442 N N . SER B 1 260 ? -2.932 35.688 38.406 1 87.69 260 SER B N 1
ATOM 5443 C CA . SER B 1 260 ? -1.74 35.781 37.562 1 87.69 260 SER B CA 1
ATOM 5444 C C . SER B 1 260 ? -1.046 37.125 37.75 1 87.69 260 SER B C 1
ATOM 5446 O O . SER B 1 260 ? 0.12 37.281 37.375 1 87.69 260 SER B O 1
ATOM 5448 N N . LEU B 1 261 ? -1.616 38.094 38.281 1 89.94 261 LEU B N 1
ATOM 5449 C CA . LEU B 1 261 ? -1.099 39.469 38.375 1 89.94 261 LEU B CA 1
ATOM 5450 C C . LEU B 1 261 ? 0.13 39.5 39.25 1 89.94 261 LEU B C 1
ATOM 5452 O O . LEU B 1 261 ? 1.12 40.156 38.938 1 89.94 261 LEU B O 1
ATOM 5456 N N . GLU B 1 262 ? 0.012 38.812 40.344 1 91.88 262 GLU B N 1
ATOM 5457 C CA . GLU B 1 262 ? 1.174 38.781 41.219 1 91.88 262 GLU B CA 1
ATOM 5458 C C . GLU B 1 262 ? 2.34 38.062 40.562 1 91.88 262 GLU B C 1
ATOM 5460 O O . GLU B 1 262 ? 3.496 38.438 40.719 1 91.88 262 GLU B O 1
ATOM 5465 N N . MET B 1 263 ? 1.982 37.094 39.812 1 93.62 263 MET B N 1
ATOM 5466 C CA . MET B 1 263 ? 2.971 36.25 39.156 1 93.62 263 MET B CA 1
ATOM 5467 C C . MET B 1 263 ? 3.715 37.062 38.094 1 93.62 263 MET B C 1
ATOM 5469 O O . MET B 1 263 ? 4.91 36.844 37.875 1 93.62 263 MET B O 1
ATOM 5473 N N . TYR B 1 264 ? 3.043 37.969 37.469 1 95.31 264 TYR B N 1
ATOM 5474 C CA . TYR B 1 264 ? 3.619 38.688 36.344 1 95.31 264 TYR B CA 1
ATOM 5475 C C . TYR B 1 264 ? 4.168 40.031 36.781 1 95.31 264 TYR B C 1
ATOM 5477 O O . TYR B 1 264 ? 4.473 40.906 35.938 1 95.31 264 TYR B O 1
ATOM 5485 N N . GLU B 1 265 ? 4.344 40.281 38.031 1 93.44 265 GLU B N 1
ATOM 5486 C CA . GLU B 1 265 ? 4.898 41.531 38.562 1 93.44 265 GLU B CA 1
ATOM 5487 C C . GLU B 1 265 ? 6.305 41.781 38 1 93.44 265 GLU B C 1
ATOM 5489 O O . GLU B 1 265 ? 6.656 42.906 37.656 1 93.44 265 GLU B O 1
ATOM 5494 N N . SER B 1 266 ? 7.039 40.75 37.938 1 93.94 266 SER B N 1
ATOM 5495 C CA . SER B 1 266 ? 8.422 40.875 37.469 1 93.94 266 SER B CA 1
ATOM 5496 C C . SER B 1 266 ? 8.484 41.062 35.969 1 93.94 266 SER B C 1
ATOM 5498 O O . SER B 1 266 ? 9.523 41.469 35.438 1 93.94 266 SER B O 1
ATOM 5500 N N . SER B 1 267 ? 7.383 40.781 35.312 1 95.56 267 SER B N 1
ATOM 5501 C CA . SER B 1 267 ? 7.363 40.844 33.844 1 95.56 267 SER B CA 1
ATOM 5502 C C . SER B 1 267 ? 6.805 42.188 33.375 1 95.56 267 SER B C 1
ATOM 5504 O O . SER B 1 267 ? 6.715 42.438 32.188 1 95.56 267 SER B O 1
ATOM 5506 N N . LYS B 1 268 ? 6.48 43.062 34.25 1 94.81 268 LYS B N 1
ATOM 5507 C CA . LYS B 1 268 ? 5.816 44.344 33.938 1 94.81 268 LYS B CA 1
ATOM 5508 C C . LYS B 1 268 ? 6.645 45.188 32.969 1 94.81 268 LYS B C 1
ATOM 5510 O O . LYS B 1 268 ? 6.098 45.781 32.031 1 94.81 268 LYS B O 1
ATOM 5515 N N . ASP B 1 269 ? 7.891 45.188 33.188 1 95.19 269 ASP B N 1
ATOM 5516 C CA . ASP B 1 269 ? 8.766 46 32.344 1 95.19 269 ASP B CA 1
ATOM 5517 C C . ASP B 1 269 ? 8.758 45.5 30.906 1 95.19 269 ASP B C 1
ATOM 5519 O O . ASP B 1 269 ? 8.766 46.281 29.969 1 95.19 269 ASP B O 1
ATOM 5523 N N . ASN B 1 270 ? 8.828 44.219 30.844 1 96.56 270 ASN B N 1
ATOM 5524 C CA . ASN B 1 270 ? 8.812 43.594 29.516 1 96.56 270 ASN B CA 1
ATOM 5525 C C . ASN B 1 270 ? 7.496 43.875 28.797 1 96.56 270 ASN B C 1
ATOM 5527 O O . ASN B 1 270 ? 7.492 44.188 27.594 1 96.56 270 ASN B O 1
ATOM 5531 N N . VAL B 1 271 ? 6.406 43.781 29.484 1 97.25 271 VAL B N 1
ATOM 5532 C CA . VAL B 1 271 ? 5.098 44.062 28.906 1 97.25 271 VAL B CA 1
ATOM 5533 C C . VAL B 1 271 ? 5.004 45.531 28.5 1 97.25 271 VAL B C 1
ATOM 5535 O O . VAL B 1 271 ? 4.445 45.875 27.453 1 97.25 271 VAL B O 1
ATOM 5538 N N . THR B 1 272 ? 5.582 46.406 29.312 1 96.75 272 THR B N 1
ATOM 5539 C CA . THR B 1 272 ? 5.613 47.812 29.016 1 96.75 272 THR B CA 1
ATOM 5540 C C . THR B 1 272 ? 6.359 48.094 27.703 1 96.75 272 THR B C 1
ATOM 5542 O O . THR B 1 272 ? 5.914 48.875 26.875 1 96.75 272 THR B O 1
ATOM 5545 N N . THR B 1 273 ? 7.469 47.438 27.609 1 96.19 273 THR B N 1
ATOM 5546 C CA . THR B 1 273 ? 8.258 47.562 26.375 1 96.19 273 THR B CA 1
ATOM 5547 C C . THR B 1 273 ? 7.449 47.094 25.172 1 96.19 273 THR B C 1
ATOM 5549 O O . THR B 1 273 ? 7.492 47.75 24.109 1 96.19 273 THR B O 1
ATOM 5552 N N . LEU B 1 274 ? 6.766 46 25.312 1 97.56 274 LEU B N 1
ATOM 5553 C CA . LEU B 1 274 ? 5.93 45.438 24.234 1 97.56 274 LEU B CA 1
ATOM 5554 C C . LEU B 1 274 ? 4.863 46.469 23.828 1 97.56 274 LEU B C 1
ATOM 5556 O O . LEU B 1 274 ? 4.711 46.75 22.641 1 97.56 274 LEU B O 1
ATOM 5560 N N . ILE B 1 275 ? 4.191 47.031 24.797 1 97.44 275 ILE B N 1
ATOM 5561 C CA . ILE B 1 275 ? 3.143 48.031 24.547 1 97.44 275 ILE B CA 1
ATOM 5562 C C . ILE B 1 275 ? 3.734 49.25 23.859 1 97.44 275 ILE B C 1
ATOM 5564 O O . ILE B 1 275 ? 3.15 49.781 22.906 1 97.44 275 ILE B O 1
ATOM 5568 N N . ASN B 1 276 ? 4.848 49.688 24.281 1 97.38 276 ASN B N 1
ATOM 5569 C CA . ASN B 1 276 ? 5.512 50.844 23.703 1 97.38 276 ASN B CA 1
ATOM 5570 C C . ASN B 1 276 ? 5.812 50.625 22.219 1 97.38 276 ASN B C 1
ATOM 5572 O O . ASN B 1 276 ? 5.547 51.531 21.391 1 97.38 276 ASN B O 1
ATOM 5576 N N . ILE B 1 277 ? 6.383 49.531 21.953 1 97.25 277 ILE B N 1
ATOM 5577 C CA . ILE B 1 277 ? 6.75 49.219 20.578 1 97.25 277 ILE B CA 1
ATOM 5578 C C . ILE B 1 277 ? 5.508 49.25 19.688 1 97.25 277 ILE B C 1
ATOM 5580 O O . ILE B 1 277 ? 5.527 49.812 18.594 1 97.25 277 ILE B O 1
ATOM 5584 N N . ILE B 1 278 ? 4.41 48.656 20.156 1 97.94 278 ILE B N 1
ATOM 5585 C CA . ILE B 1 278 ? 3.174 48.594 19.391 1 97.94 278 ILE B CA 1
ATOM 5586 C C . ILE B 1 278 ? 2.6 49.969 19.172 1 97.94 278 ILE B C 1
ATOM 5588 O O . ILE B 1 278 ? 2.252 50.375 18.062 1 97.94 278 ILE B O 1
ATOM 5592 N N . LEU B 1 279 ? 2.547 50.781 20.203 1 97.62 279 LEU B N 1
ATOM 5593 C CA . LEU B 1 279 ? 1.953 52.094 20.125 1 97.62 279 LEU B CA 1
ATOM 5594 C C . LEU B 1 279 ? 2.797 53 19.234 1 97.62 279 LEU B C 1
ATOM 5596 O O . LEU B 1 279 ? 2.258 53.812 18.484 1 97.62 279 LEU B O 1
ATOM 5600 N N . ARG B 1 280 ? 4.086 52.906 19.328 1 96.94 280 ARG B N 1
ATOM 5601 C CA . ARG B 1 280 ? 4.953 53.719 18.469 1 96.94 280 ARG B CA 1
ATOM 5602 C C . ARG B 1 280 ? 4.742 53.375 17 1 96.94 280 ARG B C 1
ATOM 5604 O O . ARG B 1 280 ? 4.781 54.25 16.141 1 96.94 280 ARG B O 1
ATOM 5611 N N . TYR B 1 281 ? 4.613 52.125 16.734 1 96.12 281 TYR B N 1
ATOM 5612 C CA . TYR B 1 281 ? 4.367 51.656 15.375 1 96.12 281 TYR B CA 1
ATOM 5613 C C . TYR B 1 281 ? 3.094 52.281 14.82 1 96.12 281 TYR B C 1
ATOM 5615 O O . TYR B 1 281 ? 3.09 52.812 13.703 1 96.12 281 TYR B O 1
ATOM 5623 N N . TYR B 1 282 ? 2.047 52.281 15.562 1 96 282 TYR B N 1
ATOM 5624 C CA . TYR B 1 282 ? 0.767 52.781 15.07 1 96 282 TYR B CA 1
ATOM 5625 C C . TYR B 1 282 ? 0.709 54.312 15.125 1 96 282 TYR B C 1
ATOM 5627 O O . TYR B 1 282 ? -0.039 54.938 14.375 1 96 282 TYR B O 1
ATOM 5635 N N . GLU B 1 283 ? 1.463 54.844 16.031 1 96.69 283 GLU B N 1
ATOM 5636 C CA . GLU B 1 283 ? 1.657 56.281 16 1 96.69 283 GLU B CA 1
ATOM 5637 C C . GLU B 1 283 ? 2.242 56.75 14.664 1 96.69 283 GLU B C 1
ATOM 5639 O O . GLU B 1 283 ? 1.727 57.688 14.039 1 96.69 283 GLU B O 1
ATOM 5644 N N . GLU B 1 284 ? 3.309 56.125 14.344 1 95.44 284 GLU B N 1
ATOM 5645 C CA . GLU B 1 284 ? 3.953 56.438 13.07 1 95.44 284 GLU B CA 1
ATOM 5646 C C . GLU B 1 284 ? 3.002 56.188 11.898 1 95.44 284 GLU B C 1
ATOM 5648 O O . GLU B 1 284 ? 2.965 57 10.953 1 95.44 284 GLU B O 1
ATOM 5653 N N . LYS B 1 285 ? 2.316 55.125 11.938 1 94.25 285 LYS B N 1
ATOM 5654 C CA . LYS B 1 285 ? 1.368 54.781 10.883 1 94.25 285 LYS B CA 1
ATOM 5655 C C . LYS B 1 285 ? 0.3 55.875 10.742 1 94.25 285 LYS B C 1
ATOM 5657 O O . LYS B 1 285 ? -0.066 56.25 9.625 1 94.25 285 LYS B O 1
ATOM 5662 N N . LEU B 1 286 ? -0.189 56.375 11.844 1 92.69 286 LEU B N 1
ATOM 5663 C CA . LEU B 1 286 ? -1.259 57.375 11.852 1 92.69 286 LEU B CA 1
ATOM 5664 C C . LEU B 1 286 ? -0.721 58.75 11.484 1 92.69 286 LEU B C 1
ATOM 5666 O O . LEU B 1 286 ? -1.321 59.469 10.68 1 92.69 286 LEU B O 1
ATOM 5670 N N . ILE B 1 287 ? 0.436 59.125 12.008 1 93.56 287 ILE B N 1
ATOM 5671 C CA . ILE B 1 287 ? 0.913 60.5 11.953 1 93.56 287 ILE B CA 1
ATOM 5672 C C . ILE B 1 287 ? 1.804 60.688 10.727 1 93.56 287 ILE B C 1
ATOM 5674 O O . ILE B 1 287 ? 1.647 61.656 9.977 1 93.56 287 ILE B O 1
ATOM 5678 N N . VAL B 1 288 ? 2.676 59.812 10.562 1 92.5 288 VAL B N 1
ATOM 5679 C CA . VAL B 1 288 ? 3.652 59.938 9.492 1 92.5 288 VAL B CA 1
ATOM 5680 C C . VAL B 1 288 ? 3.078 59.375 8.195 1 92.5 288 VAL B C 1
ATOM 5682 O O . VAL B 1 288 ? 3.068 60.062 7.164 1 92.5 288 VAL B O 1
ATOM 5685 N N . ASN B 1 289 ? 2.6 58.188 8.242 1 91.75 289 ASN B N 1
ATOM 5686 C CA . ASN B 1 289 ? 2.117 57.531 7.027 1 91.75 289 ASN B CA 1
ATOM 5687 C C . ASN B 1 289 ? 0.703 58 6.676 1 91.75 289 ASN B C 1
ATOM 5689 O O . ASN B 1 289 ? 0.232 57.75 5.559 1 91.75 289 ASN B O 1
ATOM 5693 N N . LYS B 1 290 ? 0.008 58.594 7.609 1 88.88 290 LYS B N 1
ATOM 5694 C CA . LYS B 1 290 ? -1.352 59.094 7.422 1 88.88 290 LYS B CA 1
ATOM 5695 C C . LYS B 1 290 ? -2.295 57.969 7.004 1 88.88 290 LYS B C 1
ATOM 5697 O O . LYS B 1 290 ? -3.084 58.125 6.07 1 88.88 290 LYS B O 1
ATOM 5702 N N . GLU B 1 291 ? -2.023 56.844 7.613 1 90.56 291 GLU B N 1
ATOM 5703 C CA . GLU B 1 291 ? -2.84 55.656 7.344 1 90.56 291 GLU B CA 1
ATOM 5704 C C . GLU B 1 291 ? -3.76 55.344 8.523 1 90.56 291 GLU B C 1
ATOM 5706 O O . GLU B 1 291 ? -3.301 55.219 9.664 1 90.56 291 GLU B O 1
ATOM 5711 N N . ILE B 1 292 ? -4.988 55.125 8.195 1 89.12 292 ILE B N 1
ATOM 5712 C CA . ILE B 1 292 ? -5.961 54.75 9.219 1 89.12 292 ILE B CA 1
ATOM 5713 C C . ILE B 1 292 ? -6.066 53.219 9.289 1 89.12 292 ILE B C 1
ATOM 5715 O O . ILE B 1 292 ? -6.191 52.562 8.266 1 89.12 292 ILE B O 1
ATOM 5719 N N . ASP B 1 293 ? -5.992 52.75 10.422 1 92.44 293 ASP B N 1
ATOM 5720 C CA . ASP B 1 293 ? -6.074 51.312 10.656 1 92.44 293 ASP B CA 1
ATOM 5721 C C . ASP B 1 293 ? -7.039 51 11.797 1 92.44 293 ASP B C 1
ATOM 5723 O O . ASP B 1 293 ? -6.789 51.344 12.953 1 92.44 293 ASP B O 1
ATOM 5727 N N . SER B 1 294 ? -8.047 50.312 11.508 1 93.06 294 SER B N 1
ATOM 5728 C CA . SER B 1 294 ? -9.086 50.031 12.492 1 93.06 294 SER B CA 1
ATOM 5729 C C . SER B 1 294 ? -8.547 49.125 13.609 1 93.06 294 SER B C 1
ATOM 5731 O O . SER B 1 294 ? -9.133 49.094 14.703 1 93.06 294 SER B O 1
ATOM 5733 N N . ASP B 1 295 ? -7.41 48.469 13.398 1 95 295 ASP B N 1
ATOM 5734 C CA . ASP B 1 295 ? -6.809 47.625 14.438 1 95 295 ASP B CA 1
ATOM 5735 C C . ASP B 1 295 ? -6.359 48.469 15.625 1 95 295 ASP B C 1
ATOM 5737 O O . ASP B 1 295 ? -6.219 47.969 16.734 1 95 295 ASP B O 1
ATOM 5741 N N . LEU B 1 296 ? -6.09 49.75 15.328 1 96.25 296 LEU B N 1
ATOM 5742 C CA . LEU B 1 296 ? -5.629 50.625 16.375 1 96.25 296 LEU B CA 1
ATOM 5743 C C . LEU B 1 296 ? -6.656 50.719 17.5 1 96.25 296 LEU B C 1
ATOM 5745 O O . LEU B 1 296 ? -6.289 50.875 18.672 1 96.25 296 LEU B O 1
ATOM 5749 N N . ILE B 1 297 ? -7.906 50.656 17.172 1 95.94 297 ILE B N 1
ATOM 5750 C CA . ILE B 1 297 ? -8.977 50.719 18.172 1 95.94 297 ILE B CA 1
ATOM 5751 C C . ILE B 1 297 ? -8.836 49.594 19.172 1 95.94 297 ILE B C 1
ATOM 5753 O O . ILE B 1 297 ? -8.781 49.812 20.391 1 95.94 297 ILE B O 1
ATOM 5757 N N . ASP B 1 298 ? -8.758 48.406 18.672 1 96.06 298 ASP B N 1
ATOM 5758 C CA . ASP B 1 298 ? -8.633 47.25 19.516 1 96.06 298 ASP B CA 1
ATOM 5759 C C . ASP B 1 298 ? -7.328 47.25 20.312 1 96.06 298 ASP B C 1
ATOM 5761 O O . ASP B 1 298 ? -7.277 46.812 21.453 1 96.06 298 ASP B O 1
ATOM 5765 N N . ILE B 1 299 ? -6.293 47.719 19.672 1 97.38 299 ILE B N 1
ATOM 5766 C CA . ILE B 1 299 ? -4.984 47.781 20.312 1 97.38 299 ILE B CA 1
ATOM 5767 C C . ILE B 1 299 ? -5.07 48.719 21.531 1 97.38 299 ILE B C 1
ATOM 5769 O O . ILE B 1 299 ? -4.59 48.375 22.609 1 97.38 299 ILE B O 1
ATOM 5773 N N . LEU B 1 300 ? -5.734 49.812 21.344 1 97.62 300 LEU B N 1
ATOM 5774 C CA . LEU B 1 300 ? -5.859 50.812 22.422 1 97.62 300 LEU B CA 1
ATOM 5775 C C . LEU B 1 300 ? -6.734 50.25 23.547 1 97.62 300 LEU B C 1
ATOM 5777 O O . LEU B 1 300 ? -6.406 50.406 24.719 1 97.62 300 LEU B O 1
ATOM 5781 N N . VAL B 1 301 ? -7.797 49.656 23.188 1 96.75 301 VAL B N 1
ATOM 5782 C CA . VAL B 1 301 ? -8.703 49.094 24.172 1 96.75 301 VAL B CA 1
ATOM 5783 C C . VAL B 1 301 ? -7.984 48 24.969 1 96.75 301 VAL B C 1
ATOM 5785 O O . VAL B 1 301 ? -8.062 47.969 26.203 1 96.75 301 VAL B O 1
ATOM 5788 N N . SER B 1 302 ? -7.289 47.125 24.297 1 97.06 302 SER B N 1
ATOM 5789 C CA . SER B 1 302 ? -6.527 46.062 24.953 1 97.06 302 SER B CA 1
ATOM 5790 C C . SER B 1 302 ? -5.438 46.656 25.859 1 97.06 302 SER B C 1
ATOM 5792 O O . SER B 1 302 ? -5.223 46.156 26.969 1 97.06 302 SER B O 1
ATOM 5794 N N . THR B 1 303 ? -4.75 47.656 25.328 1 97.38 303 THR B N 1
ATOM 5795 C CA . THR B 1 303 ? -3.691 48.281 26.109 1 97.38 303 THR B CA 1
ATOM 5796 C C . THR B 1 303 ? -4.246 48.875 27.391 1 97.38 303 THR B C 1
ATOM 5798 O O . THR B 1 303 ? -3.627 48.781 28.453 1 97.38 303 THR B O 1
ATOM 5801 N N . ASN B 1 304 ? -5.434 49.531 27.281 1 96.44 304 ASN B N 1
ATOM 5802 C CA . ASN B 1 304 ? -6.09 50.062 28.469 1 96.44 304 ASN B CA 1
ATOM 5803 C C . ASN B 1 304 ? -6.309 49 29.531 1 96.44 304 ASN B C 1
ATOM 5805 O O . ASN B 1 304 ? -6.016 49.219 30.703 1 96.44 304 ASN B O 1
ATOM 5809 N N . THR B 1 305 ? -6.781 47.906 29.125 1 95.94 305 THR B N 1
ATOM 5810 C CA . THR B 1 305 ? -7.074 46.812 30.031 1 95.94 305 THR B CA 1
ATOM 5811 C C . THR B 1 305 ? -5.793 46.281 30.672 1 95.94 305 THR B C 1
ATOM 5813 O O . THR B 1 305 ? -5.754 46 31.875 1 95.94 305 THR B O 1
ATOM 5816 N N . ILE B 1 306 ? -4.766 46.094 29.891 1 96.38 306 ILE B N 1
ATOM 5817 C CA . ILE B 1 306 ? -3.502 45.531 30.344 1 96.38 306 ILE B CA 1
ATOM 5818 C C . ILE B 1 306 ? -2.848 46.5 31.344 1 96.38 306 ILE B C 1
ATOM 5820 O O . ILE B 1 306 ? -2.387 46.062 32.406 1 96.38 306 ILE B O 1
ATOM 5824 N N . VAL B 1 307 ? -2.811 47.75 31 1 95.19 307 VAL B N 1
ATOM 5825 C CA . VAL B 1 307 ? -2.182 48.781 31.828 1 95.19 307 VAL B CA 1
ATOM 5826 C C . VAL B 1 307 ? -2.91 48.844 33.188 1 95.19 307 VAL B C 1
ATOM 5828 O O . VAL B 1 307 ? -2.277 49 34.219 1 95.19 307 VAL B O 1
ATOM 5831 N N . ASP B 1 308 ? -4.184 48.781 33.094 1 92.94 308 ASP B N 1
ATOM 5832 C CA . ASP B 1 308 ? -4.988 48.812 34.312 1 92.94 308 ASP B CA 1
ATOM 5833 C C . ASP B 1 308 ? -4.746 47.562 35.188 1 92.94 308 ASP B C 1
ATOM 5835 O O . ASP B 1 308 ? -4.578 47.656 36.406 1 92.94 308 ASP B O 1
ATOM 5839 N N . ALA B 1 309 ? -4.703 46.438 34.562 1 93.5 309 ALA B N 1
ATOM 5840 C CA . ALA B 1 309 ? -4.562 45.156 35.281 1 93.5 309 ALA B CA 1
ATOM 5841 C C . ALA B 1 309 ? -3.193 45.031 35.938 1 93.5 309 ALA B C 1
ATOM 5843 O O . ALA B 1 309 ? -3.09 44.625 37.094 1 93.5 309 ALA B O 1
ATOM 5844 N N . LEU B 1 310 ? -2.186 45.438 35.219 1 93.38 310 LEU B N 1
ATOM 5845 C CA . LEU B 1 310 ? -0.826 45.25 35.719 1 93.38 310 LEU B CA 1
ATOM 5846 C C . LEU B 1 310 ? -0.355 46.5 36.469 1 93.38 310 LEU B C 1
ATOM 5848 O O . LEU B 1 310 ? 0.739 46.5 37.031 1 93.38 310 LEU B O 1
ATOM 5852 N N . LYS B 1 311 ? -1.162 47.562 36.406 1 90.81 311 LYS B N 1
ATOM 5853 C CA . LYS B 1 311 ? -0.832 48.812 37.062 1 90.81 311 LYS B CA 1
ATOM 5854 C C . LYS B 1 311 ? 0.497 49.375 36.562 1 90.81 311 LYS B C 1
ATOM 5856 O O . LYS B 1 311 ? 1.387 49.688 37.344 1 90.81 311 LYS B O 1
ATOM 5861 N N . ILE B 1 312 ? 0.549 49.406 35.312 1 91.81 312 ILE B N 1
ATOM 5862 C CA . ILE B 1 312 ? 1.77 49.844 34.656 1 91.81 312 ILE B CA 1
ATOM 5863 C C . ILE B 1 312 ? 1.841 51.375 34.719 1 91.81 312 ILE B C 1
ATOM 5865 O O . ILE B 1 312 ? 0.918 52.062 34.281 1 91.81 312 ILE B O 1
ATOM 5869 N N . THR B 1 313 ? 2.861 51.781 35.281 1 84.62 313 THR B N 1
ATOM 5870 C CA . THR B 1 313 ? 3.199 53.188 35.344 1 84.62 313 THR B CA 1
ATOM 5871 C C . THR B 1 313 ? 4.664 53.406 34.969 1 84.62 313 THR B C 1
ATOM 5873 O O . THR B 1 313 ? 5.336 52.5 34.5 1 84.62 313 THR B O 1
ATOM 5876 N N . GLY B 1 314 ? 5.219 54.5 34.812 1 82.69 314 GLY B N 1
ATOM 5877 C CA . GLY B 1 314 ? 6.602 54.781 34.438 1 82.69 314 GLY B CA 1
ATOM 5878 C C . GLY B 1 314 ? 6.77 56.062 33.656 1 82.69 314 GLY B C 1
ATOM 5879 O O . GLY B 1 314 ? 6.07 57.031 33.906 1 82.69 314 GLY B O 1
ATOM 5880 N N . SER B 1 315 ? 7.742 55.875 32.844 1 90.62 315 SER B N 1
ATOM 5881 C CA . SER B 1 315 ? 8.047 57.062 32.062 1 90.62 315 SER B CA 1
ATOM 5882 C C . SER B 1 315 ? 6.93 57.406 31.078 1 90.62 315 SER B C 1
ATOM 5884 O O . SER B 1 315 ? 6.324 56.5 30.5 1 90.62 315 SER B O 1
ATOM 5886 N N . PRO B 1 316 ? 6.602 58.625 30.969 1 92.06 316 PRO B N 1
ATOM 5887 C CA . PRO B 1 316 ? 5.57 59 30 1 92.06 316 PRO B CA 1
ATOM 5888 C C . PRO B 1 316 ? 5.883 58.5 28.578 1 92.06 316 PRO B C 1
ATOM 5890 O O . PRO B 1 316 ? 4.973 58.344 27.766 1 92.06 316 PRO B O 1
ATOM 5893 N N . GLU B 1 317 ? 7.102 58.219 28.359 1 91.81 317 GLU B N 1
ATOM 5894 C CA . GLU B 1 317 ? 7.523 57.781 27.047 1 91.81 317 GLU B CA 1
ATOM 5895 C C . GLU B 1 317 ? 6.996 56.375 26.734 1 91.81 317 GLU B C 1
ATOM 5897 O O . GLU B 1 317 ? 6.898 55.969 25.578 1 91.81 317 GLU B O 1
ATOM 5902 N N . ASN B 1 318 ? 6.707 55.625 27.781 1 90.19 318 ASN B N 1
ATOM 5903 C CA . ASN B 1 318 ? 6.312 54.219 27.625 1 90.19 318 ASN B CA 1
ATOM 5904 C C . ASN B 1 318 ? 5.02 54.094 26.828 1 90.19 318 ASN B C 1
ATOM 5906 O O . ASN B 1 318 ? 4.984 53.406 25.797 1 90.19 318 ASN B O 1
ATOM 5910 N N . TYR B 1 319 ? 3.992 54.75 27.344 1 93.69 319 TYR B N 1
ATOM 5911 C CA . TYR B 1 319 ? 2.771 54.625 26.562 1 93.69 319 TYR B CA 1
ATOM 5912 C C . TYR B 1 319 ? 2.002 55.938 26.547 1 93.69 319 TYR B C 1
ATOM 5914 O O . TYR B 1 319 ? 1.166 56.188 25.656 1 93.69 319 TYR B O 1
ATOM 5922 N N . PHE B 1 320 ? 2.279 56.906 27.375 1 95.75 320 PHE B N 1
ATOM 5923 C CA . PHE B 1 320 ? 1.551 58.156 27.422 1 95.75 320 PHE B CA 1
ATOM 5924 C C . PHE B 1 320 ? 1.889 59.031 26.219 1 95.75 320 PHE B C 1
ATOM 5926 O O . PHE B 1 320 ? 0.993 59.562 25.547 1 95.75 320 PHE B O 1
ATOM 5933 N N . GLU B 1 321 ? 3.152 59.188 25.953 1 95.94 321 GLU B N 1
ATOM 5934 C CA . GLU B 1 321 ? 3.598 60.094 24.891 1 95.94 321 GLU B CA 1
ATOM 5935 C C . GLU B 1 321 ? 3.006 59.688 23.547 1 95.94 321 GLU B C 1
ATOM 5937 O O . GLU B 1 321 ? 2.432 60.5 22.828 1 95.94 321 GLU B O 1
ATOM 5942 N N . PRO B 1 322 ? 3.18 58.406 23.219 1 96.94 322 PRO B N 1
ATOM 5943 C CA . PRO B 1 322 ? 2.561 58.031 21.953 1 96.94 322 PRO B CA 1
ATOM 5944 C C . PRO B 1 322 ? 1.045 58.219 21.953 1 96.94 322 PRO B C 1
ATOM 5946 O O . PRO B 1 322 ? 0.464 58.562 20.922 1 96.94 322 PRO B O 1
ATOM 5949 N N . THR B 1 323 ? 0.398 57.969 23.031 1 97.12 323 THR B N 1
ATOM 5950 C CA . THR B 1 323 ? -1.043 58.156 23.141 1 97.12 323 THR B CA 1
ATOM 5951 C C . THR B 1 323 ? -1.406 59.625 22.969 1 97.12 323 THR B C 1
ATOM 5953 O O . THR B 1 323 ? -2.346 59.969 22.234 1 97.12 323 THR B O 1
ATOM 5956 N N . TYR B 1 324 ? -0.647 60.438 23.562 1 97 324 TYR B N 1
ATOM 5957 C CA . TYR B 1 324 ? -0.838 61.875 23.469 1 97 324 TYR B CA 1
ATOM 5958 C C . TYR B 1 324 ? -0.654 62.344 22.031 1 97 324 TYR B C 1
ATOM 5960 O O . TYR B 1 324 ? -1.444 63.156 21.531 1 97 324 TYR B O 1
ATOM 5968 N N . ASN B 1 325 ? 0.357 61.906 21.453 1 96.69 325 ASN B N 1
ATOM 5969 C CA . ASN B 1 325 ? 0.628 62.281 20.062 1 96.69 325 ASN B CA 1
ATOM 5970 C C . ASN B 1 325 ? -0.504 61.875 19.141 1 96.69 325 ASN B C 1
ATOM 5972 O O . ASN B 1 325 ? -0.885 62.625 18.234 1 96.69 325 ASN B O 1
ATOM 5976 N N . MET B 1 326 ? -0.981 60.688 19.359 1 96.31 326 MET B N 1
ATOM 5977 C CA . MET B 1 326 ? -2.084 60.219 18.531 1 96.31 326 MET B CA 1
ATOM 5978 C C . MET B 1 326 ? -3.355 61 18.812 1 96.31 326 MET B C 1
ATOM 5980 O O . MET B 1 326 ? -4.133 61.281 17.891 1 96.31 326 MET B O 1
ATOM 5984 N N . TRP B 1 327 ? -3.559 61.344 20.047 1 96.06 327 TRP B N 1
ATOM 5985 C CA . TRP B 1 327 ? -4.684 62.219 20.391 1 96.06 327 TRP B CA 1
ATOM 5986 C C . TRP B 1 327 ? -4.617 63.531 19.625 1 96.06 327 TRP B C 1
ATOM 5988 O O . TRP B 1 327 ? -5.602 63.938 19 1 96.06 327 TRP B O 1
ATOM 5998 N N . ASN B 1 328 ? -3.473 64.125 19.578 1 95.19 328 ASN B N 1
ATOM 5999 C CA . ASN B 1 328 ? -3.279 65.438 18.875 1 95.19 328 ASN B CA 1
ATOM 6000 C C . ASN B 1 328 ? -3.5 65.25 17.375 1 95.19 328 ASN B C 1
ATOM 6002 O O . ASN B 1 328 ? -4.055 66.125 16.734 1 95.19 328 ASN B O 1
ATOM 6006 N N . ALA B 1 329 ? -3.039 64.188 16.969 1 93.56 329 ALA B N 1
ATOM 6007 C CA . ALA B 1 329 ? -3.219 63.938 15.539 1 93.56 329 ALA B CA 1
ATOM 6008 C C . ALA B 1 329 ? -4.699 63.844 15.18 1 93.56 329 ALA B C 1
ATOM 6010 O O . ALA B 1 329 ? -5.129 64.375 14.148 1 93.56 329 ALA B O 1
ATOM 6011 N N . THR B 1 330 ? -5.426 63.156 15.961 1 92.19 330 THR B N 1
ATOM 6012 C CA . THR B 1 330 ? -6.855 63.031 15.695 1 92.19 330 THR B CA 1
ATOM 6013 C C . THR B 1 330 ? -7.555 64.375 15.805 1 92.19 330 THR B C 1
ATOM 6015 O O . THR B 1 330 ? -8.492 64.688 15.055 1 92.19 330 THR B O 1
ATOM 6018 N N . SER B 1 331 ? -7.109 65.25 16.688 1 89.75 331 SER B N 1
ATOM 6019 C CA . SER B 1 331 ? -7.664 66.562 16.844 1 89.75 331 SER B CA 1
ATOM 6020 C C . SER B 1 331 ? -7.359 67.438 15.625 1 89.75 331 SER B C 1
ATOM 6022 O O . SER B 1 331 ? -8.219 68.188 15.156 1 89.75 331 SER B O 1
ATOM 6024 N N . SER B 1 332 ? -6.203 67.312 15.133 1 87.94 332 SER B N 1
ATOM 6025 C CA . SER B 1 332 ? -5.793 68.062 13.953 1 87.94 332 SER B CA 1
ATOM 6026 C C . SER B 1 332 ? -6.574 67.625 12.719 1 87.94 332 SER B C 1
ATOM 6028 O O . SER B 1 332 ? -6.887 68.5 11.859 1 87.94 332 SER B O 1
ATOM 6030 N N . ILE B 1 333 ? -6.777 66.375 12.656 1 83.44 333 ILE B N 1
ATOM 6031 C CA . ILE B 1 333 ? -7.523 65.875 11.523 1 83.44 333 ILE B CA 1
ATOM 6032 C C . ILE B 1 333 ? -8.961 66.375 11.57 1 83.44 333 ILE B C 1
ATOM 6034 O O . ILE B 1 333 ? -9.539 66.688 10.531 1 83.44 333 ILE B O 1
ATOM 6038 N N . MET B 1 334 ? -9.516 66.375 12.688 1 79 334 MET B N 1
ATOM 6039 C CA . MET B 1 334 ? -10.883 66.875 12.867 1 79 334 MET B CA 1
ATOM 6040 C C . MET B 1 334 ? -10.984 68.375 12.516 1 79 334 MET B C 1
ATOM 6042 O O . MET B 1 334 ? -11.977 68.812 11.914 1 79 334 MET B O 1
ATOM 6046 N N . LYS B 1 335 ? -9.992 69.125 12.727 1 79.38 335 LYS B N 1
ATOM 6047 C CA . LYS B 1 335 ? -9.992 70.562 12.445 1 79.38 335 LYS B CA 1
ATOM 6048 C C . LYS B 1 335 ? -9.82 70.812 10.953 1 79.38 335 LYS B C 1
ATOM 6050 O O . LYS B 1 335 ? -10.453 71.688 10.398 1 79.38 335 LYS B O 1
ATOM 6055 N N . THR B 1 336 ? -8.953 70.062 10.32 1 70.25 336 THR B N 1
ATOM 6056 C CA . THR B 1 336 ? -8.727 70.25 8.891 1 70.25 336 THR B CA 1
ATOM 6057 C C . THR B 1 336 ? -9.969 69.875 8.094 1 70.25 336 THR B C 1
ATOM 6059 O O . THR B 1 336 ? -10.266 70.5 7.059 1 70.25 336 THR B O 1
ATOM 6062 N N . ASP B 1 337 ? -10.586 68.812 8.453 1 62.25 337 ASP B N 1
ATOM 6063 C CA . ASP B 1 337 ? -11.812 68.438 7.773 1 62.25 337 ASP B CA 1
ATOM 6064 C C . ASP B 1 337 ? -12.875 69.5 7.875 1 62.25 337 ASP B C 1
ATOM 6066 O O . ASP B 1 337 ? -13.641 69.75 6.93 1 62.25 337 ASP B O 1
ATOM 6070 N N . LYS B 1 338 ? -12.922 70.188 8.969 1 59.72 338 LYS B N 1
ATOM 6071 C CA . LYS B 1 338 ? -13.875 71.312 9.117 1 59.72 338 LYS B CA 1
ATOM 6072 C C . LYS B 1 338 ? -13.5 72.438 8.219 1 59.72 338 LYS B C 1
ATOM 6074 O O . LYS B 1 338 ? -14.375 73.125 7.684 1 59.72 338 LYS B O 1
ATOM 6079 N N . ASP B 1 339 ? -12.172 72.625 7.953 1 55.56 339 ASP B N 1
ATOM 6080 C CA . ASP B 1 339 ? -11.734 73.812 7.172 1 55.56 339 ASP B CA 1
ATOM 6081 C C . ASP B 1 339 ? -11.578 73.438 5.695 1 55.56 339 ASP B C 1
ATOM 6083 O O . ASP B 1 339 ? -11.062 74.25 4.906 1 55.56 339 ASP B O 1
ATOM 6087 N N . GLY B 1 340 ? -12.234 72.25 4.996 1 52.22 340 GLY B N 1
ATOM 6088 C CA . GLY B 1 340 ? -12.32 71.938 3.574 1 52.22 340 GLY B CA 1
ATOM 6089 C C . GLY B 1 340 ? -11.242 71 3.09 1 52.22 340 GLY B C 1
ATOM 6090 O O . GLY B 1 340 ? -10.883 71 1.91 1 52.22 340 GLY B O 1
ATOM 6091 N N . SER B 1 341 ? -10.5 70.312 3.857 1 48.16 341 SER B N 1
ATOM 6092 C CA . SER B 1 341 ? -9.328 69.562 3.359 1 48.16 341 SER B CA 1
ATOM 6093 C C . SER B 1 341 ? -9.727 68.438 2.455 1 48.16 341 SER B C 1
ATOM 6095 O O . SER B 1 341 ? -10.883 68 2.461 1 48.16 341 SER B O 1
ATOM 6097 N N . SER B 1 342 ? -8.641 67.875 1.598 1 49.66 342 SER B N 1
ATOM 6098 C CA . SER B 1 342 ? -8.453 67.125 0.359 1 49.66 342 SER B CA 1
ATOM 6099 C C . SER B 1 342 ? -8.961 65.688 0.497 1 49.66 342 SER B C 1
ATOM 6101 O O . SER B 1 342 ? -8.773 64.875 -0.403 1 49.66 342 SER B O 1
ATOM 6103 N N . PHE B 1 343 ? -9.414 65.188 1.617 1 52.16 343 PHE B N 1
ATOM 6104 C CA . PHE B 1 343 ? -9.773 63.781 1.523 1 52.16 343 PHE B CA 1
ATOM 6105 C C . PHE B 1 343 ? -11.086 63.594 0.761 1 52.16 343 PHE B C 1
ATOM 6107 O O . PHE B 1 343 ? -11.969 64.438 0.843 1 52.16 343 PHE B O 1
ATOM 6114 N N . GLU B 1 344 ? -11.156 62.812 -0.273 1 54 344 GLU B N 1
ATOM 6115 C CA . GLU B 1 344 ? -12.398 62.5 -0.979 1 54 344 GLU B CA 1
ATOM 6116 C C . GLU B 1 344 ? -13.523 62.188 -0.001 1 54 344 GLU B C 1
ATOM 6118 O O . GLU B 1 344 ? -13.281 61.719 1.111 1 54 344 GLU B O 1
ATOM 6123 N N . GLU B 1 345 ? -14.742 62.594 -0.184 1 52.22 345 GLU B N 1
ATOM 6124 C CA . GLU B 1 345 ? -15.961 62.594 0.615 1 52.22 345 GLU B CA 1
ATOM 6125 C C . GLU B 1 345 ? -16.125 61.25 1.349 1 52.22 345 GLU B C 1
ATOM 6127 O O . GLU B 1 345 ? -16.453 61.219 2.535 1 52.22 345 GLU B O 1
ATOM 6132 N N . ASN B 1 346 ? -16.141 60.156 0.602 1 53.06 346 ASN B N 1
ATOM 6133 C CA . ASN B 1 346 ? -16.312 58.812 1.165 1 53.06 346 ASN B CA 1
ATOM 6134 C C . ASN B 1 346 ? -15.234 58.5 2.199 1 53.06 346 ASN B C 1
ATOM 6136 O O . ASN B 1 346 ? -15.5 57.875 3.207 1 53.06 346 ASN B O 1
ATOM 6140 N N . ASP B 1 347 ? -14.109 59.156 2.051 1 68 347 ASP B N 1
ATOM 6141 C CA . ASP B 1 347 ? -12.945 59 2.914 1 68 347 ASP B CA 1
ATOM 6142 C C . ASP B 1 347 ? -13.102 59.812 4.199 1 68 347 ASP B C 1
ATOM 6144 O O . ASP B 1 347 ? -12.68 59.375 5.273 1 68 347 ASP B O 1
ATOM 6148 N N . LYS B 1 348 ? -14.102 60.625 4.133 1 72.12 348 LYS B N 1
ATOM 6149 C CA . LYS B 1 348 ? -14.289 61.531 5.273 1 72.12 348 LYS B CA 1
ATOM 6150 C C . LYS B 1 348 ? -15.164 60.875 6.34 1 72.12 348 LYS B C 1
ATOM 6152 O O . LYS B 1 348 ? -14.891 61 7.535 1 72.12 348 LYS B O 1
ATOM 6157 N N . GLU B 1 349 ? -16.172 60.219 5.922 1 79.06 349 GLU B N 1
ATOM 6158 C CA . GLU B 1 349 ? -17.062 59.562 6.879 1 79.06 349 GLU B CA 1
ATOM 6159 C C . GLU B 1 349 ? -16.328 58.469 7.633 1 79.06 349 GLU B C 1
ATOM 6161 O O . GLU B 1 349 ? -16.5 58.312 8.844 1 79.06 349 GLU B O 1
ATOM 6166 N N . GLU B 1 350 ? -15.539 57.719 6.922 1 83.06 350 GLU B N 1
ATOM 6167 C CA . GLU B 1 350 ? -14.766 56.656 7.547 1 83.06 350 GLU B CA 1
ATOM 6168 C C . GLU B 1 350 ? -13.758 57.188 8.547 1 83.06 350 GLU B C 1
ATOM 6170 O O . GLU B 1 350 ? -13.523 56.594 9.602 1 83.06 350 GLU B O 1
ATOM 6175 N N . LEU B 1 351 ? -13.32 58.312 8.125 1 84.75 351 LEU B N 1
ATOM 6176 C CA . LEU B 1 351 ? -12.344 58.969 8.984 1 84.75 351 LEU B CA 1
ATOM 6177 C C . LEU B 1 351 ? -13 59.469 10.258 1 84.75 351 LEU B C 1
ATOM 6179 O O . LEU B 1 351 ? -12.453 59.344 11.352 1 84.75 351 LEU B O 1
ATOM 6183 N N . LYS B 1 352 ? -14.141 60 10.141 1 86.06 352 LYS B N 1
ATOM 6184 C CA . LYS B 1 352 ? -14.883 60.5 11.297 1 86.06 352 LYS B CA 1
ATOM 6185 C C . LYS B 1 352 ? -15.266 59.375 12.234 1 86.06 352 LYS B C 1
ATOM 6187 O O . LYS B 1 352 ? -15.18 59.5 13.461 1 86.06 352 LYS B O 1
ATOM 6192 N N . ASP B 1 353 ? -15.672 58.406 11.656 1 91.12 353 ASP B N 1
ATOM 6193 C CA . ASP B 1 353 ? -16.047 57.219 12.445 1 91.12 353 ASP B CA 1
ATOM 6194 C C . ASP B 1 353 ? -14.836 56.656 13.195 1 91.12 353 ASP B C 1
ATOM 6196 O O . ASP B 1 353 ? -14.953 56.281 14.359 1 91.12 353 ASP B O 1
ATOM 6200 N N . PHE B 1 354 ? -13.75 56.594 12.492 1 92.31 354 PHE B N 1
ATOM 6201 C CA . PHE B 1 354 ? -12.508 56.125 13.094 1 92.31 354 PHE B CA 1
ATOM 6202 C C . PHE B 1 354 ? -12.109 57 14.266 1 92.31 354 PHE B C 1
ATOM 6204 O O . PHE B 1 354 ? -11.797 56.5 15.352 1 92.31 354 PHE B O 1
ATOM 6211 N N . ILE B 1 355 ? -12.117 58.219 14.086 1 90.56 355 ILE B N 1
ATOM 6212 C CA . ILE B 1 355 ? -11.703 59.156 15.117 1 90.56 355 ILE B CA 1
ATOM 6213 C C . ILE B 1 355 ? -12.625 59.062 16.328 1 90.56 355 ILE B C 1
ATOM 6215 O O . ILE B 1 355 ? -12.164 59.062 17.469 1 90.56 355 ILE B O 1
ATOM 6219 N N . ALA B 1 356 ? -13.812 58.875 16.078 1 90.31 356 ALA B N 1
ATOM 6220 C CA . ALA B 1 356 ? -14.789 58.75 17.156 1 90.31 356 ALA B CA 1
ATOM 6221 C C . ALA B 1 356 ? -14.508 57.531 18.016 1 90.31 356 ALA B C 1
ATOM 6223 O O . ALA B 1 356 ? -14.711 57.531 19.234 1 90.31 356 ALA B O 1
ATOM 6224 N N . LYS B 1 357 ? -14.047 56.562 17.391 1 94.62 357 LYS B N 1
ATOM 6225 C CA . LYS B 1 357 ? -13.859 55.281 18.078 1 94.62 357 LYS B CA 1
ATOM 6226 C C . LYS B 1 357 ? -12.516 55.25 18.812 1 94.62 357 LYS B C 1
ATOM 6228 O O . LYS B 1 357 ? -12.359 54.5 19.781 1 94.62 357 LYS B O 1
ATOM 6233 N N . VAL B 1 358 ? -11.555 56.062 18.344 1 95.69 358 VAL B N 1
ATOM 6234 C CA . VAL B 1 358 ? -10.227 55.969 18.953 1 95.69 358 VAL B CA 1
ATOM 6235 C C . VAL B 1 358 ? -10.117 57 20.078 1 95.69 358 VAL B C 1
ATOM 6237 O O . VAL B 1 358 ? -9.266 56.844 20.969 1 95.69 358 VAL B O 1
ATOM 6240 N N . ARG B 1 359 ? -10.945 57.969 20.125 1 95 359 ARG B N 1
ATOM 6241 C CA . ARG B 1 359 ? -10.82 59.062 21.078 1 95 359 ARG B CA 1
ATOM 6242 C C . ARG B 1 359 ? -10.992 58.594 22.516 1 95 359 ARG B C 1
ATOM 6244 O O . ARG B 1 359 ? -10.211 58.938 23.391 1 95 359 ARG B O 1
ATOM 6251 N N . ASN B 1 360 ? -11.977 57.812 22.656 1 96.06 360 ASN B N 1
ATOM 6252 C CA . ASN B 1 360 ? -12.234 57.344 24.016 1 96.06 360 ASN B CA 1
ATOM 6253 C C . ASN B 1 360 ? -11.078 56.5 24.562 1 96.06 360 ASN B C 1
ATOM 6255 O O . ASN B 1 360 ? -10.547 56.812 25.625 1 96.06 360 ASN B O 1
ATOM 6259 N N . PRO B 1 361 ? -10.695 55.5 23.828 1 97.38 361 PRO B N 1
ATOM 6260 C CA . PRO B 1 361 ? -9.578 54.688 24.375 1 97.38 361 PRO B CA 1
ATOM 6261 C C . PRO B 1 361 ? -8.305 55.531 24.547 1 97.38 361 PRO B C 1
ATOM 6263 O O . PRO B 1 361 ? -7.52 55.281 25.453 1 97.38 361 PRO B O 1
ATOM 6266 N N . LEU B 1 362 ? -8.039 56.469 23.703 1 97.56 362 LEU B N 1
ATOM 6267 C CA . LEU B 1 362 ? -6.898 57.344 23.875 1 97.56 362 LEU B CA 1
ATOM 6268 C C . LEU B 1 362 ? -7.023 58.156 25.156 1 97.56 362 LEU B C 1
ATOM 6270 O O . LEU B 1 362 ? -6.062 58.25 25.938 1 97.56 362 LEU B O 1
ATOM 6274 N N . ALA B 1 363 ? -8.188 58.719 25.328 1 96.88 363 ALA B N 1
ATOM 6275 C CA . ALA B 1 363 ? -8.453 59.5 26.516 1 96.88 363 ALA B CA 1
ATOM 6276 C C . ALA B 1 363 ? -8.281 58.656 27.781 1 96.88 363 ALA B C 1
ATOM 6278 O O . ALA B 1 363 ? -7.688 59.094 28.766 1 96.88 363 ALA B O 1
ATOM 6279 N N . MET B 1 364 ? -8.812 57.5 27.734 1 96.25 364 MET B N 1
ATOM 6280 C CA . MET B 1 364 ? -8.727 56.594 28.875 1 96.25 364 MET B CA 1
ATOM 6281 C C . MET B 1 364 ? -7.277 56.312 29.234 1 96.25 364 MET B C 1
ATOM 6283 O O . MET B 1 364 ? -6.906 56.312 30.406 1 96.25 364 MET B O 1
ATOM 6287 N N . LEU B 1 365 ? -6.477 56 28.266 1 96.06 365 LEU B N 1
ATOM 6288 C CA . LEU B 1 365 ? -5.07 55.688 28.484 1 96.06 365 LEU B CA 1
ATOM 6289 C C . LEU B 1 365 ? -4.32 56.844 29.094 1 96.06 365 LEU B C 1
ATOM 6291 O O . LEU B 1 365 ? -3.512 56.688 30 1 96.06 365 LEU B O 1
ATOM 6295 N N . MET B 1 366 ? -4.59 57.969 28.547 1 95.69 366 MET B N 1
ATOM 6296 C CA . MET B 1 366 ? -3.936 59.188 29.047 1 95.69 366 MET B CA 1
ATOM 6297 C C . MET B 1 366 ? -4.324 59.438 30.5 1 95.69 366 MET B C 1
ATOM 6299 O O . MET B 1 366 ? -3.463 59.719 31.328 1 95.69 366 MET B O 1
ATOM 6303 N N . CYS B 1 367 ? -5.59 59.375 30.75 1 94.88 367 CYS B N 1
ATOM 6304 C CA . CYS B 1 367 ? -6.082 59.656 32.094 1 94.88 367 CYS B CA 1
ATOM 6305 C C . CYS B 1 367 ? -5.613 58.594 33.094 1 94.88 367 CYS B C 1
ATOM 6307 O O . CYS B 1 367 ? -5.336 58.906 34.25 1 94.88 367 CYS B O 1
ATOM 6309 N N . TYR B 1 368 ? -5.555 57.406 32.625 1 93.88 368 TYR B N 1
ATOM 6310 C CA . TYR B 1 368 ? -5.039 56.344 33.5 1 93.88 368 TYR B CA 1
ATOM 6311 C C . TYR B 1 368 ? -3.605 56.656 33.906 1 93.88 368 TYR B C 1
ATOM 6313 O O . TYR B 1 368 ? -3.252 56.5 35.094 1 93.88 368 TYR B O 1
ATOM 6321 N N . TYR B 1 369 ? -2.801 57.031 32.969 1 94.88 369 TYR B N 1
ATOM 6322 C CA . TYR B 1 369 ? -1.413 57.375 33.25 1 94.88 369 TYR B CA 1
ATOM 6323 C C . TYR B 1 369 ? -1.334 58.5 34.281 1 94.88 369 TYR B C 1
ATOM 6325 O O . TYR B 1 369 ? -0.626 58.375 35.281 1 94.88 369 TYR B O 1
ATOM 6333 N N . LEU B 1 370 ? -2.104 59.5 34.062 1 94.06 370 LEU B N 1
ATOM 6334 C CA . LEU B 1 370 ? -2.066 60.719 34.906 1 94.06 370 LEU B CA 1
ATOM 6335 C C . LEU B 1 370 ? -2.602 60.406 36.312 1 94.06 370 LEU B C 1
ATOM 6337 O O . LEU B 1 370 ? -2.141 61 37.281 1 94.06 370 LEU B O 1
ATOM 6341 N N . ALA B 1 371 ? -3.473 59.531 36.375 1 93.12 371 ALA B N 1
ATOM 6342 C CA . ALA B 1 371 ? -4.102 59.188 37.625 1 93.12 371 ALA B CA 1
ATOM 6343 C C . ALA B 1 371 ? -3.158 58.375 38.5 1 93.12 371 ALA B C 1
ATOM 6345 O O . ALA B 1 371 ? -3.297 58.344 39.75 1 93.12 371 ALA B O 1
ATOM 6346 N N . ASN B 1 372 ? -2.146 57.75 37.938 1 91.06 372 ASN B N 1
ATOM 6347 C CA . ASN B 1 372 ? -1.411 56.75 38.688 1 91.06 372 ASN B CA 1
ATOM 6348 C C . ASN B 1 372 ? 0.066 57.094 38.812 1 91.06 372 ASN B C 1
ATOM 6350 O O . ASN B 1 372 ? 0.827 56.406 39.469 1 91.06 372 ASN B O 1
ATOM 6354 N N . ILE B 1 373 ? 0.511 58.188 38.25 1 90.69 373 ILE B N 1
ATOM 6355 C CA . ILE B 1 373 ? 1.899 58.625 38.375 1 90.69 373 ILE B CA 1
ATOM 6356 C C . ILE B 1 373 ? 2.074 59.406 39.656 1 90.69 373 ILE B C 1
ATOM 6358 O O . ILE B 1 373 ? 1.091 59.812 40.281 1 90.69 373 ILE B O 1
ATOM 6362 N N . THR B 1 374 ? 3.312 59.562 40.062 1 89.12 374 THR B N 1
ATOM 6363 C CA . THR B 1 374 ? 3.611 60.312 41.281 1 89.12 374 THR B CA 1
ATOM 6364 C C . THR B 1 374 ? 3.223 61.781 41.156 1 89.12 374 THR B C 1
ATOM 6366 O O . THR B 1 374 ? 3.141 62.281 40.031 1 89.12 374 THR B O 1
ATOM 6369 N N . GLU B 1 375 ? 3.041 62.438 42.219 1 88.69 375 GLU B N 1
ATOM 6370 C CA . GLU B 1 375 ? 2.58 63.812 42.219 1 88.69 375 GLU B CA 1
ATOM 6371 C C . GLU B 1 375 ? 3.572 64.75 41.5 1 88.69 375 GLU B C 1
ATOM 6373 O O . GLU B 1 375 ? 3.174 65.625 40.719 1 88.69 375 GLU B O 1
ATOM 6378 N N . ASP B 1 376 ? 4.789 64.625 41.75 1 87.81 376 ASP B N 1
ATOM 6379 C CA . ASP B 1 376 ? 5.805 65.438 41.125 1 87.81 376 ASP B CA 1
ATOM 6380 C C . ASP B 1 376 ? 5.793 65.25 39.594 1 87.81 376 ASP B C 1
ATOM 6382 O O . ASP B 1 376 ? 5.902 66.188 38.844 1 87.81 376 ASP B O 1
ATOM 6386 N N . ASN B 1 377 ? 5.602 64 39.25 1 90.31 377 ASN B N 1
ATOM 6387 C CA . ASN B 1 377 ? 5.566 63.719 37.812 1 90.31 377 ASN B CA 1
ATOM 6388 C C . ASN B 1 377 ? 4.258 64.188 37.188 1 90.31 377 ASN B C 1
ATOM 6390 O O . ASN B 1 377 ? 4.238 64.562 36 1 90.31 377 ASN B O 1
ATOM 6394 N N . PHE B 1 378 ? 3.287 64.062 37.969 1 93.38 378 PHE B N 1
ATOM 6395 C CA . PHE B 1 378 ? 1.986 64.562 37.5 1 93.38 378 PHE B CA 1
ATOM 6396 C C . PHE B 1 378 ? 2.039 66 37.094 1 93.38 378 PHE B C 1
ATOM 6398 O O . PHE B 1 378 ? 1.558 66.375 36.031 1 93.38 378 PHE B O 1
ATOM 6405 N N . TYR B 1 379 ? 2.656 66.812 37.844 1 91.56 379 TYR B N 1
ATOM 6406 C CA . TYR B 1 379 ? 2.711 68.25 37.562 1 91.56 379 TYR B CA 1
ATOM 6407 C C . TYR B 1 379 ? 3.484 68.5 36.281 1 91.56 379 TYR B C 1
ATOM 6409 O O . TYR B 1 379 ? 3.076 69.375 35.469 1 91.56 379 TYR B O 1
ATOM 6417 N N . LYS B 1 380 ? 4.488 67.812 36.125 1 91.56 380 LYS B N 1
ATOM 6418 C CA . LYS B 1 380 ? 5.328 68 34.938 1 91.56 380 LYS B CA 1
ATOM 6419 C C . LYS B 1 380 ? 4.586 67.625 33.656 1 91.56 380 LYS B C 1
ATOM 6421 O O . LYS B 1 380 ? 4.605 68.312 32.656 1 91.56 380 LYS B O 1
ATOM 6426 N N . VAL B 1 381 ? 3.883 66.438 33.719 1 93.69 381 VAL B N 1
ATOM 6427 C CA . VAL B 1 381 ? 3.217 65.938 32.531 1 93.69 381 VAL B CA 1
ATOM 6428 C C . VAL B 1 381 ? 1.922 66.688 32.281 1 93.69 381 VAL B C 1
ATOM 6430 O O . VAL B 1 381 ? 1.567 66.938 31.125 1 93.69 381 VAL B O 1
ATOM 6433 N N . PHE B 1 382 ? 1.294 67.062 33.344 1 94.06 382 PHE B N 1
ATOM 6434 C CA . PHE B 1 382 ? 0.004 67.75 33.188 1 94.06 382 PHE B CA 1
ATOM 6435 C C . PHE B 1 382 ? 0.175 69.125 32.594 1 94.06 382 PHE B C 1
ATOM 6437 O O . PHE B 1 382 ? -0.707 69.625 31.891 1 94.06 382 PHE B O 1
ATOM 6444 N N . GLU B 1 383 ? 1.274 69.75 32.844 1 92.5 383 GLU B N 1
ATOM 6445 C CA . GLU B 1 383 ? 1.546 71.062 32.281 1 92.5 383 GLU B CA 1
ATOM 6446 C C . GLU B 1 383 ? 1.452 71 30.75 1 92.5 383 GLU B C 1
ATOM 6448 O O . GLU B 1 383 ? 0.997 72 30.125 1 92.5 383 GLU B O 1
ATOM 6453 N N . VAL B 1 384 ? 1.79 69.938 30.219 1 91 384 VAL B N 1
ATOM 6454 C CA . VAL B 1 384 ? 1.831 69.75 28.766 1 91 384 VAL B CA 1
ATOM 6455 C C . VAL B 1 384 ? 0.421 69.5 28.234 1 91 384 VAL B C 1
ATOM 6457 O O . VAL B 1 384 ? 0.088 69.938 27.125 1 91 384 VAL B O 1
ATOM 6460 N N . VAL B 1 385 ? -0.417 68.938 29.078 1 93.38 385 VAL B N 1
ATOM 6461 C CA . VAL B 1 385 ? -1.697 68.5 28.531 1 93.38 385 VAL B CA 1
ATOM 6462 C C . VAL B 1 385 ? -2.824 69.375 29.094 1 93.38 385 VAL B C 1
ATOM 6464 O O . VAL B 1 385 ? -3.998 69.125 28.797 1 93.38 385 VAL B O 1
ATOM 6467 N N . GLU B 1 386 ? -2.434 70.312 29.781 1 93.25 386 GLU B N 1
ATOM 6468 C CA . GLU B 1 386 ? -3.43 71.125 30.469 1 93.25 386 GLU B CA 1
ATOM 6469 C C . GLU B 1 386 ? -4.414 71.75 29.469 1 93.25 386 GLU B C 1
ATOM 6471 O O . GLU B 1 386 ? -5.613 71.812 29.75 1 93.25 386 GLU B O 1
ATOM 6476 N N . THR B 1 387 ? -3.9 72.125 28.312 1 92.88 387 THR B N 1
ATOM 6477 C CA . THR B 1 387 ? -4.711 72.875 27.344 1 92.88 387 THR B CA 1
ATOM 6478 C C . THR B 1 387 ? -5.766 71.938 26.734 1 92.88 387 THR B C 1
ATOM 6480 O O . THR B 1 387 ? -6.809 72.438 26.266 1 92.88 387 THR B O 1
ATOM 6483 N N . ILE B 1 388 ? -5.527 70.688 26.797 1 93.44 388 ILE B N 1
ATOM 6484 C CA . ILE B 1 388 ? -6.461 69.812 26.125 1 93.44 388 ILE B CA 1
ATOM 6485 C C . ILE B 1 388 ? -7.188 68.938 27.172 1 93.44 388 ILE B C 1
ATOM 6487 O O . ILE B 1 388 ? -8.016 68.125 26.812 1 93.44 388 ILE B O 1
ATOM 6491 N N . TYR B 1 389 ? -6.898 69.125 28.375 1 94.38 389 TYR B N 1
ATOM 6492 C CA . TYR B 1 389 ? -7.375 68.188 29.438 1 94.38 389 TYR B CA 1
ATOM 6493 C C . TYR B 1 389 ? -8.898 68.188 29.469 1 94.38 389 TYR B C 1
ATOM 6495 O O . TYR B 1 389 ? -9.492 67.125 29.625 1 94.38 389 TYR B O 1
ATOM 6503 N N . GLU B 1 390 ? -9.555 69.312 29.312 1 92.94 390 GLU B N 1
ATOM 6504 C CA . GLU B 1 390 ? -11.008 69.375 29.391 1 92.94 390 GLU B CA 1
ATOM 6505 C C . GLU B 1 390 ? -11.648 68.562 28.297 1 92.94 390 GLU B C 1
ATOM 6507 O O . GLU B 1 390 ? -12.641 67.875 28.531 1 92.94 390 GLU B O 1
ATOM 6512 N N . GLU B 1 391 ? -11.094 68.625 27.203 1 94.12 391 GLU B N 1
ATOM 6513 C CA . GLU B 1 391 ? -11.602 67.812 26.109 1 94.12 391 GLU B CA 1
ATOM 6514 C C . GLU B 1 391 ? -11.359 66.312 26.359 1 94.12 391 GLU B C 1
ATOM 6516 O O . GLU B 1 391 ? -12.234 65.5 26.109 1 94.12 391 GLU B O 1
ATOM 6521 N N . VAL B 1 392 ? -10.148 65.938 26.766 1 95.19 392 VAL B N 1
ATOM 6522 C CA . VAL B 1 392 ? -9.781 64.562 27.062 1 95.19 392 VAL B CA 1
ATOM 6523 C C . VAL B 1 392 ? -10.719 64 28.125 1 95.19 392 VAL B C 1
ATOM 6525 O O . VAL B 1 392 ? -11.242 62.906 27.969 1 95.19 392 VAL B O 1
ATOM 6528 N N . ALA B 1 393 ? -10.914 64.75 29.172 1 93.69 393 ALA B N 1
ATOM 6529 C CA . ALA B 1 393 ? -11.75 64.312 30.281 1 93.69 393 ALA B CA 1
ATOM 6530 C C . ALA B 1 393 ? -13.18 64.062 29.828 1 93.69 393 ALA B C 1
ATOM 6532 O O . ALA B 1 393 ? -13.844 63.156 30.359 1 93.69 393 ALA B O 1
ATOM 6533 N N . SER B 1 394 ? -13.594 64.75 28.828 1 93.88 394 SER B N 1
ATOM 6534 C CA . SER B 1 394 ? -14.961 64.625 28.359 1 93.88 394 SER B CA 1
ATOM 6535 C C . SER B 1 394 ? -15.156 63.281 27.656 1 93.88 394 SER B C 1
ATOM 6537 O O . SER B 1 394 ? -16.297 62.812 27.484 1 93.88 394 SER B O 1
ATOM 6539 N N . TRP B 1 395 ? -14.102 62.656 27.281 1 94.06 395 TRP B N 1
ATOM 6540 C CA . TRP B 1 395 ? -14.18 61.406 26.562 1 94.06 395 TRP B CA 1
ATOM 6541 C C . TRP B 1 395 ? -13.992 60.219 27.5 1 94.06 395 TRP B C 1
ATOM 6543 O O . TRP B 1 395 ? -14.117 59.062 27.094 1 94.06 395 TRP B O 1
ATOM 6553 N N . VAL B 1 396 ? -13.695 60.438 28.75 1 94.06 396 VAL B N 1
ATOM 6554 C CA . VAL B 1 396 ? -13.477 59.375 29.719 1 94.06 396 VAL B CA 1
ATOM 6555 C C . VAL B 1 396 ? -14.82 58.906 30.281 1 94.06 396 VAL B C 1
ATOM 6557 O O . VAL B 1 396 ? -15.625 59.719 30.75 1 94.06 396 VAL B O 1
ATOM 6560 N N . ASN B 1 397 ? -15.125 57.719 30.172 1 91.12 397 ASN B N 1
ATOM 6561 C CA . ASN B 1 397 ? -16.391 57.156 30.672 1 91.12 397 ASN B CA 1
ATOM 6562 C C . ASN B 1 397 ? -16.156 56.281 31.875 1 91.12 397 ASN B C 1
ATOM 6564 O O . ASN B 1 397 ? -16.859 55.281 32.062 1 91.12 397 ASN B O 1
ATOM 6568 N N . ASP B 1 398 ? -15.273 56.531 32.719 1 91.56 398 ASP B N 1
ATOM 6569 C CA . ASP B 1 398 ? -14.938 55.844 33.969 1 91.56 398 ASP B CA 1
ATOM 6570 C C . ASP B 1 398 ? -15 56.812 35.156 1 91.56 398 ASP B C 1
ATOM 6572 O O . ASP B 1 398 ? -14.07 57.562 35.375 1 91.56 398 ASP B O 1
ATOM 6576 N N . GLU B 1 399 ? -15.953 56.625 36 1 90 399 GLU B N 1
ATOM 6577 C CA . GLU B 1 399 ? -16.266 57.562 37.062 1 90 399 GLU B CA 1
ATOM 6578 C C . GLU B 1 399 ? -15.141 57.656 38.094 1 90 399 GLU B C 1
ATOM 6580 O O . GLU B 1 399 ? -14.703 58.719 38.469 1 90 399 GLU B O 1
ATOM 6585 N N . PRO B 1 400 ? -14.742 56.5 38.5 1 92.19 400 PRO B N 1
ATOM 6586 C CA . PRO B 1 400 ? -13.641 56.562 39.469 1 92.19 400 PRO B CA 1
ATOM 6587 C C . PRO B 1 400 ? -12.398 57.25 38.906 1 92.19 400 PRO B C 1
ATOM 6589 O O . PRO B 1 400 ? -11.742 58.031 39.625 1 92.19 400 PRO B O 1
ATOM 6592 N N . LEU B 1 401 ? -12.102 56.969 37.719 1 92.06 401 LEU B N 1
ATOM 6593 C CA . LEU B 1 401 ? -10.953 57.594 37.094 1 92.06 401 LEU B CA 1
ATOM 6594 C C . LEU B 1 401 ? -11.148 59.094 36.938 1 92.06 401 LEU B C 1
ATOM 6596 O O . LEU B 1 401 ? -10.227 59.875 37.188 1 92.06 401 LEU B O 1
ATOM 6600 N N . GLU B 1 402 ? -12.336 59.438 36.562 1 90.94 402 GLU B N 1
ATOM 6601 C CA . GLU B 1 402 ? -12.664 60.875 36.406 1 90.94 402 GLU B CA 1
ATOM 6602 C C . GLU B 1 402 ? -12.547 61.625 37.719 1 90.94 402 GLU B C 1
ATOM 6604 O O . GLU B 1 402 ? -12.031 62.75 37.75 1 90.94 402 GLU B O 1
ATOM 6609 N N . THR B 1 403 ? -13.008 61 38.719 1 91.94 403 THR B N 1
ATOM 6610 C CA . THR B 1 403 ? -12.984 61.594 40.031 1 91.94 403 THR B CA 1
ATOM 6611 C C . THR B 1 403 ? -11.547 61.781 40.531 1 91.94 403 THR B C 1
ATOM 6613 O O . THR B 1 403 ? -11.188 62.844 41.031 1 91.94 403 THR B O 1
ATOM 6616 N N . ASN B 1 404 ? -10.836 60.812 40.375 1 92.38 404 ASN B N 1
ATOM 6617 C CA . ASN B 1 404 ? -9.438 60.875 40.781 1 92.38 404 ASN B CA 1
ATOM 6618 C C . ASN B 1 404 ? -8.688 61.969 40 1 92.38 404 ASN B C 1
ATOM 6620 O O . ASN B 1 404 ? -7.91 62.719 40.594 1 92.38 404 ASN B O 1
ATOM 6624 N N . MET B 1 405 ? -8.922 62 38.75 1 91.5 405 MET B N 1
ATOM 6625 C CA . MET B 1 405 ? -8.273 63 37.875 1 91.5 405 MET B CA 1
ATOM 6626 C C . MET B 1 405 ? -8.703 64.438 38.281 1 91.5 405 MET B C 1
ATOM 6628 O O . MET B 1 405 ? -7.871 65.312 38.344 1 91.5 405 MET B O 1
ATOM 6632 N N . SER B 1 406 ? -9.969 64.5 38.5 1 90.56 406 SER B N 1
ATOM 6633 C CA . SER B 1 406 ? -10.484 65.812 38.875 1 90.56 406 SER B CA 1
ATOM 6634 C C . SER B 1 406 ? -9.836 66.312 40.156 1 90.56 406 SER B C 1
ATOM 6636 O O . SER B 1 406 ? -9.523 67.5 40.281 1 90.56 406 SER B O 1
ATOM 6638 N N . GLN B 1 407 ? -9.68 65.5 41.062 1 92.94 407 GLN B N 1
ATOM 6639 C CA . GLN B 1 407 ? -9.047 65.812 42.312 1 92.94 407 GLN B CA 1
ATOM 6640 C C . GLN B 1 407 ? -7.594 66.25 42.125 1 92.94 407 GLN B C 1
ATOM 6642 O O . GLN B 1 407 ? -7.141 67.25 42.688 1 92.94 407 GLN B O 1
ATOM 6647 N N . ARG B 1 408 ? -6.887 65.5 41.344 1 93.38 408 ARG B N 1
ATOM 6648 C CA . ARG B 1 408 ? -5.48 65.812 41.062 1 93.38 408 ARG B CA 1
ATOM 6649 C C . ARG B 1 408 ? -5.324 67.125 40.344 1 93.38 408 ARG B C 1
ATOM 6651 O O . ARG B 1 408 ? -4.395 67.875 40.594 1 93.38 408 ARG B O 1
ATOM 6658 N N . VAL B 1 409 ? -6.234 67.375 39.438 1 93.06 409 VAL B N 1
ATOM 6659 C CA . VAL B 1 409 ? -6.195 68.625 38.656 1 93.06 409 VAL B CA 1
ATOM 6660 C C . VAL B 1 409 ? -6.488 69.812 39.531 1 93.06 409 VAL B C 1
ATOM 6662 O O . VAL B 1 409 ? -5.855 70.875 39.406 1 93.06 409 VAL B O 1
ATOM 6665 N N . THR B 1 410 ? -7.449 69.562 40.469 1 92.5 410 THR B N 1
ATOM 6666 C CA . THR B 1 410 ? -7.777 70.625 41.406 1 92.5 410 THR B CA 1
ATOM 6667 C C . THR B 1 410 ? -6.578 70.938 42.281 1 92.5 410 THR B C 1
ATOM 6669 O O . THR B 1 410 ? -6.277 72.125 42.531 1 92.5 410 THR B O 1
ATOM 6672 N N . ASN B 1 411 ? -5.941 69.938 42.75 1 91.56 411 ASN B N 1
ATOM 6673 C CA . ASN B 1 411 ? -4.746 70.125 43.562 1 91.56 411 ASN B CA 1
ATOM 6674 C C . ASN B 1 411 ? -3.648 70.875 42.781 1 91.56 411 ASN B C 1
ATOM 6676 O O . ASN B 1 411 ? -2.93 71.688 43.344 1 91.56 411 ASN B O 1
ATOM 6680 N N . TYR B 1 412 ? -3.539 70.562 41.531 1 91.81 412 TYR B N 1
ATOM 6681 C CA . TYR B 1 412 ? -2.555 71.188 40.656 1 91.81 412 TYR B CA 1
ATOM 6682 C C . TYR B 1 412 ? -2.873 72.625 40.438 1 91.81 412 TYR B C 1
ATOM 6684 O O . TYR B 1 412 ? -1.979 73.5 40.531 1 91.81 412 TYR B O 1
ATOM 6692 N N . ARG B 1 413 ? -4.051 72.938 40.25 1 90.75 413 ARG B N 1
ATOM 6693 C CA . ARG B 1 413 ? -4.469 74.312 39.906 1 90.75 413 ARG B CA 1
ATOM 6694 C C . ARG B 1 413 ? -4.48 75.188 41.125 1 90.75 413 ARG B C 1
ATOM 6696 O O . ARG B 1 413 ? -4.32 76.438 41.031 1 90.75 413 ARG B O 1
ATOM 6703 N N . THR B 1 414 ? -4.57 74.625 42.375 1 89.88 414 THR B N 1
ATOM 6704 C CA . THR B 1 414 ? -4.66 75.438 43.594 1 89.88 414 THR B CA 1
ATOM 6705 C C . THR B 1 414 ? -3.312 75.438 44.312 1 89.88 414 THR B C 1
ATOM 6707 O O . THR B 1 414 ? -3.191 76.062 45.375 1 89.88 414 THR B O 1
ATOM 6710 N N . ARG B 1 415 ? -2.365 74.938 43.812 1 84.25 415 ARG B N 1
ATOM 6711 C CA . ARG B 1 415 ? -1.06 74.875 44.469 1 84.25 415 ARG B CA 1
ATOM 6712 C C . ARG B 1 415 ? -0.409 76.25 44.5 1 84.25 415 ARG B C 1
ATOM 6714 O O . ARG B 1 415 ? -0.596 77.062 43.594 1 84.25 415 ARG B O 1
ATOM 6721 N N . PRO B 1 416 ? 0.262 76.625 45.656 1 75.94 416 PRO B N 1
ATOM 6722 C CA . PRO B 1 416 ? 0.96 77.938 45.719 1 75.94 416 PRO B CA 1
ATOM 6723 C C . PRO B 1 416 ? 2.066 78.062 44.688 1 75.94 416 PRO B C 1
ATOM 6725 O O . PRO B 1 416 ? 2.791 77.062 44.438 1 75.94 416 PRO B O 1
ATOM 6728 N N . LYS B 1 417 ? 1.833 78.875 43.688 1 64.5 417 LYS B N 1
ATOM 6729 C CA . LYS B 1 417 ? 2.844 79.188 42.688 1 64.5 417 LYS B CA 1
ATOM 6730 C C . LYS B 1 417 ? 4.141 79.688 43.312 1 64.5 417 LYS B C 1
ATOM 6732 O O . LYS B 1 417 ? 4.125 80.625 44.094 1 64.5 417 LYS B O 1
ATOM 6737 N N . ASP B 1 418 ? 5.129 78.75 43.656 1 47.88 418 ASP B N 1
ATOM 6738 C CA . ASP B 1 418 ? 6.367 79.375 44.062 1 47.88 418 ASP B CA 1
ATOM 6739 C C . ASP B 1 418 ? 6.891 80.312 42.969 1 47.88 418 ASP B C 1
ATOM 6741 O O . ASP B 1 418 ? 6.738 80 41.781 1 47.88 418 ASP B O 1
#

Radius of gyration: 47.88 Å; Cα contacts (8 Å, |Δi|>4): 843; chains: 2; bounding box: 55×164×103 Å

Nearest PDB structures (foldseek):
  3t7u-assembly1_A  TM=6.296E-01  e=1.967E-03  Homo sapiens
  7uzf-assembly1_P  TM=4.276E-01  e=1.126E-02  Rattus norvegicus
  5voy-assembly1_P  TM=3.676E-01  e=2.748E-02  Saccharomyces cerevisiae S288C
  9brd-assembly1_T  TM=3.335E-01  e=1.379E-02  Rattus norvegicus
  7abh-assembly1_u  TM=4.070E-01  e=1.233E-01  Homo sapiens

Organism: Spodoptera frugiperda (NCBI:txid7108)

Secondary structure (DSSP, 8-state):
----------------B---TTSS--HHHHHHHHHHHH-HHHHHHHTTSHHHHHHHHHHHHHTTSHHHHHHHHHTTHHHHHHHHGGG---HHHHHHHHHHHHHHTTSHHHHHHHTT-HHHHHHHHHGGG-S-HHHHHHHHHHHHHHHHH--HHHHHHHHHHHHHTTHHHHHHHHHHH---HHHHHHHHHHHHHHHHHHSSTTTHHHHHHHH--TTHHHHHHHHHHIIIIITGGGS-HHHHHHHHHHHHHHHHHHHTSTTHHHHTGGGHHHHHHHHHHHHHHHHHHHHTS----THHHHHHHHHHHHHHHHT----TTTTHHHHHHHHHHHHHHHHHHHTT-SS-HHHHHHHHHHHHHHHHHHHHHHHHHHHHS-HHHHHHHHHHHGGGHHHHHHT---HHHHHHHHHHHHHHHTS---/----------------B---TTSS--HHHHHHHHHHHH-HHHHHHHTTSHHHHHHHHHHHHHTTSHHHHHHHHHTTHHHHHHHHGGG---HHHHHHHHHHHHHHTTSHHHHHHHTT-HHHHHHHHHGGG-S-HHHHHHHHHHHHHHHHH--HHHHHHHHHHHHHTTHHHHHHHHHHH---HHHHHHHHHHHHHHHHHHSSTTTHHHHHHHH--TTHHHHHHHHHHIIIIITGGGS-HHHHHHHHHHHHHHHHHHHTSTTHHHHTGGGHHHHHHHHHHHHHHHHHHHHTS----THHHHHHHHHHHHHHHHT----TTTTHHHHHHHHHHHHHHHHHHHTT-SS-HHHHHHHHHHHHHHHHHHHHHHHHHHHHS-HHHHHHHHHHHGGGHHHHHHT---HHHHHHHHHHHHHHHTS---